Protein 9BII (pdb70)

Foldseek 3Di:
DLLVLQLCLLLLLLLLVLLVLLLLVLCLVVCCVQQVPPPVLSCLLVLLLVLLLFLCLLVLLQVCQQPNLLVLQLQLLVQLLVLLLQCLPDPHSVSSSVSSNSNSNSSSNNVLSSLLCLPPVDDFALSSLVSLLSSVLSSVVSNLVSLQLSQPPVVPPSSVSSNVVNVSSVSSSVSSVPNDDTDDDHGDDDFVLLSVLSSLLRSLLSVLVSCCVVCHCPNCSNVVSVVSNVVSVVVNVVVQVVTDLHSAPPVVDDPALLVLLLVLLLLVLQLVQLVVVLVVCCCCQQANCTSNSVSVLCPLLSVLLSVLSVVLSVCLLPDALLVQLVVLVVLLLVLLVLCLPPPFYDDDRPPRPNVSSSSNSSSVSSNSSNSSLLQQWPDDNSCSSSSSSSSVSSSVNSHVVSNVVLVVQLVVQLVVQPADPDDSVPDDVSSSRSSRNSSSVSSVVSSVSVVVSSVSSNRNPDDSVTSHDD/DLLVLQLCLLLLLLLLVLLVLLLLVLLLVVLCVPQVCDPVLSCLLVLLLVLLLLLCLLVLLQPCQAPHLLVQQLQLLVQLLVLLLQCLPQPHSVSNSVSSNSNSNSSSNNVLSSLLCLPVVADFALSSLVSLLSSVLSNVVSNLVSLQLSQPCSVPDSSVSSNVSNVSSVSSSVSSVVNPDTDDDHGDDDFVLLSVLSSLLRSLLSVLVSCCVVCHCPNCSNVVSVVSNVVSVVVNVVVQVVTDLHSAPPVVDDPALLVLLLVLLLLVLQLVQLVVVLVVCCCCQQQVQTRNRVSVLLPLLSVLLSVLSVVLSVCLLPDPLLVQQVVLVVQLLVLLVLCLPPPAYPDDRPPRPNVSSSSNSSSVSSNSSNSSLLQQWPADNSGSSSSSSSSVSSSVVSHVVSNVVLVVQLVVQLVVQPADDDDSVPGDVSSSRSSRNSSSVSSVVSSVSSVVSSVSSNRNPDDSVTSHDD

Nearest PDB structures (foldseek):
  8ufd-assembly1_A  TM=9.934E-01  e=3.769E-52  Mycobacterium tuberculosis
  8ufe-assembly1_A  TM=9.824E-01  e=1.809E-46  Mycolicibacterium smegmatis
  8tgk-assembly1_A  TM=8.101E-01  e=1.603E-08  Homo sapiens
  8tgn-assembly1_A  TM=7.879E-01  e=1.054E-08  Homo sapiens
  8wre-assembly1_A  TM=8.000E-01  e=1.902E-07  Homo sapiens

Sequence (940 aa):
RSFIAAVIAIGGMQLLATMDSTVAIVALPKIQNELSLSDAGRSWVITAYVLTFGGLMLLGGRLGDTIGRKRTFIVGVALFTISSVLCAVAWDEATLVIARLSQGVGSAIASPTGLALVATTFRKGPARNAATAVFAAMTAIGSVMGLVVGGALTEVSWRWAFLVNVPIGLVMIYLARTALRETNKERMKLDATGAILATLACTAAVFAFSIGPEKGWMSGITIGSGLVALAAAVAFVIVERTAENPVVPFHLFRDRNRLVTFSAILLAGGVMFSLTVCIGLYVQDILGYSALRAGVGFIPFVIAMGIGLGVSSQLVSRFSPRVLTIGGGYLLFGAMLYGSFFMHRGVPYFPNLVMPIVVGGIGIGMAVVPLTLSAIAGVGFDQIGPVSAIALMLQSLGGPLVLAVIQAVITSRTLYLGGTTGPVKFMNDVQLAALDHAYTYGLLWVAGAAIIVGGMALFIGYTPQQVAHARSFIAAVIAIGGMQLLATMDSTVAIVALPKIQNELSLSDAGRSWVITAYVLTFGGLMLLGGRLGDTIGRKRTFIVGVALFTISSVLCAVAWDEATLVIARLSQGVGSAIASPTGLALVATTFRKGPARNAATAVFAAMTAIGSVMGLVVGGALTEVSWRWAFLVNVPIGLVMIYLARTALRETNKERMKLDATGAILATLACTAAVFAFSIGPEKGWMSGITIGSGLVALAAAVAFVIVERTAENPVVPFHLFRDRNRLVTFSAILLAGGVMFSLTVCIGLYVQDILGYSALRAGVGFIPFVIAMGIGLGVSSQLVSRFSPRVLTIGGGYLLFGAMLYGSFFMHRGVPYFPNLVMPIVVGGIGIGMAVVPLTLSAIAGVGFDQIGPVSAIALMLQSLGGPLVLAVIQAVITSRTLYLGGTTGPVKFMNDVQLAALDHAYTYGLLWVAGAAIIVGGMALFIGYTPQQVAHA

Radius of gyration: 33.48 Å; Cα contacts (8 Å, |Δi|>4): 1492; chains: 2; bounding box: 56×94×96 Å

Organism: Mycobacterium tuberculosis (strain ATCC 25618 / H37Rv) (NCBI:txid83332)

Structure (mmCIF, N/CA/C/O backbone):
data_9BII
#
_entry.id   9BII
#
_cell.length_a   1.00
_cell.length_b   1.00
_cell.length_c   1.00
_cell.angle_alpha   90.00
_cell.angle_beta   90.00
_cell.angle_gamma   90.00
#
_symmetry.space_group_name_H-M   'P 1'
#
loop_
_entity.id
_entity.type
_entity.pdbx_description
1 polymer 'Uncharacterized MFS-type transporter EfpA'
2 non-polymer '[(2~{R})-3-[[(2~{R})-2,3-bis(oxidanyl)propoxy]-oxidanyl-phosphoryl]oxy-2-hexadecanoyloxy-propyl] octadecanoate'
3 non-polymer 'CHOLESTEROL HEMISUCCINATE'
#
loop_
_atom_site.group_PDB
_atom_site.id
_atom_site.type_symbol
_atom_site.label_atom_id
_atom_site.label_alt_id
_atom_site.label_comp_id
_atom_site.label_asym_id
_atom_site.label_entity_id
_atom_site.label_seq_id
_atom_site.pdbx_PDB_ins_code
_atom_site.Cartn_x
_atom_site.Cartn_y
_atom_site.Cartn_z
_atom_site.occupancy
_atom_site.B_iso_or_equiv
_atom_site.auth_seq_id
_atom_site.auth_comp_id
_atom_site.auth_asym_id
_atom_site.auth_atom_id
_atom_site.pdbx_PDB_model_num
ATOM 1 N N . ARG A 1 129 ? 204.175 198.011 156.193 1.00 75.34 49 ARG A N 1
ATOM 2 C CA . ARG A 1 129 ? 203.968 199.453 156.232 1.00 73.25 49 ARG A CA 1
ATOM 3 C C . ARG A 1 129 ? 202.491 199.780 156.044 1.00 71.50 49 ARG A C 1
ATOM 4 O O . ARG A 1 129 ? 201.965 200.704 156.661 1.00 67.60 49 ARG A O 1
ATOM 25 N N . SER A 1 130 ? 201.828 199.013 155.177 1.00 60.54 50 SER A N 1
ATOM 26 C CA . SER A 1 130 ? 200.403 199.220 154.948 1.00 52.49 50 SER A CA 1
ATOM 27 C C . SER A 1 130 ? 199.578 198.820 156.163 1.00 50.86 50 SER A C 1
ATOM 28 O O . SER A 1 130 ? 198.543 199.438 156.438 1.00 53.23 50 SER A O 1
ATOM 36 N N . PHE A 1 131 ? 200.009 197.791 156.895 1.00 44.22 51 PHE A N 1
ATOM 37 C CA . PHE A 1 131 ? 199.246 197.344 158.055 1.00 41.75 51 PHE A CA 1
ATOM 38 C C . PHE A 1 131 ? 199.366 198.331 159.210 1.00 41.86 51 PHE A C 1
ATOM 39 O O . PHE A 1 131 ? 198.365 198.677 159.848 1.00 44.31 51 PHE A O 1
ATOM 56 N N . ILE A 1 132 ? 200.584 198.799 159.495 1.00 48.08 52 ILE A N 1
ATOM 57 C CA . ILE A 1 132 ? 200.769 199.699 160.630 1.00 48.26 52 ILE A CA 1
ATOM 58 C C . ILE A 1 132 ? 200.067 201.029 160.388 1.00 40.34 52 ILE A C 1
ATOM 59 O O . ILE A 1 132 ? 199.557 201.648 161.328 1.00 47.24 52 ILE A O 1
ATOM 75 N N . ALA A 1 133 ? 200.029 201.495 159.139 1.00 36.70 53 ALA A N 1
ATOM 76 C CA . ALA A 1 133 ? 199.342 202.744 158.839 1.00 37.14 53 ALA A CA 1
ATOM 77 C C . ALA A 1 133 ? 197.835 202.608 158.997 1.00 38.34 53 ALA A C 1
ATOM 78 O O . ALA A 1 133 ? 197.163 203.575 159.372 1.00 38.65 53 ALA A O 1
ATOM 85 N N . ALA A 1 134 ? 197.286 201.426 158.713 1.00 41.58 54 ALA A N 1
ATOM 86 C CA . ALA A 1 134 ? 195.842 201.238 158.796 1.00 42.22 54 ALA A CA 1
ATOM 87 C C . ALA A 1 134 ? 195.367 201.211 160.245 1.00 41.93 54 ALA A C 1
ATOM 88 O O . ALA A 1 134 ? 194.368 201.852 160.591 1.00 36.76 54 ALA A O 1
ATOM 95 N N . VAL A 1 135 ? 196.067 200.470 161.107 1.00 38.39 55 VAL A N 1
ATOM 96 C CA . VAL A 1 135 ? 195.638 200.354 162.499 1.00 32.71 55 VAL A CA 1
ATOM 97 C C . VAL A 1 135 ? 195.764 201.693 163.216 1.00 31.06 55 VAL A C 1
ATOM 98 O O . VAL A 1 135 ? 194.911 202.054 164.034 1.00 42.87 55 VAL A O 1
ATOM 111 N N . ILE A 1 136 ? 196.828 202.446 162.930 1.00 34.00 56 ILE A N 1
ATOM 112 C CA . ILE A 1 136 ? 197.008 203.750 163.564 1.00 35.08 56 ILE A CA 1
ATOM 113 C C . ILE A 1 136 ? 195.882 204.694 163.163 1.00 35.68 56 ILE A C 1
ATOM 114 O O . ILE A 1 136 ? 195.346 205.436 163.995 1.00 37.84 56 ILE A O 1
ATOM 130 N N . ALA A 1 137 ? 195.511 204.686 161.883 1.00 45.32 57 ALA A N 1
ATOM 131 C CA . ALA A 1 137 ? 194.487 205.607 161.405 1.00 34.75 57 ALA A CA 1
ATOM 132 C C . ALA A 1 137 ? 193.141 205.329 162.060 1.00 41.43 57 ALA A C 1
ATOM 133 O O . ALA A 1 137 ? 192.410 206.263 162.412 1.00 49.83 57 ALA A O 1
ATOM 140 N N . ILE A 1 138 ? 192.791 204.052 162.225 1.00 38.76 58 ILE A N 1
ATOM 141 C CA . ILE A 1 138 ? 191.478 203.700 162.759 1.00 34.66 58 ILE A CA 1
ATOM 142 C C . ILE A 1 138 ? 191.348 204.161 164.205 1.00 39.93 58 ILE A C 1
ATOM 143 O O . ILE A 1 138 ? 190.280 204.616 164.632 1.00 45.92 58 ILE A O 1
ATOM 159 N N . GLY A 1 139 ? 192.422 204.054 164.979 1.00 32.54 59 GLY A N 1
ATOM 160 C CA . GLY A 1 139 ? 192.425 204.463 166.365 1.00 31.72 59 GLY A CA 1
ATOM 161 C C . GLY A 1 139 ? 192.731 205.926 166.600 1.00 34.10 59 GLY A C 1
ATOM 162 O O . GLY A 1 139 ? 192.922 206.325 167.754 1.00 32.30 59 GLY A O 1
ATOM 166 N N . GLY A 1 140 ? 192.784 206.740 165.545 1.00 38.70 60 GLY A N 1
ATOM 167 C CA . GLY A 1 140 ? 193.152 208.136 165.717 1.00 41.59 60 GLY A CA 1
ATOM 168 C C . GLY A 1 140 ? 192.163 208.915 166.564 1.00 39.32 60 GLY A C 1
ATOM 169 O O . GLY A 1 140 ? 192.556 209.748 167.383 1.00 39.44 60 GLY A O 1
ATOM 173 N N . MET A 1 141 ? 190.867 208.664 166.375 1.00 28.81 61 MET A N 1
ATOM 174 C CA . MET A 1 141 ? 189.859 209.394 167.135 1.00 29.36 61 MET A CA 1
ATOM 175 C C . MET A 1 141 ? 189.867 209.024 168.613 1.00 35.45 61 MET A C 1
ATOM 176 O O . MET A 1 141 ? 189.419 209.824 169.441 1.00 28.27 61 MET A O 1
ATOM 190 N N . GLN A 1 142 ? 190.351 207.831 168.962 1.00 42.02 62 GLN A N 1
ATOM 191 C CA . GLN A 1 142 ? 190.492 207.478 170.371 1.00 28.86 62 GLN A CA 1
ATOM 192 C C . GLN A 1 142 ? 191.609 208.280 171.025 1.00 31.47 62 GLN A C 1
ATOM 193 O O . GLN A 1 142 ? 191.474 208.723 172.171 1.00 43.38 62 GLN A O 1
ATOM 207 N N . LEU A 1 143 ? 192.723 208.466 170.316 1.00 28.02 63 LEU A N 1
ATOM 208 C CA . LEU A 1 143 ? 193.812 209.280 170.844 1.00 27.34 63 LEU A CA 1
ATOM 209 C C . LEU A 1 143 ? 193.383 210.732 171.008 1.00 30.06 63 LEU A C 1
ATOM 210 O O . LEU A 1 143 ? 193.674 211.361 172.031 1.00 39.38 63 LEU A O 1
ATOM 226 N N . LEU A 1 144 ? 192.688 211.280 170.010 1.00 22.89 64 LEU A N 1
ATOM 227 C CA . LEU A 1 144 ? 192.332 212.694 170.040 1.00 23.31 64 LEU A CA 1
ATOM 228 C C . LEU A 1 144 ? 191.303 212.988 171.123 1.00 25.92 64 LEU A C 1
ATOM 229 O O . LEU A 1 144 ? 191.464 213.933 171.903 1.00 35.28 64 LEU A O 1
ATOM 245 N N . ALA A 1 145 ? 190.230 212.196 171.180 1.00 34.43 65 ALA A N 1
ATOM 246 C CA . ALA A 1 145 ? 189.160 212.473 172.133 1.00 34.10 65 ALA A CA 1
ATOM 247 C C . ALA A 1 145 ? 189.641 212.326 173.571 1.00 29.89 65 ALA A C 1
ATOM 248 O O . ALA A 1 145 ? 189.327 213.162 174.425 1.00 32.35 65 ALA A O 1
ATOM 255 N N . THR A 1 146 ? 190.400 211.268 173.861 1.00 29.11 66 THR A N 1
ATOM 256 C CA . THR A 1 146 ? 190.911 211.079 175.214 1.00 34.62 66 THR A CA 1
ATOM 257 C C . THR A 1 146 ? 191.927 212.155 175.573 1.00 37.65 66 THR A C 1
ATOM 258 O O . THR A 1 146 ? 191.945 212.647 176.707 1.00 40.85 66 THR A O 1
ATOM 269 N N . MET A 1 147 ? 192.790 212.522 174.626 1.00 33.39 67 MET A N 1
ATOM 270 C CA . MET A 1 147 ? 193.769 213.572 174.884 1.00 35.77 67 MET A CA 1
ATOM 271 C C . MET A 1 147 ? 193.094 214.922 175.101 1.00 40.93 67 MET A C 1
ATOM 272 O O . MET A 1 147 ? 193.513 215.697 175.967 1.00 42.99 67 MET A O 1
ATOM 286 N N . ASP A 1 148 ? 192.057 215.228 174.318 1.00 39.43 68 ASP A N 1
ATOM 287 C CA . ASP A 1 148 ? 191.413 216.533 174.426 1.00 34.37 68 ASP A CA 1
ATOM 288 C C . ASP A 1 148 ? 190.731 216.707 175.776 1.00 34.49 68 ASP A C 1
ATOM 289 O O . ASP A 1 148 ? 190.796 217.785 176.377 1.00 44.56 68 ASP A O 1
ATOM 298 N N . SER A 1 149 ? 190.069 215.659 176.268 1.00 35.53 69 SER A N 1
ATOM 299 C CA . SER A 1 149 ? 189.359 215.775 177.537 1.00 43.04 69 SER A CA 1
ATOM 300 C C . SER A 1 149 ? 190.331 216.012 178.684 1.00 40.17 69 SER A C 1
ATOM 301 O O . SER A 1 149 ? 190.072 216.836 179.569 1.00 35.87 69 SER A O 1
ATOM 309 N N . THR A 1 150 ? 191.462 215.306 178.680 1.00 37.87 70 THR A N 1
ATOM 310 C CA . THR A 1 150 ? 192.454 215.495 179.732 1.00 36.40 70 THR A CA 1
ATOM 311 C C . THR A 1 150 ? 193.054 216.894 179.681 1.00 43.71 70 THR A C 1
ATOM 312 O O . THR A 1 150 ? 193.267 217.523 180.723 1.00 46.60 70 THR A O 1
ATOM 323 N N . VAL A 1 151 ? 193.343 217.392 178.478 1.00 42.89 71 VAL A N 1
ATOM 324 C CA . VAL A 1 151 ? 193.909 218.729 178.340 1.00 40.40 71 VAL A CA 1
ATOM 325 C C . VAL A 1 151 ? 192.892 219.788 178.751 1.00 37.81 71 VAL A C 1
ATOM 326 O O . VAL A 1 151 ? 193.245 220.799 179.369 1.00 40.04 71 VAL A O 1
ATOM 339 N N . ALA A 1 152 ? 191.620 219.582 178.406 1.00 39.91 72 ALA A N 1
ATOM 340 C CA . ALA A 1 152 ? 190.595 220.562 178.749 1.00 36.72 72 ALA A CA 1
ATOM 341 C C . ALA A 1 152 ? 190.442 220.699 180.258 1.00 40.18 72 ALA A C 1
ATOM 342 O O . ALA A 1 152 ? 190.280 221.811 180.774 1.00 48.64 72 ALA A O 1
ATOM 349 N N . ILE A 1 153 ? 190.480 219.579 180.983 1.00 42.93 73 ILE A N 1
ATOM 350 C CA . ILE A 1 153 ? 190.335 219.624 182.436 1.00 43.25 73 ILE A CA 1
ATOM 351 C C . ILE A 1 153 ? 191.498 220.381 183.066 1.00 40.88 73 ILE A C 1
ATOM 352 O O . ILE A 1 153 ? 191.309 221.186 183.985 1.00 37.47 73 ILE A O 1
ATOM 368 N N . VAL A 1 154 ? 192.717 220.130 182.585 1.00 43.58 74 VAL A N 1
ATOM 369 C CA . VAL A 1 154 ? 193.905 220.718 183.198 1.00 40.47 74 VAL A CA 1
ATOM 370 C C . VAL A 1 154 ? 193.895 222.234 183.069 1.00 41.93 74 VAL A C 1
ATOM 371 O O . VAL A 1 154 ? 194.384 222.943 183.957 1.00 50.41 74 VAL A O 1
ATOM 384 N N . ALA A 1 155 ? 193.350 222.757 181.974 1.00 37.69 75 ALA A N 1
ATOM 385 C CA . ALA A 1 155 ? 193.421 224.178 181.666 1.00 38.73 75 ALA A CA 1
ATOM 386 C C . ALA A 1 155 ? 192.216 224.975 182.152 1.00 42.94 75 ALA A C 1
ATOM 387 O O . ALA A 1 155 ? 192.161 226.182 181.905 1.00 46.15 75 ALA A O 1
ATOM 394 N N . LEU A 1 156 ? 191.251 224.347 182.821 1.00 43.88 76 LEU A N 1
ATOM 395 C CA . LEU A 1 156 ? 190.080 225.094 183.277 1.00 36.51 76 LEU A CA 1
ATOM 396 C C . LEU A 1 156 ? 190.421 226.219 184.242 1.00 42.61 76 LEU A C 1
ATOM 397 O O . LEU A 1 156 ? 189.868 227.321 184.083 1.00 49.93 76 LEU A O 1
ATOM 413 N N . PRO A 1 157 ? 191.273 226.031 185.256 1.00 45.08 77 PRO A N 1
ATOM 414 C CA . PRO A 1 157 ? 191.558 227.156 186.164 1.00 48.12 77 PRO A CA 1
ATOM 415 C C . PRO A 1 157 ? 192.107 228.384 185.459 1.00 51.75 77 PRO A C 1
ATOM 416 O O . PRO A 1 157 ? 191.751 229.509 185.829 1.00 47.77 77 PRO A O 1
ATOM 427 N N . LYS A 1 158 ? 192.950 228.205 184.439 1.00 51.80 78 LYS A N 1
ATOM 428 C CA . LYS A 1 158 ? 193.519 229.356 183.750 1.00 47.36 78 LYS A CA 1
ATOM 429 C C . LYS A 1 158 ? 192.518 230.011 182.808 1.00 52.06 78 LYS A C 1
ATOM 430 O O . LYS A 1 158 ? 192.590 231.224 182.584 1.00 52.42 78 LYS A O 1
ATOM 449 N N . ILE A 1 159 ? 191.585 229.238 182.248 1.00 52.43 79 ILE A N 1
ATOM 450 C CA . ILE A 1 159 ? 190.539 229.832 181.422 1.00 47.16 79 ILE A CA 1
ATOM 451 C C . ILE A 1 159 ? 189.675 230.766 182.256 1.00 50.49 79 ILE A C 1
ATOM 452 O O . ILE A 1 159 ? 189.086 231.719 181.730 1.00 52.61 79 ILE A O 1
ATOM 468 N N . GLN A 1 160 ? 189.576 230.510 183.562 1.00 49.48 80 GLN A N 1
ATOM 469 C CA . GLN A 1 160 ? 188.817 231.398 184.437 1.00 53.79 80 GLN A CA 1
ATOM 470 C C . GLN A 1 160 ? 189.517 232.739 184.609 1.00 59.37 80 GLN A C 1
ATOM 471 O O . GLN A 1 160 ? 188.874 233.793 184.542 1.00 60.45 80 GLN A O 1
ATOM 485 N N . ASN A 1 161 ? 190.832 232.724 184.823 1.00 64.98 81 ASN A N 1
ATOM 486 C CA . ASN A 1 161 ? 191.545 233.961 185.114 1.00 61.30 81 ASN A CA 1
ATOM 487 C C . ASN A 1 161 ? 191.637 234.884 183.906 1.00 63.96 81 ASN A C 1
ATOM 488 O O . ASN A 1 161 ? 191.858 236.086 184.086 1.00 67.23 81 ASN A O 1
ATOM 499 N N . GLU A 1 162 ? 191.472 234.363 182.688 1.00 53.20 82 GLU A N 1
ATOM 500 C CA . GLU A 1 162 ? 191.555 235.177 181.478 1.00 55.22 82 GLU A CA 1
ATOM 501 C C . GLU A 1 162 ? 190.176 235.576 180.963 1.00 53.66 82 GLU A C 1
ATOM 502 O O . GLU A 1 162 ? 189.880 236.766 180.828 1.00 61.10 82 GLU A O 1
ATOM 514 N N . LEU A 1 163 ? 189.320 234.596 180.669 1.00 54.37 83 LEU A N 1
ATOM 515 C CA . LEU A 1 163 ? 187.994 234.894 180.143 1.00 57.76 83 LEU A CA 1
ATOM 516 C C . LEU A 1 163 ? 187.033 235.398 181.212 1.00 55.99 83 LEU A C 1
ATOM 517 O O . LEU A 1 163 ? 186.065 236.087 180.873 1.00 54.88 83 LEU A O 1
ATOM 533 N N . SER A 1 164 ? 187.279 235.083 182.484 1.00 61.74 84 SER A N 1
ATOM 534 C CA . SER A 1 164 ? 186.431 235.520 183.594 1.00 64.25 84 SER A CA 1
ATOM 535 C C . SER A 1 164 ? 184.981 235.084 183.368 1.00 67.56 84 SER A C 1
ATOM 536 O O . SER A 1 164 ? 184.052 235.894 183.328 1.00 63.74 84 SER A O 1
ATOM 544 N N . LEU A 1 165 ? 184.808 233.774 183.220 1.00 68.86 85 LEU A N 1
ATOM 545 C CA . LEU A 1 165 ? 183.518 233.187 182.881 1.00 65.41 85 LEU A CA 1
ATOM 546 C C . LEU A 1 165 ? 182.698 232.783 184.101 1.00 64.47 85 LEU A C 1
ATOM 547 O O . LEU A 1 165 ? 181.583 232.279 183.928 1.00 70.24 85 LEU A O 1
ATOM 563 N N . SER A 1 166 ? 183.220 232.969 185.317 1.00 63.86 86 SER A N 1
ATOM 564 C CA . SER A 1 166 ? 182.494 232.657 186.547 1.00 69.23 86 SER A CA 1
ATOM 565 C C . SER A 1 166 ? 182.411 231.148 186.748 1.00 68.05 86 SER A C 1
ATOM 566 O O . SER A 1 166 ? 182.715 230.378 185.832 1.00 71.73 86 SER A O 1
ATOM 574 N N . ASP A 1 167 ? 182.008 230.716 187.946 1.00 67.37 87 ASP A N 1
ATOM 575 C CA . ASP A 1 167 ? 181.945 229.285 188.229 1.00 69.00 87 ASP A CA 1
ATOM 576 C C . ASP A 1 167 ? 180.885 228.584 187.390 1.00 69.15 87 ASP A C 1
ATOM 577 O O . ASP A 1 167 ? 181.052 227.408 187.046 1.00 68.53 87 ASP A O 1
ATOM 586 N N . ALA A 1 168 ? 179.790 229.272 187.063 1.00 71.99 88 ALA A N 1
ATOM 587 C CA . ALA A 1 168 ? 178.742 228.649 186.260 1.00 74.60 88 ALA A CA 1
ATOM 588 C C . ALA A 1 168 ? 179.274 228.241 184.893 1.00 72.44 88 ALA A C 1
ATOM 589 O O . ALA A 1 168 ? 179.020 227.127 184.421 1.00 71.76 88 ALA A O 1
ATOM 596 N N . GLY A 1 169 ? 180.025 229.133 184.243 1.00 58.54 89 GLY A N 1
ATOM 597 C CA . GLY A 1 169 ? 180.615 228.820 182.955 1.00 52.15 89 GLY A CA 1
ATOM 598 C C . GLY A 1 169 ? 181.771 227.845 183.027 1.00 54.97 89 GLY A C 1
ATOM 599 O O . GLY A 1 169 ? 182.164 227.291 181.996 1.00 61.43 89 GLY A O 1
ATOM 603 N N . ARG A 1 170 ? 182.334 227.634 184.220 1.00 57.13 90 ARG A N 1
ATOM 604 C CA . ARG A 1 170 ? 183.445 226.697 184.362 1.00 61.74 90 ARG A CA 1
ATOM 605 C C . ARG A 1 170 ? 183.029 225.287 183.964 1.00 63.74 90 ARG A C 1
ATOM 606 O O . ARG A 1 170 ? 183.792 224.570 183.308 1.00 60.46 90 ARG A O 1
ATOM 627 N N . SER A 1 171 ? 181.832 224.865 184.367 1.00 61.08 91 SER A N 1
ATOM 628 C CA . SER A 1 171 ? 181.340 223.536 184.036 1.00 57.69 91 SER A CA 1
ATOM 629 C C . SER A 1 171 ? 180.657 223.466 182.676 1.00 57.00 91 SER A C 1
ATOM 630 O O . SER A 1 171 ? 180.477 222.362 182.151 1.00 61.80 91 SER A O 1
ATOM 638 N N . TRP A 1 172 ? 180.272 224.603 182.091 1.00 51.98 92 TRP A N 1
ATOM 639 C CA . TRP A 1 172 ? 179.582 224.559 180.805 1.00 52.19 92 TRP A CA 1
ATOM 640 C C . TRP A 1 172 ? 180.523 224.195 179.665 1.00 52.19 92 TRP A C 1
ATOM 641 O O . TRP A 1 172 ? 180.084 223.610 178.669 1.00 53.20 92 TRP A O 1
ATOM 662 N N . VAL A 1 173 ? 181.807 224.538 179.778 1.00 47.05 93 VAL A N 1
ATOM 663 C CA . VAL A 1 173 ? 182.748 224.165 178.727 1.00 45.02 93 VAL A CA 1
ATOM 664 C C . VAL A 1 173 ? 182.926 222.653 178.682 1.00 46.07 93 VAL A C 1
ATOM 665 O O . VAL A 1 173 ? 183.147 222.079 177.608 1.00 52.50 93 VAL A O 1
ATOM 678 N N . ILE A 1 174 ? 182.845 221.983 179.831 1.00 42.48 94 ILE A N 1
ATOM 679 C CA . ILE A 1 174 ? 182.932 220.527 179.859 1.00 42.15 94 ILE A CA 1
ATOM 680 C C . ILE A 1 174 ? 181.625 219.898 179.395 1.00 39.66 94 ILE A C 1
ATOM 681 O O . ILE A 1 174 ? 181.622 218.967 178.583 1.00 47.33 94 ILE A O 1
ATOM 697 N N . THR A 1 175 ? 180.493 220.387 179.906 1.00 34.96 95 THR A N 1
ATOM 698 C CA . THR A 1 175 ? 179.217 219.773 179.558 1.00 39.45 95 THR A CA 1
ATOM 699 C C . THR A 1 175 ? 178.866 220.011 178.096 1.00 42.92 95 THR A C 1
ATOM 700 O O . THR A 1 175 ? 178.141 219.209 177.499 1.00 54.96 95 THR A O 1
ATOM 711 N N . ALA A 1 176 ? 179.363 221.101 177.507 1.00 38.15 96 ALA A N 1
ATOM 712 C CA . ALA A 1 176 ? 179.064 221.385 176.107 1.00 34.19 96 ALA A CA 1
ATOM 713 C C . ALA A 1 176 ? 179.585 220.279 175.202 1.00 31.73 96 ALA A C 1
ATOM 714 O O . ALA A 1 176 ? 178.896 219.851 174.269 1.00 32.19 96 ALA A O 1
ATOM 721 N N . TYR A 1 177 ? 180.801 219.801 175.464 1.00 32.72 97 TYR A N 1
ATOM 722 C CA . TYR A 1 177 ? 181.348 218.697 174.686 1.00 31.17 97 TYR A CA 1
ATOM 723 C C . TYR A 1 177 ? 180.537 217.423 174.888 1.00 33.74 97 TYR A C 1
ATOM 724 O O . TYR A 1 177 ? 180.305 216.671 173.935 1.00 40.55 97 TYR A O 1
ATOM 742 N N . VAL A 1 178 ? 180.098 217.163 176.120 1.00 40.28 98 VAL A N 1
ATOM 743 C CA . VAL A 1 178 ? 179.378 215.927 176.411 1.00 35.26 98 VAL A CA 1
ATOM 744 C C . VAL A 1 178 ? 177.926 216.009 175.952 1.00 37.17 98 VAL A C 1
ATOM 745 O O . VAL A 1 178 ? 177.313 214.981 175.643 1.00 38.97 98 VAL A O 1
ATOM 758 N N . LEU A 1 179 ? 177.350 217.212 175.906 1.00 34.16 99 LEU A N 1
ATOM 759 C CA . LEU A 1 179 ? 175.947 217.347 175.528 1.00 27.92 99 LEU A CA 1
ATOM 760 C C . LEU A 1 179 ? 175.709 216.864 174.104 1.00 35.63 99 LEU A C 1
ATOM 761 O O . LEU A 1 179 ? 174.719 216.176 173.832 1.00 38.81 99 LEU A O 1
ATOM 777 N N . THR A 1 180 ? 176.601 217.221 173.180 1.00 39.85 100 THR A N 1
ATOM 778 C CA . THR A 1 180 ? 176.480 216.798 171.791 1.00 28.19 100 THR A CA 1
ATOM 779 C C . THR A 1 180 ? 177.179 215.475 171.520 1.00 29.25 100 THR A C 1
ATOM 780 O O . THR A 1 180 ? 176.758 214.733 170.626 1.00 36.46 100 THR A O 1
ATOM 791 N N . PHE A 1 181 ? 178.241 215.166 172.267 1.00 28.23 101 PHE A N 1
ATOM 792 C CA . PHE A 1 181 ? 178.934 213.897 172.076 1.00 24.62 101 PHE A CA 1
ATOM 793 C C . PHE A 1 181 ? 178.027 212.720 172.401 1.00 28.46 101 PHE A C 1
ATOM 794 O O . PHE A 1 181 ? 178.016 211.719 171.678 1.00 38.91 101 PHE A O 1
ATOM 811 N N . GLY A 1 182 ? 177.262 212.818 173.484 1.00 41.15 102 GLY A N 1
ATOM 812 C CA . GLY A 1 182 ? 176.350 211.757 173.861 1.00 38.79 102 GLY A CA 1
ATOM 813 C C . GLY A 1 182 ? 175.016 211.837 173.148 1.00 30.06 102 GLY A C 1
ATOM 814 O O . GLY A 1 182 ? 174.382 210.812 172.889 1.00 36.05 102 GLY A O 1
ATOM 818 N N . GLY A 1 183 ? 174.577 213.054 172.827 1.00 31.35 103 GLY A N 1
ATOM 819 C CA . GLY A 1 183 ? 173.299 213.211 172.155 1.00 38.20 103 GLY A CA 1
ATOM 820 C C . GLY A 1 183 ? 173.293 212.653 170.743 1.00 43.87 103 GLY A C 1
ATOM 821 O O . GLY A 1 183 ? 172.320 212.019 170.325 1.00 47.19 103 GLY A O 1
ATOM 825 N N . LEU A 1 184 ? 174.371 212.879 169.991 1.00 34.56 104 LEU A N 1
ATOM 826 C CA . LEU A 1 184 ? 174.464 212.464 168.596 1.00 38.44 104 LEU A CA 1
ATOM 827 C C . LEU A 1 184 ? 175.257 211.176 168.401 1.00 34.14 104 LEU A C 1
ATOM 828 O O . LEU A 1 184 ? 175.514 210.793 167.255 1.00 37.10 104 LEU A O 1
ATOM 844 N N . MET A 1 185 ? 175.657 210.498 169.479 1.00 33.76 105 MET A N 1
ATOM 845 C CA . MET A 1 185 ? 176.502 209.318 169.320 1.00 33.70 105 MET A CA 1
ATOM 846 C C . MET A 1 185 ? 175.767 208.199 168.595 1.00 32.95 105 MET A C 1
ATOM 847 O O . MET A 1 185 ? 176.328 207.565 167.695 1.00 44.95 105 MET A O 1
ATOM 861 N N . LEU A 1 186 ? 174.513 207.946 168.962 1.00 38.81 106 LEU A N 1
ATOM 862 C CA . LEU A 1 186 ? 173.777 206.852 168.344 1.00 28.98 106 LEU A CA 1
ATOM 863 C C . LEU A 1 186 ? 173.406 207.159 166.901 1.00 29.84 106 LEU A C 1
ATOM 864 O O . LEU A 1 186 ? 173.239 206.229 166.105 1.00 36.49 106 LEU A O 1
ATOM 880 N N . LEU A 1 187 ? 173.287 208.438 166.545 1.00 41.42 107 LEU A N 1
ATOM 881 C CA . LEU A 1 187 ? 173.041 208.802 165.155 1.00 32.21 107 LEU A CA 1
ATOM 882 C C . LEU A 1 187 ? 174.214 208.403 164.269 1.00 32.85 107 LEU A C 1
ATOM 883 O O . LEU A 1 187 ? 174.018 207.922 163.147 1.00 32.76 107 LEU A O 1
ATOM 899 N N . GLY A 1 188 ? 175.442 208.593 164.754 1.00 33.90 108 GLY A N 1
ATOM 900 C CA . GLY A 1 188 ? 176.616 208.301 163.952 1.00 26.32 108 GLY A CA 1
ATOM 901 C C . GLY A 1 188 ? 176.846 206.825 163.703 1.00 34.97 108 GLY A C 1
ATOM 902 O O . GLY A 1 188 ? 177.596 206.473 162.787 1.00 36.70 108 GLY A O 1
ATOM 906 N N . GLY A 1 189 ? 176.227 205.954 164.501 1.00 40.38 109 GLY A N 1
ATOM 907 C CA . GLY A 1 189 ? 176.376 204.527 164.272 1.00 32.17 109 GLY A CA 1
ATOM 908 C C . GLY A 1 189 ? 175.805 204.090 162.938 1.00 35.80 109 GLY A C 1
ATOM 909 O O . GLY A 1 189 ? 176.408 203.282 162.228 1.00 47.74 109 GLY A O 1
ATOM 913 N N . ARG A 1 190 ? 174.640 204.618 162.577 1.00 38.57 110 ARG A N 1
ATOM 914 C CA . ARG A 1 190 ? 173.991 204.300 161.313 1.00 37.72 110 ARG A CA 1
ATOM 915 C C . ARG A 1 190 ? 174.360 205.262 160.192 1.00 43.73 110 ARG A C 1
ATOM 916 O O . ARG A 1 190 ? 173.869 205.100 159.071 1.00 46.03 110 ARG A O 1
ATOM 937 N N . LEU A 1 191 ? 175.207 206.255 160.461 1.00 45.82 111 LEU A N 1
ATOM 938 C CA . LEU A 1 191 ? 175.568 207.220 159.431 1.00 35.18 111 LEU A CA 1
ATOM 939 C C . LEU A 1 191 ? 176.564 206.643 158.433 1.00 35.71 111 LEU A C 1
ATOM 940 O O . LEU A 1 191 ? 176.579 207.060 157.270 1.00 39.57 111 LEU A O 1
ATOM 956 N N . GLY A 1 192 ? 177.398 205.694 158.861 1.00 43.16 112 GLY A N 1
ATOM 957 C CA . GLY A 1 192 ? 178.341 205.070 157.951 1.00 37.72 112 GLY A CA 1
ATOM 958 C C . GLY A 1 192 ? 177.703 204.130 156.953 1.00 40.79 112 GLY A C 1
ATOM 959 O O . GLY A 1 192 ? 178.306 203.847 155.912 1.00 46.20 112 GLY A O 1
ATOM 963 N N . ASP A 1 193 ? 176.500 203.635 157.245 1.00 53.46 113 ASP A N 1
ATOM 964 C CA . ASP A 1 193 ? 175.825 202.729 156.323 1.00 48.74 113 ASP A CA 1
ATOM 965 C C . ASP A 1 193 ? 175.240 203.475 155.130 1.00 47.43 113 ASP A C 1
ATOM 966 O O . ASP A 1 193 ? 175.264 202.963 154.006 1.00 59.78 113 ASP A O 1
ATOM 975 N N . THR A 1 194 ? 174.712 204.678 155.354 1.00 45.96 114 THR A N 1
ATOM 976 C CA . THR A 1 194 ? 174.072 205.446 154.293 1.00 53.18 114 THR A CA 1
ATOM 977 C C . THR A 1 194 ? 175.017 206.403 153.578 1.00 48.15 114 THR A C 1
ATOM 978 O O . THR A 1 194 ? 174.661 206.911 152.509 1.00 52.51 114 THR A O 1
ATOM 989 N N . ILE A 1 195 ? 176.198 206.670 154.141 1.00 48.31 115 ILE A N 1
ATOM 990 C CA . ILE A 1 195 ? 177.180 207.563 153.543 1.00 43.05 115 ILE A CA 1
ATOM 991 C C . ILE A 1 195 ? 178.487 206.844 153.235 1.00 44.30 115 ILE A C 1
ATOM 992 O O . ILE A 1 195 ? 179.092 207.076 152.184 1.00 50.29 115 ILE A O 1
ATOM 1008 N N . GLY A 1 196 ? 178.941 205.977 154.135 1.00 40.13 116 GLY A N 1
ATOM 1009 C CA . GLY A 1 196 ? 180.208 205.293 153.972 1.00 36.97 116 GLY A CA 1
ATOM 1010 C C . GLY A 1 196 ? 181.072 205.443 155.204 1.00 40.65 116 GLY A C 1
ATOM 1011 O O . GLY A 1 196 ? 181.137 206.525 155.794 1.00 43.38 116 GLY A O 1
ATOM 1015 N N . ARG A 1 197 ? 181.739 204.364 155.608 1.00 40.90 117 ARG A N 1
ATOM 1016 C CA . ARG A 1 197 ? 182.517 204.405 156.838 1.00 44.76 117 ARG A CA 1
ATOM 1017 C C . ARG A 1 197 ? 183.840 205.136 156.667 1.00 42.78 117 ARG A C 1
ATOM 1018 O O . ARG A 1 197 ? 184.332 205.737 157.628 1.00 42.93 117 ARG A O 1
ATOM 1039 N N . LYS A 1 198 ? 184.440 205.100 155.476 1.00 42.57 118 LYS A N 1
ATOM 1040 C CA . LYS A 1 198 ? 185.666 205.862 155.273 1.00 35.08 118 LYS A CA 1
ATOM 1041 C C . LYS A 1 198 ? 185.363 207.351 155.187 1.00 40.98 118 LYS A C 1
ATOM 1042 O O . LYS A 1 198 ? 186.040 208.168 155.818 1.00 50.19 118 LYS A O 1
ATOM 1061 N N . ARG A 1 199 ? 184.330 207.723 154.427 1.00 44.07 119 ARG A N 1
ATOM 1062 C CA . ARG A 1 199 ? 183.980 209.135 154.326 1.00 39.70 119 ARG A CA 1
ATOM 1063 C C . ARG A 1 199 ? 183.451 209.666 155.651 1.00 34.10 119 ARG A C 1
ATOM 1064 O O . ARG A 1 199 ? 183.676 210.835 155.980 1.00 37.57 119 ARG A O 1
ATOM 1085 N N . THR A 1 200 ? 182.758 208.832 156.422 1.00 35.37 120 THR A N 1
ATOM 1086 C CA . THR A 1 200 ? 182.259 209.278 157.716 1.00 29.35 120 THR A CA 1
ATOM 1087 C C . THR A 1 200 ? 183.400 209.480 158.705 1.00 27.93 120 THR A C 1
ATOM 1088 O O . THR A 1 200 ? 183.335 210.364 159.565 1.00 28.90 120 THR A O 1
ATOM 1099 N N . PHE A 1 201 ? 184.456 208.672 158.596 1.00 35.43 121 PHE A N 1
ATOM 1100 C CA . PHE A 1 201 ? 185.574 208.779 159.528 1.00 31.22 121 PHE A CA 1
ATOM 1101 C C . PHE A 1 201 ? 186.424 210.013 159.241 1.00 31.50 121 PHE A C 1
ATOM 1102 O O . PHE A 1 201 ? 186.920 210.658 160.171 1.00 34.92 121 PHE A O 1
ATOM 1119 N N . ILE A 1 202 ? 186.613 210.352 157.964 1.00 35.24 122 ILE A N 1
ATOM 1120 C CA . ILE A 1 202 ? 187.382 211.547 157.623 1.00 39.40 122 ILE A CA 1
ATOM 1121 C C . ILE A 1 202 ? 186.605 212.805 157.989 1.00 40.08 122 ILE A C 1
ATOM 1122 O O . ILE A 1 202 ? 187.178 213.781 158.486 1.00 42.67 122 ILE A O 1
ATOM 1138 N N . VAL A 1 203 ? 185.294 212.811 157.736 1.00 32.88 123 VAL A N 1
ATOM 1139 C CA . VAL A 1 203 ? 184.486 213.991 158.030 1.00 24.49 123 VAL A CA 1
ATOM 1140 C C . VAL A 1 203 ? 184.486 214.279 159.525 1.00 36.44 123 VAL A C 1
ATOM 1141 O O . VAL A 1 203 ? 184.609 215.434 159.949 1.00 41.62 123 VAL A O 1
ATOM 1154 N N . GLY A 1 204 ? 184.339 213.240 160.347 1.00 38.40 124 GLY A N 1
ATOM 1155 C CA . GLY A 1 204 ? 184.310 213.449 161.784 1.00 32.77 124 GLY A CA 1
ATOM 1156 C C . GLY A 1 204 ? 185.626 213.971 162.328 1.00 30.97 124 GLY A C 1
ATOM 1157 O O . GLY A 1 204 ? 185.645 214.891 163.149 1.00 39.41 124 GLY A O 1
ATOM 1161 N N . VAL A 1 205 ? 186.741 213.392 161.884 1.00 28.65 125 VAL A N 1
ATOM 1162 C CA . VAL A 1 205 ? 188.045 213.828 162.373 1.00 22.75 125 VAL A CA 1
ATOM 1163 C C . VAL A 1 205 ? 188.363 215.230 161.869 1.00 24.82 125 VAL A C 1
ATOM 1164 O O . VAL A 1 205 ? 188.968 216.037 162.583 1.00 31.34 125 VAL A O 1
ATOM 1177 N N . ALA A 1 206 ? 187.974 215.539 160.630 1.00 36.29 126 ALA A N 1
ATOM 1178 C CA . ALA A 1 206 ? 188.233 216.867 160.082 1.00 30.71 126 ALA A CA 1
ATOM 1179 C C . ALA A 1 206 ? 187.494 217.940 160.871 1.00 32.12 126 ALA A C 1
ATOM 1180 O O . ALA A 1 206 ? 188.072 218.972 161.227 1.00 34.12 126 ALA A O 1
ATOM 1187 N N . LEU A 1 207 ? 186.211 217.711 161.159 1.00 30.98 127 LEU A N 1
ATOM 1188 C CA . LEU A 1 207 ? 185.449 218.680 161.938 1.00 34.67 127 LEU A CA 1
ATOM 1189 C C . LEU A 1 207 ? 186.008 218.823 163.348 1.00 40.44 127 LEU A C 1
ATOM 1190 O O . LEU A 1 207 ? 185.972 219.916 163.923 1.00 39.84 127 LEU A O 1
ATOM 1206 N N . PHE A 1 208 ? 186.516 217.732 163.923 1.00 34.45 128 PHE A N 1
ATOM 1207 C CA . PHE A 1 208 ? 187.157 217.820 165.230 1.00 38.97 128 PHE A CA 1
ATOM 1208 C C . PHE A 1 208 ? 188.414 218.682 165.169 1.00 39.45 128 PHE A C 1
ATOM 1209 O O . PHE A 1 208 ? 188.664 219.488 166.072 1.00 40.48 128 PHE A O 1
ATOM 1226 N N . THR A 1 209 ? 189.219 218.523 164.116 1.00 31.65 129 THR A N 1
ATOM 1227 C CA . THR A 1 209 ? 190.463 219.279 164.015 1.00 30.91 129 THR A CA 1
ATOM 1228 C C . THR A 1 209 ? 190.196 220.764 163.810 1.00 34.80 129 THR A C 1
ATOM 1229 O O . THR A 1 209 ? 190.878 221.609 164.401 1.00 43.34 129 THR A O 1
ATOM 1240 N N . ILE A 1 210 ? 189.215 221.105 162.970 1.00 32.17 130 ILE A N 1
ATOM 1241 C CA . ILE A 1 210 ? 188.898 222.511 162.733 1.00 33.41 130 ILE A CA 1
ATOM 1242 C C . ILE A 1 210 ? 188.417 223.169 164.018 1.00 25.06 130 ILE A C 1
ATOM 1243 O O . ILE A 1 210 ? 188.829 224.285 164.354 1.00 33.31 130 ILE A O 1
ATOM 1259 N N . SER A 1 211 ? 187.538 222.489 164.757 1.00 34.03 131 SER A N 1
ATOM 1260 C CA . SER A 1 211 ? 186.954 223.087 165.953 1.00 39.88 131 SER A CA 1
ATOM 1261 C C . SER A 1 211 ? 188.001 223.344 167.028 1.00 34.77 131 SER A C 1
ATOM 1262 O O . SER A 1 211 ? 187.844 224.266 167.836 1.00 30.56 131 SER A O 1
ATOM 1270 N N . SER A 1 212 ? 189.069 222.546 167.062 1.00 42.97 132 SER A N 1
ATOM 1271 C CA . SER A 1 212 ? 190.142 222.796 168.020 1.00 38.99 132 SER A CA 1
ATOM 1272 C C . SER A 1 212 ? 190.821 224.131 167.744 1.00 33.89 132 SER A C 1
ATOM 1273 O O . SER A 1 212 ? 191.215 224.840 168.676 1.00 35.78 132 SER A O 1
ATOM 1281 N N . VAL A 1 213 ? 190.979 224.485 166.467 1.00 44.77 133 VAL A N 1
ATOM 1282 C CA . VAL A 1 213 ? 191.526 225.793 166.117 1.00 46.83 133 VAL A CA 1
ATOM 1283 C C . VAL A 1 213 ? 190.582 226.902 166.564 1.00 42.71 133 VAL A C 1
ATOM 1284 O O . VAL A 1 213 ? 191.013 227.912 167.133 1.00 42.31 133 VAL A O 1
ATOM 1297 N N . LEU A 1 214 ? 189.281 226.736 166.310 1.00 38.75 134 LEU A N 1
ATOM 1298 C CA . LEU A 1 214 ? 188.314 227.745 166.727 1.00 35.38 134 LEU A CA 1
ATOM 1299 C C . LEU A 1 214 ? 188.252 227.862 168.243 1.00 43.09 134 LEU A C 1
ATOM 1300 O O . LEU A 1 214 ? 188.013 228.953 168.772 1.00 53.23 134 LEU A O 1
ATOM 1316 N N . CYS A 1 215 ? 188.454 226.754 168.956 1.00 46.19 135 CYS A N 1
ATOM 1317 C CA . CYS A 1 215 ? 188.492 226.800 170.411 1.00 43.21 135 CYS A CA 1
ATOM 1318 C C . CYS A 1 215 ? 189.734 227.508 170.931 1.00 42.53 135 CYS A C 1
ATOM 1319 O O . CYS A 1 215 ? 189.720 228.007 172.061 1.00 45.09 135 CYS A O 1
ATOM 1327 N N . ALA A 1 216 ? 190.800 227.571 170.136 1.00 43.78 136 ALA A N 1
ATOM 1328 C CA . ALA A 1 216 ? 192.047 228.197 170.553 1.00 38.10 136 ALA A CA 1
ATOM 1329 C C . ALA A 1 216 ? 192.068 229.706 170.344 1.00 44.11 136 ALA A C 1
ATOM 1330 O O . ALA A 1 216 ? 193.046 230.347 170.741 1.00 52.79 136 ALA A O 1
ATOM 1337 N N . VAL A 1 217 ? 191.035 230.286 169.730 1.00 38.92 137 VAL A N 1
ATOM 1338 C CA . VAL A 1 217 ? 190.987 231.723 169.474 1.00 40.84 137 VAL A CA 1
ATOM 1339 C C . VAL A 1 217 ? 189.682 232.306 170.002 1.00 41.48 137 VAL A C 1
ATOM 1340 O O . VAL A 1 217 ? 189.201 233.329 169.502 1.00 45.26 137 VAL A O 1
ATOM 1353 N N . ALA A 1 218 ? 189.104 231.673 171.020 1.00 48.51 138 ALA A N 1
ATOM 1354 C CA . ALA A 1 218 ? 187.837 232.136 171.572 1.00 49.32 138 ALA A CA 1
ATOM 1355 C C . ALA A 1 218 ? 188.055 233.409 172.379 1.00 48.35 138 ALA A C 1
ATOM 1356 O O . ALA A 1 218 ? 188.865 233.429 173.312 1.00 49.86 138 ALA A O 1
ATOM 1363 N N . TRP A 1 219 ? 187.330 234.473 172.027 1.00 45.10 139 TRP A N 1
ATOM 1364 C CA . TRP A 1 219 ? 187.509 235.759 172.691 1.00 42.04 139 TRP A CA 1
ATOM 1365 C C . TRP A 1 219 ? 186.604 235.931 173.901 1.00 46.19 139 TRP A C 1
ATOM 1366 O O . TRP A 1 219 ? 186.970 236.652 174.836 1.00 49.96 139 TRP A O 1
ATOM 1387 N N . ASP A 1 220 ? 185.437 235.291 173.909 1.00 55.71 140 ASP A N 1
ATOM 1388 C CA . ASP A 1 220 ? 184.500 235.378 175.024 1.00 54.47 140 ASP A CA 1
ATOM 1389 C C . ASP A 1 220 ? 183.957 233.978 175.293 1.00 55.46 140 ASP A C 1
ATOM 1390 O O . ASP A 1 220 ? 184.433 232.988 174.730 1.00 58.18 140 ASP A O 1
ATOM 1399 N N . GLU A 1 221 ? 182.958 233.892 176.173 1.00 56.06 141 GLU A N 1
ATOM 1400 C CA . GLU A 1 221 ? 182.426 232.593 176.566 1.00 55.76 141 GLU A CA 1
ATOM 1401 C C . GLU A 1 221 ? 181.503 231.998 175.510 1.00 56.89 141 GLU A C 1
ATOM 1402 O O . GLU A 1 221 ? 181.405 230.771 175.405 1.00 54.64 141 GLU A O 1
ATOM 1414 N N . ALA A 1 222 ? 180.811 232.834 174.736 1.00 56.96 142 ALA A N 1
ATOM 1415 C CA . ALA A 1 222 ? 179.980 232.312 173.656 1.00 51.50 142 ALA A CA 1
ATOM 1416 C C . ALA A 1 222 ? 180.827 231.565 172.634 1.00 48.54 142 ALA A C 1
ATOM 1417 O O . ALA A 1 222 ? 180.480 230.456 172.214 1.00 48.20 142 ALA A O 1
ATOM 1424 N N . THR A 1 223 ? 181.955 232.154 172.234 1.00 47.60 143 THR A N 1
ATOM 1425 C CA . THR A 1 223 ? 182.804 231.521 171.231 1.00 52.33 143 THR A CA 1
ATOM 1426 C C . THR A 1 223 ? 183.322 230.175 171.716 1.00 52.28 143 THR A C 1
ATOM 1427 O O . THR A 1 223 ? 183.468 229.235 170.926 1.00 52.61 143 THR A O 1
ATOM 1438 N N . LEU A 1 224 ? 183.616 230.064 173.012 1.00 49.35 144 LEU A N 1
ATOM 1439 C CA . LEU A 1 224 ? 184.151 228.814 173.538 1.00 43.92 144 LEU A CA 1
ATOM 1440 C C . LEU A 1 224 ? 183.083 227.730 173.618 1.00 45.55 144 LEU A C 1
ATOM 1441 O O . LEU A 1 224 ? 183.386 226.552 173.403 1.00 51.63 144 LEU A O 1
ATOM 1457 N N . VAL A 1 225 ? 181.839 228.099 173.931 1.00 42.22 145 VAL A N 1
ATOM 1458 C CA . VAL A 1 225 ? 180.780 227.101 174.067 1.00 36.66 145 VAL A CA 1
ATOM 1459 C C . VAL A 1 225 ? 180.442 226.499 172.709 1.00 36.61 145 VAL A C 1
ATOM 1460 O O . VAL A 1 225 ? 180.391 225.274 172.554 1.00 43.69 145 VAL A O 1
ATOM 1473 N N . ILE A 1 226 ? 180.222 227.346 171.700 1.00 30.94 146 ILE A N 1
ATOM 1474 C CA . ILE A 1 226 ? 179.928 226.832 170.366 1.00 29.25 146 ILE A CA 1
ATOM 1475 C C . ILE A 1 226 ? 181.113 226.043 169.828 1.00 33.93 146 ILE A C 1
ATOM 1476 O O . ILE A 1 226 ? 180.936 225.091 169.060 1.00 39.14 146 ILE A O 1
ATOM 1492 N N . ALA A 1 227 ? 182.333 226.421 170.211 1.00 45.52 147 ALA A N 1
ATOM 1493 C CA . ALA A 1 227 ? 183.502 225.649 169.803 1.00 40.69 147 ALA A CA 1
ATOM 1494 C C . ALA A 1 227 ? 183.492 224.259 170.428 1.00 35.93 147 ALA A C 1
ATOM 1495 O O . ALA A 1 227 ? 183.839 223.274 169.767 1.00 31.60 147 ALA A O 1
ATOM 1502 N N . ARG A 1 228 ? 183.108 224.159 171.703 1.00 35.22 148 ARG A N 1
ATOM 1503 C CA . ARG A 1 228 ? 183.057 222.860 172.364 1.00 30.43 148 ARG A CA 1
ATOM 1504 C C . ARG A 1 228 ? 181.854 222.040 171.918 1.00 38.90 148 ARG A C 1
ATOM 1505 O O . ARG A 1 228 ? 181.917 220.806 171.924 1.00 42.02 148 ARG A O 1
ATOM 1526 N N . LEU A 1 229 ? 180.753 222.694 171.542 1.00 34.76 149 LEU A N 1
ATOM 1527 C CA . LEU A 1 229 ? 179.630 221.966 170.961 1.00 25.93 149 LEU A CA 1
ATOM 1528 C C . LEU A 1 229 ? 180.026 221.317 169.640 1.00 35.88 149 LEU A C 1
ATOM 1529 O O . LEU A 1 229 ? 179.627 220.183 169.353 1.00 40.85 149 LEU A O 1
ATOM 1545 N N . SER A 1 230 ? 180.812 222.023 168.823 1.00 33.88 150 SER A N 1
ATOM 1546 C CA . SER A 1 230 ? 181.210 221.487 167.525 1.00 23.05 150 SER A CA 1
ATOM 1547 C C . SER A 1 230 ? 182.131 220.285 167.679 1.00 26.53 150 SER A C 1
ATOM 1548 O O . SER A 1 230 ? 182.077 219.350 166.873 1.00 36.14 150 SER A O 1
ATOM 1556 N N . GLN A 1 231 ? 182.994 220.298 168.695 1.00 34.33 151 GLN A N 1
ATOM 1557 C CA . GLN A 1 231 ? 183.925 219.190 168.887 1.00 30.76 151 GLN A CA 1
ATOM 1558 C C . GLN A 1 231 ? 183.186 217.904 169.229 1.00 27.05 151 GLN A C 1
ATOM 1559 O O . GLN A 1 231 ? 183.571 216.820 168.777 1.00 30.49 151 GLN A O 1
ATOM 1573 N N . GLY A 1 232 ? 182.134 218.002 170.042 1.00 30.84 152 GLY A N 1
ATOM 1574 C CA . GLY A 1 232 ? 181.359 216.818 170.369 1.00 30.38 152 GLY A CA 1
ATOM 1575 C C . GLY A 1 232 ? 180.686 216.210 169.155 1.00 30.25 152 GLY A C 1
ATOM 1576 O O . GLY A 1 232 ? 180.584 214.987 169.038 1.00 36.67 152 GLY A O 1
ATOM 1580 N N . VAL A 1 233 ? 180.214 217.055 168.236 1.00 31.60 153 VAL A N 1
ATOM 1581 C CA . VAL A 1 233 ? 179.609 216.552 167.005 1.00 33.66 153 VAL A CA 1
ATOM 1582 C C . VAL A 1 233 ? 180.639 215.788 166.184 1.00 29.19 153 VAL A C 1
ATOM 1583 O O . VAL A 1 233 ? 180.347 214.721 165.631 1.00 32.72 153 VAL A O 1
ATOM 1596 N N . GLY A 1 234 ? 181.857 216.322 166.083 1.00 24.97 154 GLY A N 1
ATOM 1597 C CA . GLY A 1 234 ? 182.897 215.624 165.348 1.00 25.69 154 GLY A CA 1
ATOM 1598 C C . GLY A 1 234 ? 183.285 214.308 165.995 1.00 26.81 154 GLY A C 1
ATOM 1599 O O . GLY A 1 234 ? 183.502 213.308 165.308 1.00 32.82 154 GLY A O 1
ATOM 1603 N N . SER A 1 235 ? 183.383 214.292 167.324 1.00 35.85 155 SER A N 1
ATOM 1604 C CA . SER A 1 235 ? 183.709 213.053 168.021 1.00 28.39 155 SER A CA 1
ATOM 1605 C C . SER A 1 235 ? 182.567 212.050 167.923 1.00 33.06 155 SER A C 1
ATOM 1606 O O . SER A 1 235 ? 182.802 210.840 167.836 1.00 36.48 155 SER A O 1
ATOM 1614 N N . ALA A 1 236 ? 181.324 212.533 167.940 1.00 33.74 156 ALA A N 1
ATOM 1615 C CA . ALA A 1 236 ? 180.180 211.633 167.847 1.00 25.18 156 ALA A CA 1
ATOM 1616 C C . ALA A 1 236 ? 180.141 210.928 166.498 1.00 31.97 156 ALA A C 1
ATOM 1617 O O . ALA A 1 236 ? 179.740 209.763 166.410 1.00 37.21 156 ALA A O 1
ATOM 1624 N N . ILE A 1 237 ? 180.528 211.628 165.432 1.00 34.28 157 ILE A N 1
ATOM 1625 C CA . ILE A 1 237 ? 180.490 211.034 164.100 1.00 16.32 157 ILE A CA 1
ATOM 1626 C C . ILE A 1 237 ? 181.611 210.015 163.930 1.00 21.70 157 ILE A C 1
ATOM 1627 O O . ILE A 1 237 ? 181.426 208.974 163.290 1.00 32.28 157 ILE A O 1
ATOM 1643 N N . ALA A 1 238 ? 182.786 210.291 164.495 1.00 27.56 158 ALA A N 1
ATOM 1644 C CA . ALA A 1 238 ? 183.968 209.477 164.233 1.00 30.88 158 ALA A CA 1
ATOM 1645 C C . ALA A 1 238 ? 184.187 208.369 165.255 1.00 35.29 158 ALA A C 1
ATOM 1646 O O . ALA A 1 238 ? 184.737 207.320 164.901 1.00 40.87 158 ALA A O 1
ATOM 1653 N N . SER A 1 239 ? 183.796 208.571 166.513 1.00 29.75 159 SER A N 1
ATOM 1654 C CA . SER A 1 239 ? 184.087 207.568 167.536 1.00 22.60 159 SER A CA 1
ATOM 1655 C C . SER A 1 239 ? 183.396 206.237 167.274 1.00 30.79 159 SER A C 1
ATOM 1656 O O . SER A 1 239 ? 184.078 205.198 167.318 1.00 38.58 159 SER A O 1
ATOM 1664 N N . PRO A 1 240 ? 182.084 206.172 167.014 1.00 38.32 160 PRO A N 1
ATOM 1665 C CA . PRO A 1 240 ? 181.487 204.865 166.693 1.00 29.47 160 PRO A CA 1
ATOM 1666 C C . PRO A 1 240 ? 182.038 204.255 165.419 1.00 31.64 160 PRO A C 1
ATOM 1667 O O . PRO A 1 240 ? 182.181 203.030 165.330 1.00 31.42 160 PRO A O 1
ATOM 1678 N N . THR A 1 241 ? 182.353 205.085 164.423 1.00 24.14 161 THR A N 1
ATOM 1679 C CA . THR A 1 241 ? 182.821 204.566 163.144 1.00 15.02 161 THR A CA 1
ATOM 1680 C C . THR A 1 241 ? 184.195 203.924 163.267 1.00 22.28 161 THR A C 1
ATOM 1681 O O . THR A 1 241 ? 184.499 202.976 162.536 1.00 36.98 161 THR A O 1
ATOM 1692 N N . GLY A 1 242 ? 185.036 204.424 164.174 1.00 25.00 162 GLY A N 1
ATOM 1693 C CA . GLY A 1 242 ? 186.358 203.843 164.340 1.00 25.76 162 GLY A CA 1
ATOM 1694 C C . GLY A 1 242 ? 186.311 202.405 164.819 1.00 21.40 162 GLY A C 1
ATOM 1695 O O . GLY A 1 242 ? 187.071 201.558 164.345 1.00 35.64 162 GLY A O 1
ATOM 1699 N N . LEU A 1 243 ? 185.423 202.110 165.769 1.00 21.35 163 LEU A N 1
ATOM 1700 C CA . LEU A 1 243 ? 185.285 200.741 166.251 1.00 28.54 163 LEU A CA 1
ATOM 1701 C C . LEU A 1 243 ? 184.618 199.847 165.214 1.00 27.87 163 LEU A C 1
ATOM 1702 O O . LEU A 1 243 ? 184.930 198.654 165.134 1.00 28.87 163 LEU A O 1
ATOM 1718 N N . ALA A 1 244 ? 183.698 200.398 164.418 1.00 33.99 164 ALA A N 1
ATOM 1719 C CA . ALA A 1 244 ? 183.091 199.619 163.344 1.00 24.76 164 ALA A CA 1
ATOM 1720 C C . ALA A 1 244 ? 184.083 199.352 162.220 1.00 22.68 164 ALA A C 1
ATOM 1721 O O . ALA A 1 244 ? 183.936 198.367 161.488 1.00 26.89 164 ALA A O 1
ATOM 1728 N N . LEU A 1 245 ? 185.091 200.214 162.061 1.00 26.13 165 LEU A N 1
ATOM 1729 C CA . LEU A 1 245 ? 186.131 199.960 161.071 1.00 18.50 165 LEU A CA 1
ATOM 1730 C C . LEU A 1 245 ? 187.004 198.778 161.465 1.00 23.95 165 LEU A C 1
ATOM 1731 O O . LEU A 1 245 ? 187.561 198.106 160.592 1.00 38.76 165 LEU A O 1
ATOM 1747 N N . VAL A 1 246 ? 187.145 198.514 162.765 1.00 17.09 166 VAL A N 1
ATOM 1748 C CA . VAL A 1 246 ? 187.957 197.385 163.209 1.00 22.76 166 VAL A CA 1
ATOM 1749 C C . VAL A 1 246 ? 187.354 196.073 162.725 1.00 23.21 166 VAL A C 1
ATOM 1750 O O . VAL A 1 246 ? 188.068 195.176 162.262 1.00 27.88 166 VAL A O 1
ATOM 1763 N N . ALA A 1 247 ? 186.030 195.938 162.826 1.00 32.03 167 ALA A N 1
ATOM 1764 C CA . ALA A 1 247 ? 185.382 194.684 162.459 1.00 19.94 167 ALA A CA 1
ATOM 1765 C C . ALA A 1 247 ? 185.322 194.503 160.947 1.00 22.02 167 ALA A C 1
ATOM 1766 O O . ALA A 1 247 ? 185.510 193.390 160.444 1.00 35.05 167 ALA A O 1
ATOM 1773 N N . THR A 1 248 ? 185.056 195.579 160.205 1.00 23.61 168 THR A N 1
ATOM 1774 C CA . THR A 1 248 ? 184.868 195.455 158.763 1.00 28.10 168 THR A CA 1
ATOM 1775 C C . THR A 1 248 ? 186.188 195.460 158.000 1.00 28.76 168 THR A C 1
ATOM 1776 O O . THR A 1 248 ? 186.306 194.779 156.976 1.00 32.38 168 THR A O 1
ATOM 1787 N N . THR A 1 249 ? 187.185 196.211 158.472 1.00 23.55 169 THR A N 1
ATOM 1788 C CA . THR A 1 249 ? 188.428 196.335 157.717 1.00 19.85 169 THR A CA 1
ATOM 1789 C C . THR A 1 249 ? 189.267 195.068 157.812 1.00 34.31 169 THR A C 1
ATOM 1790 O O . THR A 1 249 ? 189.875 194.648 156.821 1.00 42.43 169 THR A O 1
ATOM 1801 N N . PHE A 1 250 ? 189.317 194.451 158.989 1.00 35.63 170 PHE A N 1
ATOM 1802 C CA . PHE A 1 250 ? 190.171 193.300 159.247 1.00 26.30 170 PHE A CA 1
ATOM 1803 C C . PHE A 1 250 ? 189.319 192.057 159.455 1.00 30.22 170 PHE A C 1
ATOM 1804 O O . PHE A 1 250 ? 188.392 192.061 160.271 1.00 34.54 170 PHE A O 1
ATOM 1821 N N . ARG A 1 251 ? 189.642 190.999 158.715 1.00 41.91 171 ARG A N 1
ATOM 1822 C CA . ARG A 1 251 ? 188.953 189.725 158.857 1.00 46.04 171 ARG A CA 1
ATOM 1823 C C . ARG A 1 251 ? 189.194 189.129 160.239 1.00 35.49 171 ARG A C 1
ATOM 1824 O O . ARG A 1 251 ? 190.231 189.355 160.869 1.00 34.41 171 ARG A O 1
ATOM 1845 N N . LYS A 1 252 ? 188.215 188.358 160.705 1.00 33.80 172 LYS A N 1
ATOM 1846 C CA . LYS A 1 252 ? 188.334 187.683 161.990 1.00 30.18 172 LYS A CA 1
ATOM 1847 C C . LYS A 1 252 ? 189.514 186.722 161.965 1.00 32.12 172 LYS A C 1
ATOM 1848 O O . LYS A 1 252 ? 189.655 185.916 161.042 1.00 38.29 172 LYS A O 1
ATOM 1867 N N . GLY A 1 253 ? 190.357 186.805 162.990 1.00 26.16 173 GLY A N 1
ATOM 1868 C CA . GLY A 1 253 ? 191.594 186.066 163.022 1.00 26.52 173 GLY A CA 1
ATOM 1869 C C . GLY A 1 253 ? 192.696 186.871 163.679 1.00 27.02 173 GLY A C 1
ATOM 1870 O O . GLY A 1 253 ? 192.427 187.811 164.433 1.00 36.01 173 GLY A O 1
ATOM 1874 N N . PRO A 1 254 ? 193.961 186.519 163.425 1.00 27.70 174 PRO A N 1
ATOM 1875 C CA . PRO A 1 254 ? 195.057 187.267 164.064 1.00 28.41 174 PRO A CA 1
ATOM 1876 C C . PRO A 1 254 ? 195.102 188.738 163.684 1.00 22.89 174 PRO A C 1
ATOM 1877 O O . PRO A 1 254 ? 195.560 189.556 164.490 1.00 31.59 174 PRO A O 1
ATOM 1888 N N . ALA A 1 255 ? 194.654 189.100 162.480 1.00 27.12 175 ALA A N 1
ATOM 1889 C CA . ALA A 1 255 ? 194.676 190.504 162.076 1.00 25.99 175 ALA A CA 1
ATOM 1890 C C . ALA A 1 255 ? 193.733 191.343 162.930 1.00 23.86 175 ALA A C 1
ATOM 1891 O O . ALA A 1 255 ? 194.083 192.454 163.341 1.00 26.46 175 ALA A O 1
ATOM 1898 N N . ARG A 1 256 ? 192.531 190.834 163.204 1.00 27.03 176 ARG A N 1
ATOM 1899 C CA . ARG A 1 256 ? 191.600 191.581 164.042 1.00 21.13 176 ARG A CA 1
ATOM 1900 C C . ARG A 1 256 ? 192.053 191.603 165.497 1.00 29.39 176 ARG A C 1
ATOM 1901 O O . ARG A 1 256 ? 191.769 192.566 166.218 1.00 23.56 176 ARG A O 1
ATOM 1922 N N . ASN A 1 257 ? 192.740 190.552 165.952 1.00 27.42 177 ASN A N 1
ATOM 1923 C CA . ASN A 1 257 ? 193.245 190.539 167.321 1.00 22.88 177 ASN A CA 1
ATOM 1924 C C . ASN A 1 257 ? 194.305 191.613 167.528 1.00 31.24 177 ASN A C 1
ATOM 1925 O O . ASN A 1 257 ? 194.330 192.276 168.571 1.00 39.23 177 ASN A O 1
ATOM 1936 N N . ALA A 1 258 ? 195.200 191.789 166.553 1.00 22.02 178 ALA A N 1
ATOM 1937 C CA . ALA A 1 258 ? 196.234 192.811 166.671 1.00 22.97 178 ALA A CA 1
ATOM 1938 C C . ALA A 1 258 ? 195.646 194.210 166.546 1.00 30.40 178 ALA A C 1
ATOM 1939 O O . ALA A 1 258 ? 196.076 195.134 167.246 1.00 33.75 178 ALA A O 1
ATOM 1946 N N . ALA A 1 259 ? 194.669 194.387 165.656 1.00 26.31 179 ALA A N 1
ATOM 1947 C CA . ALA A 1 259 ? 194.056 195.699 165.482 1.00 15.51 179 ALA A CA 1
ATOM 1948 C C . ALA A 1 259 ? 193.330 196.140 166.745 1.00 16.77 179 ALA A C 1
ATOM 1949 O O . ALA A 1 259 ? 193.352 197.322 167.102 1.00 32.84 179 ALA A O 1
ATOM 1956 N N . THR A 1 260 ? 192.670 195.204 167.428 1.00 21.28 180 THR A N 1
ATOM 1957 C CA . THR A 1 260 ? 191.956 195.546 168.654 1.00 29.26 180 THR A CA 1
ATOM 1958 C C . THR A 1 260 ? 192.918 196.010 169.740 1.00 26.29 180 THR A C 1
ATOM 1959 O O . THR A 1 260 ? 192.610 196.937 170.498 1.00 25.24 180 THR A O 1
ATOM 1970 N N . ALA A 1 261 ? 194.087 195.372 169.837 1.00 27.83 181 ALA A N 1
ATOM 1971 C CA . ALA A 1 261 ? 195.070 195.777 170.837 1.00 22.54 181 ALA A CA 1
ATOM 1972 C C . ALA A 1 261 ? 195.572 197.192 170.578 1.00 17.00 181 ALA A C 1
ATOM 1973 O O . ALA A 1 261 ? 195.741 197.979 171.516 1.00 23.59 181 ALA A O 1
ATOM 1980 N N . VAL A 1 262 ? 195.821 197.532 169.312 1.00 34.71 182 VAL A N 1
ATOM 1981 C CA . VAL A 1 262 ? 196.276 198.879 168.979 1.00 32.57 182 VAL A CA 1
ATOM 1982 C C . VAL A 1 262 ? 195.165 199.893 169.227 1.00 26.64 182 VAL A C 1
ATOM 1983 O O . VAL A 1 262 ? 195.422 201.024 169.653 1.00 22.56 182 VAL A O 1
ATOM 1996 N N . PHE A 1 263 ? 193.918 199.511 168.948 1.00 29.60 183 PHE A N 1
ATOM 1997 C CA . PHE A 1 263 ? 192.793 200.406 169.193 1.00 23.48 183 PHE A CA 1
ATOM 1998 C C . PHE A 1 263 ? 192.678 200.749 170.672 1.00 32.18 183 PHE A C 1
ATOM 1999 O O . PHE A 1 263 ? 192.443 201.908 171.033 1.00 36.21 183 PHE A O 1
ATOM 2016 N N . ALA A 1 264 ? 192.836 199.752 171.544 1.00 32.83 184 ALA A N 1
ATOM 2017 C CA . ALA A 1 264 ? 192.792 199.996 172.981 1.00 25.71 184 ALA A CA 1
ATOM 2018 C C . ALA A 1 264 ? 194.079 200.623 173.496 1.00 26.17 184 ALA A C 1
ATOM 2019 O O . ALA A 1 264 ? 194.051 201.349 174.495 1.00 24.11 184 ALA A O 1
ATOM 2026 N N . ALA A 1 265 ? 195.208 200.350 172.841 1.00 38.02 185 ALA A N 1
ATOM 2027 C CA . ALA A 1 265 ? 196.493 200.825 173.342 1.00 26.66 185 ALA A CA 1
ATOM 2028 C C . ALA A 1 265 ? 196.563 202.346 173.340 1.00 30.62 185 ALA A C 1
ATOM 2029 O O . ALA A 1 265 ? 197.000 202.958 174.320 1.00 45.28 185 ALA A O 1
ATOM 2036 N N . MET A 1 266 ? 196.131 202.974 172.250 1.00 31.12 186 MET A N 1
ATOM 2037 C CA . MET A 1 266 ? 196.287 204.412 172.085 1.00 33.18 186 MET A CA 1
ATOM 2038 C C . MET A 1 266 ? 195.122 205.211 172.653 1.00 31.88 186 MET A C 1
ATOM 2039 O O . MET A 1 266 ? 195.127 206.441 172.548 1.00 38.44 186 MET A O 1
ATOM 2053 N N . THR A 1 267 ? 194.126 204.551 173.242 1.00 37.12 187 THR A N 1
ATOM 2054 C CA . THR A 1 267 ? 193.213 205.262 174.129 1.00 34.99 187 THR A CA 1
ATOM 2055 C C . THR A 1 267 ? 193.912 205.624 175.432 1.00 38.80 187 THR A C 1
ATOM 2056 O O . THR A 1 267 ? 193.656 206.686 176.010 1.00 40.85 187 THR A O 1
ATOM 2067 N N . ALA A 1 268 ? 194.797 204.746 175.910 1.00 39.70 188 ALA A N 1
ATOM 2068 C CA . ALA A 1 268 ? 195.577 205.029 177.108 1.00 34.26 188 ALA A CA 1
ATOM 2069 C C . ALA A 1 268 ? 196.726 205.990 176.831 1.00 34.08 188 ALA A C 1
ATOM 2070 O O . ALA A 1 268 ? 197.111 206.756 177.720 1.00 36.69 188 ALA A O 1
ATOM 2077 N N . ILE A 1 269 ? 197.288 205.961 175.620 1.00 36.07 189 ILE A N 1
ATOM 2078 C CA . ILE A 1 269 ? 198.391 206.861 175.290 1.00 35.83 189 ILE A CA 1
ATOM 2079 C C . ILE A 1 269 ? 197.928 208.309 175.353 1.00 39.90 189 ILE A C 1
ATOM 2080 O O . ILE A 1 269 ? 198.641 209.183 175.861 1.00 45.56 189 ILE A O 1
ATOM 2096 N N . GLY A 1 270 ? 196.736 208.590 174.826 1.00 28.19 190 GLY A N 1
ATOM 2097 C CA . GLY A 1 270 ? 196.234 209.952 174.851 1.00 27.51 190 GLY A CA 1
ATOM 2098 C C . GLY A 1 270 ? 196.050 210.483 176.258 1.00 35.31 190 GLY A C 1
ATOM 2099 O O . GLY A 1 270 ? 196.288 211.663 176.523 1.00 45.37 190 GLY A O 1
ATOM 2103 N N . SER A 1 271 ? 195.620 209.621 177.180 1.00 37.28 191 SER A N 1
ATOM 2104 C CA . SER A 1 271 ? 195.364 210.070 178.544 1.00 33.18 191 SER A CA 1
ATOM 2105 C C . SER A 1 271 ? 196.653 210.494 179.237 1.00 33.05 191 SER A C 1
ATOM 2106 O O . SER A 1 271 ? 196.729 211.584 179.815 1.00 30.36 191 SER A O 1
ATOM 2114 N N . VAL A 1 272 ? 197.683 209.648 179.185 1.00 43.88 192 VAL A N 1
ATOM 2115 C CA . VAL A 1 272 ? 198.946 209.981 179.837 1.00 37.84 192 VAL A CA 1
ATOM 2116 C C . VAL A 1 272 ? 199.644 211.116 179.099 1.00 31.22 192 VAL A C 1
ATOM 2117 O O . VAL A 1 272 ? 200.253 211.994 179.718 1.00 41.18 192 VAL A O 1
ATOM 2130 N N . MET A 1 273 ? 199.575 211.113 177.767 1.00 34.39 193 MET A N 1
ATOM 2131 C CA . MET A 1 273 ? 200.174 212.192 176.993 1.00 38.59 193 MET A CA 1
ATOM 2132 C C . MET A 1 273 ? 199.382 213.488 177.112 1.00 44.76 193 MET A C 1
ATOM 2133 O O . MET A 1 273 ? 199.945 214.566 176.898 1.00 41.92 193 MET A O 1
ATOM 2147 N N . GLY A 1 274 ? 198.094 213.409 177.449 1.00 36.35 194 GLY A N 1
ATOM 2148 C CA . GLY A 1 274 ? 197.342 214.618 177.735 1.00 33.80 194 GLY A CA 1
ATOM 2149 C C . GLY A 1 274 ? 197.817 215.305 179.000 1.00 46.07 194 GLY A C 1
ATOM 2150 O O . GLY A 1 274 ? 197.846 216.537 179.075 1.00 46.48 194 GLY A O 1
ATOM 2154 N N . LEU A 1 275 ? 198.182 214.522 180.018 1.00 46.96 195 LEU A N 1
ATOM 2155 C CA . LEU A 1 275 ? 198.759 215.101 181.227 1.00 34.03 195 LEU A CA 1
ATOM 2156 C C . LEU A 1 275 ? 200.078 215.797 180.928 1.00 36.48 195 LEU A C 1
ATOM 2157 O O . LEU A 1 275 ? 200.317 216.918 181.389 1.00 42.08 195 LEU A O 1
ATOM 2173 N N . VAL A 1 276 ? 200.948 215.142 180.159 1.00 33.69 196 VAL A N 1
ATOM 2174 C CA . VAL A 1 276 ? 202.269 215.697 179.885 1.00 33.95 196 VAL A CA 1
ATOM 2175 C C . VAL A 1 276 ? 202.146 216.982 179.078 1.00 37.51 196 VAL A C 1
ATOM 2176 O O . VAL A 1 276 ? 202.765 218.001 179.403 1.00 47.12 196 VAL A O 1
ATOM 2189 N N . VAL A 1 277 ? 201.344 216.955 178.014 1.00 40.12 197 VAL A N 1
ATOM 2190 C CA . VAL A 1 277 ? 201.188 218.137 177.173 1.00 44.73 197 VAL A CA 1
ATOM 2191 C C . VAL A 1 277 ? 200.445 219.234 177.926 1.00 41.53 197 VAL A C 1
ATOM 2192 O O . VAL A 1 277 ? 200.853 220.401 177.919 1.00 40.85 197 VAL A O 1
ATOM 2205 N N . GLY A 1 278 ? 199.343 218.875 178.588 1.00 44.18 198 GLY A N 1
ATOM 2206 C CA . GLY A 1 278 ? 198.563 219.874 179.299 1.00 46.33 198 GLY A CA 1
ATOM 2207 C C . GLY A 1 278 ? 199.314 220.484 180.467 1.00 47.50 198 GLY A C 1
ATOM 2208 O O . GLY A 1 278 ? 199.194 221.681 180.737 1.00 48.80 198 GLY A O 1
ATOM 2212 N N . GLY A 1 279 ? 200.095 219.668 181.180 1.00 46.73 199 GLY A N 1
ATOM 2213 C CA . GLY A 1 279 ? 200.853 220.169 182.312 1.00 42.49 199 GLY A CA 1
ATOM 2214 C C . GLY A 1 279 ? 202.145 220.864 181.948 1.00 41.18 199 GLY A C 1
ATOM 2215 O O . GLY A 1 279 ? 202.709 221.572 182.788 1.00 46.52 199 GLY A O 1
ATOM 2219 N N . ALA A 1 280 ? 202.626 220.686 180.716 1.00 47.02 200 ALA A N 1
ATOM 2220 C CA . ALA A 1 280 ? 203.864 221.315 180.268 1.00 43.67 200 ALA A CA 1
ATOM 2221 C C . ALA A 1 280 ? 203.599 222.672 179.624 1.00 52.18 200 ALA A C 1
ATOM 2222 O O . ALA A 1 280 ? 204.140 223.692 180.061 1.00 55.59 200 ALA A O 1
ATOM 2229 N N . LEU A 1 281 ? 202.769 222.696 178.584 1.00 52.37 201 LEU A N 1
ATOM 2230 C CA . LEU A 1 281 ? 202.476 223.925 177.848 1.00 54.63 201 LEU A CA 1
ATOM 2231 C C . LEU A 1 281 ? 201.251 224.633 178.418 1.00 56.83 201 LEU A C 1
ATOM 2232 O O . LEU A 1 281 ? 200.348 225.043 177.691 1.00 60.53 201 LEU A O 1
ATOM 2248 N N . THR A 1 282 ? 201.220 224.777 179.741 1.00 57.85 202 THR A N 1
ATOM 2249 C CA . THR A 1 282 ? 200.216 225.585 180.422 1.00 62.02 202 THR A CA 1
ATOM 2250 C C . THR A 1 282 ? 200.884 226.429 181.501 1.00 64.46 202 THR A C 1
ATOM 2251 O O . THR A 1 282 ? 200.278 226.771 182.521 1.00 66.49 202 THR A O 1
ATOM 2262 N N . GLU A 1 283 ? 202.158 226.758 181.291 1.00 67.20 203 GLU A N 1
ATOM 2263 C CA . GLU A 1 283 ? 202.816 227.864 181.972 1.00 66.51 203 GLU A CA 1
ATOM 2264 C C . GLU A 1 283 ? 203.164 228.975 180.991 1.00 64.53 203 GLU A C 1
ATOM 2265 O O . GLU A 1 283 ? 203.897 229.904 181.348 1.00 64.34 203 GLU A O 1
ATOM 2277 N N . VAL A 1 284 ? 202.647 228.897 179.765 1.00 62.47 204 VAL A N 1
ATOM 2278 C CA . VAL A 1 284 ? 202.818 229.924 178.750 1.00 64.60 204 VAL A CA 1
ATOM 2279 C C . VAL A 1 284 ? 201.438 230.485 178.444 1.00 64.10 204 VAL A C 1
ATOM 2280 O O . VAL A 1 284 ? 201.179 231.676 178.644 1.00 69.98 204 VAL A O 1
ATOM 2293 N N . SER A 1 285 ? 200.539 229.622 177.977 1.00 48.32 205 SER A N 1
ATOM 2294 C CA . SER A 1 285 ? 199.166 230.012 177.697 1.00 50.70 205 SER A CA 1
ATOM 2295 C C . SER A 1 285 ? 198.350 228.758 177.427 1.00 54.79 205 SER A C 1
ATOM 2296 O O . SER A 1 285 ? 198.845 227.814 176.808 1.00 50.15 205 SER A O 1
ATOM 2304 N N . TRP A 1 286 ? 197.101 228.757 177.899 1.00 56.70 206 TRP A N 1
ATOM 2305 C CA . TRP A 1 286 ? 196.230 227.603 177.711 1.00 48.91 206 TRP A CA 1
ATOM 2306 C C . TRP A 1 286 ? 195.779 227.444 176.266 1.00 48.63 206 TRP A C 1
ATOM 2307 O O . TRP A 1 286 ? 195.354 226.350 175.882 1.00 51.73 206 TRP A O 1
ATOM 2328 N N . ARG A 1 287 ? 195.859 228.505 175.459 1.00 46.34 207 ARG A N 1
ATOM 2329 C CA . ARG A 1 287 ? 195.441 228.407 174.065 1.00 43.61 207 ARG A CA 1
ATOM 2330 C C . ARG A 1 287 ? 196.314 227.428 173.292 1.00 48.30 207 ARG A C 1
ATOM 2331 O O . ARG A 1 287 ? 195.821 226.692 172.430 1.00 47.85 207 ARG A O 1
ATOM 2352 N N . TRP A 1 288 ? 197.616 227.411 173.580 1.00 50.28 208 TRP A N 1
ATOM 2353 C CA . TRP A 1 288 ? 198.537 226.548 172.850 1.00 49.46 208 TRP A CA 1
ATOM 2354 C C . TRP A 1 288 ? 198.225 225.074 173.057 1.00 49.58 208 TRP A C 1
ATOM 2355 O O . TRP A 1 288 ? 198.556 224.256 172.193 1.00 55.21 208 TRP A O 1
ATOM 2376 N N . ALA A 1 289 ? 197.602 224.718 174.182 1.00 42.62 209 ALA A N 1
ATOM 2377 C CA . ALA A 1 289 ? 197.292 223.320 174.445 1.00 46.39 209 ALA A CA 1
ATOM 2378 C C . ALA A 1 289 ? 196.237 222.786 173.484 1.00 46.97 209 ALA A C 1
ATOM 2379 O O . ALA A 1 289 ? 196.235 221.589 173.174 1.00 49.93 209 ALA A O 1
ATOM 2386 N N . PHE A 1 290 ? 195.335 223.645 173.007 1.00 41.78 210 PHE A N 1
ATOM 2387 C CA . PHE A 1 290 ? 194.324 223.215 172.050 1.00 43.22 210 PHE A CA 1
ATOM 2388 C C . PHE A 1 290 ? 194.850 223.149 170.622 1.00 47.43 210 PHE A C 1
ATOM 2389 O O . PHE A 1 290 ? 194.215 222.512 169.776 1.00 48.99 210 PHE A O 1
ATOM 2406 N N . LEU A 1 291 ? 195.987 223.785 170.333 1.00 46.43 211 LEU A N 1
ATOM 2407 C CA . LEU A 1 291 ? 196.589 223.694 169.010 1.00 38.11 211 LEU A CA 1
ATOM 2408 C C . LEU A 1 291 ? 197.432 222.441 168.827 1.00 44.57 211 LEU A C 1
ATOM 2409 O O . LEU A 1 291 ? 197.840 222.153 167.697 1.00 48.64 211 LEU A O 1
ATOM 2425 N N . VAL A 1 292 ? 197.711 221.696 169.899 1.00 46.27 212 VAL A N 1
ATOM 2426 C CA . VAL A 1 292 ? 198.505 220.482 169.763 1.00 45.48 212 VAL A CA 1
ATOM 2427 C C . VAL A 1 292 ? 197.736 219.397 169.024 1.00 46.40 212 VAL A C 1
ATOM 2428 O O . VAL A 1 292 ? 198.348 218.487 168.455 1.00 52.93 212 VAL A O 1
ATOM 2441 N N . ASN A 1 293 ? 196.404 219.467 169.014 1.00 39.91 213 ASN A N 1
ATOM 2442 C CA . ASN A 1 293 ? 195.613 218.484 168.286 1.00 39.38 213 ASN A CA 1
ATOM 2443 C C . ASN A 1 293 ? 195.742 218.639 166.777 1.00 37.05 213 ASN A C 1
ATOM 2444 O O . ASN A 1 293 ? 195.565 217.656 166.050 1.00 42.64 213 ASN A O 1
ATOM 2455 N N . VAL A 1 294 ? 196.038 219.841 166.294 1.00 38.09 214 VAL A N 1
ATOM 2456 C CA . VAL A 1 294 ? 196.023 220.137 164.864 1.00 34.99 214 VAL A CA 1
ATOM 2457 C C . VAL A 1 294 ? 197.087 219.320 164.135 1.00 40.54 214 VAL A C 1
ATOM 2458 O O . VAL A 1 294 ? 196.774 218.709 163.104 1.00 45.95 214 VAL A O 1
ATOM 2471 N N . PRO A 1 295 ? 198.345 219.281 164.595 1.00 44.16 215 PRO A N 1
ATOM 2472 C CA . PRO A 1 295 ? 199.304 218.364 163.952 1.00 41.74 215 PRO A CA 1
ATOM 2473 C C . PRO A 1 295 ? 198.866 216.910 163.975 1.00 37.31 215 PRO A C 1
ATOM 2474 O O . PRO A 1 295 ? 199.037 216.200 162.978 1.00 38.71 215 PRO A O 1
ATOM 2485 N N . ILE A 1 296 ? 198.298 216.446 165.089 1.00 40.71 216 ILE A N 1
ATOM 2486 C CA . ILE A 1 296 ? 197.910 215.043 165.194 1.00 42.12 216 ILE A CA 1
ATOM 2487 C C . ILE A 1 296 ? 196.710 214.755 164.302 1.00 45.98 216 ILE A C 1
ATOM 2488 O O . ILE A 1 296 ? 196.669 213.734 163.606 1.00 50.70 216 ILE A O 1
ATOM 2504 N N . GLY A 1 297 ? 195.713 215.640 164.311 1.00 30.33 217 GLY A N 1
ATOM 2505 C CA . GLY A 1 297 ? 194.545 215.430 163.475 1.00 28.64 217 GLY A CA 1
ATOM 2506 C C . GLY A 1 297 ? 194.874 215.403 161.997 1.00 36.55 217 GLY A C 1
ATOM 2507 O O . GLY A 1 297 ? 194.253 214.660 161.232 1.00 43.84 217 GLY A O 1
ATOM 2511 N N . LEU A 1 298 ? 195.842 216.215 161.570 1.00 41.46 218 LEU A N 1
ATOM 2512 C CA . LEU A 1 298 ? 196.250 216.210 160.169 1.00 30.38 218 LEU A CA 1
ATOM 2513 C C . LEU A 1 298 ? 196.903 214.887 159.787 1.00 34.98 218 LEU A C 1
ATOM 2514 O O . LEU A 1 298 ? 196.680 214.376 158.684 1.00 39.80 218 LEU A O 1
ATOM 2530 N N . VAL A 1 299 ? 197.712 214.319 160.681 1.00 36.03 219 VAL A N 1
ATOM 2531 C CA . VAL A 1 299 ? 198.418 213.083 160.359 1.00 36.97 219 VAL A CA 1
ATOM 2532 C C . VAL A 1 299 ? 197.439 211.923 160.223 1.00 36.62 219 VAL A C 1
ATOM 2533 O O . VAL A 1 299 ? 197.597 211.063 159.349 1.00 42.66 219 VAL A O 1
ATOM 2546 N N . MET A 1 300 ? 196.419 211.872 161.083 1.00 42.95 220 MET A N 1
ATOM 2547 C CA . MET A 1 300 ? 195.458 210.775 161.015 1.00 35.72 220 MET A CA 1
ATOM 2548 C C . MET A 1 300 ? 194.633 210.841 159.737 1.00 36.42 220 MET A C 1
ATOM 2549 O O . MET A 1 300 ? 194.297 209.804 159.155 1.00 39.61 220 MET A O 1
ATOM 2563 N N . ILE A 1 301 ? 194.293 212.049 159.284 1.00 38.81 221 ILE A N 1
ATOM 2564 C CA . ILE A 1 301 ? 193.510 212.182 158.060 1.00 41.24 221 ILE A CA 1
ATOM 2565 C C . ILE A 1 301 ? 194.317 211.709 156.858 1.00 39.95 221 ILE A C 1
ATOM 2566 O O . ILE A 1 301 ? 193.777 211.081 155.941 1.00 39.95 221 ILE A O 1
ATOM 2582 N N . TYR A 1 302 ? 195.616 212.007 156.835 1.00 40.37 222 TYR A N 1
ATOM 2583 C CA . TYR A 1 302 ? 196.454 211.550 155.732 1.00 37.30 222 TYR A CA 1
ATOM 2584 C C . TYR A 1 302 ? 196.592 210.032 155.738 1.00 44.28 222 TYR A C 1
ATOM 2585 O O . TYR A 1 302 ? 196.471 209.384 154.692 1.00 51.85 222 TYR A O 1
ATOM 2603 N N . LEU A 1 303 ? 196.854 209.444 156.909 1.00 37.65 223 LEU A N 1
ATOM 2604 C CA . LEU A 1 303 ? 196.998 207.994 156.986 1.00 31.96 223 LEU A CA 1
ATOM 2605 C C . LEU A 1 303 ? 195.702 207.296 156.604 1.00 40.36 223 LEU A C 1
ATOM 2606 O O . LEU A 1 303 ? 195.718 206.274 155.909 1.00 47.54 223 LEU A O 1
ATOM 2622 N N . ALA A 1 304 ? 194.566 207.832 157.052 1.00 43.32 224 ALA A N 1
ATOM 2623 C CA . ALA A 1 304 ? 193.282 207.225 156.723 1.00 37.16 224 ALA A CA 1
ATOM 2624 C C . ALA A 1 304 ? 192.971 207.338 155.237 1.00 40.43 224 ALA A C 1
ATOM 2625 O O . ALA A 1 304 ? 192.262 206.489 154.688 1.00 48.12 224 ALA A O 1
ATOM 2632 N N . ARG A 1 305 ? 193.481 208.376 154.574 1.00 46.97 225 ARG A N 1
ATOM 2633 C CA . ARG A 1 305 ? 193.222 208.551 153.150 1.00 46.10 225 ARG A CA 1
ATOM 2634 C C . ARG A 1 305 ? 194.047 207.597 152.296 1.00 42.40 225 ARG A C 1
ATOM 2635 O O . ARG A 1 305 ? 193.571 207.145 151.248 1.00 45.07 225 ARG A O 1
ATOM 2656 N N . THR A 1 306 ? 195.268 207.279 152.721 1.00 45.00 226 THR A N 1
ATOM 2657 C CA . THR A 1 306 ? 196.196 206.480 151.932 1.00 47.41 226 THR A CA 1
ATOM 2658 C C . THR A 1 306 ? 196.292 205.030 152.388 1.00 45.07 226 THR A C 1
ATOM 2659 O O . THR A 1 306 ? 197.108 204.283 151.838 1.00 51.16 226 THR A O 1
ATOM 2670 N N . ALA A 1 307 ? 195.493 204.611 153.372 1.00 40.42 227 ALA A N 1
ATOM 2671 C CA . ALA A 1 307 ? 195.577 203.260 153.916 1.00 38.20 227 ALA A CA 1
ATOM 2672 C C . ALA A 1 307 ? 194.248 202.530 154.001 1.00 46.57 227 ALA A C 1
ATOM 2673 O O . ALA A 1 307 ? 194.260 201.302 154.148 1.00 54.70 227 ALA A O 1
ATOM 2680 N N . LEU A 1 308 ? 193.116 203.222 153.913 1.00 36.39 228 LEU A N 1
ATOM 2681 C CA . LEU A 1 308 ? 191.801 202.605 153.983 1.00 31.16 228 LEU A CA 1
ATOM 2682 C C . LEU A 1 308 ? 191.139 202.649 152.614 1.00 43.28 228 LEU A C 1
ATOM 2683 O O . LEU A 1 308 ? 191.310 203.604 151.852 1.00 49.21 228 LEU A O 1
ATOM 2699 N N . ARG A 1 309 ? 190.377 201.602 152.315 1.00 63.02 229 ARG A N 1
ATOM 2700 C CA . ARG A 1 309 ? 189.660 201.465 151.057 1.00 61.66 229 ARG A CA 1
ATOM 2701 C C . ARG A 1 309 ? 188.170 201.630 151.302 1.00 58.41 229 ARG A C 1
ATOM 2702 O O . ARG A 1 309 ? 187.652 201.253 152.356 1.00 61.86 229 ARG A O 1
ATOM 2723 N N . GLU A 1 310 ? 187.483 202.188 150.313 1.00 61.38 230 GLU A N 1
ATOM 2724 C CA . GLU A 1 310 ? 186.050 202.429 150.412 1.00 66.67 230 GLU A CA 1
ATOM 2725 C C . GLU A 1 310 ? 185.292 201.219 149.879 1.00 68.94 230 GLU A C 1
ATOM 2726 O O . GLU A 1 310 ? 185.421 200.867 148.702 1.00 67.67 230 GLU A O 1
ATOM 2738 N N . THR A 1 311 ? 184.491 200.598 150.741 1.00 79.68 231 THR A N 1
ATOM 2739 C CA . THR A 1 311 ? 183.718 199.428 150.343 1.00 78.79 231 THR A CA 1
ATOM 2740 C C . THR A 1 311 ? 182.675 199.797 149.295 1.00 77.64 231 THR A C 1
ATOM 2741 O O . THR A 1 311 ? 182.043 200.855 149.366 1.00 76.12 231 THR A O 1
ATOM 2752 N N . ASN A 1 312 ? 182.490 198.904 148.321 1.00 83.35 232 ASN A N 1
ATOM 2753 C CA . ASN A 1 312 ? 181.525 199.105 147.241 1.00 82.69 232 ASN A CA 1
ATOM 2754 C C . ASN A 1 312 ? 180.261 198.314 147.568 1.00 84.94 232 ASN A C 1
ATOM 2755 O O . ASN A 1 312 ? 180.066 197.180 147.130 1.00 84.61 232 ASN A O 1
ATOM 2766 N N . LYS A 1 313 ? 179.394 198.938 148.363 1.00 81.51 233 LYS A N 1
ATOM 2767 C CA . LYS A 1 313 ? 178.089 198.391 148.702 1.00 79.26 233 LYS A CA 1
ATOM 2768 C C . LYS A 1 313 ? 177.044 199.485 148.558 1.00 76.64 233 LYS A C 1
ATOM 2769 O O . LYS A 1 313 ? 177.336 200.670 148.743 1.00 73.84 233 LYS A O 1
ATOM 2788 N N . GLU A 1 314 ? 175.823 199.081 148.225 1.00 78.45 234 GLU A N 1
ATOM 2789 C CA . GLU A 1 314 ? 174.742 200.044 148.071 1.00 79.31 234 GLU A CA 1
ATOM 2790 C C . GLU A 1 314 ? 174.379 200.657 149.418 1.00 79.11 234 GLU A C 1
ATOM 2791 O O . GLU A 1 314 ? 174.360 199.975 150.446 1.00 75.50 234 GLU A O 1
ATOM 2803 N N . ARG A 1 315 ? 174.086 201.954 149.405 1.00 64.63 235 ARG A N 1
ATOM 2804 C CA . ARG A 1 315 ? 173.756 202.660 150.632 1.00 57.10 235 ARG A CA 1
ATOM 2805 C C . ARG A 1 315 ? 172.363 202.275 151.117 1.00 58.24 235 ARG A C 1
ATOM 2806 O O . ARG A 1 315 ? 171.496 201.874 150.336 1.00 61.44 235 ARG A O 1
ATOM 2827 N N . MET A 1 316 ? 172.154 202.408 152.425 1.00 56.16 236 MET A N 1
ATOM 2828 C CA . MET A 1 316 ? 170.896 202.066 153.075 1.00 59.29 236 MET A CA 1
ATOM 2829 C C . MET A 1 316 ? 170.153 203.341 153.448 1.00 59.45 236 MET A C 1
ATOM 2830 O O . MET A 1 316 ? 170.772 204.351 153.797 1.00 61.84 236 MET A O 1
ATOM 2844 N N . LYS A 1 317 ? 168.827 203.294 153.366 1.00 53.74 237 LYS A N 1
ATOM 2845 C CA . LYS A 1 317 ? 168.020 204.462 153.691 1.00 57.98 237 LYS A CA 1
ATOM 2846 C C . LYS A 1 317 ? 168.018 204.701 155.197 1.00 59.02 237 LYS A C 1
ATOM 2847 O O . LYS A 1 317 ? 167.711 203.799 155.982 1.00 60.64 237 LYS A O 1
ATOM 2866 N N . LEU A 1 318 ? 168.357 205.925 155.597 1.00 55.27 238 LEU A N 1
ATOM 2867 C CA . LEU A 1 318 ? 168.430 206.271 157.007 1.00 54.73 238 LEU A CA 1
ATOM 2868 C C . LEU A 1 318 ? 167.044 206.256 157.645 1.00 61.76 238 LEU A C 1
ATOM 2869 O O . LEU A 1 318 ? 166.032 206.547 157.002 1.00 63.57 238 LEU A O 1
ATOM 2885 N N . ASP A 1 319 ? 167.012 205.911 158.930 1.00 59.95 239 ASP A N 1
ATOM 2886 C CA . ASP A 1 319 ? 165.774 205.846 159.705 1.00 60.18 239 ASP A CA 1
ATOM 2887 C C . ASP A 1 319 ? 165.493 207.240 160.258 1.00 61.50 239 ASP A C 1
ATOM 2888 O O . ASP A 1 319 ? 166.043 207.635 161.289 1.00 58.08 239 ASP A O 1
ATOM 2897 N N . ALA A 1 320 ? 164.628 207.989 159.573 1.00 56.56 240 ALA A N 1
ATOM 2898 C CA . ALA A 1 320 ? 164.434 209.397 159.905 1.00 51.82 240 ALA A CA 1
ATOM 2899 C C . ALA A 1 320 ? 163.776 209.566 161.270 1.00 52.93 240 ALA A C 1
ATOM 2900 O O . ALA A 1 320 ? 164.345 210.189 162.174 1.00 54.59 240 ALA A O 1
ATOM 2907 N N . THR A 1 321 ? 162.567 209.023 161.436 1.00 57.65 241 THR A N 1
ATOM 2908 C CA . THR A 1 321 ? 161.839 209.204 162.689 1.00 55.94 241 THR A CA 1
ATOM 2909 C C . THR A 1 321 ? 162.584 208.575 163.861 1.00 53.33 241 THR A C 1
ATOM 2910 O O . THR A 1 321 ? 162.618 209.141 164.959 1.00 49.75 241 THR A O 1
ATOM 2921 N N . GLY A 1 322 ? 163.175 207.398 163.651 1.00 54.66 242 GLY A N 1
ATOM 2922 C CA . GLY A 1 322 ? 163.918 206.753 164.717 1.00 50.49 242 GLY A CA 1
ATOM 2923 C C . GLY A 1 322 ? 165.166 207.511 165.121 1.00 53.36 242 GLY A C 1
ATOM 2924 O O . GLY A 1 322 ? 165.543 207.509 166.296 1.00 55.80 242 GLY A O 1
ATOM 2928 N N . ALA A 1 323 ? 165.829 208.158 164.160 1.00 50.99 243 ALA A N 1
ATOM 2929 C CA . ALA A 1 323 ? 167.067 208.868 164.465 1.00 51.62 243 ALA A CA 1
ATOM 2930 C C . ALA A 1 323 ? 166.800 210.166 165.218 1.00 48.73 243 ALA A C 1
ATOM 2931 O O . ALA A 1 323 ? 167.535 210.510 166.150 1.00 49.83 243 ALA A O 1
ATOM 2938 N N . ILE A 1 324 ? 165.762 210.906 164.824 1.00 47.65 244 ILE A N 1
ATOM 2939 C CA . ILE A 1 324 ? 165.461 212.176 165.480 1.00 45.11 244 ILE A CA 1
ATOM 2940 C C . ILE A 1 324 ? 165.026 211.939 166.920 1.00 48.16 244 ILE A C 1
ATOM 2941 O O . ILE A 1 324 ? 165.437 212.664 167.833 1.00 46.93 244 ILE A O 1
ATOM 2957 N N . LEU A 1 325 ? 164.187 210.929 167.148 1.00 55.20 245 LEU A N 1
ATOM 2958 C CA . LEU A 1 325 ? 163.707 210.671 168.500 1.00 54.81 245 LEU A CA 1
ATOM 2959 C C . LEU A 1 325 ? 164.826 210.145 169.390 1.00 47.11 245 LEU A C 1
ATOM 2960 O O . LEU A 1 325 ? 164.878 210.461 170.583 1.00 48.25 245 LEU A O 1
ATOM 2976 N N . ALA A 1 326 ? 165.728 209.337 168.831 1.00 43.34 246 ALA A N 1
ATOM 2977 C CA . ALA A 1 326 ? 166.873 208.873 169.606 1.00 47.73 246 ALA A CA 1
ATOM 2978 C C . ALA A 1 326 ? 167.777 210.036 169.996 1.00 50.55 246 ALA A C 1
ATOM 2979 O O . ALA A 1 326 ? 168.285 210.085 171.122 1.00 49.61 246 ALA A O 1
ATOM 2986 N N . THR A 1 327 ? 167.995 210.976 169.075 1.00 55.73 247 THR A N 1
ATOM 2987 C CA . THR A 1 327 ? 168.817 212.142 169.380 1.00 50.89 247 THR A CA 1
ATOM 2988 C C . THR A 1 327 ? 168.169 213.010 170.452 1.00 50.86 247 THR A C 1
ATOM 2989 O O . THR A 1 327 ? 168.842 213.464 171.384 1.00 53.56 247 THR A O 1
ATOM 3000 N N . LEU A 1 328 ? 166.863 213.253 170.334 1.00 48.86 248 LEU A N 1
ATOM 3001 C CA . LEU A 1 328 ? 166.176 214.109 171.294 1.00 47.07 248 LEU A CA 1
ATOM 3002 C C . LEU A 1 328 ? 166.151 213.490 172.685 1.00 48.89 248 LEU A C 1
ATOM 3003 O O . LEU A 1 328 ? 166.222 214.213 173.685 1.00 53.87 248 LEU A O 1
ATOM 3019 N N . ALA A 1 329 ? 166.045 212.163 172.771 1.00 49.95 249 ALA A N 1
ATOM 3020 C CA . ALA A 1 329 ? 165.972 211.510 174.072 1.00 43.91 249 ALA A CA 1
ATOM 3021 C C . ALA A 1 329 ? 167.324 211.512 174.773 1.00 40.86 249 ALA A C 1
ATOM 3022 O O . ALA A 1 329 ? 167.396 211.697 175.993 1.00 42.28 249 ALA A O 1
ATOM 3029 N N . CYS A 1 330 ? 168.407 211.301 174.023 1.00 42.12 250 CYS A N 1
ATOM 3030 C CA . CYS A 1 330 ? 169.727 211.220 174.641 1.00 45.93 250 CYS A CA 1
ATOM 3031 C C . CYS A 1 330 ? 170.231 212.594 175.065 1.00 47.41 250 CYS A C 1
ATOM 3032 O O . CYS A 1 330 ? 170.821 212.739 176.142 1.00 45.18 250 CYS A O 1
ATOM 3040 N N . THR A 1 331 ? 170.017 213.614 174.232 1.00 46.74 251 THR A N 1
ATOM 3041 C CA . THR A 1 331 ? 170.463 214.957 174.585 1.00 39.67 251 THR A CA 1
ATOM 3042 C C . THR A 1 331 ? 169.713 215.490 175.800 1.00 45.57 251 THR A C 1
ATOM 3043 O O . THR A 1 331 ? 170.318 216.094 176.693 1.00 52.25 251 THR A O 1
ATOM 3054 N N . ALA A 1 332 ? 168.395 215.280 175.851 1.00 49.07 252 ALA A N 1
ATOM 3055 C CA . ALA A 1 332 ? 167.609 215.784 176.973 1.00 51.22 252 ALA A CA 1
ATOM 3056 C C . ALA A 1 332 ? 168.013 215.113 178.280 1.00 50.21 252 ALA A C 1
ATOM 3057 O O . ALA A 1 332 ? 168.069 215.764 179.330 1.00 46.23 252 ALA A O 1
ATOM 3064 N N . ALA A 1 333 ? 168.288 213.809 178.240 1.00 55.36 253 ALA A N 1
ATOM 3065 C CA . ALA A 1 333 ? 168.709 213.108 179.448 1.00 48.04 253 ALA A CA 1
ATOM 3066 C C . ALA A 1 333 ? 170.036 213.649 179.962 1.00 52.65 253 ALA A C 1
ATOM 3067 O O . ALA A 1 333 ? 170.218 213.816 181.173 1.00 63.09 253 ALA A O 1
ATOM 3074 N N . VAL A 1 334 ? 170.979 213.919 179.058 1.00 50.43 254 VAL A N 1
ATOM 3075 C CA . VAL A 1 334 ? 172.257 214.491 179.471 1.00 51.23 254 VAL A CA 1
ATOM 3076 C C . VAL A 1 334 ? 172.055 215.891 180.033 1.00 55.28 254 VAL A C 1
ATOM 3077 O O . VAL A 1 334 ? 172.675 216.268 181.035 1.00 58.28 254 VAL A O 1
ATOM 3090 N N . PHE A 1 335 ? 171.192 216.686 179.397 1.00 59.21 255 PHE A N 1
ATOM 3091 C CA . PHE A 1 335 ? 170.970 218.057 179.847 1.00 54.55 255 PHE A CA 1
ATOM 3092 C C . PHE A 1 335 ? 170.406 218.087 181.262 1.00 56.25 255 PHE A C 1
ATOM 3093 O O . PHE A 1 335 ? 170.887 218.837 182.118 1.00 61.48 255 PHE A O 1
ATOM 3110 N N . ALA A 1 336 ? 169.382 217.273 181.526 1.00 67.72 256 ALA A N 1
ATOM 3111 C CA . ALA A 1 336 ? 168.767 217.264 182.849 1.00 68.25 256 ALA A CA 1
ATOM 3112 C C . ALA A 1 336 ? 169.744 216.776 183.909 1.00 62.51 256 ALA A C 1
ATOM 3113 O O . ALA A 1 336 ? 169.804 217.330 185.013 1.00 67.05 256 ALA A O 1
ATOM 3120 N N . PHE A 1 337 ? 170.516 215.736 183.593 1.00 62.57 257 PHE A N 1
ATOM 3121 C CA . PHE A 1 337 ? 171.483 215.208 184.549 1.00 64.04 257 PHE A CA 1
ATOM 3122 C C . PHE A 1 337 ? 172.563 216.236 184.867 1.00 69.36 257 PHE A C 1
ATOM 3123 O O . PHE A 1 337 ? 172.979 216.375 186.023 1.00 69.96 257 PHE A O 1
ATOM 3140 N N . SER A 1 338 ? 173.032 216.964 183.851 1.00 70.11 258 SER A N 1
ATOM 3141 C CA . SER A 1 338 ? 174.089 217.947 184.067 1.00 65.66 258 SER A CA 1
ATOM 3142 C C . SER A 1 338 ? 173.571 219.184 184.793 1.00 66.89 258 SER A C 1
ATOM 3143 O O . SER A 1 338 ? 174.216 219.677 185.725 1.00 70.02 258 SER A O 1
ATOM 3151 N N . ILE A 1 339 ? 172.411 219.703 184.381 1.00 69.33 259 ILE A N 1
ATOM 3152 C CA . ILE A 1 339 ? 171.890 220.942 184.959 1.00 70.00 259 ILE A CA 1
ATOM 3153 C C . ILE A 1 339 ? 171.270 220.742 186.332 1.00 73.23 259 ILE A C 1
ATOM 3154 O O . ILE A 1 339 ? 171.039 221.728 187.043 1.00 73.15 259 ILE A O 1
ATOM 3170 N N . GLY A 1 340 ? 171.003 219.500 186.731 1.00 82.74 260 GLY A N 1
ATOM 3171 C CA . GLY A 1 340 ? 170.310 219.222 187.967 1.00 86.29 260 GLY A CA 1
ATOM 3172 C C . GLY A 1 340 ? 171.001 219.781 189.195 1.00 86.23 260 GLY A C 1
ATOM 3173 O O . GLY A 1 340 ? 170.412 220.545 189.965 1.00 88.42 260 GLY A O 1
ATOM 3177 N N . PRO A 1 341 ? 172.266 219.408 189.408 1.00 86.36 261 PRO A N 1
ATOM 3178 C CA . PRO A 1 341 ? 172.986 219.931 190.582 1.00 86.58 261 PRO A CA 1
ATOM 3179 C C . PRO A 1 341 ? 173.079 221.446 190.617 1.00 85.87 261 PRO A C 1
ATOM 3180 O O . PRO A 1 341 ? 173.100 222.030 191.708 1.00 83.75 261 PRO A O 1
ATOM 3191 N N . GLU A 1 342 ? 173.141 222.105 189.459 1.00 87.24 262 GLU A N 1
ATOM 3192 C CA . GLU A 1 342 ? 173.217 223.562 189.445 1.00 87.47 262 GLU A CA 1
ATOM 3193 C C . GLU A 1 342 ? 171.913 224.183 189.931 1.00 87.33 262 GLU A C 1
ATOM 3194 O O . GLU A 1 342 ? 171.919 225.065 190.798 1.00 89.58 262 GLU A O 1
ATOM 3206 N N . LYS A 1 343 ? 170.783 223.732 189.386 1.00 86.19 263 LYS A N 1
ATOM 3207 C CA . LYS A 1 343 ? 169.475 224.277 189.724 1.00 86.11 263 LYS A CA 1
ATOM 3208 C C . LYS A 1 343 ? 168.734 223.470 190.783 1.00 87.63 263 LYS A C 1
ATOM 3209 O O . LYS A 1 343 ? 167.674 223.912 191.239 1.00 87.94 263 LYS A O 1
ATOM 3228 N N . GLY A 1 344 ? 169.254 222.321 191.184 1.00 90.05 264 GLY A N 1
ATOM 3229 C CA . GLY A 1 344 ? 168.576 221.453 192.127 1.00 91.01 264 GLY A CA 1
ATOM 3230 C C . GLY A 1 344 ? 167.814 220.343 191.427 1.00 89.86 264 GLY A C 1
ATOM 3231 O O . GLY A 1 344 ? 167.254 220.521 190.339 1.00 88.19 264 GLY A O 1
ATOM 3235 N N . TRP A 1 345 ? 167.781 219.172 192.067 1.00 93.41 265 TRP A N 1
ATOM 3236 C CA . TRP A 1 345 ? 167.196 217.994 191.437 1.00 94.78 265 TRP A CA 1
ATOM 3237 C C . TRP A 1 345 ? 165.692 218.122 191.227 1.00 95.83 265 TRP A C 1
ATOM 3238 O O . TRP A 1 345 ? 165.133 217.392 190.402 1.00 97.09 265 TRP A O 1
ATOM 3259 N N . MET A 1 346 ? 165.027 219.022 191.946 1.00 93.76 266 MET A N 1
ATOM 3260 C CA . MET A 1 346 ? 163.602 219.279 191.776 1.00 93.87 266 MET A CA 1
ATOM 3261 C C . MET A 1 346 ? 163.353 220.744 191.440 1.00 93.78 266 MET A C 1
ATOM 3262 O O . MET A 1 346 ? 162.377 221.346 191.889 1.00 95.32 266 MET A O 1
ATOM 3267 N N . SER A 1 347 ? 164.247 221.335 190.645 1.00 89.79 267 SER A N 1
ATOM 3268 C CA . SER A 1 347 ? 164.135 222.756 190.329 1.00 91.85 267 SER A CA 1
ATOM 3269 C C . SER A 1 347 ? 162.860 223.058 189.552 1.00 92.07 267 SER A C 1
ATOM 3270 O O . SER A 1 347 ? 162.172 224.046 189.835 1.00 92.50 267 SER A O 1
ATOM 3273 N N . GLY A 1 348 ? 162.528 222.216 188.577 1.00 84.21 268 GLY A N 1
ATOM 3274 C CA . GLY A 1 348 ? 161.415 222.461 187.680 1.00 83.86 268 GLY A CA 1
ATOM 3275 C C . GLY A 1 348 ? 161.852 222.322 186.239 1.00 85.52 268 GLY A C 1
ATOM 3276 O O . GLY A 1 348 ? 161.100 221.829 185.393 1.00 86.51 268 GLY A O 1
ATOM 3280 N N . ILE A 1 349 ? 163.079 222.761 185.952 1.00 81.07 269 ILE A N 1
ATOM 3281 C CA . ILE A 1 349 ? 163.690 222.513 184.651 1.00 81.62 269 ILE A CA 1
ATOM 3282 C C . ILE A 1 349 ? 164.477 221.208 184.639 1.00 79.77 269 ILE A C 1
ATOM 3283 O O . ILE A 1 349 ? 164.707 220.644 183.559 1.00 79.60 269 ILE A O 1
ATOM 3299 N N . THR A 1 350 ? 164.892 220.708 185.805 1.00 76.17 270 THR A N 1
ATOM 3300 C CA . THR A 1 350 ? 165.604 219.436 185.858 1.00 78.67 270 THR A CA 1
ATOM 3301 C C . THR A 1 350 ? 164.662 218.280 185.550 1.00 79.54 270 THR A C 1
ATOM 3302 O O . THR A 1 350 ? 164.842 217.558 184.563 1.00 80.95 270 THR A O 1
ATOM 3313 N N . ILE A 1 351 ? 163.642 218.090 186.390 1.00 80.73 271 ILE A N 1
ATOM 3314 C CA . ILE A 1 351 ? 162.622 217.090 186.097 1.00 80.76 271 ILE A CA 1
ATOM 3315 C C . ILE A 1 351 ? 161.750 217.521 184.926 1.00 79.33 271 ILE A C 1
ATOM 3316 O O . ILE A 1 351 ? 161.101 216.676 184.299 1.00 80.52 271 ILE A O 1
ATOM 3332 N N . GLY A 1 352 ? 161.710 218.817 184.615 1.00 70.92 272 GLY A N 1
ATOM 3333 C CA . GLY A 1 352 ? 161.004 219.253 183.422 1.00 71.92 272 GLY A CA 1
ATOM 3334 C C . GLY A 1 352 ? 161.624 218.700 182.153 1.00 74.79 272 GLY A C 1
ATOM 3335 O O . GLY A 1 352 ? 160.916 218.250 181.249 1.00 70.58 272 GLY A O 1
ATOM 3339 N N . SER A 1 353 ? 162.956 218.728 182.067 1.00 75.13 273 SER A N 1
ATOM 3340 C CA . SER A 1 353 ? 163.635 218.136 180.919 1.00 68.99 273 SER A CA 1
ATOM 3341 C C . SER A 1 353 ? 163.586 216.615 180.976 1.00 67.57 273 SER A C 1
ATOM 3342 O O . SER A 1 353 ? 163.490 215.952 179.937 1.00 68.84 273 SER A O 1
ATOM 3350 N N . GLY A 1 354 ? 163.652 216.042 182.180 1.00 68.13 274 GLY A N 1
ATOM 3351 C CA . GLY A 1 354 ? 163.521 214.601 182.310 1.00 68.84 274 GLY A CA 1
ATOM 3352 C C . GLY A 1 354 ? 162.184 214.089 181.814 1.00 69.89 274 GLY A C 1
ATOM 3353 O O . GLY A 1 354 ? 162.075 212.935 181.390 1.00 65.63 274 GLY A O 1
ATOM 3357 N N . LEU A 1 355 ? 161.149 214.930 181.868 1.00 70.41 275 LEU A N 1
ATOM 3358 C CA . LEU A 1 355 ? 159.867 214.565 181.278 1.00 68.88 275 LEU A CA 1
ATOM 3359 C C . LEU A 1 355 ? 159.996 214.377 179.772 1.00 68.09 275 LEU A C 1
ATOM 3360 O O . LEU A 1 355 ? 159.459 213.415 179.210 1.00 69.31 275 LEU A O 1
ATOM 3376 N N . VAL A 1 356 ? 160.708 215.285 179.103 1.00 64.91 276 VAL A N 1
ATOM 3377 C CA . VAL A 1 356 ? 160.879 215.177 177.658 1.00 61.26 276 VAL A CA 1
ATOM 3378 C C . VAL A 1 356 ? 161.718 213.955 177.310 1.00 59.88 276 VAL A C 1
ATOM 3379 O O . VAL A 1 356 ? 161.472 213.283 176.301 1.00 62.80 276 VAL A O 1
ATOM 3392 N N . ALA A 1 357 ? 162.726 213.650 178.129 1.00 54.64 277 ALA A N 1
ATOM 3393 C CA . ALA A 1 357 ? 163.554 212.477 177.871 1.00 54.70 277 ALA A CA 1
ATOM 3394 C C . ALA A 1 357 ? 162.730 211.198 177.943 1.00 60.50 277 ALA A C 1
ATOM 3395 O O . ALA A 1 357 ? 162.928 210.277 177.143 1.00 62.13 277 ALA A O 1
ATOM 3402 N N . LEU A 1 358 ? 161.803 211.121 178.899 1.00 67.25 278 LEU A N 1
ATOM 3403 C CA . LEU A 1 358 ? 160.944 209.946 179.002 1.00 60.72 278 LEU A CA 1
ATOM 3404 C C . LEU A 1 358 ? 159.976 209.865 177.828 1.00 58.24 278 LEU A C 1
ATOM 3405 O O . LEU A 1 358 ? 159.752 208.783 177.275 1.00 56.03 278 LEU A O 1
ATOM 3421 N N . ALA A 1 359 ? 159.388 210.998 177.438 1.00 59.01 279 ALA A N 1
ATOM 3422 C CA . ALA A 1 359 ? 158.448 210.996 176.321 1.00 61.31 279 ALA A CA 1
ATOM 3423 C C . ALA A 1 359 ? 159.141 210.621 175.017 1.00 57.81 279 ALA A C 1
ATOM 3424 O O . ALA A 1 359 ? 158.597 209.853 174.214 1.00 53.81 279 ALA A O 1
ATOM 3431 N N . ALA A 1 360 ? 160.340 211.159 174.783 1.00 55.78 280 ALA A N 1
ATOM 3432 C CA . ALA A 1 360 ? 161.064 210.839 173.558 1.00 54.13 280 ALA A CA 1
ATOM 3433 C C . ALA A 1 360 ? 161.525 209.387 173.550 1.00 49.66 280 ALA A C 1
ATOM 3434 O O . ALA A 1 360 ? 161.521 208.735 172.500 1.00 55.37 280 ALA A O 1
ATOM 3441 N N . ALA A 1 361 ? 161.934 208.865 174.708 1.00 43.90 281 ALA A N 1
ATOM 3442 C CA . ALA A 1 361 ? 162.371 207.474 174.776 1.00 44.73 281 ALA A CA 1
ATOM 3443 C C . ALA A 1 361 ? 161.225 206.519 174.465 1.00 50.23 281 ALA A C 1
ATOM 3444 O O . ALA A 1 361 ? 161.415 205.520 173.762 1.00 52.48 281 ALA A O 1
ATOM 3451 N N . VAL A 1 362 ? 160.031 206.805 174.986 1.00 57.61 282 VAL A N 1
ATOM 3452 C CA . VAL A 1 362 ? 158.882 205.935 174.743 1.00 52.63 282 VAL A CA 1
ATOM 3453 C C . VAL A 1 362 ? 158.534 205.921 173.261 1.00 51.01 282 VAL A C 1
ATOM 3454 O O . VAL A 1 362 ? 158.309 204.860 172.667 1.00 53.49 282 VAL A O 1
ATOM 3467 N N . ALA A 1 363 ? 158.483 207.101 172.643 1.00 50.41 283 ALA A N 1
ATOM 3468 C CA . ALA A 1 363 ? 158.133 207.175 171.229 1.00 50.61 283 ALA A CA 1
ATOM 3469 C C . ALA A 1 363 ? 159.185 206.491 170.370 1.00 54.03 283 ALA A C 1
ATOM 3470 O O . ALA A 1 363 ? 158.861 205.877 169.348 1.00 52.79 283 ALA A O 1
ATOM 3477 N N . PHE A 1 364 ? 160.455 206.591 170.768 1.00 55.17 284 PHE A N 1
ATOM 3478 C CA . PHE A 1 364 ? 161.516 205.945 170.006 1.00 42.41 284 PHE A CA 1
ATOM 3479 C C . PHE A 1 364 ? 161.326 204.435 169.969 1.00 50.39 284 PHE A C 1
ATOM 3480 O O . PHE A 1 364 ? 161.483 203.811 168.916 1.00 57.43 284 PHE A O 1
ATOM 3497 N N . VAL A 1 365 ? 160.972 203.830 171.105 1.00 55.26 285 VAL A N 1
ATOM 3498 C CA . VAL A 1 365 ? 160.823 202.378 171.161 1.00 54.55 285 VAL A CA 1
ATOM 3499 C C . VAL A 1 365 ? 159.628 201.927 170.329 1.00 56.20 285 VAL A C 1
ATOM 3500 O O . VAL A 1 365 ? 159.684 200.895 169.650 1.00 57.87 285 VAL A O 1
ATOM 3513 N N . ILE A 1 366 ? 158.528 202.680 170.375 1.00 56.42 286 ILE A N 1
ATOM 3514 C CA . ILE A 1 366 ? 157.317 202.271 169.669 1.00 55.99 286 ILE A CA 1
ATOM 3515 C C . ILE A 1 366 ? 157.539 202.307 168.161 1.00 61.09 286 ILE A C 1
ATOM 3516 O O . ILE A 1 366 ? 157.174 201.370 167.442 1.00 65.59 286 ILE A O 1
ATOM 3532 N N . VAL A 1 367 ? 158.135 203.390 167.656 1.00 56.28 287 VAL A N 1
ATOM 3533 C CA . VAL A 1 367 ? 158.347 203.508 166.217 1.00 58.68 287 VAL A CA 1
ATOM 3534 C C . VAL A 1 367 ? 159.442 202.572 165.725 1.00 58.13 287 VAL A C 1
ATOM 3535 O O . VAL A 1 367 ? 159.517 202.296 164.523 1.00 58.92 287 VAL A O 1
ATOM 3548 N N . GLU A 1 368 ? 160.300 202.078 166.619 1.00 51.72 288 GLU A N 1
ATOM 3549 C CA . GLU A 1 368 ? 161.356 201.162 166.208 1.00 56.27 288 GLU A CA 1
ATOM 3550 C C . GLU A 1 368 ? 160.832 199.779 165.855 1.00 60.03 288 GLU A C 1
ATOM 3551 O O . GLU A 1 368 ? 161.572 198.991 165.256 1.00 55.15 288 GLU A O 1
ATOM 3563 N N . ARG A 1 369 ? 159.585 199.464 166.208 1.00 70.31 289 ARG A N 1
ATOM 3564 C CA . ARG A 1 369 ? 159.029 198.158 165.872 1.00 68.28 289 ARG A CA 1
ATOM 3565 C C . ARG A 1 369 ? 158.834 198.011 164.367 1.00 72.23 289 ARG A C 1
ATOM 3566 O O . ARG A 1 369 ? 159.126 196.952 163.800 1.00 75.94 289 ARG A O 1
ATOM 3587 N N . THR A 1 370 ? 158.343 199.059 163.707 1.00 71.33 290 THR A N 1
ATOM 3588 C CA . THR A 1 370 ? 158.078 199.057 162.271 1.00 72.50 290 THR A CA 1
ATOM 3589 C C . THR A 1 370 ? 159.093 199.913 161.520 1.00 70.80 290 THR A C 1
ATOM 3590 O O . THR A 1 370 ? 158.762 200.581 160.539 1.00 71.09 290 THR A O 1
ATOM 3601 N N . ALA A 1 371 ? 160.342 199.896 161.976 1.00 69.90 291 ALA A N 1
ATOM 3602 C CA . ALA A 1 371 ? 161.408 200.705 161.401 1.00 68.30 291 ALA A CA 1
ATOM 3603 C C . ALA A 1 371 ? 162.284 199.840 160.507 1.00 67.69 291 ALA A C 1
ATOM 3604 O O . ALA A 1 371 ? 162.685 198.740 160.901 1.00 68.54 291 ALA A O 1
ATOM 3611 N N . GLU A 1 372 ? 162.580 200.342 159.313 1.00 66.39 292 GLU A N 1
ATOM 3612 C CA . GLU A 1 372 ? 163.450 199.662 158.363 1.00 67.30 292 GLU A CA 1
ATOM 3613 C C . GLU A 1 372 ? 164.868 200.183 158.548 1.00 67.55 292 GLU A C 1
ATOM 3614 O O . GLU A 1 372 ? 165.085 201.398 158.589 1.00 70.89 292 GLU A O 1
ATOM 3626 N N . ASN A 1 373 ? 165.826 199.263 158.666 1.00 59.76 293 ASN A N 1
ATOM 3627 C CA . ASN A 1 373 ? 167.193 199.606 159.042 1.00 57.42 293 ASN A CA 1
ATOM 3628 C C . ASN A 1 373 ? 167.156 200.325 160.385 1.00 57.77 293 ASN A C 1
ATOM 3629 O O . ASN A 1 373 ? 167.452 201.524 160.455 1.00 63.73 293 ASN A O 1
ATOM 3640 N N . PRO A 1 374 ? 166.801 199.633 161.467 1.00 55.90 294 PRO A N 1
ATOM 3641 C CA . PRO A 1 374 ? 166.569 200.325 162.739 1.00 54.45 294 PRO A CA 1
ATOM 3642 C C . PRO A 1 374 ? 167.836 200.955 163.292 1.00 55.44 294 PRO A C 1
ATOM 3643 O O . PRO A 1 374 ? 168.951 200.483 163.056 1.00 58.48 294 PRO A O 1
ATOM 3654 N N . VAL A 1 375 ? 167.649 202.047 164.036 1.00 46.03 295 VAL A N 1
ATOM 3655 C CA . VAL A 1 375 ? 168.777 202.682 164.711 1.00 45.42 295 VAL A CA 1
ATOM 3656 C C . VAL A 1 375 ? 169.282 201.797 165.842 1.00 46.52 295 VAL A C 1
ATOM 3657 O O . VAL A 1 375 ? 170.493 201.677 166.058 1.00 48.91 295 VAL A O 1
ATOM 3670 N N . VAL A 1 376 ? 168.369 201.183 166.588 1.00 47.58 296 VAL A N 1
ATOM 3671 C CA . VAL A 1 376 ? 168.712 200.240 167.651 1.00 45.47 296 VAL A CA 1
ATOM 3672 C C . VAL A 1 376 ? 167.951 198.942 167.397 1.00 46.52 296 VAL A C 1
ATOM 3673 O O . VAL A 1 376 ? 166.743 198.882 167.669 1.00 51.25 296 VAL A O 1
ATOM 3686 N N . PRO A 1 377 ? 168.591 197.883 166.873 1.00 47.39 297 PRO A N 1
ATOM 3687 C CA . PRO A 1 377 ? 167.870 196.614 166.691 1.00 50.68 297 PRO A CA 1
ATOM 3688 C C . PRO A 1 377 ? 167.670 195.864 168.000 1.00 52.03 297 PRO A C 1
ATOM 3689 O O . PRO A 1 377 ? 168.501 195.033 168.379 1.00 51.39 297 PRO A O 1
ATOM 3700 N N . PHE A 1 378 ? 166.580 196.179 168.709 1.00 52.37 298 PHE A N 1
ATOM 3701 C CA . PHE A 1 378 ? 166.314 195.554 170.002 1.00 49.51 298 PHE A CA 1
ATOM 3702 C C . PHE A 1 378 ? 166.289 194.032 169.905 1.00 48.45 298 PHE A C 1
ATOM 3703 O O . PHE A 1 378 ? 166.739 193.338 170.823 1.00 50.14 298 PHE A O 1
ATOM 3720 N N . HIS A 1 379 ? 165.763 193.493 168.801 1.00 50.30 299 HIS A N 1
ATOM 3721 C CA . HIS A 1 379 ? 165.667 192.045 168.653 1.00 52.38 299 HIS A CA 1
ATOM 3722 C C . HIS A 1 379 ? 167.028 191.367 168.704 1.00 51.72 299 HIS A C 1
ATOM 3723 O O . HIS A 1 379 ? 167.106 190.179 169.034 1.00 48.22 299 HIS A O 1
ATOM 3737 N N . LEU A 1 380 ? 168.099 192.089 168.374 1.00 55.34 300 LEU A N 1
ATOM 3738 C CA . LEU A 1 380 ? 169.443 191.531 168.414 1.00 50.57 300 LEU A CA 1
ATOM 3739 C C . LEU A 1 380 ? 169.945 191.300 169.834 1.00 47.15 300 LEU A C 1
ATOM 3740 O O . LEU A 1 380 ? 170.972 190.636 170.005 1.00 42.29 300 LEU A O 1
ATOM 3756 N N . PHE A 1 381 ? 169.254 191.824 170.846 1.00 51.33 301 PHE A N 1
ATOM 3757 C CA . PHE A 1 381 ? 169.599 191.630 172.253 1.00 45.90 301 PHE A CA 1
ATOM 3758 C C . PHE A 1 381 ? 168.519 190.753 172.880 1.00 54.35 301 PHE A C 1
ATOM 3759 O O . PHE A 1 381 ? 167.499 191.246 173.362 1.00 56.61 301 PHE A O 1
ATOM 3776 N N . ARG A 1 382 ? 168.756 189.445 172.869 1.00 65.43 302 ARG A N 1
ATOM 3777 C CA . ARG A 1 382 ? 167.890 188.457 173.494 1.00 58.18 302 ARG A CA 1
ATOM 3778 C C . ARG A 1 382 ? 168.571 187.919 174.749 1.00 66.78 302 ARG A C 1
ATOM 3779 O O . ARG A 1 382 ? 169.611 188.427 175.184 1.00 68.11 302 ARG A O 1
ATOM 3800 N N . ASP A 1 383 ? 167.986 186.870 175.329 1.00 75.77 303 ASP A N 1
ATOM 3801 C CA . ASP A 1 383 ? 168.472 186.293 176.579 1.00 75.55 303 ASP A CA 1
ATOM 3802 C C . ASP A 1 383 ? 169.842 185.635 176.455 1.00 72.20 303 ASP A C 1
ATOM 3803 O O . ASP A 1 383 ? 170.378 185.135 177.448 1.00 65.57 303 ASP A O 1
ATOM 3812 N N . ARG A 1 384 ? 170.424 185.624 175.263 1.00 64.63 304 ARG A N 1
ATOM 3813 C CA . ARG A 1 384 ? 171.739 185.034 175.069 1.00 62.06 304 ARG A CA 1
ATOM 3814 C C . ARG A 1 384 ? 172.788 185.911 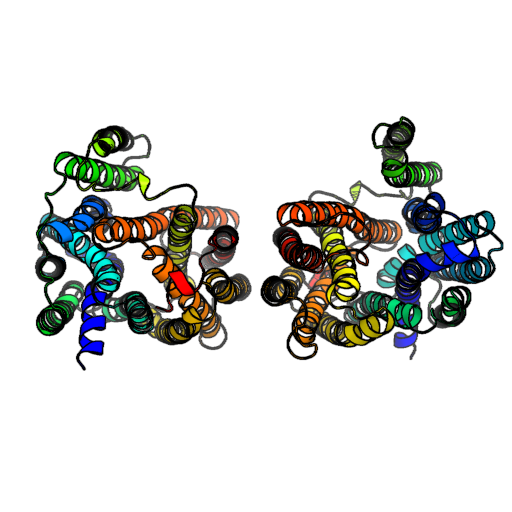175.753 1.00 53.17 304 ARG A C 1
ATOM 3815 O O . ARG A 1 384 ? 172.481 186.873 176.461 1.00 49.27 304 ARG A O 1
ATOM 3836 N N . ASN A 1 385 ? 174.055 185.569 175.548 1.00 48.01 305 ASN A N 1
ATOM 3837 C CA . ASN A 1 385 ? 175.165 186.224 176.224 1.00 46.19 305 ASN A CA 1
ATOM 3838 C C . ASN A 1 385 ? 175.534 187.576 175.621 1.00 50.78 305 ASN A C 1
ATOM 3839 O O . ASN A 1 385 ? 176.562 188.142 176.008 1.00 47.22 305 ASN A O 1
ATOM 3850 N N . ARG A 1 386 ? 174.741 188.113 174.692 1.00 49.35 306 ARG A N 1
ATOM 3851 C CA . ARG A 1 386 ? 174.966 189.488 174.259 1.00 36.11 306 ARG A CA 1
ATOM 3852 C C . ARG A 1 386 ? 174.624 190.463 175.377 1.00 39.10 306 ARG A C 1
ATOM 3853 O O . ARG A 1 386 ? 175.319 191.466 175.567 1.00 43.32 306 ARG A O 1
ATOM 3874 N N . LEU A 1 387 ? 173.556 190.182 176.127 1.00 37.41 307 LEU A N 1
ATOM 3875 C CA . LEU A 1 387 ? 173.200 191.026 177.263 1.00 35.52 307 LEU A CA 1
ATOM 3876 C C . LEU A 1 387 ? 174.277 190.989 178.336 1.00 35.14 307 LEU A C 1
ATOM 3877 O O . LEU A 1 387 ? 174.609 192.021 178.930 1.00 42.27 307 LEU A O 1
ATOM 3893 N N . VAL A 1 388 ? 174.822 189.805 178.611 1.00 41.31 308 VAL A N 1
ATOM 3894 C CA . VAL A 1 388 ? 175.839 189.681 179.650 1.00 42.38 308 VAL A CA 1
ATOM 3895 C C . VAL A 1 388 ? 177.097 190.443 179.256 1.00 40.68 308 VAL A C 1
ATOM 3896 O O . VAL A 1 388 ? 177.695 191.149 180.076 1.00 42.63 308 VAL A O 1
ATOM 3909 N N . THR A 1 389 ? 177.523 190.306 177.999 1.00 36.31 309 THR A N 1
ATOM 3910 C CA . THR A 1 389 ? 178.717 191.012 177.546 1.00 34.77 309 THR A CA 1
ATOM 3911 C C . THR A 1 389 ? 178.510 192.520 177.578 1.00 37.37 309 THR A C 1
ATOM 3912 O O . THR A 1 389 ? 179.402 193.268 177.992 1.00 42.31 309 THR A O 1
ATOM 3923 N N . PHE A 1 390 ? 177.339 192.987 177.143 1.00 40.31 310 PHE A N 1
ATOM 3924 C CA . PHE A 1 390 ? 177.082 194.421 177.112 1.00 34.95 310 PHE A CA 1
ATOM 3925 C C . PHE A 1 390 ? 176.827 194.994 178.499 1.00 32.06 310 PHE A C 1
ATOM 3926 O O . PHE A 1 390 ? 177.020 196.197 178.701 1.00 38.94 310 PHE A O 1
ATOM 3943 N N . SER A 1 391 ? 176.397 194.169 179.454 1.00 38.40 311 SER A N 1
ATOM 3944 C CA . SER A 1 391 ? 176.288 194.624 180.835 1.00 35.04 311 SER A CA 1
ATOM 3945 C C . SER A 1 391 ? 177.650 194.704 181.509 1.00 36.76 311 SER A C 1
ATOM 3946 O O . SER A 1 391 ? 177.862 195.564 182.370 1.00 38.36 311 SER A O 1
ATOM 3954 N N . ALA A 1 392 ? 178.576 193.818 181.138 1.00 42.40 312 ALA A N 1
ATOM 3955 C CA . ALA A 1 392 ? 179.918 193.867 181.707 1.00 38.32 312 ALA A CA 1
ATOM 3956 C C . ALA A 1 392 ? 180.640 195.150 181.317 1.00 36.25 312 ALA A C 1
ATOM 3957 O O . ALA A 1 392 ? 181.279 195.789 182.160 1.00 39.49 312 ALA A O 1
ATOM 3964 N N . ILE A 1 393 ? 180.554 195.545 180.044 1.00 32.92 313 ILE A N 1
ATOM 3965 C CA . ILE A 1 393 ? 181.290 196.724 179.597 1.00 32.80 313 ILE A CA 1
ATOM 3966 C C . ILE A 1 393 ? 180.715 197.989 180.220 1.00 38.81 313 ILE A C 1
ATOM 3967 O O . ILE A 1 393 ? 181.442 198.964 180.441 1.00 46.92 313 ILE A O 1
ATOM 3983 N N . LEU A 1 394 ? 179.409 198.009 180.495 1.00 35.74 314 LEU A N 1
ATOM 3984 C CA . LEU A 1 394 ? 178.811 199.170 181.145 1.00 30.22 314 LEU A CA 1
ATOM 3985 C C . LEU A 1 394 ? 179.417 199.388 182.524 1.00 35.15 314 LEU A C 1
ATOM 3986 O O . LEU A 1 394 ? 179.869 200.490 182.851 1.00 43.98 314 LEU A O 1
ATOM 4002 N N . LEU A 1 395 ? 179.429 198.342 183.352 1.00 37.10 315 LEU A N 1
ATOM 4003 C CA . LEU A 1 395 ? 179.983 198.462 184.693 1.00 33.02 315 LEU A CA 1
ATOM 4004 C C . LEU A 1 395 ? 181.506 198.434 184.686 1.00 40.01 315 LEU A C 1
ATOM 4005 O O . LEU A 1 395 ? 182.134 199.060 185.546 1.00 42.00 315 LEU A O 1
ATOM 4021 N N . ALA A 1 396 ? 182.118 197.716 183.740 1.00 36.73 316 ALA A N 1
ATOM 4022 C CA . ALA A 1 396 ? 183.573 197.741 183.628 1.00 31.87 316 ALA A CA 1
ATOM 4023 C C . ALA A 1 396 ? 184.068 199.127 183.240 1.00 41.27 316 ALA A C 1
ATOM 4024 O O . ALA A 1 396 ? 185.118 199.573 183.718 1.00 42.28 316 ALA A O 1
ATOM 4031 N N . GLY A 1 397 ? 183.337 199.815 182.363 1.00 39.92 317 GLY A N 1
ATOM 4032 C CA . GLY A 1 397 ? 183.694 201.184 182.036 1.00 36.60 317 GLY A CA 1
ATOM 4033 C C . GLY A 1 397 ? 183.608 202.104 183.237 1.00 42.43 317 GLY A C 1
ATOM 4034 O O . GLY A 1 397 ? 184.404 203.034 183.379 1.00 40.87 317 GLY A O 1
ATOM 4038 N N . GLY A 1 398 ? 182.635 201.860 184.116 1.00 41.22 318 GLY A N 1
ATOM 4039 C CA . GLY A 1 398 ? 182.527 202.659 185.325 1.00 37.94 318 GLY A CA 1
ATOM 4040 C C . GLY A 1 398 ? 183.688 202.442 186.276 1.00 35.04 318 GLY A C 1
ATOM 4041 O O . GLY A 1 398 ? 184.184 203.389 186.891 1.00 42.50 318 GLY A O 1
ATOM 4045 N N . VAL A 1 399 ? 184.132 201.192 186.420 1.00 39.58 319 VAL A N 1
ATOM 4046 C CA . VAL A 1 399 ? 185.282 200.904 187.271 1.00 39.63 319 VAL A CA 1
ATOM 4047 C C . VAL A 1 399 ? 186.537 201.563 186.711 1.00 43.51 319 VAL A C 1
ATOM 4048 O O . VAL A 1 399 ? 187.341 202.135 187.457 1.00 42.62 319 VAL A O 1
ATOM 4061 N N . MET A 1 400 ? 186.733 201.486 185.393 1.00 43.27 320 MET A N 1
ATOM 4062 C CA . MET A 1 400 ? 187.918 202.082 184.784 1.00 38.72 320 MET A CA 1
ATOM 4063 C C . MET A 1 400 ? 187.910 203.599 184.927 1.00 39.41 320 MET A C 1
ATOM 4064 O O . MET A 1 400 ? 188.937 204.202 185.256 1.00 40.15 320 MET A O 1
ATOM 4078 N N . PHE A 1 401 ? 186.762 204.231 184.682 1.00 41.35 321 PHE A N 1
ATOM 4079 C CA . PHE A 1 401 ? 186.697 205.689 184.696 1.00 33.78 321 PHE A CA 1
ATOM 4080 C C . PHE A 1 401 ? 186.903 206.239 186.102 1.00 33.88 321 PHE A C 1
ATOM 4081 O O . PHE A 1 401 ? 187.646 207.206 186.296 1.00 42.07 321 PHE A O 1
ATOM 4098 N N . SER A 1 402 ? 186.250 205.637 187.099 1.00 35.80 322 SER A N 1
ATOM 4099 C CA . SER A 1 402 ? 186.385 206.131 188.464 1.00 33.97 322 SER A CA 1
ATOM 4100 C C . SER A 1 402 ? 187.770 205.844 189.023 1.00 33.49 322 SER A C 1
ATOM 4101 O O . SER A 1 402 ? 188.279 206.618 189.842 1.00 38.68 322 SER A O 1
ATOM 4109 N N . LEU A 1 403 ? 188.397 204.749 188.591 1.00 40.29 323 LEU A N 1
ATOM 4110 C CA . LEU A 1 403 ? 189.760 204.462 189.020 1.00 39.07 323 LEU A CA 1
ATOM 4111 C C . LEU A 1 403 ? 190.738 205.485 188.453 1.00 36.54 323 LEU A C 1
ATOM 4112 O O . LEU A 1 403 ? 191.725 205.837 189.107 1.00 38.43 323 LEU A O 1
ATOM 4128 N N . THR A 1 404 ? 190.482 205.972 187.238 1.00 43.46 324 THR A N 1
ATOM 4129 C CA . THR A 1 404 ? 191.344 206.978 186.629 1.00 40.15 324 THR A CA 1
ATOM 4130 C C . THR A 1 404 ? 191.125 208.360 187.235 1.00 40.74 324 THR A C 1
ATOM 4131 O O . THR A 1 404 ? 192.083 209.125 187.397 1.00 45.26 324 THR A O 1
ATOM 4142 N N . VAL A 1 405 ? 189.875 208.713 187.545 1.00 35.95 325 VAL A N 1
ATOM 4143 C CA . VAL A 1 405 ? 189.591 210.045 188.071 1.00 35.99 325 VAL A CA 1
ATOM 4144 C C . VAL A 1 405 ? 190.124 210.184 189.492 1.00 39.57 325 VAL A C 1
ATOM 4145 O O . VAL A 1 405 ? 190.689 211.219 189.863 1.00 46.44 325 VAL A O 1
ATOM 4158 N N . CYS A 1 406 ? 189.945 209.148 190.312 1.00 40.02 326 CYS A N 1
ATOM 4159 C CA . CYS A 1 406 ? 190.318 209.244 191.719 1.00 32.44 326 CYS A CA 1
ATOM 4160 C C . CYS A 1 406 ? 191.827 209.163 191.902 1.00 30.14 326 CYS A C 1
ATOM 4161 O O . CYS A 1 406 ? 192.387 209.830 192.778 1.00 37.90 326 CYS A O 1
ATOM 4169 N N . ILE A 1 407 ? 192.502 208.340 191.096 1.00 31.64 327 ILE A N 1
ATOM 4170 C CA . ILE A 1 407 ? 193.948 208.201 191.231 1.00 33.18 327 ILE A CA 1
ATOM 4171 C C . ILE A 1 407 ? 194.654 209.485 190.825 1.00 32.69 327 ILE A C 1
ATOM 4172 O O . ILE A 1 407 ? 195.679 209.849 191.412 1.00 38.61 327 ILE A O 1
ATOM 4188 N N . GLY A 1 408 ? 194.141 210.178 189.809 1.00 31.50 328 GLY A N 1
ATOM 4189 C CA . GLY A 1 408 ? 194.735 211.446 189.420 1.00 31.91 328 GLY A CA 1
ATOM 4190 C C . GLY A 1 408 ? 194.590 212.510 190.490 1.00 33.76 328 GLY A C 1
ATOM 4191 O O . GLY A 1 408 ? 195.531 213.253 190.772 1.00 31.47 328 GLY A O 1
ATOM 4195 N N . LEU A 1 409 ? 193.403 212.603 191.095 1.00 43.02 329 LEU A N 1
ATOM 4196 C CA . LEU A 1 409 ? 193.184 213.583 192.153 1.00 38.64 329 LEU A CA 1
ATOM 4197 C C . LEU A 1 409 ? 194.054 213.292 193.368 1.00 32.92 329 LEU A C 1
ATOM 4198 O O . LEU A 1 409 ? 194.592 214.216 193.988 1.00 32.92 329 LEU A O 1
ATOM 4214 N N . TYR A 1 410 ? 194.190 212.016 193.733 1.00 31.72 330 TYR A N 1
ATOM 4215 C CA . TYR A 1 410 ? 195.009 211.658 194.886 1.00 28.97 330 TYR A CA 1
ATOM 4216 C C . TYR A 1 410 ? 196.464 212.047 194.666 1.00 38.92 330 TYR A C 1
ATOM 4217 O O . TYR A 1 410 ? 197.113 212.594 195.566 1.00 42.38 330 TYR A O 1
ATOM 4235 N N . VAL A 1 411 ? 196.991 211.779 193.472 1.00 37.44 331 VAL A N 1
ATOM 4236 C CA . VAL A 1 411 ? 198.396 212.057 193.192 1.00 30.88 331 VAL A CA 1
ATOM 4237 C C . VAL A 1 411 ? 198.665 213.556 193.221 1.00 35.83 331 VAL A C 1
ATOM 4238 O O . VAL A 1 411 ? 199.680 214.007 193.762 1.00 43.66 331 VAL A O 1
ATOM 4251 N N . GLN A 1 412 ? 197.773 214.353 192.631 1.00 34.67 332 GLN A N 1
ATOM 4252 C CA . GLN A 1 412 ? 197.988 215.795 192.594 1.00 32.99 332 GLN A CA 1
ATOM 4253 C C . GLN A 1 412 ? 197.783 216.424 193.967 1.00 36.93 332 GLN A C 1
ATOM 4254 O O . GLN A 1 412 ? 198.595 217.242 194.413 1.00 38.83 332 GLN A O 1
ATOM 4268 N N . ASP A 1 413 ? 196.704 216.052 194.656 1.00 48.36 333 ASP A N 1
ATOM 4269 C CA . ASP A 1 413 ? 196.354 216.714 195.909 1.00 42.66 333 ASP A CA 1
ATOM 4270 C C . ASP A 1 413 ? 197.179 216.184 197.076 1.00 40.93 333 ASP A C 1
ATOM 4271 O O . ASP A 1 413 ? 197.895 216.941 197.739 1.00 44.87 333 ASP A O 1
ATOM 4280 N N . ILE A 1 414 ? 197.082 214.883 197.347 1.00 42.58 334 ILE A N 1
ATOM 4281 C CA . ILE A 1 414 ? 197.701 214.330 198.547 1.00 3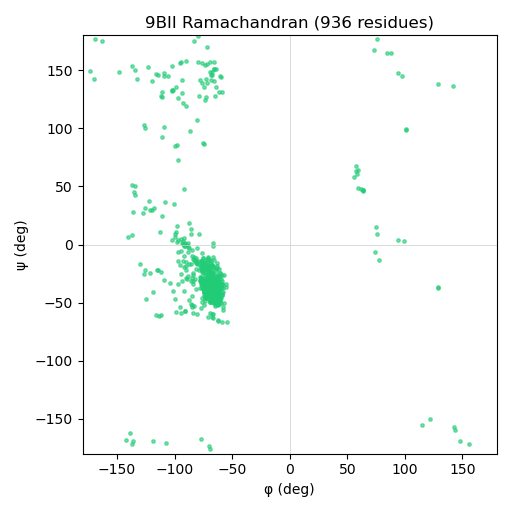7.83 334 ILE A CA 1
ATOM 4282 C C . ILE A 1 414 ? 199.219 214.326 198.414 1.00 48.09 334 ILE A C 1
ATOM 4283 O O . ILE A 1 414 ? 199.939 214.701 199.348 1.00 52.20 334 ILE A O 1
ATOM 4299 N N . LEU A 1 415 ? 199.730 213.908 197.255 1.00 39.16 335 LEU A N 1
ATOM 4300 C CA . LEU A 1 415 ? 201.167 213.743 197.073 1.00 36.41 335 LEU A CA 1
ATOM 4301 C C . LEU A 1 415 ? 201.844 214.955 196.445 1.00 39.19 335 LEU A C 1
ATOM 4302 O O . LEU A 1 415 ? 203.069 215.078 196.546 1.00 41.22 335 LEU A O 1
ATOM 4318 N N . GLY A 1 416 ? 201.089 215.849 195.809 1.00 45.16 336 GLY A N 1
ATOM 4319 C CA . GLY A 1 416 ? 201.643 217.101 195.326 1.00 44.11 336 GLY A CA 1
ATOM 4320 C C . GLY A 1 416 ? 202.710 216.976 194.257 1.00 50.20 336 GLY A C 1
ATOM 4321 O O . GLY A 1 416 ? 203.756 217.625 194.352 1.00 51.21 336 GLY A O 1
ATOM 4325 N N . TYR A 1 417 ? 202.466 216.155 193.231 1.00 51.21 337 TYR A N 1
ATOM 4326 C CA . TYR A 1 417 ? 203.457 215.969 192.175 1.00 46.87 337 TYR A CA 1
ATOM 4327 C C . TYR A 1 417 ? 203.362 217.030 191.084 1.00 53.30 337 TYR A C 1
ATOM 4328 O O . TYR A 1 417 ? 204.389 217.369 190.488 1.00 55.63 337 TYR A O 1
ATOM 4346 N N . SER A 1 418 ? 202.154 217.546 190.819 1.00 49.95 338 SER A N 1
ATOM 4347 C CA . SER A 1 418 ? 201.840 218.504 189.754 1.00 47.61 338 SER A CA 1
ATOM 4348 C C . SER A 1 418 ? 201.515 217.775 188.455 1.00 48.14 338 SER A C 1
ATOM 4349 O O . SER A 1 418 ? 201.802 216.583 188.313 1.00 52.48 338 SER A O 1
ATOM 4357 N N . ALA A 1 419 ? 200.911 218.492 187.504 1.00 47.44 339 ALA A N 1
ATOM 4358 C CA . ALA A 1 419 ? 200.399 217.852 186.295 1.00 42.71 339 ALA A CA 1
ATOM 4359 C C . ALA A 1 419 ? 201.520 217.273 185.441 1.00 35.81 339 ALA A C 1
ATOM 4360 O O . ALA A 1 419 ? 201.387 216.166 184.907 1.00 41.51 339 ALA A O 1
ATOM 4367 N N . LEU A 1 420 ? 202.626 218.004 185.285 1.00 30.66 340 LEU A N 1
ATOM 4368 C CA . LEU A 1 420 ? 203.713 217.516 184.443 1.00 37.16 340 LEU A CA 1
ATOM 4369 C C . LEU A 1 420 ? 204.363 216.277 185.045 1.00 42.77 340 LEU A C 1
ATOM 4370 O O . LEU A 1 420 ? 204.578 215.277 184.350 1.00 41.62 340 LEU A O 1
ATOM 4386 N N . ARG A 1 421 ? 204.687 216.323 186.339 1.00 42.26 341 ARG A N 1
ATOM 4387 C CA . ARG A 1 421 ? 205.326 215.178 186.979 1.00 33.59 341 ARG A CA 1
ATOM 4388 C C . ARG A 1 421 ? 204.387 213.980 187.022 1.00 34.91 341 ARG A C 1
ATOM 4389 O O . ARG A 1 421 ? 204.828 212.834 186.880 1.00 38.80 341 ARG A O 1
ATOM 4410 N N . ALA A 1 422 ? 203.091 214.224 187.226 1.00 34.18 342 ALA A N 1
ATOM 4411 C CA . ALA A 1 422 ? 202.128 213.129 187.264 1.00 30.71 342 ALA A CA 1
ATOM 4412 C C . ALA A 1 422 ? 202.069 212.398 185.930 1.00 31.83 342 ALA A C 1
ATOM 4413 O O . ALA A 1 422 ? 202.014 211.164 185.892 1.00 36.98 342 ALA A O 1
ATOM 4420 N N . GLY A 1 423 ? 202.076 213.142 184.823 1.00 27.36 343 GLY A N 1
ATOM 4421 C CA . GLY A 1 423 ? 202.044 212.504 183.517 1.00 26.54 343 GLY A CA 1
ATOM 4422 C C . GLY A 1 423 ? 203.283 211.675 183.242 1.00 30.00 343 GLY A C 1
ATOM 4423 O O . GLY A 1 423 ? 203.196 210.573 182.696 1.00 37.27 343 GLY A O 1
ATOM 4427 N N . VAL A 1 424 ? 204.455 212.192 183.615 1.00 35.58 344 VAL A N 1
ATOM 4428 C CA . VAL A 1 424 ? 205.692 211.443 183.423 1.00 36.02 344 VAL A CA 1
ATOM 4429 C C . VAL A 1 424 ? 205.713 210.203 184.309 1.00 35.94 344 VAL A C 1
ATOM 4430 O O . VAL A 1 424 ? 206.281 209.172 183.931 1.00 32.51 344 VAL A O 1
ATOM 4443 N N . GLY A 1 425 ? 205.108 210.277 185.496 1.00 34.19 345 GLY A N 1
ATOM 4444 C CA . GLY A 1 425 ? 205.068 209.130 186.384 1.00 32.46 345 GLY A CA 1
ATOM 4445 C C . GLY A 1 425 ? 204.104 208.045 185.952 1.00 39.47 345 GLY A C 1
ATOM 4446 O O . GLY A 1 425 ? 204.204 206.916 186.443 1.00 43.89 345 GLY A O 1
ATOM 4450 N N . PHE A 1 426 ? 203.174 208.357 185.049 1.00 36.04 346 PHE A N 1
ATOM 4451 C CA . PHE A 1 426 ? 202.244 207.373 184.509 1.00 32.33 346 PHE A CA 1
ATOM 4452 C C . PHE A 1 426 ? 202.719 206.761 183.196 1.00 34.25 346 PHE A C 1
ATOM 4453 O O . PHE A 1 426 ? 201.973 205.986 182.591 1.00 38.30 346 PHE A O 1
ATOM 4470 N N . ILE A 1 427 ? 203.926 207.095 182.733 1.00 35.49 347 ILE A N 1
ATOM 4471 C CA . ILE A 1 427 ? 204.468 206.434 181.543 1.00 31.39 347 ILE A CA 1
ATOM 4472 C C . ILE A 1 427 ? 204.579 204.930 181.746 1.00 37.61 347 ILE A C 1
ATOM 4473 O O . ILE A 1 427 ? 204.242 204.179 180.820 1.00 43.43 347 ILE A O 1
ATOM 4489 N N . PRO A 1 428 ? 205.048 204.416 182.890 1.00 31.93 348 PRO A N 1
ATOM 4490 C CA . PRO A 1 428 ? 205.083 202.954 183.062 1.00 24.33 348 PRO A CA 1
ATOM 4491 C C . PRO A 1 428 ? 203.726 202.283 182.936 1.00 28.30 348 PRO A C 1
ATOM 4492 O O . PRO A 1 428 ? 203.669 201.099 182.583 1.00 32.59 348 PRO A O 1
ATOM 4503 N N . PHE A 1 429 ? 202.630 202.990 183.223 1.00 31.28 349 PHE A N 1
ATOM 4504 C CA . PHE A 1 429 ? 201.309 202.396 183.039 1.00 29.39 349 PHE A CA 1
ATOM 4505 C C . PHE A 1 429 ? 201.059 202.061 181.576 1.00 34.28 349 PHE A C 1
ATOM 4506 O O . PHE A 1 429 ? 200.503 201.003 181.260 1.00 41.46 349 PHE A O 1
ATOM 4523 N N . VAL A 1 430 ? 201.454 202.953 180.669 1.00 29.02 350 VAL A N 1
ATOM 4524 C CA . VAL A 1 430 ? 201.254 202.699 179.247 1.00 30.60 350 VAL A CA 1
ATOM 4525 C C . VAL A 1 430 ? 202.126 201.536 178.789 1.00 29.07 350 VAL A C 1
ATOM 4526 O O . VAL A 1 430 ? 201.679 200.669 178.029 1.00 37.90 350 VAL A O 1
ATOM 4539 N N . ILE A 1 431 ? 203.382 201.499 179.238 1.00 29.97 351 ILE A N 1
ATOM 4540 C CA . ILE A 1 431 ? 204.268 200.391 178.888 1.00 33.41 351 ILE A CA 1
ATOM 4541 C C . ILE A 1 431 ? 203.738 199.085 179.463 1.00 29.63 351 ILE A C 1
ATOM 4542 O O . ILE A 1 431 ? 203.708 198.054 178.781 1.00 27.15 351 ILE A O 1
ATOM 4558 N N . ALA A 1 432 ? 203.321 199.106 180.731 1.00 33.45 352 ALA A N 1
ATOM 4559 C CA . ALA A 1 432 ? 202.763 197.908 181.347 1.00 29.30 352 ALA A CA 1
ATOM 4560 C C . ALA A 1 432 ? 201.495 197.466 180.630 1.00 36.80 352 ALA A C 1
ATOM 4561 O O . ALA A 1 432 ? 201.287 196.269 180.399 1.00 38.43 352 ALA A O 1
ATOM 4568 N N . MET A 1 433 ? 200.634 198.420 180.272 1.00 36.79 353 MET A N 1
ATOM 4569 C CA . MET A 1 433 ? 199.403 198.082 179.567 1.00 36.57 353 MET A CA 1
ATOM 4570 C C . MET A 1 433 ? 199.685 197.530 178.176 1.00 36.51 353 MET A C 1
ATOM 4571 O O . MET A 1 433 ? 198.971 196.635 177.713 1.00 33.08 353 MET A O 1
ATOM 4585 N N . GLY A 1 434 ? 200.708 198.050 177.496 1.00 27.67 354 GLY A N 1
ATOM 4586 C CA . GLY A 1 434 ? 201.067 197.512 176.195 1.00 23.03 354 GLY A CA 1
ATOM 4587 C C . GLY A 1 434 ? 201.469 196.052 176.264 1.00 32.98 354 GLY A C 1
ATOM 4588 O O . GLY A 1 434 ? 201.183 195.275 175.350 1.00 35.19 354 GLY A O 1
ATOM 4592 N N . ILE A 1 435 ? 202.147 195.660 177.345 1.00 33.21 355 ILE A N 1
ATOM 4593 C CA . ILE A 1 435 ? 202.511 194.259 177.532 1.00 27.30 355 ILE A CA 1
ATOM 4594 C C . ILE A 1 435 ? 201.263 193.403 177.697 1.00 27.49 355 ILE A C 1
ATOM 4595 O O . ILE A 1 435 ? 201.160 192.313 177.123 1.00 30.25 355 ILE A O 1
ATOM 4611 N N . GLY A 1 436 ? 200.298 193.877 178.487 1.00 26.77 356 GLY A N 1
ATOM 4612 C CA . GLY A 1 436 ? 199.064 193.126 178.659 1.00 28.04 356 GLY A CA 1
ATOM 4613 C C . GLY A 1 436 ? 198.281 192.985 177.368 1.00 30.24 356 GLY A C 1
ATOM 4614 O O . GLY A 1 436 ? 197.756 191.913 177.063 1.00 33.94 356 GLY A O 1
ATOM 4618 N N . LEU A 1 437 ? 198.186 194.069 176.595 1.00 36.15 357 LEU A N 1
ATOM 4619 C CA . LEU A 1 437 ? 197.498 194.005 175.310 1.00 34.98 357 LEU A CA 1
ATOM 4620 C C . LEU A 1 437 ? 198.244 193.113 174.327 1.00 28.62 357 LEU A C 1
ATOM 4621 O O . LEU A 1 437 ? 197.625 192.340 173.588 1.00 27.14 357 LEU A O 1
ATOM 4637 N N . GLY A 1 438 ? 199.574 193.211 174.296 1.00 15.82 358 GLY A N 1
ATOM 4638 C CA . GLY A 1 438 ? 200.344 192.391 173.376 1.00 21.21 358 GLY A CA 1
ATOM 4639 C C . GLY A 1 438 ? 200.258 190.912 173.698 1.00 29.76 358 GLY A C 1
ATOM 4640 O O . GLY A 1 438 ? 200.135 190.078 172.798 1.00 35.72 358 GLY A O 1
ATOM 4644 N N . VAL A 1 439 ? 200.332 190.565 174.983 1.00 30.34 359 VAL A N 1
ATOM 4645 C CA . VAL A 1 439 ? 200.235 189.165 175.387 1.00 22.66 359 VAL A CA 1
ATOM 4646 C C . VAL A 1 439 ? 198.839 188.624 175.104 1.00 29.41 359 VAL A C 1
ATOM 4647 O O . VAL A 1 439 ? 198.679 187.512 174.591 1.00 35.44 359 VAL A O 1
ATOM 4660 N N . SER A 1 440 ? 197.808 189.402 175.440 1.00 37.44 360 SER A N 1
ATOM 4661 C CA . SER A 1 440 ? 196.439 188.912 175.325 1.00 29.14 360 SER A CA 1
ATOM 4662 C C . SER A 1 440 ? 196.040 188.666 173.877 1.00 30.69 360 SER A C 1
ATOM 4663 O O . SER A 1 440 ? 195.201 187.800 173.606 1.00 37.31 360 SER A O 1
ATOM 4671 N N . SER A 1 441 ? 196.619 189.413 172.934 1.00 38.14 361 SER A N 1
ATOM 4672 C CA . SER A 1 441 ? 196.271 189.220 171.531 1.00 35.06 361 SER A CA 1
ATOM 4673 C C . SER A 1 441 ? 196.672 187.829 171.059 1.00 35.56 361 SER A C 1
ATOM 4674 O O . SER A 1 441 ? 195.972 187.212 170.248 1.00 45.89 361 SER A O 1
ATOM 4682 N N . GLN A 1 442 ? 197.794 187.318 171.565 1.00 33.57 362 GLN A N 1
ATOM 4683 C CA . GLN A 1 442 ? 198.239 185.977 171.206 1.00 34.63 362 GLN A CA 1
ATOM 4684 C C . GLN A 1 442 ? 197.366 184.910 171.859 1.00 34.25 362 GLN A C 1
ATOM 4685 O O . GLN A 1 442 ? 196.956 183.949 171.201 1.00 36.49 362 GLN A O 1
ATOM 4699 N N . LEU A 1 443 ? 197.061 185.077 173.148 1.00 34.38 363 LEU A N 1
ATOM 4700 C CA . LEU A 1 443 ? 196.373 184.041 173.912 1.00 36.94 363 LEU A CA 1
ATOM 4701 C C . LEU A 1 443 ? 194.890 183.947 173.588 1.00 38.43 363 LEU A C 1
ATOM 4702 O O . LEU A 1 443 ? 194.269 182.924 173.891 1.00 43.37 363 LEU A O 1
ATOM 4718 N N . VAL A 1 444 ? 194.307 184.983 172.983 1.00 37.64 364 VAL A N 1
ATOM 4719 C CA . VAL A 1 444 ? 192.864 185.007 172.788 1.00 34.57 364 VAL A CA 1
ATOM 4720 C C . VAL A 1 444 ? 192.398 183.933 171.813 1.00 38.88 364 VAL A C 1
ATOM 4721 O O . VAL A 1 444 ? 191.211 183.586 171.805 1.00 45.47 364 VAL A O 1
ATOM 4734 N N . SER A 1 445 ? 193.295 183.393 170.987 1.00 37.07 365 SER A N 1
ATOM 4735 C CA . SER A 1 445 ? 192.914 182.361 170.031 1.00 38.81 365 SER A CA 1
ATOM 4736 C C . SER A 1 445 ? 192.853 180.970 170.650 1.00 39.03 365 SER A C 1
ATOM 4737 O O . SER A 1 445 ? 192.275 180.064 170.039 1.00 46.64 365 SER A O 1
ATOM 4745 N N . ARG A 1 446 ? 193.424 180.781 171.841 1.00 41.75 366 ARG A N 1
ATOM 4746 C CA . ARG A 1 446 ? 193.461 179.486 172.509 1.00 39.04 366 ARG A CA 1
ATOM 4747 C C . ARG A 1 446 ? 192.566 179.405 173.734 1.00 37.45 366 ARG A C 1
ATOM 4748 O O . ARG A 1 446 ? 192.061 178.323 174.038 1.00 40.07 366 ARG A O 1
ATOM 4769 N N . PHE A 1 447 ? 192.360 180.515 174.436 1.00 32.23 367 PHE A N 1
ATOM 4770 C CA . PHE A 1 447 ? 191.564 180.559 175.652 1.00 34.83 367 PHE A CA 1
ATOM 4771 C C . PHE A 1 447 ? 190.321 181.409 175.432 1.00 40.66 367 PHE A C 1
ATOM 4772 O O . PHE A 1 447 ? 190.343 182.393 174.687 1.00 39.76 367 PHE A O 1
ATOM 4789 N N . SER A 1 448 ? 189.233 181.019 176.090 1.00 36.20 368 SER A N 1
ATOM 4790 C CA . SER A 1 448 ? 187.975 181.724 175.940 1.00 32.41 368 SER A CA 1
ATOM 4791 C C . SER A 1 448 ? 188.064 183.108 176.580 1.00 34.95 368 SER A C 1
ATOM 4792 O O . SER A 1 448 ? 188.893 183.341 177.462 1.00 38.87 368 SER A O 1
ATOM 4800 N N . PRO A 1 449 ? 187.221 184.052 176.151 1.00 36.66 369 PRO A N 1
ATOM 4801 C CA . PRO A 1 449 ? 187.239 185.377 176.790 1.00 31.96 369 PRO A CA 1
ATOM 4802 C C . PRO A 1 449 ? 186.852 185.352 178.257 1.00 34.74 369 PRO A C 1
ATOM 4803 O O . PRO A 1 449 ? 187.141 186.318 178.972 1.00 36.74 369 PRO A O 1
ATOM 4814 N N . ARG A 1 450 ? 186.201 184.287 178.727 1.00 46.16 370 ARG A N 1
ATOM 4815 C CA . ARG A 1 450 ? 185.801 184.222 180.128 1.00 38.82 370 ARG A CA 1
ATOM 4816 C C . ARG A 1 450 ? 187.015 184.141 181.048 1.00 36.19 370 ARG A C 1
ATOM 4817 O O . ARG A 1 450 ? 187.111 184.885 182.030 1.00 35.05 370 ARG A O 1
ATOM 4838 N N . VAL A 1 451 ? 187.955 183.241 180.747 1.00 33.66 371 VAL A N 1
ATOM 4839 C CA . VAL A 1 451 ? 189.092 183.037 181.641 1.00 35.37 371 VAL A CA 1
ATOM 4840 C C . VAL A 1 451 ? 190.063 184.210 181.559 1.00 35.09 371 VAL A C 1
ATOM 4841 O O . VAL A 1 451 ? 190.655 184.611 182.567 1.00 35.44 371 VAL A O 1
ATOM 4854 N N . LEU A 1 452 ? 190.255 184.772 180.363 1.00 37.02 372 LEU A N 1
ATOM 4855 C CA . LEU A 1 452 ? 191.185 185.888 180.216 1.00 30.21 372 LEU A CA 1
ATOM 4856 C C . LEU A 1 452 ? 190.687 187.126 180.951 1.00 25.84 372 LEU A C 1
ATOM 4857 O O . LEU A 1 452 ? 191.480 187.855 181.557 1.00 25.72 372 LEU A O 1
ATOM 4873 N N . THR A 1 453 ? 189.380 187.388 180.900 1.00 28.17 373 THR A N 1
ATOM 4874 C CA . THR A 1 453 ? 188.827 188.506 181.657 1.00 30.31 373 THR A CA 1
ATOM 4875 C C . THR A 1 453 ? 188.979 188.280 183.156 1.00 34.91 373 THR A C 1
ATOM 4876 O O . THR A 1 453 ? 189.320 189.206 183.900 1.00 37.32 373 THR A O 1
ATOM 4887 N N . ILE A 1 454 ? 188.726 187.054 183.618 1.00 33.49 374 ILE A N 1
ATOM 4888 C CA . ILE A 1 454 ? 188.900 186.745 185.034 1.00 30.15 374 ILE A CA 1
ATOM 4889 C C . ILE A 1 454 ? 190.376 186.762 185.405 1.00 30.86 374 ILE A C 1
ATOM 4890 O O . ILE A 1 454 ? 190.758 187.278 186.461 1.00 38.27 374 ILE A O 1
ATOM 4906 N N . GLY A 1 455 ? 191.227 186.195 184.549 1.00 27.36 375 GLY A N 1
ATOM 4907 C CA . GLY A 1 455 ? 192.646 186.152 184.857 1.00 23.96 375 GLY A CA 1
ATOM 4908 C C . GLY A 1 455 ? 193.271 187.531 184.926 1.00 27.46 375 GLY A C 1
ATOM 4909 O O . GLY A 1 455 ? 194.081 187.813 185.811 1.00 33.02 375 GLY A O 1
ATOM 4913 N N . GLY A 1 456 ? 192.909 188.410 183.989 1.00 35.33 376 GLY A N 1
ATOM 4914 C CA . GLY A 1 456 ? 193.479 189.747 183.988 1.00 25.02 376 GLY A CA 1
ATOM 4915 C C . GLY A 1 456 ? 193.056 190.570 185.189 1.00 28.47 376 GLY A C 1
ATOM 4916 O O . GLY A 1 456 ? 193.884 191.234 185.818 1.00 42.32 376 GLY A O 1
ATOM 4920 N N . GLY A 1 457 ? 191.765 190.541 185.523 1.00 31.49 377 GLY A N 1
ATOM 4921 C CA . GLY A 1 457 ? 191.263 191.315 186.644 1.00 35.36 377 GLY A CA 1
ATOM 4922 C C . GLY A 1 457 ? 191.703 190.802 187.996 1.00 34.88 377 GLY A C 1
ATOM 4923 O O . GLY A 1 457 ? 191.706 191.568 188.963 1.00 35.46 377 GLY A O 1
ATOM 4927 N N . TYR A 1 458 ? 192.058 189.520 188.091 1.00 32.34 378 TYR A N 1
ATOM 4928 C CA . TYR A 1 458 ? 192.607 189.005 189.339 1.00 24.92 378 TYR A CA 1
ATOM 4929 C C . TYR A 1 458 ? 193.908 189.717 189.685 1.00 31.15 378 TYR A C 1
ATOM 4930 O O . TYR A 1 458 ? 194.195 189.964 190.862 1.00 34.81 378 TYR A O 1
ATOM 4948 N N . LEU A 1 459 ? 194.709 190.053 188.672 1.00 26.74 379 LEU A N 1
ATOM 4949 C CA . LEU A 1 459 ? 195.885 190.882 188.908 1.00 30.82 379 LEU A CA 1
ATOM 4950 C C . LEU A 1 459 ? 195.488 192.298 189.310 1.00 31.97 379 LEU A C 1
ATOM 4951 O O . LEU A 1 459 ? 196.111 192.897 190.193 1.00 32.13 379 LEU A O 1
ATOM 4967 N N . LEU A 1 460 ? 194.453 192.850 188.672 1.00 30.10 380 LEU A N 1
ATOM 4968 C CA . LEU A 1 460 ? 193.993 194.187 189.031 1.00 31.38 380 LEU A CA 1
ATOM 4969 C C . LEU A 1 460 ? 193.399 194.215 190.431 1.00 33.84 380 LEU A C 1
ATOM 4970 O O . LEU A 1 460 ? 193.554 195.208 191.150 1.00 38.84 380 LEU A O 1
ATOM 4986 N N . PHE A 1 461 ? 192.706 193.147 190.828 1.00 35.22 381 PHE A N 1
ATOM 4987 C CA . PHE A 1 461 ? 192.104 193.106 192.155 1.00 38.51 381 PHE A CA 1
ATOM 4988 C C . PHE A 1 461 ? 193.171 193.159 193.241 1.00 36.37 381 PHE A C 1
ATOM 4989 O O . PHE A 1 461 ? 192.986 193.816 194.271 1.00 32.39 381 PHE A O 1
ATOM 5006 N N . GLY A 1 462 ? 194.292 192.468 193.031 1.00 32.06 382 GLY A N 1
ATOM 5007 C CA . GLY A 1 462 ? 195.381 192.536 193.991 1.00 29.14 382 GLY A CA 1
ATOM 5008 C C . GLY A 1 462 ? 196.033 193.905 194.042 1.00 28.69 382 GLY A C 1
ATOM 5009 O O . GLY A 1 462 ? 196.430 194.371 195.113 1.00 40.57 382 GLY A O 1
ATOM 5013 N N . ALA A 1 463 ? 196.161 194.563 192.888 1.00 31.54 383 ALA A N 1
ATOM 5014 C CA . ALA A 1 463 ? 196.795 195.878 192.849 1.00 29.75 383 ALA A CA 1
ATOM 5015 C C . ALA A 1 463 ? 196.005 196.898 193.659 1.00 29.22 383 ALA A C 1
ATOM 5016 O O . ALA A 1 463 ? 196.589 197.722 194.371 1.00 32.60 383 ALA A O 1
ATOM 5023 N N . MET A 1 464 ? 194.676 196.865 193.554 1.00 39.93 384 MET A N 1
ATOM 5024 C CA . MET A 1 464 ? 193.852 197.802 194.310 1.00 34.50 384 MET A CA 1
ATOM 5025 C C . MET A 1 464 ? 193.929 197.527 195.806 1.00 34.88 384 MET A C 1
ATOM 5026 O O . MET A 1 464 ? 193.919 198.462 196.614 1.00 33.90 384 MET A O 1
ATOM 5040 N N . LEU A 1 465 ? 193.990 196.251 196.198 1.00 36.06 385 LEU A N 1
ATOM 5041 C CA . LEU A 1 465 ? 194.084 195.922 197.616 1.00 30.12 385 LEU A CA 1
ATOM 5042 C C . LEU A 1 465 ? 195.396 196.413 198.214 1.00 28.18 385 LEU A C 1
ATOM 5043 O O . LEU A 1 465 ? 195.412 196.959 199.322 1.00 33.72 385 LEU A O 1
ATOM 5059 N N . TYR A 1 466 ? 196.508 196.228 197.499 1.00 26.91 386 TYR A N 1
ATOM 5060 C CA . TYR A 1 466 ? 197.788 196.717 198.003 1.00 27.90 386 TYR A CA 1
ATOM 5061 C C . TYR A 1 466 ? 197.768 198.230 198.166 1.00 33.02 386 TYR A C 1
ATOM 5062 O O . TYR A 1 466 ? 198.223 198.759 199.186 1.00 44.11 386 TYR A O 1
ATOM 5080 N N . GLY A 1 467 ? 197.242 198.946 197.171 1.00 39.04 387 GLY A N 1
ATOM 5081 C CA . GLY A 1 467 ? 197.130 200.387 197.277 1.00 36.09 387 GLY A CA 1
ATOM 5082 C C . GLY A 1 467 ? 196.144 200.846 198.327 1.00 37.37 387 GLY A C 1
ATOM 5083 O O . GLY A 1 467 ? 196.192 202.007 198.741 1.00 45.82 387 GLY A O 1
ATOM 5087 N N . SER A 1 468 ? 195.249 199.964 198.764 1.00 39.32 388 SER A N 1
ATOM 5088 C CA . SER A 1 468 ? 194.259 200.298 199.776 1.00 35.23 388 SER A CA 1
ATOM 5089 C C . SER A 1 468 ? 194.764 200.096 201.201 1.00 31.17 388 SER A C 1
ATOM 5090 O O . SER A 1 468 ? 194.029 200.402 202.145 1.00 32.88 388 SER A O 1
ATOM 5098 N N . PHE A 1 469 ? 195.988 199.588 201.382 1.00 37.49 389 PHE A N 1
ATOM 5099 C CA . PHE A 1 469 ? 196.538 199.330 202.709 1.00 30.11 389 PHE A CA 1
ATOM 5100 C C . PHE A 1 469 ? 197.890 199.978 202.972 1.00 35.96 389 PHE A C 1
ATOM 5101 O O . PHE A 1 469 ? 198.228 200.170 204.146 1.00 42.76 389 PHE A O 1
ATOM 5118 N N . PHE A 1 470 ? 198.667 200.321 201.945 1.00 32.69 390 PHE A N 1
ATOM 5119 C CA . PHE A 1 470 ? 200.051 200.759 202.118 1.00 34.00 390 PHE A CA 1
ATOM 5120 C C . PHE A 1 470 ? 200.341 201.994 201.277 1.00 37.15 390 PHE A C 1
ATOM 5121 O O . PHE A 1 470 ? 201.401 202.100 200.651 1.00 42.63 390 PHE A O 1
ATOM 5138 N N . MET A 1 471 ? 199.415 202.949 201.257 1.00 39.17 391 MET A N 1
ATOM 5139 C CA . MET A 1 471 ? 199.455 204.074 200.328 1.00 38.20 391 MET A CA 1
ATOM 5140 C C . MET A 1 471 ? 199.162 205.386 201.043 1.00 39.17 391 MET A C 1
ATOM 5141 O O . MET A 1 471 ? 198.311 206.173 200.628 1.00 49.65 391 MET A O 1
ATOM 5155 N N . HIS A 1 472 ? 199.857 205.637 202.145 1.00 44.30 392 HIS A N 1
ATOM 5156 C CA . HIS A 1 472 ? 199.687 206.899 202.842 1.00 42.64 392 HIS A CA 1
ATOM 5157 C C . HIS A 1 472 ? 200.550 207.989 202.207 1.00 42.65 392 HIS A C 1
ATOM 5158 O O . HIS A 1 472 ? 201.341 207.747 201.291 1.00 40.03 392 HIS A O 1
ATOM 5165 N N . ARG A 1 473 ? 200.386 209.207 202.713 1.00 46.39 393 ARG A N 1
ATOM 5166 C CA . ARG A 1 473 ? 201.155 210.339 202.221 1.00 37.79 393 ARG A CA 1
ATOM 5167 C C . ARG A 1 473 ? 202.606 210.233 202.672 1.00 43.04 393 ARG A C 1
ATOM 5168 O O . ARG A 1 473 ? 202.894 209.861 203.812 1.00 47.54 393 ARG A O 1
ATOM 5189 N N . GLY A 1 474 ? 203.521 210.568 201.764 1.00 42.06 394 GLY A N 1
ATOM 5190 C CA . GLY A 1 474 ? 204.933 210.637 202.071 1.00 42.65 394 GLY A CA 1
ATOM 5191 C C . GLY A 1 474 ? 205.756 209.432 201.669 1.00 48.06 394 GLY A C 1
ATOM 5192 O O . GLY A 1 474 ? 206.959 209.410 201.954 1.00 48.43 394 GLY A O 1
ATOM 5196 N N . VAL A 1 475 ? 205.160 208.434 201.023 1.00 50.65 395 VAL A N 1
ATOM 5197 C CA . VAL A 1 475 ? 205.900 207.244 200.605 1.00 46.80 395 VAL A CA 1
ATOM 5198 C C . VAL A 1 475 ? 206.744 207.586 199.381 1.00 45.13 395 VAL A C 1
ATOM 5199 O O . VAL A 1 475 ? 206.413 208.530 198.651 1.00 51.87 395 VAL A O 1
ATOM 5212 N N . PRO A 1 476 ? 207.833 206.854 199.111 1.00 42.97 396 PRO A N 1
ATOM 5213 C CA . PRO A 1 476 ? 208.614 207.122 197.895 1.00 43.92 396 PRO A CA 1
ATOM 5214 C C . PRO A 1 476 ? 207.863 206.741 196.630 1.00 50.91 396 PRO A C 1
ATOM 5215 O O . PRO A 1 476 ? 206.700 206.331 196.688 1.00 54.79 396 PRO A O 1
ATOM 5226 N N . TYR A 1 477 ? 208.522 206.874 195.480 1.00 51.07 397 TYR A N 1
ATOM 5227 C CA . TYR A 1 477 ? 207.883 206.660 194.188 1.00 45.22 397 TYR A CA 1
ATOM 5228 C C . TYR A 1 477 ? 208.092 205.245 193.669 1.00 42.56 397 TYR A C 1
ATOM 5229 O O . TYR A 1 477 ? 207.126 204.553 193.336 1.00 43.32 397 TYR A O 1
ATOM 5247 N N . PHE A 1 478 ? 209.348 204.801 193.596 1.00 52.25 398 PHE A N 1
ATOM 5248 C CA . PHE A 1 478 ? 209.627 203.527 192.937 1.00 56.56 398 PHE A CA 1
ATOM 5249 C C . PHE A 1 478 ? 209.178 202.345 193.786 1.00 58.60 398 PHE A C 1
ATOM 5250 O O . PHE A 1 478 ? 208.525 201.436 193.243 1.00 62.65 398 PHE A O 1
ATOM 5267 N N . PRO A 1 479 ? 209.502 202.261 195.078 1.00 52.47 399 PRO A N 1
ATOM 5268 C CA . PRO A 1 479 ? 208.993 201.126 195.871 1.00 54.87 399 PRO A CA 1
ATOM 5269 C C . PRO A 1 479 ? 207.474 200.997 195.878 1.00 52.37 399 PRO A C 1
ATOM 5270 O O . PRO A 1 479 ? 206.951 199.908 195.611 1.00 53.66 399 PRO A O 1
ATOM 5281 N N . ASN A 1 480 ? 206.749 202.076 196.180 1.00 44.77 400 ASN A N 1
ATOM 5282 C CA . ASN A 1 480 ? 205.344 201.982 196.564 1.00 47.93 400 ASN A CA 1
ATOM 5283 C C . ASN A 1 480 ? 204.367 202.341 195.450 1.00 41.92 400 ASN A C 1
ATOM 5284 O O . ASN A 1 480 ? 203.339 201.674 195.312 1.00 40.29 400 ASN A O 1
ATOM 5295 N N . LEU A 1 481 ? 204.650 203.373 194.652 1.00 42.81 401 LEU A N 1
ATOM 5296 C CA . LEU A 1 481 ? 203.682 203.869 193.680 1.00 41.49 401 LEU A CA 1
ATOM 5297 C C . LEU A 1 481 ? 203.850 203.279 192.287 1.00 41.22 401 LEU A C 1
ATOM 5298 O O . LEU A 1 481 ? 202.868 203.217 191.542 1.00 40.20 401 LEU A O 1
ATOM 5314 N N . VAL A 1 482 ? 205.047 202.833 191.914 1.00 42.88 402 VAL A N 1
ATOM 5315 C CA . VAL A 1 482 ? 205.249 202.333 190.557 1.00 40.40 402 VAL A CA 1
ATOM 5316 C C . VAL A 1 482 ? 204.652 200.943 190.403 1.00 45.03 402 VAL A C 1
ATOM 5317 O O . VAL A 1 482 ? 203.899 200.677 189.460 1.00 47.96 402 VAL A O 1
ATOM 5330 N N . MET A 1 483 ? 204.975 200.042 191.331 1.00 43.80 403 MET A N 1
ATOM 5331 C CA . MET A 1 483 ? 204.624 198.633 191.166 1.00 39.80 403 MET A CA 1
ATOM 5332 C C . MET A 1 483 ? 203.129 198.380 191.102 1.00 34.01 403 MET A C 1
ATOM 5333 O O . MET A 1 483 ? 202.691 197.663 190.185 1.00 44.40 403 MET A O 1
ATOM 5347 N N . PRO A 1 484 ? 202.297 198.891 192.011 1.00 33.36 404 PRO A N 1
ATOM 5348 C CA . PRO A 1 484 ? 200.857 198.635 191.861 1.00 38.83 404 PRO A CA 1
ATOM 5349 C C . PRO A 1 484 ? 200.276 199.162 190.560 1.00 39.46 404 PRO A C 1
ATOM 5350 O O . PRO A 1 484 ? 199.293 198.604 190.055 1.00 44.72 404 PRO A O 1
ATOM 5361 N N . ILE A 1 485 ? 200.846 200.231 190.009 1.00 35.29 405 ILE A N 1
ATOM 5362 C CA . ILE A 1 485 ? 200.387 200.746 188.725 1.00 36.76 405 ILE A CA 1
ATOM 5363 C C . ILE A 1 485 ? 200.766 199.792 187.599 1.00 34.78 405 ILE A C 1
ATOM 5364 O O . ILE A 1 485 ? 199.980 199.560 186.673 1.00 38.86 405 ILE A O 1
ATOM 5380 N N . VAL A 1 486 ? 201.973 199.226 187.657 1.00 31.13 406 VAL A N 1
ATOM 5381 C CA . VAL A 1 486 ? 202.417 198.316 186.606 1.00 30.87 406 VAL A CA 1
ATOM 5382 C C . VAL A 1 486 ? 201.612 197.023 186.638 1.00 30.45 406 VAL A C 1
ATOM 5383 O O . VAL A 1 486 ? 201.201 196.508 185.592 1.00 36.89 406 VAL A O 1
ATOM 5396 N N . VAL A 1 487 ? 201.387 196.469 187.829 1.00 27.91 407 VAL A N 1
ATOM 5397 C CA . VAL A 1 487 ? 200.613 195.236 187.935 1.00 26.76 407 VAL A CA 1
ATOM 5398 C C . VAL A 1 487 ? 199.176 195.472 187.489 1.00 29.28 407 VAL A C 1
ATOM 5399 O O . VAL A 1 487 ? 198.585 194.641 186.789 1.00 30.02 407 VAL A O 1
ATOM 5412 N N . GLY A 1 488 ? 198.588 196.598 187.892 1.00 32.16 408 GLY A N 1
ATOM 5413 C CA . GLY A 1 488 ? 197.226 196.897 187.482 1.00 27.82 408 GLY A CA 1
ATOM 5414 C C . GLY A 1 488 ? 197.099 197.137 185.990 1.00 30.38 408 GLY A C 1
ATOM 5415 O O . GLY A 1 488 ? 196.091 196.776 185.379 1.00 34.30 408 GLY A O 1
ATOM 5419 N N . GLY A 1 489 ? 198.112 197.759 185.385 1.00 34.67 409 GLY A N 1
ATOM 5420 C CA . GLY A 1 489 ? 198.060 198.012 183.955 1.00 26.18 409 GLY A CA 1
ATOM 5421 C C . GLY A 1 489 ? 198.067 196.737 183.134 1.00 28.77 409 GLY A C 1
ATOM 5422 O O . GLY A 1 489 ? 197.352 196.628 182.135 1.00 36.69 409 GLY A O 1
ATOM 5426 N N . ILE A 1 490 ? 198.879 195.759 183.538 1.00 33.25 410 ILE A N 1
ATOM 5427 C CA . ILE A 1 490 ? 198.920 194.483 182.829 1.00 29.50 410 ILE A CA 1
ATOM 5428 C C . ILE A 1 490 ? 197.583 193.762 182.956 1.00 25.58 410 ILE A C 1
ATOM 5429 O O . ILE A 1 490 ? 197.090 193.164 181.992 1.00 27.70 410 ILE A O 1
ATOM 5445 N N . GLY A 1 491 ? 196.982 193.795 184.146 1.00 21.52 411 GLY A N 1
ATOM 5446 C CA . GLY A 1 491 ? 195.688 193.158 184.326 1.00 25.66 411 GLY A CA 1
ATOM 5447 C C . GLY A 1 491 ? 194.600 193.793 183.482 1.00 24.69 411 GLY A C 1
ATOM 5448 O O . GLY A 1 491 ? 193.768 193.095 182.897 1.00 26.54 411 GLY A O 1
ATOM 5452 N N . ILE A 1 492 ? 194.587 195.124 183.411 1.00 29.87 412 ILE A N 1
ATOM 5453 C CA . ILE A 1 492 ? 193.607 195.816 182.577 1.00 32.07 412 ILE A CA 1
ATOM 5454 C C . ILE A 1 492 ? 193.829 195.477 181.109 1.00 32.87 412 ILE A C 1
ATOM 5455 O O . ILE A 1 492 ? 192.874 195.255 180.356 1.00 28.32 412 ILE A O 1
ATOM 5471 N N . GLY A 1 493 ? 195.091 195.437 180.679 1.00 31.49 413 GLY A N 1
ATOM 5472 C CA . GLY A 1 493 ? 195.379 195.125 179.288 1.00 25.36 413 GLY A CA 1
ATOM 5473 C C . GLY A 1 493 ? 194.931 193.730 178.897 1.00 31.81 413 GLY A C 1
ATOM 5474 O O . GLY A 1 493 ? 194.483 193.505 177.771 1.00 33.14 413 GLY A O 1
ATOM 5478 N N . MET A 1 494 ? 195.052 192.774 179.820 1.00 39.02 414 MET A N 1
ATOM 5479 C CA . MET A 1 494 ? 194.656 191.402 179.523 1.00 32.22 414 MET A CA 1
ATOM 5480 C C . MET A 1 494 ? 193.156 191.273 179.313 1.00 32.21 414 MET A C 1
ATOM 5481 O O . MET A 1 494 ? 192.720 190.496 178.456 1.00 36.54 414 MET A O 1
ATOM 5495 N N . ALA A 1 495 ? 192.355 192.005 180.081 1.00 31.63 415 ALA A N 1
ATOM 5496 C CA . ALA A 1 495 ? 190.908 191.858 180.025 1.00 23.62 415 ALA A CA 1
ATOM 5497 C C . ALA A 1 495 ? 190.246 192.725 178.963 1.00 26.66 415 ALA A C 1
ATOM 5498 O O . ALA A 1 495 ? 189.092 192.463 178.609 1.00 34.89 415 ALA A O 1
ATOM 5505 N N . VAL A 1 496 ? 190.931 193.748 178.448 1.00 32.47 416 VAL A N 1
ATOM 5506 C CA . VAL A 1 496 ? 190.298 194.645 177.485 1.00 29.64 416 VAL A CA 1
ATOM 5507 C C . VAL A 1 496 ? 190.095 193.947 176.144 1.00 31.20 416 VAL A C 1
ATOM 5508 O O . VAL A 1 496 ? 189.031 194.065 175.526 1.00 39.30 416 VAL A O 1
ATOM 5521 N N . VAL A 1 497 ? 191.111 193.227 175.665 1.00 26.74 417 VAL A N 1
ATOM 5522 C CA . VAL A 1 497 ? 191.032 192.639 174.326 1.00 28.51 417 VAL A CA 1
ATOM 5523 C C . VAL A 1 497 ? 189.938 191.581 174.222 1.00 33.67 417 VAL A C 1
ATOM 5524 O O . VAL A 1 497 ? 189.158 191.627 173.256 1.00 30.42 417 VAL A O 1
ATOM 5537 N N . PRO A 1 498 ? 189.827 190.608 175.136 1.00 34.29 418 PRO A N 1
ATOM 5538 C CA . PRO A 1 498 ? 188.719 189.642 175.017 1.00 28.28 418 PRO A CA 1
ATOM 5539 C C . PRO A 1 498 ? 187.342 190.280 175.062 1.00 32.41 418 PRO A C 1
ATOM 5540 O O . PRO A 1 498 ? 186.433 189.832 174.354 1.00 29.42 418 PRO A O 1
ATOM 5551 N N . LEU A 1 499 ? 187.160 191.317 175.882 1.00 32.06 419 LEU A N 1
ATOM 5552 C CA . LEU A 1 499 ? 185.853 191.957 175.981 1.00 30.60 419 LEU A CA 1
ATOM 5553 C C . LEU A 1 499 ? 185.496 192.692 174.697 1.00 32.31 419 LEU A C 1
ATOM 5554 O O . LEU A 1 499 ? 184.324 192.741 174.308 1.00 35.02 419 LEU A O 1
ATOM 5570 N N . THR A 1 500 ? 186.490 193.280 174.031 1.00 33.86 420 THR A N 1
ATOM 5571 C CA . THR A 1 500 ? 186.216 194.029 172.810 1.00 36.35 420 THR A CA 1
ATOM 5572 C C . THR A 1 500 ? 185.888 193.096 171.650 1.00 34.11 420 THR A C 1
ATOM 5573 O O . THR A 1 500 ? 185.018 193.403 170.828 1.00 34.11 420 THR A O 1
ATOM 5584 N N . LEU A 1 501 ? 186.574 191.955 171.564 1.00 30.47 421 LEU A N 1
ATOM 5585 C CA . LEU A 1 501 ? 186.317 191.023 170.473 1.00 24.98 421 LEU A CA 1
ATOM 5586 C C . LEU A 1 501 ? 184.942 190.380 170.591 1.00 26.17 421 LEU A C 1
ATOM 5587 O O . LEU A 1 501 ? 184.294 190.124 169.571 1.00 37.57 421 LEU A O 1
ATOM 5603 N N . SER A 1 502 ? 184.482 190.105 171.812 1.00 30.51 422 SER A N 1
ATOM 5604 C CA . SER A 1 502 ? 183.168 189.501 171.999 1.00 29.17 422 SER A CA 1
ATOM 5605 C C . SER A 1 502 ? 182.032 190.498 171.822 1.00 28.10 422 SER A C 1
ATOM 5606 O O . SER A 1 502 ? 180.892 190.081 171.593 1.00 32.48 422 SER A O 1
ATOM 5614 N N . ALA A 1 503 ? 182.311 191.798 171.919 1.00 30.28 423 ALA A N 1
ATOM 5615 C CA . ALA A 1 503 ? 181.281 192.809 171.717 1.00 31.65 423 ALA A CA 1
ATOM 5616 C C . ALA A 1 503 ? 180.955 193.039 170.247 1.00 38.14 423 ALA A C 1
ATOM 5617 O O . ALA A 1 503 ? 179.894 193.598 169.947 1.00 38.57 423 ALA A O 1
ATOM 5624 N N . ILE A 1 504 ? 181.836 192.630 169.331 1.00 31.38 424 ILE A N 1
ATOM 5625 C CA . ILE A 1 504 ? 181.629 192.817 167.898 1.00 22.04 424 ILE A CA 1
ATOM 5626 C C . ILE A 1 504 ? 181.609 191.461 167.206 1.00 27.71 424 ILE A C 1
ATOM 5627 O O . ILE A 1 504 ? 181.981 191.347 166.033 1.00 37.95 424 ILE A O 1
ATOM 5643 N N . ALA A 1 505 ? 181.167 190.429 167.920 1.00 30.38 425 ALA A N 1
ATOM 5644 C CA . ALA A 1 505 ? 181.217 189.056 167.436 1.00 32.21 425 ALA A CA 1
ATOM 5645 C C . ALA A 1 505 ? 179.843 188.621 166.944 1.00 37.95 425 ALA A C 1
ATOM 5646 O O . ALA A 1 505 ? 178.836 188.838 167.624 1.00 36.67 425 ALA A O 1
ATOM 5653 N N . GLY A 1 506 ? 179.811 188.008 165.763 1.00 42.80 426 GLY A N 1
ATOM 5654 C CA . GLY A 1 506 ? 178.597 187.422 165.231 1.00 41.37 426 GLY A CA 1
ATOM 5655 C C . GLY A 1 506 ? 177.485 188.408 164.942 1.00 41.25 426 GLY A C 1
ATOM 5656 O O . GLY A 1 506 ? 176.330 188.163 165.301 1.00 43.57 426 GLY A O 1
ATOM 5657 N N . VAL A 1 507 ? 177.818 189.521 164.291 1.00 46.09 427 VAL A N 1
ATOM 5658 C CA . VAL A 1 507 ? 176.848 190.553 163.928 1.00 44.93 427 VAL A CA 1
ATOM 5659 C C . VAL A 1 507 ? 176.650 190.610 162.415 1.00 46.53 427 VAL A C 1
ATOM 5660 O O . VAL A 1 507 ? 175.545 190.391 161.917 1.00 47.21 427 VAL A O 1
ATOM 5673 N N . GLY A 1 508 ? 177.717 190.901 161.667 1.00 39.57 428 GLY A N 1
ATOM 5674 C CA . GLY A 1 508 ? 177.655 191.033 160.226 1.00 43.67 428 GLY A CA 1
ATOM 5675 C C . GLY A 1 508 ? 178.133 192.403 159.774 1.00 48.91 428 GLY A C 1
ATOM 5676 O O . GLY A 1 508 ? 178.984 193.025 160.421 1.00 55.35 428 GLY A O 1
ATOM 5680 N N . PHE A 1 509 ? 177.580 192.857 158.647 1.00 50.40 429 PHE A N 1
ATOM 5681 C CA . PHE A 1 509 ? 177.893 194.164 158.085 1.00 54.06 429 PHE A CA 1
ATOM 5682 C C . PHE A 1 509 ? 176.714 195.124 158.065 1.00 50.96 429 PHE A C 1
ATOM 5683 O O . PHE A 1 509 ? 176.936 196.338 158.007 1.00 50.46 429 PHE A O 1
ATOM 5700 N N . ASP A 1 510 ? 175.481 194.626 158.113 1.00 51.55 430 ASP A N 1
ATOM 5701 C CA . ASP A 1 510 ? 174.296 195.474 158.113 1.00 55.64 430 ASP A CA 1
ATOM 5702 C C . ASP A 1 510 ? 173.829 195.845 159.514 1.00 58.43 430 ASP A C 1
ATOM 5703 O O . ASP A 1 510 ? 172.807 196.526 159.647 1.00 55.64 430 ASP A O 1
ATOM 5712 N N . GLN A 1 511 ? 174.541 195.407 160.561 1.00 52.26 431 GLN A N 1
ATOM 5713 C CA . GLN A 1 511 ? 174.208 195.791 161.927 1.00 41.41 431 GLN A CA 1
ATOM 5714 C C . GLN A 1 511 ? 175.444 196.065 162.777 1.00 39.21 431 GLN A C 1
ATOM 5715 O O . GLN A 1 511 ? 175.305 196.275 163.988 1.00 39.41 431 GLN A O 1
ATOM 5729 N N . ILE A 1 512 ? 176.644 196.069 162.191 1.00 37.93 432 ILE A N 1
ATOM 5730 C CA . ILE A 1 512 ? 177.847 196.367 162.962 1.00 32.32 432 ILE A CA 1
ATOM 5731 C C . ILE A 1 512 ? 177.854 197.825 163.403 1.00 29.72 432 ILE A C 1
ATOM 5732 O O . ILE A 1 512 ? 178.403 198.158 164.459 1.00 31.68 432 ILE A O 1
ATOM 5748 N N . GLY A 1 513 ? 177.259 198.713 162.610 1.00 35.21 433 GLY A N 1
ATOM 5749 C CA . GLY A 1 513 ? 177.205 200.119 162.931 1.00 31.90 433 GLY A CA 1
ATOM 5750 C C . GLY A 1 513 ? 176.521 200.400 164.253 1.00 31.18 433 GLY A C 1
ATOM 5751 O O . GLY A 1 513 ? 177.147 200.865 165.209 1.00 40.21 433 GLY A O 1
ATOM 5755 N N . PRO A 1 514 ? 175.214 200.133 164.334 1.00 35.91 434 PRO A N 1
ATOM 5756 C CA . PRO A 1 514 ? 174.501 200.388 165.597 1.00 33.95 434 PRO A CA 1
ATOM 5757 C C . PRO A 1 514 ? 175.029 199.589 166.776 1.00 25.89 434 PRO A C 1
ATOM 5758 O O . PRO A 1 514 ? 174.993 200.086 167.908 1.00 32.73 434 PRO A O 1
ATOM 5769 N N . VAL A 1 515 ? 175.517 198.368 166.557 1.00 26.40 435 VAL A N 1
ATOM 5770 C CA . VAL A 1 515 ? 176.028 197.570 167.667 1.00 27.32 435 VAL A CA 1
ATOM 5771 C C . VAL A 1 515 ? 177.308 198.182 168.222 1.00 33.97 435 VAL A C 1
ATOM 5772 O O . VAL A 1 515 ? 177.543 198.166 169.435 1.00 35.76 435 VAL A O 1
ATOM 5785 N N . SER A 1 516 ? 178.161 198.720 167.348 1.00 32.54 436 SER A N 1
ATOM 5786 C CA . SER A 1 516 ? 179.375 199.382 167.816 1.00 27.96 436 SER A CA 1
ATOM 5787 C C . SER A 1 516 ? 179.048 200.666 168.566 1.00 34.69 436 SER A C 1
ATOM 5788 O O . SER A 1 516 ? 179.724 201.011 169.542 1.00 34.85 436 SER A O 1
ATOM 5796 N N . ALA A 1 517 ? 178.022 201.393 168.119 1.00 23.74 437 ALA A N 1
ATOM 5797 C CA . ALA A 1 517 ? 177.630 202.617 168.808 1.00 21.76 437 ALA A CA 1
ATOM 5798 C C . ALA A 1 517 ? 177.122 202.320 170.213 1.00 34.18 437 ALA A C 1
ATOM 5799 O O . ALA A 1 517 ? 177.404 203.070 171.155 1.00 39.84 437 ALA A O 1
ATOM 5806 N N . ILE A 1 518 ? 176.366 201.232 170.374 1.00 40.59 438 ILE A N 1
ATOM 5807 C CA . ILE A 1 518 ? 175.861 200.868 171.694 1.00 30.15 438 ILE A CA 1
ATOM 5808 C C . ILE A 1 518 ? 177.011 200.480 172.615 1.00 24.77 438 ILE A C 1
ATOM 5809 O O . ILE A 1 518 ? 176.992 200.778 173.814 1.00 31.09 438 ILE A O 1
ATOM 5825 N N . ALA A 1 519 ? 178.028 199.805 172.074 1.00 34.06 439 ALA A N 1
ATOM 5826 C CA . ALA A 1 519 ? 179.150 199.371 172.899 1.00 37.29 439 ALA A CA 1
ATOM 5827 C C . ALA A 1 519 ? 179.914 200.559 173.472 1.00 36.04 439 ALA A C 1
ATOM 5828 O O . ALA A 1 519 ? 180.332 200.533 174.635 1.00 38.37 439 ALA A O 1
ATOM 5835 N N . LEU A 1 520 ? 180.122 201.604 172.669 1.00 33.89 440 LEU A N 1
ATOM 5836 C CA . LEU A 1 520 ? 180.817 202.786 173.167 1.00 34.83 440 LEU A CA 1
ATOM 5837 C C . LEU A 1 520 ? 179.946 203.611 174.107 1.00 35.83 440 LEU A C 1
ATOM 5838 O O . LEU A 1 520 ? 180.461 204.182 175.074 1.00 39.60 440 LEU A O 1
ATOM 5854 N N . MET A 1 521 ? 178.640 203.698 173.842 1.00 37.38 441 MET A N 1
ATOM 5855 C CA . MET A 1 521 ? 177.768 204.497 174.699 1.00 36.32 441 MET A CA 1
ATOM 5856 C C . MET A 1 521 ? 177.671 203.907 176.101 1.00 40.07 441 MET A C 1
ATOM 5857 O O . MET A 1 521 ? 177.706 204.644 177.093 1.00 45.16 441 MET A O 1
ATOM 5871 N N . LEU A 1 522 ? 177.532 202.584 176.207 1.00 36.26 442 LEU A N 1
ATOM 5872 C CA . LEU A 1 522 ? 177.477 201.959 177.525 1.00 32.95 442 LEU A CA 1
ATOM 5873 C C . LEU A 1 522 ? 178.789 202.148 178.273 1.00 30.45 442 LEU A C 1
ATOM 5874 O O . LEU A 1 522 ? 178.795 202.359 179.490 1.00 36.28 442 LEU A O 1
ATOM 5890 N N . GLN A 1 523 ? 179.913 202.065 177.561 1.00 31.63 443 GLN A N 1
ATOM 5891 C CA . GLN A 1 523 ? 181.208 202.280 178.195 1.00 37.62 443 GLN A CA 1
ATOM 5892 C C . GLN A 1 523 ? 181.331 203.705 178.722 1.00 39.88 443 GLN A C 1
ATOM 5893 O O . GLN A 1 523 ? 181.840 203.925 179.827 1.00 47.04 443 GLN A O 1
ATOM 5907 N N . SER A 1 524 ? 180.869 204.688 177.945 1.00 43.16 444 SER A N 1
ATOM 5908 C CA . SER A 1 524 ? 180.933 206.079 178.380 1.00 41.54 444 SER A CA 1
ATOM 5909 C C . SER A 1 524 ? 179.858 206.414 179.406 1.00 41.36 444 SER A C 1
ATOM 5910 O O . SER A 1 524 ? 180.096 207.236 180.296 1.00 48.22 444 SER A O 1
ATOM 5918 N N . LEU A 1 525 ? 178.676 205.802 179.298 1.00 38.00 445 LEU A N 1
ATOM 5919 C CA . LEU A 1 525 ? 177.610 206.079 180.255 1.00 30.72 445 LEU A CA 1
ATOM 5920 C C . LEU A 1 525 ? 177.951 205.558 181.645 1.00 38.20 445 LEU A C 1
ATOM 5921 O O . LEU A 1 525 ? 177.572 206.175 182.646 1.00 41.01 445 LEU A O 1
ATOM 5937 N N . GLY A 1 526 ? 178.657 204.430 181.729 1.00 43.08 446 GLY A N 1
ATOM 5938 C CA . GLY A 1 526 ? 178.969 203.839 183.017 1.00 39.41 446 GLY A CA 1
ATOM 5939 C C . GLY A 1 526 ? 179.970 204.625 183.836 1.00 44.34 446 GLY A C 1
ATOM 5940 O O . GLY A 1 526 ? 180.066 204.409 185.048 1.00 50.85 446 GLY A O 1
ATOM 5944 N N . GLY A 1 527 ? 180.720 205.525 183.207 1.00 42.70 447 GLY A N 1
ATOM 5945 C CA . GLY A 1 527 ? 181.723 206.300 183.897 1.00 37.13 447 GLY A CA 1
ATOM 5946 C C . GLY A 1 527 ? 181.140 207.191 184.975 1.00 38.06 447 GLY A C 1
ATOM 5947 O O . GLY A 1 527 ? 181.420 207.023 186.165 1.00 39.51 447 GLY A O 1
ATOM 5951 N N . PRO A 1 528 ? 180.324 208.170 184.575 1.00 37.42 448 PRO A N 1
ATOM 5952 C CA . PRO A 1 528 ? 179.744 209.088 185.569 1.00 38.75 448 PRO A CA 1
ATOM 5953 C C . PRO A 1 528 ? 178.910 208.402 186.637 1.00 42.57 448 PRO A C 1
ATOM 5954 O O . PRO A 1 528 ? 178.900 208.861 187.786 1.00 43.35 448 PRO A O 1
ATOM 5965 N N . LEU A 1 529 ? 178.202 207.323 186.298 1.00 41.79 449 LEU A N 1
ATOM 5966 C CA . LEU A 1 529 ? 177.307 206.695 187.267 1.00 40.61 449 LEU A CA 1
ATOM 5967 C C . LEU A 1 529 ? 178.083 206.086 188.428 1.00 41.98 449 LEU A C 1
ATOM 5968 O O . LEU A 1 529 ? 177.758 206.326 189.597 1.00 41.53 449 LEU A O 1
ATOM 5984 N N . VAL A 1 530 ? 179.111 205.291 188.131 1.00 41.34 450 VAL A N 1
ATOM 5985 C CA . VAL A 1 530 ? 179.891 204.676 189.199 1.00 39.27 450 VAL A CA 1
ATOM 5986 C C . VAL A 1 530 ? 180.694 205.732 189.947 1.00 40.62 450 VAL A C 1
ATOM 5987 O O . VAL A 1 530 ? 180.798 205.694 191.178 1.00 45.56 450 VAL A O 1
ATOM 6000 N N . LEU A 1 531 ? 181.271 206.692 189.220 1.00 36.59 451 LEU A N 1
ATOM 6001 C CA . LEU A 1 531 ? 182.068 207.729 189.867 1.00 37.09 451 LEU A CA 1
ATOM 6002 C C . LEU A 1 531 ? 181.223 208.582 190.803 1.00 37.86 451 LEU A C 1
ATOM 6003 O O . LEU A 1 531 ? 181.729 209.074 191.818 1.00 42.47 451 LEU A O 1
ATOM 6019 N N . ALA A 1 532 ? 179.943 208.778 190.481 1.00 36.49 452 ALA A N 1
ATOM 6020 C CA . ALA A 1 532 ? 179.070 209.532 191.372 1.00 35.39 452 ALA A CA 1
ATOM 6021 C C . ALA A 1 532 ? 178.918 208.830 192.715 1.00 37.12 452 ALA A C 1
ATOM 6022 O O . ALA A 1 532 ? 178.921 209.477 193.767 1.00 41.47 452 ALA A O 1
ATOM 6029 N N . VAL A 1 533 ? 178.778 207.503 192.697 1.00 35.73 453 VAL A N 1
ATOM 6030 C CA . VAL A 1 533 ? 178.660 206.751 193.941 1.00 32.26 453 VAL A CA 1
ATOM 6031 C C . VAL A 1 533 ? 179.960 206.820 194.734 1.00 32.03 453 VAL A C 1
ATOM 6032 O O . VAL A 1 533 ? 179.947 207.015 195.954 1.00 33.36 453 VAL A O 1
ATOM 6045 N N . ILE A 1 534 ? 181.100 206.656 194.058 1.00 32.15 454 ILE A N 1
ATOM 6046 C CA . ILE A 1 534 ? 182.385 206.643 194.754 1.00 33.32 454 ILE A CA 1
ATOM 6047 C C . ILE A 1 534 ? 182.647 207.992 195.413 1.00 38.44 454 ILE A C 1
ATOM 6048 O O . ILE A 1 534 ? 183.034 208.065 196.584 1.00 40.37 454 ILE A O 1
ATOM 6064 N N . GLN A 1 535 ? 182.430 209.082 194.673 1.00 36.22 455 GLN A N 1
ATOM 6065 C CA . GLN A 1 535 ? 182.712 210.408 195.217 1.00 32.87 455 GLN A CA 1
ATOM 6066 C C . GLN A 1 535 ? 181.808 210.739 196.395 1.00 30.33 455 GLN A C 1
ATOM 6067 O O . GLN A 1 535 ? 182.210 211.488 197.292 1.00 29.53 455 GLN A O 1
ATOM 6081 N N . ALA A 1 536 ? 180.585 210.208 196.410 1.00 40.01 456 ALA A N 1
ATOM 6082 C CA . ALA A 1 536 ? 179.725 210.385 197.576 1.00 41.89 456 ALA A CA 1
ATOM 6083 C C . ALA A 1 536 ? 180.298 209.670 198.793 1.00 41.88 456 ALA A C 1
ATOM 6084 O O . ALA A 1 536 ? 180.255 210.198 199.909 1.00 40.62 456 ALA A O 1
ATOM 6091 N N . VAL A 1 537 ? 180.839 208.466 198.597 1.00 39.71 457 VAL A N 1
ATOM 6092 C CA . VAL A 1 537 ? 181.427 207.723 199.706 1.00 31.30 457 VAL A CA 1
ATOM 6093 C C . VAL A 1 537 ? 182.686 208.418 200.211 1.00 34.61 457 VAL A C 1
ATOM 6094 O O . VAL A 1 537 ? 182.968 208.417 201.414 1.00 40.81 457 VAL A O 1
ATOM 6107 N N . ILE A 1 538 ? 183.470 209.008 199.304 1.00 33.27 458 ILE A N 1
ATOM 6108 C CA . ILE A 1 538 ? 184.677 209.722 199.717 1.00 35.34 458 ILE A CA 1
ATOM 6109 C C . ILE A 1 538 ? 184.313 210.897 200.614 1.00 36.05 458 ILE A C 1
ATOM 6110 O O . ILE A 1 538 ? 184.926 211.114 201.666 1.00 35.28 458 ILE A O 1
ATOM 6126 N N . THR A 1 539 ? 183.313 211.679 200.207 1.00 44.76 459 THR A N 1
ATOM 6127 C CA . THR A 1 539 ? 182.955 212.874 200.962 1.00 45.74 459 THR A CA 1
ATOM 6128 C C . THR A 1 539 ? 182.421 212.521 202.344 1.00 44.87 459 THR A C 1
ATOM 6129 O O . THR A 1 539 ? 182.752 213.188 203.330 1.00 46.40 459 THR A O 1
ATOM 6140 N N . SER A 1 540 ? 181.592 211.478 202.437 1.00 45.55 460 SER A N 1
ATOM 6141 C CA . SER A 1 540 ? 180.976 211.141 203.716 1.00 43.38 460 SER A CA 1
ATOM 6142 C C . SER A 1 540 ? 182.022 210.744 204.749 1.00 45.49 460 SER A C 1
ATOM 6143 O O . SER A 1 540 ? 181.949 211.164 205.909 1.00 49.24 460 SER A O 1
ATOM 6151 N N . ARG A 1 541 ? 183.007 209.938 204.350 1.00 40.75 461 ARG A N 1
ATOM 6152 C CA . ARG A 1 541 ? 184.029 209.511 205.294 1.00 41.37 461 ARG A CA 1
ATOM 6153 C C . ARG A 1 541 ? 185.045 210.603 205.593 1.00 49.79 461 ARG A C 1
ATOM 6154 O O . ARG A 1 541 ? 185.709 210.541 206.632 1.00 53.94 461 ARG A O 1
ATOM 6175 N N . THR A 1 542 ? 185.195 211.590 204.708 1.00 49.56 462 THR A N 1
ATOM 6176 C CA . THR A 1 542 ? 186.039 212.733 205.036 1.00 44.47 462 THR A CA 1
ATOM 6177 C C . THR A 1 542 ? 185.473 213.496 206.225 1.00 46.05 462 THR A C 1
ATOM 6178 O O . THR A 1 542 ? 186.210 213.867 207.144 1.00 47.71 462 THR A O 1
ATOM 6189 N N . LEU A 1 543 ? 184.159 213.728 206.228 1.00 49.49 463 LEU A N 1
ATOM 6190 C CA . LEU A 1 543 ? 183.525 214.396 207.359 1.00 50.55 463 LEU A CA 1
ATOM 6191 C C . LEU A 1 543 ? 183.517 213.505 208.594 1.00 53.23 463 LEU A C 1
ATOM 6192 O O . LEU A 1 543 ? 183.675 213.992 209.719 1.00 57.29 463 LEU A O 1
ATOM 6208 N N . TYR A 1 544 ? 183.324 212.197 208.405 1.00 46.97 464 TYR A N 1
ATOM 6209 C CA . TYR A 1 544 ? 183.254 211.284 209.542 1.00 45.40 464 TYR A CA 1
ATOM 6210 C C . TYR A 1 544 ? 184.570 211.244 210.309 1.00 49.52 464 TYR A C 1
ATOM 6211 O O . TYR A 1 544 ? 184.578 211.290 211.544 1.00 56.79 464 TYR A O 1
ATOM 6229 N N . LEU A 1 545 ? 185.694 211.158 209.597 1.00 44.47 465 LEU A N 1
ATOM 6230 C CA . LEU A 1 545 ? 187.001 211.129 210.242 1.00 44.07 465 LEU A CA 1
ATOM 6231 C C . LEU A 1 545 ? 187.453 212.497 210.733 1.00 50.06 465 LEU A C 1
ATOM 6232 O O . LEU A 1 545 ? 188.489 212.584 211.400 1.00 46.48 465 LEU A O 1
ATOM 6248 N N . GLY A 1 546 ? 186.716 213.558 210.410 1.00 55.66 466 GLY A N 1
ATOM 6249 C CA . GLY A 1 546 ? 187.104 214.910 210.757 1.00 51.21 466 GLY A CA 1
ATOM 6250 C C . GLY A 1 546 ? 187.713 215.603 209.560 1.00 53.59 466 GLY A C 1
ATOM 6251 O O . GLY A 1 546 ? 188.896 215.418 209.265 1.00 63.42 466 GLY A O 1
ATOM 6255 N N . GLY A 1 547 ? 186.920 216.412 208.865 1.00 53.13 467 GLY A N 1
ATOM 6256 C CA . GLY A 1 547 ? 187.376 217.003 207.622 1.00 57.26 467 GLY A CA 1
ATOM 6257 C C . GLY A 1 547 ? 186.511 218.179 207.234 1.00 63.25 467 GLY A C 1
ATOM 6258 O O . GLY A 1 547 ? 185.508 218.486 207.882 1.00 67.03 467 GLY A O 1
ATOM 6262 N N . THR A 1 548 ? 186.922 218.838 206.153 1.00 68.87 468 THR A N 1
ATOM 6263 C CA . THR A 1 548 ? 186.261 220.033 205.655 1.00 68.63 468 THR A CA 1
ATOM 6264 C C . THR A 1 548 ? 186.039 219.907 204.157 1.00 70.04 468 THR A C 1
ATOM 6265 O O . THR A 1 548 ? 186.892 219.382 203.435 1.00 69.02 468 THR A O 1
ATOM 6276 N N . THR A 1 549 ? 184.893 220.400 203.696 1.00 75.69 469 THR A N 1
ATOM 6277 C CA . THR A 1 549 ? 184.566 220.421 202.277 1.00 74.33 469 THR A CA 1
ATOM 6278 C C . THR A 1 549 ? 185.004 221.756 201.690 1.00 75.03 469 THR A C 1
ATOM 6279 O O . THR A 1 549 ? 184.556 222.815 202.142 1.00 75.84 469 THR A O 1
ATOM 6290 N N . GLY A 1 550 ? 185.871 221.703 200.682 1.00 73.77 470 GLY A N 1
ATOM 6291 C CA . GLY A 1 550 ? 186.380 222.897 200.054 1.00 72.31 470 GLY A CA 1
ATOM 6292 C C . GLY A 1 550 ? 187.716 222.658 199.381 1.00 74.69 470 GLY A C 1
ATOM 6293 O O . GLY A 1 550 ? 188.182 221.520 199.265 1.00 75.16 470 GLY A O 1
ATOM 6297 N N . PRO A 1 551 ? 188.358 223.730 198.915 1.00 74.78 471 PRO A N 1
ATOM 6298 C CA . PRO A 1 551 ? 189.675 223.578 198.284 1.00 75.82 471 PRO A CA 1
ATOM 6299 C C . PRO A 1 551 ? 190.696 222.982 199.242 1.00 72.37 471 PRO A C 1
ATOM 6300 O O . PRO A 1 551 ? 190.687 223.246 200.446 1.00 70.64 471 PRO A O 1
ATOM 6311 N N . VAL A 1 552 ? 191.592 222.167 198.680 1.00 62.81 472 VAL A N 1
ATOM 6312 C CA . VAL A 1 552 ? 192.566 221.444 199.489 1.00 60.68 472 VAL A CA 1
ATOM 6313 C C . VAL A 1 552 ? 193.672 222.360 200.000 1.00 64.01 472 VAL A C 1
ATOM 6314 O O . VAL A 1 552 ? 194.384 221.996 200.942 1.00 64.26 472 VAL A O 1
ATOM 6327 N N . LYS A 1 553 ? 193.836 223.548 199.412 1.00 74.81 473 LYS A N 1
ATOM 6328 C CA . LYS A 1 553 ? 194.919 224.427 199.840 1.00 73.94 473 LYS A CA 1
ATOM 6329 C C . LYS A 1 553 ? 194.652 225.029 201.215 1.00 75.00 473 LYS A C 1
ATOM 6330 O O . LYS A 1 553 ? 195.602 225.349 201.938 1.00 74.80 473 LYS A O 1
ATOM 6349 N N . PHE A 1 554 ? 193.384 225.189 201.594 1.00 74.18 474 PHE A N 1
ATOM 6350 C CA . PHE A 1 554 ? 193.026 225.652 202.937 1.00 73.19 474 PHE A CA 1
ATOM 6351 C C . PHE A 1 554 ? 192.691 224.453 203.822 1.00 73.91 474 PHE A C 1
ATOM 6352 O O . PHE A 1 554 ? 191.534 224.195 204.159 1.00 77.74 474 PHE A O 1
ATOM 6369 N N . MET A 1 555 ? 193.732 223.714 204.203 1.00 66.97 475 MET A N 1
ATOM 6370 C CA . MET A 1 555 ? 193.568 222.556 205.070 1.00 65.65 475 MET A CA 1
ATOM 6371 C C . MET A 1 555 ? 194.654 222.545 206.133 1.00 65.64 475 MET A C 1
ATOM 6372 O O . MET A 1 555 ? 195.749 223.080 205.941 1.00 66.15 475 MET A O 1
ATOM 6386 N N . ASN A 1 556 ? 194.327 221.913 207.259 1.00 65.43 476 ASN A N 1
ATOM 6387 C CA . ASN A 1 556 ? 195.074 222.064 208.500 1.00 66.40 476 ASN A CA 1
ATOM 6388 C C . ASN A 1 556 ? 196.239 221.092 208.645 1.00 71.25 476 ASN A C 1
ATOM 6389 O O . ASN A 1 556 ? 196.986 221.207 209.623 1.00 77.76 476 ASN A O 1
ATOM 6400 N N . ASP A 1 557 ? 196.396 220.135 207.728 1.00 65.28 477 ASP A N 1
ATOM 6401 C CA . ASP A 1 557 ? 197.307 218.991 207.766 1.00 67.49 477 ASP A CA 1
ATOM 6402 C C . ASP A 1 557 ? 196.818 217.917 208.739 1.00 68.25 477 ASP A C 1
ATOM 6403 O O . ASP A 1 557 ? 197.411 216.839 208.788 1.00 71.88 477 ASP A O 1
ATOM 6412 N N . VAL A 1 558 ? 195.755 218.166 209.503 1.00 63.91 478 VAL A N 1
ATOM 6413 C CA . VAL A 1 558 ? 195.028 217.139 210.237 1.00 62.61 478 VAL A CA 1
ATOM 6414 C C . VAL A 1 558 ? 193.738 216.878 209.473 1.00 59.39 478 VAL A C 1
ATOM 6415 O O . VAL A 1 558 ? 193.230 215.751 209.446 1.00 61.13 478 VAL A O 1
ATOM 6428 N N . GLN A 1 559 ? 193.200 217.928 208.848 1.00 55.95 479 GLN A N 1
ATOM 6429 C CA . GLN A 1 559 ? 192.107 217.763 207.899 1.00 58.07 479 GLN A CA 1
ATOM 6430 C C . GLN A 1 559 ? 192.575 217.129 206.599 1.00 57.40 479 GLN A C 1
ATOM 6431 O O . GLN A 1 559 ? 191.767 216.517 205.894 1.00 56.22 479 GLN A O 1
ATOM 6445 N N . LEU A 1 560 ? 193.859 217.274 206.265 1.00 53.46 480 LEU A N 1
ATOM 6446 C CA . LEU A 1 560 ? 194.399 216.673 205.053 1.00 50.34 480 LEU A CA 1
ATOM 6447 C C . LEU A 1 560 ? 194.653 215.181 205.224 1.00 53.91 480 LEU A C 1
ATOM 6448 O O . LEU A 1 560 ? 194.560 214.428 204.250 1.00 55.37 480 LEU A O 1
ATOM 6464 N N . ALA A 1 561 ? 194.982 214.739 206.440 1.00 46.66 481 ALA A N 1
ATOM 6465 C CA . ALA A 1 561 ? 195.126 213.309 206.691 1.00 44.13 481 ALA A CA 1
ATOM 6466 C C . ALA A 1 561 ? 193.789 212.591 206.562 1.00 45.79 481 ALA A C 1
ATOM 6467 O O . ALA A 1 561 ? 193.734 211.448 206.094 1.00 46.87 481 ALA A O 1
ATOM 6474 N N . ALA A 1 562 ? 192.702 213.241 206.981 1.00 42.83 482 ALA A N 1
ATOM 6475 C CA . ALA A 1 562 ? 191.380 212.644 206.831 1.00 40.16 482 ALA A CA 1
ATOM 6476 C C . ALA A 1 562 ? 191.034 212.445 205.362 1.00 49.10 482 ALA A C 1
ATOM 6477 O O . ALA A 1 562 ? 190.426 211.434 204.990 1.00 53.31 482 ALA A O 1
ATOM 6484 N N . LEU A 1 563 ? 191.401 213.406 204.512 1.00 43.43 483 LEU A N 1
ATOM 6485 C CA . LEU A 1 563 ? 191.172 213.249 203.081 1.00 35.36 483 LEU A CA 1
ATOM 6486 C C . LEU A 1 563 ? 192.016 212.115 202.514 1.00 37.83 483 LEU A C 1
ATOM 6487 O O . LEU A 1 563 ? 191.583 211.410 201.597 1.00 44.08 483 LEU A O 1
ATOM 6503 N N . ASP A 1 564 ? 193.226 211.927 203.044 1.00 34.66 484 ASP A N 1
ATOM 6504 C CA . ASP A 1 564 ? 194.075 210.833 202.587 1.00 31.35 484 ASP A CA 1
ATOM 6505 C C . ASP A 1 564 ? 193.408 209.487 202.836 1.00 33.95 484 ASP A C 1
ATOM 6506 O O . ASP A 1 564 ? 193.363 208.629 201.947 1.00 40.18 484 ASP A O 1
ATOM 6515 N N . HIS A 1 565 ? 192.885 209.282 204.043 1.00 41.61 485 HIS A N 1
ATOM 6516 C CA . HIS A 1 565 ? 192.291 207.999 204.391 1.00 41.72 485 HIS A CA 1
ATOM 6517 C C . HIS A 1 565 ? 190.913 207.805 203.777 1.00 38.21 485 HIS A C 1
ATOM 6518 O O . HIS A 1 565 ? 190.461 206.663 203.655 1.00 37.87 485 HIS A O 1
ATOM 6533 N N . ALA A 1 566 ? 190.235 208.888 203.395 1.00 32.64 486 ALA A N 1
ATOM 6534 C CA . ALA A 1 566 ? 188.981 208.748 202.665 1.00 33.48 486 ALA A CA 1
ATOM 6535 C C . ALA A 1 566 ? 189.216 208.159 201.280 1.00 33.20 486 ALA A C 1
ATOM 6536 O O . ALA A 1 566 ? 188.472 207.273 200.843 1.00 34.34 486 ALA A O 1
ATOM 6543 N N . TYR A 1 567 ? 190.249 208.633 200.577 1.00 31.24 487 TYR A N 1
ATOM 6544 C CA . TYR A 1 567 ? 190.566 208.088 199.260 1.00 30.58 487 TYR A CA 1
ATOM 6545 C C . TYR A 1 567 ? 190.939 206.615 199.349 1.00 38.82 487 TYR A C 1
ATOM 6546 O O . TYR A 1 567 ? 190.502 205.804 198.524 1.00 43.38 487 TYR A O 1
ATOM 6564 N N . THR A 1 568 ? 191.750 206.252 200.342 1.00 38.28 488 THR A N 1
ATOM 6565 C CA . THR A 1 568 ? 192.127 204.856 200.520 1.00 29.74 488 THR A CA 1
ATOM 6566 C C . THR A 1 568 ? 190.916 203.986 200.830 1.00 34.87 488 THR A C 1
ATOM 6567 O O . THR A 1 568 ? 190.856 202.828 200.402 1.00 32.78 488 THR A O 1
ATOM 6578 N N . TYR A 1 569 ? 189.946 204.520 201.574 1.00 35.58 489 TYR A N 1
ATOM 6579 C CA . TYR A 1 569 ? 188.730 203.766 201.861 1.00 25.71 489 TYR A CA 1
ATOM 6580 C C . TYR A 1 569 ? 187.890 203.568 200.606 1.00 31.38 489 TYR A C 1
ATOM 6581 O O . TYR A 1 569 ? 187.351 202.479 200.379 1.00 38.07 489 TYR A O 1
ATOM 6599 N N . GLY A 1 570 ? 187.759 204.610 199.783 1.00 33.17 490 GLY A N 1
ATOM 6600 C CA . GLY A 1 570 ? 186.977 204.498 198.565 1.00 30.75 490 GLY A CA 1
ATOM 6601 C C . GLY A 1 570 ? 187.538 203.506 197.572 1.00 34.47 490 GLY A C 1
ATOM 6602 O O . GLY A 1 570 ? 186.796 203.010 196.718 1.00 32.78 490 GLY A O 1
ATOM 6606 N N . LEU A 1 571 ? 188.835 203.206 197.658 1.00 30.39 491 LEU A N 1
ATOM 6607 C CA . LEU A 1 571 ? 189.428 202.205 196.782 1.00 26.15 491 LEU A CA 1
ATOM 6608 C C . LEU A 1 571 ? 188.912 200.805 197.086 1.00 31.36 491 LEU A C 1
ATOM 6609 O O . LEU A 1 571 ? 188.994 199.927 196.221 1.00 39.48 491 LEU A O 1
ATOM 6625 N N . LEU A 1 572 ? 188.390 200.573 198.294 1.00 32.44 492 LEU A N 1
ATOM 6626 C CA . LEU A 1 572 ? 187.726 199.306 198.583 1.00 28.31 492 LEU A CA 1
ATOM 6627 C C . LEU A 1 572 ? 186.385 199.203 197.869 1.00 36.50 492 LEU A C 1
ATOM 6628 O O . LEU A 1 572 ? 185.987 198.109 197.457 1.00 39.91 492 LEU A O 1
ATOM 6644 N N . TRP A 1 573 ? 185.672 200.322 197.724 1.00 36.76 493 TRP A N 1
ATOM 6645 C CA . TRP A 1 573 ? 184.395 200.300 197.020 1.00 30.42 493 TRP A CA 1
ATOM 6646 C C . TRP A 1 573 ? 184.577 200.068 195.526 1.00 35.64 493 TRP A C 1
ATOM 6647 O O . TRP A 1 573 ? 183.722 199.442 194.891 1.00 36.21 493 TRP A O 1
ATOM 6668 N N . VAL A 1 574 ? 185.668 200.571 194.946 1.00 40.69 494 VAL A N 1
ATOM 6669 C CA . VAL A 1 574 ? 185.944 200.298 193.540 1.00 36.39 494 VAL A CA 1
ATOM 6670 C C . VAL A 1 574 ? 186.286 198.827 193.345 1.00 37.18 494 VAL A C 1
ATOM 6671 O O . VAL A 1 574 ? 185.910 198.216 192.339 1.00 38.90 494 VAL A O 1
ATOM 6684 N N . ALA A 1 575 ? 187.011 198.238 194.298 1.00 37.03 495 ALA A N 1
ATOM 6685 C CA . ALA A 1 575 ? 187.314 196.813 194.222 1.00 37.44 495 ALA A CA 1
ATOM 6686 C C . ALA A 1 575 ? 186.052 195.973 194.368 1.00 36.00 495 ALA A C 1
ATOM 6687 O O . ALA A 1 575 ? 185.915 194.930 193.720 1.00 37.98 495 ALA A O 1
ATOM 6694 N N . GLY A 1 576 ? 185.123 196.406 195.222 1.00 36.74 496 GLY A N 1
ATOM 6695 C CA . GLY A 1 576 ? 183.868 195.686 195.360 1.00 38.18 496 GLY A CA 1
ATOM 6696 C C . GLY A 1 576 ? 183.052 195.691 194.082 1.00 35.54 496 GLY A C 1
ATOM 6697 O O . GLY A 1 576 ? 182.435 194.686 193.723 1.00 45.02 496 GLY A O 1
ATOM 6701 N N . ALA A 1 577 ? 183.032 196.826 193.380 1.00 38.33 497 ALA A N 1
ATOM 6702 C CA . ALA A 1 577 ? 182.340 196.888 192.099 1.00 36.44 497 ALA A CA 1
ATOM 6703 C C . ALA A 1 577 ? 183.016 196.007 191.058 1.00 40.67 497 ALA A C 1
ATOM 6704 O O . ALA A 1 577 ? 182.339 195.433 190.199 1.00 44.59 497 ALA A O 1
ATOM 6711 N N . ALA A 1 578 ? 184.344 195.887 191.118 1.00 43.85 498 ALA A N 1
ATOM 6712 C CA . ALA A 1 578 ? 185.050 195.018 190.185 1.00 39.37 498 ALA A CA 1
ATOM 6713 C C . ALA A 1 578 ? 184.664 193.559 190.382 1.00 40.07 498 ALA A C 1
ATOM 6714 O O . ALA A 1 578 ? 184.581 192.803 189.408 1.00 49.01 498 ALA A O 1
ATOM 6721 N N . ILE A 1 579 ? 184.418 193.148 191.627 1.00 41.30 499 ILE A N 1
ATOM 6722 C CA . ILE A 1 579 ? 184.016 191.770 191.896 1.00 41.63 499 ILE A CA 1
ATOM 6723 C C . ILE A 1 579 ? 182.687 191.463 191.217 1.00 41.90 499 ILE A C 1
ATOM 6724 O O . ILE A 1 579 ? 182.467 190.351 190.723 1.00 49.53 499 ILE A O 1
ATOM 6740 N N . ILE A 1 580 ? 181.778 192.440 191.185 1.00 46.04 500 ILE A N 1
ATOM 6741 C CA . ILE A 1 580 ? 180.477 192.227 190.552 1.00 46.61 500 ILE A CA 1
ATOM 6742 C C . ILE A 1 580 ? 180.641 192.022 189.051 1.00 43.46 500 ILE A C 1
ATOM 6743 O O . ILE A 1 580 ? 179.927 191.220 188.437 1.00 46.91 500 ILE A O 1
ATOM 6759 N N . VAL A 1 581 ? 181.575 192.749 188.437 1.00 37.37 501 VAL A N 1
ATOM 6760 C CA . VAL A 1 581 ? 181.850 192.565 187.015 1.00 42.68 501 VAL A CA 1
ATOM 6761 C C . VAL A 1 581 ? 182.328 191.143 186.752 1.00 39.47 501 VAL A C 1
ATOM 6762 O O . VAL A 1 581 ? 182.011 190.545 185.717 1.00 45.86 501 VAL A O 1
ATOM 6775 N N . GLY A 1 582 ? 183.118 190.587 187.674 1.00 36.64 502 GLY A N 1
ATOM 6776 C CA . GLY A 1 582 ? 183.653 189.249 187.477 1.00 38.83 502 GLY A CA 1
ATOM 6777 C C . GLY A 1 582 ? 182.599 188.163 187.496 1.00 37.97 502 GLY A C 1
ATOM 6778 O O . GLY A 1 582 ? 182.598 187.276 186.642 1.00 43.08 502 GLY A O 1
ATOM 6782 N N . GLY A 1 583 ? 181.703 188.205 188.479 1.00 42.54 503 GLY A N 1
ATOM 6783 C CA . GLY A 1 583 ? 180.650 187.208 188.538 1.00 48.34 503 GLY A CA 1
ATOM 6784 C C . GLY A 1 583 ? 179.709 187.316 187.358 1.00 45.09 503 GLY A C 1
ATOM 6785 O O . GLY A 1 583 ? 179.216 186.307 186.845 1.00 51.22 503 GLY A O 1
ATOM 6789 N N . MET A 1 584 ? 179.441 188.542 186.918 1.00 41.22 504 MET A N 1
ATOM 6790 C CA . MET A 1 584 ? 178.652 188.756 185.718 1.00 43.49 504 MET A CA 1
ATOM 6791 C C . MET A 1 584 ? 179.409 188.360 184.458 1.00 41.43 504 MET A C 1
ATOM 6792 O O . MET A 1 584 ? 178.777 188.068 183.439 1.00 42.18 504 MET A O 1
ATOM 6806 N N . ALA A 1 585 ? 180.741 188.323 184.509 1.00 39.37 505 ALA A N 1
ATOM 6807 C CA . ALA A 1 585 ? 181.536 187.857 183.382 1.00 31.66 505 ALA A CA 1
ATOM 6808 C C . ALA A 1 585 ? 181.625 186.339 183.306 1.00 36.64 505 ALA A C 1
ATOM 6809 O O . ALA A 1 585 ? 182.037 185.814 182.267 1.00 42.87 505 ALA A O 1
ATOM 6816 N N . LEU A 1 586 ? 181.256 185.622 184.371 1.00 40.44 506 LEU A N 1
ATOM 6817 C CA . LEU A 1 586 ? 181.244 184.165 184.335 1.00 38.71 506 LEU A CA 1
ATOM 6818 C C . LEU A 1 586 ? 180.125 183.604 183.467 1.00 37.92 506 LEU A C 1
ATOM 6819 O O . LEU A 1 586 ? 180.125 182.399 183.195 1.00 42.30 506 LEU A O 1
ATOM 6835 N N . PHE A 1 587 ? 179.178 184.435 183.035 1.00 39.24 507 PHE A N 1
ATOM 6836 C CA . PHE A 1 587 ? 178.040 184.002 182.235 1.00 36.95 507 PHE A CA 1
ATOM 6837 C C . PHE A 1 587 ? 178.222 184.280 180.745 1.00 42.25 507 PHE A C 1
ATOM 6838 O O . PHE A 1 587 ? 177.269 184.118 179.977 1.00 39.69 507 PHE A O 1
ATOM 6855 N N . ILE A 1 588 ? 179.419 184.687 180.317 1.00 40.72 508 ILE A N 1
ATOM 6856 C CA . ILE A 1 588 ? 179.631 185.038 178.913 1.00 37.85 508 ILE A CA 1
ATOM 6857 C C . ILE A 1 588 ? 179.505 183.798 178.033 1.00 43.01 508 ILE A C 1
ATOM 6858 O O . ILE A 1 588 ? 178.618 183.707 177.178 1.00 50.15 508 ILE A O 1
ATOM 6874 N N . GLY A 1 589 ? 180.387 182.822 178.231 1.00 33.96 509 GLY A N 1
ATOM 6875 C CA . GLY A 1 589 ? 180.251 181.546 177.557 1.00 38.26 509 GLY A CA 1
ATOM 6876 C C . GLY A 1 589 ? 180.642 181.517 176.097 1.00 37.89 509 GLY A C 1
ATOM 6877 O O . GLY A 1 589 ? 180.399 180.505 175.432 1.00 37.63 509 GLY A O 1
ATOM 6881 N N . TYR A 1 590 ? 181.241 182.581 175.569 1.00 46.16 510 TYR A N 1
ATOM 6882 C CA . TYR A 1 590 ? 181.763 182.543 174.211 1.00 35.99 510 TYR A CA 1
ATOM 6883 C C . TYR A 1 590 ? 182.954 181.596 174.127 1.00 41.36 510 TYR A C 1
ATOM 6884 O O . TYR A 1 590 ? 183.735 181.459 175.072 1.00 51.12 510 TYR A O 1
ATOM 6902 N N . THR A 1 591 ? 183.083 180.937 172.981 1.00 39.85 511 THR A N 1
ATOM 6903 C CA . THR A 1 591 ? 184.237 180.100 172.695 1.00 41.37 511 THR A CA 1
ATOM 6904 C C . THR A 1 591 ? 185.270 180.887 171.900 1.00 42.24 511 THR A C 1
ATOM 6905 O O . THR A 1 591 ? 184.932 181.863 171.224 1.00 39.01 511 THR A O 1
ATOM 6916 N N . PRO A 1 592 ? 186.548 180.499 171.955 1.00 44.15 512 PRO A N 1
ATOM 6917 C CA . PRO A 1 592 ? 187.548 181.195 171.128 1.00 36.36 512 PRO A CA 1
ATOM 6918 C C . PRO A 1 592 ? 187.303 181.058 169.636 1.00 37.08 512 PRO A C 1
ATOM 6919 O O . PRO A 1 592 ? 187.819 181.871 168.862 1.00 38.73 512 PRO A O 1
ATOM 6930 N N . GLN A 1 593 ? 186.535 180.055 169.207 1.00 43.63 513 GLN A N 1
ATOM 6931 C CA . GLN A 1 593 ? 186.231 179.903 167.789 1.00 39.90 513 GLN A CA 1
ATOM 6932 C C . GLN A 1 593 ? 185.364 181.043 167.272 1.00 43.37 513 GLN A C 1
ATOM 6933 O O . GLN A 1 593 ? 185.479 181.425 166.103 1.00 42.99 513 GLN A O 1
ATOM 6947 N N . GLN A 1 594 ? 184.491 181.592 168.119 1.00 43.20 514 GLN A N 1
ATOM 6948 C CA . GLN A 1 594 ? 183.545 182.607 167.670 1.00 36.68 514 GLN A CA 1
ATOM 6949 C C . GLN A 1 594 ? 184.157 184.004 167.695 1.00 37.65 514 GLN A C 1
ATOM 6950 O O . GLN A 1 594 ? 184.122 184.719 166.689 1.00 44.55 514 GLN A O 1
ATOM 6964 N N . VAL A 1 595 ? 184.710 184.414 168.837 1.00 34.49 515 VAL A N 1
ATOM 6965 C CA . VAL A 1 595 ? 185.235 185.773 168.958 1.00 31.14 515 VAL A CA 1
ATOM 6966 C C . VAL A 1 595 ? 186.459 185.959 168.069 1.00 31.83 515 VAL A C 1
ATOM 6967 O O . VAL A 1 595 ? 186.633 187.010 167.442 1.00 41.22 515 VAL A O 1
ATOM 6980 N N . ALA A 1 596 ? 187.319 184.949 167.998 1.00 25.61 516 ALA A N 1
ATOM 6981 C CA . ALA A 1 596 ? 188.552 185.010 167.229 1.00 29.10 516 ALA A CA 1
ATOM 6982 C C . ALA A 1 596 ? 188.714 183.673 166.519 1.00 40.93 516 ALA A C 1
ATOM 6983 O O . ALA A 1 596 ? 187.755 182.910 166.373 1.00 52.42 516 ALA A O 1
ATOM 6985 N N . HIS A 1 597 ? 189.933 183.387 166.064 1.00 47.99 517 HIS A N 1
ATOM 6986 C CA . HIS A 1 597 ? 190.259 182.089 165.478 1.00 50.44 517 HIS A CA 1
ATOM 6987 C C . HIS A 1 597 ? 189.381 181.812 164.254 1.00 46.03 517 HIS A C 1
ATOM 6988 O O . HIS A 1 597 ? 188.543 180.908 164.227 1.00 46.76 517 HIS A O 1
ATOM 6995 N N . ALA A 1 598 ? 189.577 182.650 163.244 1.00 47.30 518 ALA A N 1
ATOM 6996 C CA . ALA A 1 598 ? 188.904 182.469 161.966 1.00 48.09 518 ALA A CA 1
ATOM 6997 C C . ALA A 1 598 ? 189.882 182.674 160.816 1.00 42.75 518 ALA A C 1
ATOM 6998 O O . ALA A 1 598 ? 189.709 182.111 159.737 1.00 45.37 518 ALA A O 1
ATOM 7000 N N . ARG B 1 129 ? 214.279 172.229 224.076 1.00 81.32 49 ARG B N 1
ATOM 7001 C CA . ARG B 1 129 ? 213.609 170.952 224.293 1.00 82.49 49 ARG B CA 1
ATOM 7002 C C . ARG B 1 129 ? 212.342 171.145 225.122 1.00 79.49 49 ARG B C 1
ATOM 7003 O O . ARG B 1 129 ? 211.325 170.501 224.875 1.00 76.73 49 ARG B O 1
ATOM 7024 N N . SER B 1 130 ? 212.412 172.035 226.114 1.00 62.01 50 SER B N 1
ATOM 7025 C CA . SER B 1 130 ? 211.252 172.286 226.962 1.00 58.87 50 SER B CA 1
ATOM 7026 C C . SER B 1 130 ? 210.154 173.005 226.188 1.00 56.84 50 SER B C 1
ATOM 7027 O O . SER B 1 130 ? 208.980 172.625 226.263 1.00 65.43 50 SER B O 1
ATOM 7035 N N . PHE B 1 131 ? 210.514 174.048 225.437 1.00 44.55 51 PHE B N 1
ATOM 7036 C CA . PHE B 1 131 ? 209.513 174.745 224.637 1.00 45.67 51 PHE B CA 1
ATOM 7037 C C . PHE B 1 131 ? 208.987 173.853 223.521 1.00 46.79 51 PHE B C 1
ATOM 7038 O O . PHE B 1 131 ? 207.799 173.904 223.186 1.00 46.18 51 PHE B O 1
ATOM 7055 N N . ILE B 1 132 ? 209.855 173.029 222.935 1.00 55.40 52 ILE B N 1
ATOM 7056 C CA . ILE B 1 132 ? 209.418 172.154 221.848 1.00 55.04 52 ILE B CA 1
ATOM 7057 C C . ILE B 1 132 ? 208.464 171.097 222.387 1.00 54.13 52 ILE B C 1
ATOM 7058 O O . ILE B 1 132 ? 207.432 170.800 221.773 1.00 53.84 52 ILE B O 1
ATOM 7074 N N . ALA B 1 133 ? 208.784 170.521 223.549 1.00 49.46 53 ALA B N 1
ATOM 7075 C CA . ALA B 1 133 ? 207.920 169.495 224.121 1.00 46.88 53 ALA B CA 1
ATOM 7076 C C . ALA B 1 133 ? 206.568 170.061 224.532 1.00 47.20 53 ALA B C 1
ATOM 7077 O O . ALA B 1 133 ? 205.563 169.344 224.499 1.00 54.43 53 ALA B O 1
ATOM 7084 N N . ALA B 1 134 ? 206.522 171.336 224.926 1.00 47.92 54 ALA B N 1
ATOM 7085 C CA . ALA B 1 134 ? 205.272 171.918 225.404 1.00 49.12 54 ALA B CA 1
ATOM 7086 C C . ALA B 1 134 ? 204.302 172.187 224.259 1.00 45.26 54 ALA B C 1
ATOM 7087 O O . ALA B 1 134 ? 203.102 171.916 224.382 1.00 45.16 54 ALA B O 1
ATOM 7094 N N . VAL B 1 135 ? 204.795 172.728 223.144 1.00 40.01 55 VAL B N 1
ATOM 7095 C CA . VAL B 1 135 ? 203.910 173.055 222.028 1.00 38.36 55 VAL B CA 1
ATOM 7096 C C . VAL B 1 135 ? 203.376 171.788 221.372 1.00 38.64 55 VAL B C 1
ATOM 7097 O O . VAL B 1 135 ? 202.221 171.741 220.935 1.00 49.74 55 VAL B O 1
ATOM 7110 N N . ILE B 1 136 ? 204.206 170.748 221.273 1.00 45.14 56 ILE B N 1
ATOM 7111 C CA . ILE B 1 136 ? 203.745 169.491 220.692 1.00 49.29 56 ILE B CA 1
ATOM 7112 C C . ILE B 1 136 ? 202.668 168.864 221.567 1.00 47.98 56 ILE B C 1
ATOM 7113 O O . ILE B 1 136 ? 201.656 168.358 221.067 1.00 46.35 56 ILE B O 1
ATOM 7129 N N . ALA B 1 137 ? 202.868 168.882 222.886 1.00 46.71 57 ALA B N 1
ATOM 7130 C CA . ALA B 1 137 ? 201.909 168.261 223.791 1.00 40.41 57 ALA B CA 1
ATOM 7131 C C . ALA B 1 137 ? 200.560 168.969 223.748 1.00 48.91 57 ALA B C 1
ATOM 7132 O O . ALA B 1 137 ? 199.510 168.318 223.779 1.00 51.72 57 ALA B O 1
ATOM 7139 N N . ILE B 1 138 ? 200.568 170.303 223.680 1.00 40.86 58 ILE B N 1
ATOM 7140 C CA . ILE B 1 138 ? 199.319 171.057 223.748 1.00 38.98 58 ILE B CA 1
ATOM 7141 C C . ILE B 1 138 ? 198.455 170.782 222.522 1.00 46.68 58 ILE B C 1
ATOM 7142 O O . ILE B 1 138 ? 197.226 170.691 222.622 1.00 52.73 58 ILE B O 1
ATOM 7158 N N . GLY B 1 139 ? 199.072 170.646 221.355 1.00 40.42 59 GLY B N 1
ATOM 7159 C CA . GLY B 1 139 ? 198.355 170.370 220.129 1.00 42.79 59 GLY B CA 1
ATOM 7160 C C . GLY B 1 139 ? 198.080 168.907 219.865 1.00 44.76 59 GLY B C 1
ATOM 7161 O O . GLY B 1 139 ? 197.696 168.557 218.744 1.00 43.00 59 GLY B O 1
ATOM 7165 N N . GLY B 1 140 ? 198.258 168.037 220.860 1.00 44.17 60 GLY B N 1
ATOM 7166 C CA . GLY B 1 140 ? 198.118 166.611 220.615 1.00 43.24 60 GLY B CA 1
ATOM 7167 C C . GLY B 1 140 ? 196.704 166.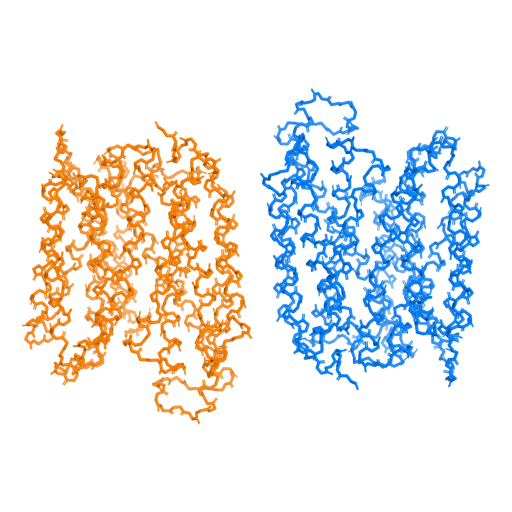197 220.253 1.00 40.29 60 GLY B C 1
ATOM 7168 O O . GLY B 1 140 ? 196.504 165.381 219.350 1.00 35.96 60 GLY B O 1
ATOM 7172 N N . MET B 1 141 ? 195.704 166.746 220.946 1.00 43.45 61 MET B N 1
ATOM 7173 C CA . MET B 1 141 ? 194.328 166.336 220.687 1.00 43.54 61 MET B CA 1
ATOM 7174 C C . MET B 1 141 ? 193.831 166.801 219.323 1.00 44.38 61 MET B C 1
ATOM 7175 O O . MET B 1 141 ? 192.887 166.211 218.788 1.00 44.93 61 MET B O 1
ATOM 7189 N N . GLN B 1 142 ? 194.433 167.845 218.751 1.00 45.33 62 GLN B N 1
ATOM 7190 C CA . GLN B 1 142 ? 194.103 168.222 217.382 1.00 38.17 62 GLN B CA 1
ATOM 7191 C C . GLN B 1 142 ? 194.610 167.187 216.389 1.00 37.97 62 GLN B C 1
ATOM 7192 O O . GLN B 1 142 ? 193.953 166.925 215.376 1.00 45.96 62 GLN B O 1
ATOM 7206 N N . LEU B 1 143 ? 195.771 166.591 216.662 1.00 40.86 63 LEU B N 1
ATOM 7207 C CA . LEU B 1 143 ? 196.281 165.527 215.806 1.00 43.61 63 LEU B CA 1
ATOM 7208 C C . LEU B 1 143 ? 195.404 164.286 215.899 1.00 47.68 63 LEU B C 1
ATOM 7209 O O . LEU B 1 143 ? 195.007 163.714 214.878 1.00 52.93 63 LEU B O 1
ATOM 7225 N N . LEU B 1 144 ? 195.082 163.860 217.122 1.00 40.02 64 LEU B N 1
ATOM 7226 C CA . LEU B 1 144 ? 194.341 162.617 217.311 1.00 29.11 64 LEU B CA 1
ATOM 7227 C C . LEU B 1 144 ? 192.921 162.730 216.773 1.00 38.70 64 LEU B C 1
ATOM 7228 O O . LEU B 1 144 ? 192.443 161.836 216.066 1.00 48.68 64 LEU B O 1
ATOM 7244 N N . ALA B 1 145 ? 192.226 163.820 217.105 1.00 40.19 65 ALA B N 1
ATOM 7245 C CA . ALA B 1 145 ? 190.822 163.942 216.728 1.00 42.11 65 ALA B CA 1
ATOM 7246 C C . ALA B 1 145 ? 190.654 163.990 215.215 1.00 42.90 65 ALA B C 1
ATOM 7247 O O . ALA B 1 145 ? 189.739 163.367 214.664 1.00 45.44 65 ALA B O 1
ATOM 7254 N N . THR B 1 146 ? 191.526 164.725 214.525 1.00 43.30 66 THR B N 1
ATOM 7255 C CA . THR B 1 146 ? 191.410 164.834 213.075 1.00 44.78 66 THR B CA 1
ATOM 7256 C C . THR B 1 146 ? 191.828 163.540 212.385 1.00 46.62 66 THR B C 1
ATOM 7257 O O . THR B 1 146 ? 191.249 163.162 211.360 1.00 48.20 66 THR B O 1
ATOM 7268 N N . MET B 1 147 ? 192.836 162.850 212.924 1.00 41.06 67 MET B N 1
ATOM 7269 C CA . MET B 1 147 ? 193.285 161.601 212.318 1.00 44.64 67 MET B CA 1
ATOM 7270 C C . MET B 1 147 ? 192.248 160.499 212.495 1.00 46.55 67 MET B C 1
ATOM 7271 O O . MET B 1 147 ? 192.014 159.701 211.580 1.00 46.46 67 MET B O 1
ATOM 7285 N N . ASP B 1 148 ? 191.627 160.428 213.675 1.00 48.69 68 ASP B N 1
ATOM 7286 C CA . ASP B 1 148 ? 190.667 159.363 213.940 1.00 45.70 68 ASP B CA 1
ATOM 7287 C C . ASP B 1 148 ? 189.462 159.459 213.015 1.00 43.78 68 ASP B C 1
ATOM 7288 O O . ASP B 1 148 ? 188.991 158.443 212.491 1.00 49.52 68 ASP B O 1
ATOM 7297 N N . SER B 1 149 ? 188.948 160.672 212.801 1.00 41.75 69 SER B N 1
ATOM 7298 C CA . SER B 1 149 ? 187.768 160.833 211.958 1.00 49.01 69 SER B CA 1
ATOM 7299 C C . SER B 1 149 ? 188.055 160.407 210.524 1.00 46.82 69 SER B C 1
ATOM 7300 O O . SER B 1 149 ? 187.224 159.752 209.884 1.00 52.20 69 SER B O 1
ATOM 7308 N N . THR B 1 150 ? 189.226 160.773 210.001 1.00 48.01 70 THR B N 1
ATOM 7309 C CA . THR B 1 150 ? 189.571 160.411 208.631 1.00 46.54 70 THR B CA 1
ATOM 7310 C C . THR B 1 150 ? 189.720 158.901 208.480 1.00 41.79 70 THR B C 1
ATOM 7311 O O . THR B 1 150 ? 189.316 158.331 207.461 1.00 49.18 70 THR B O 1
ATOM 7322 N N . VAL B 1 151 ? 190.302 158.240 209.481 1.00 44.39 71 VAL B N 1
ATOM 7323 C CA . VAL B 1 151 ? 190.460 156.790 209.427 1.00 43.98 71 VAL B CA 1
ATOM 7324 C C . VAL B 1 151 ? 189.104 156.099 209.529 1.00 42.34 71 VAL B C 1
ATOM 7325 O O . VAL B 1 151 ? 188.860 155.084 208.867 1.00 46.80 71 VAL B O 1
ATOM 7338 N N . ALA B 1 152 ? 188.207 156.625 210.366 1.00 47.22 72 ALA B N 1
ATOM 7339 C CA . ALA B 1 152 ? 186.891 156.013 210.523 1.00 47.09 72 ALA B CA 1
ATOM 7340 C C . ALA B 1 152 ? 186.097 156.062 209.224 1.00 51.28 72 ALA B C 1
ATOM 7341 O O . ALA B 1 152 ? 185.407 155.099 208.873 1.00 53.88 72 ALA B O 1
ATOM 7348 N N . ILE B 1 153 ? 186.171 157.182 208.502 1.00 53.04 73 ILE B N 1
ATOM 7349 C CA . ILE B 1 153 ? 185.467 157.294 207.228 1.00 48.91 73 ILE B CA 1
ATOM 7350 C C . ILE B 1 153 ? 186.037 156.306 206.218 1.00 52.86 73 ILE B C 1
ATOM 7351 O O . ILE B 1 153 ? 185.296 155.682 205.450 1.00 55.99 73 ILE B O 1
ATOM 7367 N N . VAL B 1 154 ? 187.362 156.154 206.200 1.00 49.71 74 VAL B N 1
ATOM 7368 C CA . VAL B 1 154 ? 188.006 155.303 205.202 1.00 46.94 74 VAL B CA 1
ATOM 7369 C C . VAL B 1 154 ? 187.587 153.849 205.380 1.00 51.12 74 VAL B C 1
ATOM 7370 O O . VAL B 1 154 ? 187.372 153.127 204.400 1.00 62.00 74 VAL B O 1
ATOM 7383 N N . ALA B 1 155 ? 187.461 153.397 206.626 1.00 47.74 75 ALA B N 1
ATOM 7384 C CA . ALA B 1 155 ? 187.232 151.990 206.932 1.00 50.55 75 ALA B CA 1
ATOM 7385 C C . ALA B 1 155 ? 185.754 151.626 207.047 1.00 47.21 75 ALA B C 1
ATOM 7386 O O . ALA B 1 155 ? 185.440 150.490 207.412 1.00 56.33 75 ALA B O 1
ATOM 7393 N N . LEU B 1 156 ? 184.845 152.554 206.752 1.00 53.04 76 LEU B N 1
ATOM 7394 C CA . LEU B 1 156 ? 183.417 152.253 206.855 1.00 60.20 76 LEU B CA 1
ATOM 7395 C C . LEU B 1 156 ? 182.967 151.106 205.958 1.00 65.18 76 LEU B C 1
ATOM 7396 O O . LEU B 1 156 ? 182.202 150.248 206.435 1.00 62.45 76 LEU B O 1
ATOM 7412 N N . PRO B 1 157 ? 183.350 151.035 204.677 1.00 67.06 77 PRO B N 1
ATOM 7413 C CA . PRO B 1 157 ? 182.796 149.977 203.811 1.00 65.53 77 PRO B CA 1
ATOM 7414 C C . PRO B 1 157 ? 183.071 148.563 204.296 1.00 64.25 77 PRO B C 1
ATOM 7415 O O . PRO B 1 157 ? 182.229 147.679 204.094 1.00 63.55 77 PRO B O 1
ATOM 7426 N N . LYS B 1 158 ? 184.222 148.316 204.922 1.00 59.41 78 LYS B N 1
ATOM 7427 C CA . LYS B 1 158 ? 184.536 146.971 205.392 1.00 62.34 78 LYS B CA 1
ATOM 7428 C C . LYS B 1 158 ? 183.782 146.611 206.663 1.00 67.68 78 LYS B C 1
ATOM 7429 O O . LYS B 1 158 ? 183.423 145.443 206.853 1.00 69.53 78 LYS B O 1
ATOM 7448 N N . ILE B 1 159 ? 183.542 147.586 207.542 1.00 65.43 79 ILE B N 1
ATOM 7449 C CA . ILE B 1 159 ? 182.833 147.315 208.785 1.00 62.83 79 ILE B CA 1
ATOM 7450 C C . ILE B 1 159 ? 181.434 146.783 208.505 1.00 65.75 79 ILE B C 1
ATOM 7451 O O . ILE B 1 159 ? 180.854 146.094 209.349 1.00 69.25 79 ILE B O 1
ATOM 7467 N N . GLN B 1 160 ? 180.873 147.088 207.333 1.00 70.82 80 GLN B N 1
ATOM 7468 C CA . GLN B 1 160 ? 179.670 146.395 206.885 1.00 70.72 80 GLN B CA 1
ATOM 7469 C C . GLN B 1 160 ? 179.955 144.923 206.619 1.00 76.05 80 GLN B C 1
ATOM 7470 O O . GLN B 1 160 ? 179.232 144.045 207.101 1.00 80.01 80 GLN B O 1
ATOM 7484 N N . ASN B 1 161 ? 181.013 144.631 205.861 1.00 69.96 81 ASN B N 1
ATOM 7485 C CA . ASN B 1 161 ? 181.226 143.266 205.393 1.00 71.21 81 ASN B CA 1
ATOM 7486 C C . ASN B 1 161 ? 181.466 142.296 206.544 1.00 72.18 81 ASN B C 1
ATOM 7487 O O . ASN B 1 161 ? 181.121 141.114 206.433 1.00 76.79 81 ASN B O 1
ATOM 7498 N N . GLU B 1 162 ? 182.041 142.766 207.653 1.00 61.80 82 GLU B N 1
ATOM 7499 C CA . GLU B 1 162 ? 182.354 141.898 208.785 1.00 65.94 82 GLU B CA 1
ATOM 7500 C C . GLU B 1 162 ? 181.243 141.900 209.830 1.00 68.28 82 GLU B C 1
ATOM 7501 O O . GLU B 1 162 ? 180.675 140.849 210.139 1.00 70.45 82 GLU B O 1
ATOM 7513 N N . LEU B 1 163 ? 180.915 143.070 210.379 1.00 69.18 83 LEU B N 1
ATOM 7514 C CA . LEU B 1 163 ? 179.864 143.136 211.389 1.00 66.12 83 LEU B CA 1
ATOM 7515 C C . LEU B 1 163 ? 178.480 142.940 210.782 1.00 69.91 83 LEU B C 1
ATOM 7516 O O . LEU B 1 163 ? 177.571 142.458 211.466 1.00 72.99 83 LEU B O 1
ATOM 7532 N N . SER B 1 164 ? 178.299 143.301 209.511 1.00 75.77 84 SER B N 1
ATOM 7533 C CA . SER B 1 164 ? 176.989 143.248 208.861 1.00 74.49 84 SER B CA 1
ATOM 7534 C C . SER B 1 164 ? 175.992 144.137 209.600 1.00 74.07 84 SER B C 1
ATOM 7535 O O . SER B 1 164 ? 174.875 143.727 209.921 1.00 79.27 84 SER B O 1
ATOM 7543 N N . LEU B 1 165 ? 176.410 145.372 209.869 1.00 72.71 85 LEU B N 1
ATOM 7544 C CA . LEU B 1 165 ? 175.554 146.334 210.551 1.00 80.53 85 LEU B CA 1
ATOM 7545 C C . LEU B 1 165 ? 174.553 147.001 209.614 1.00 80.55 85 LEU B C 1
ATOM 7546 O O . LEU B 1 165 ? 173.745 147.811 210.080 1.00 81.22 85 LEU B O 1
ATOM 7562 N N . SER B 1 166 ? 174.598 146.695 208.315 1.00 79.70 86 SER B N 1
ATOM 7563 C CA . SER B 1 166 ? 173.581 147.117 207.356 1.00 79.16 86 SER B CA 1
ATOM 7564 C C . SER B 1 166 ? 173.718 148.590 206.999 1.00 81.08 86 SER B C 1
ATOM 7565 O O . SER B 1 166 ? 174.578 149.293 207.539 1.00 82.25 86 SER B O 1
ATOM 7573 N N . ASP B 1 167 ? 172.871 149.061 206.080 1.00 87.02 87 ASP B N 1
ATOM 7574 C CA . ASP B 1 167 ? 172.931 150.457 205.660 1.00 86.72 87 ASP B CA 1
ATOM 7575 C C . ASP B 1 167 ? 172.476 151.392 206.771 1.00 85.02 87 ASP B C 1
ATOM 7576 O O . ASP B 1 167 ? 172.956 152.528 206.858 1.00 87.91 87 ASP B O 1
ATOM 7585 N N . ALA B 1 168 ? 171.543 150.946 207.614 1.00 81.04 88 ALA B N 1
ATOM 7586 C CA . ALA B 1 168 ? 171.154 151.741 208.772 1.00 83.28 88 ALA B CA 1
ATOM 7587 C C . ALA B 1 168 ? 172.340 151.953 209.703 1.00 83.27 88 ALA B C 1
ATOM 7588 O O . ALA B 1 168 ? 172.642 153.086 210.096 1.00 79.83 88 ALA B O 1
ATOM 7595 N N . GLY B 1 169 ? 173.044 150.872 210.041 1.00 77.23 89 GLY B N 1
ATOM 7596 C CA . GLY B 1 169 ? 174.194 150.947 210.927 1.00 69.16 89 GLY B CA 1
ATOM 7597 C C . GLY B 1 169 ? 175.365 151.725 210.365 1.00 74.12 89 GLY B C 1
ATOM 7598 O O . GLY B 1 169 ? 176.283 152.056 211.123 1.00 79.71 89 GLY B O 1
ATOM 7602 N N . ARG B 1 170 ? 175.358 152.022 209.064 1.00 73.69 90 ARG B N 1
ATOM 7603 C CA . ARG B 1 170 ? 176.486 152.713 208.448 1.00 76.52 90 ARG B CA 1
ATOM 7604 C C . ARG B 1 170 ? 176.732 154.066 209.107 1.00 78.53 90 ARG B C 1
ATOM 7605 O O . ARG B 1 170 ? 177.878 154.428 209.397 1.00 74.09 90 ARG B O 1
ATOM 7626 N N . SER B 1 171 ? 175.665 154.821 209.364 1.00 76.68 91 SER B N 1
ATOM 7627 C CA . SER B 1 171 ? 175.790 156.192 209.842 1.00 75.96 91 SER B CA 1
ATOM 7628 C C . SER B 1 171 ? 175.786 156.322 211.361 1.00 71.75 91 SER B C 1
ATOM 7629 O O . SER B 1 171 ? 176.073 157.412 211.867 1.00 74.04 91 SER B O 1
ATOM 7637 N N . TRP B 1 172 ? 175.475 155.257 212.105 1.00 66.10 92 TRP B N 1
ATOM 7638 C CA . TRP B 1 172 ? 175.459 155.372 213.560 1.00 66.39 92 TRP B CA 1
ATOM 7639 C C . TRP B 1 172 ? 176.863 155.413 214.150 1.00 67.68 92 TRP B C 1
ATOM 7640 O O . TRP B 1 172 ? 177.080 156.076 215.169 1.00 71.41 92 TRP B O 1
ATOM 7661 N N . VAL B 1 173 ? 177.822 154.717 213.537 1.00 61.42 93 VAL B N 1
ATOM 7662 C CA . VAL B 1 173 ? 179.190 154.756 214.045 1.00 60.10 93 VAL B CA 1
ATOM 7663 C C . VAL B 1 173 ? 179.777 156.153 213.894 1.00 64.73 93 VAL B C 1
ATOM 7664 O O . VAL B 1 173 ? 180.563 156.598 214.739 1.00 70.83 93 VAL B O 1
ATOM 7677 N N . ILE B 1 174 ? 179.424 156.862 212.822 1.00 60.04 94 ILE B N 1
ATOM 7678 C CA . ILE B 1 174 ? 179.899 158.231 212.651 1.00 53.90 94 ILE B CA 1
ATOM 7679 C C . ILE B 1 174 ? 179.156 159.170 213.592 1.00 53.28 94 ILE B C 1
ATOM 7680 O O . ILE B 1 174 ? 179.770 159.934 214.344 1.00 59.33 94 ILE B O 1
ATOM 7696 N N . THR B 1 175 ? 177.822 159.122 213.570 1.00 58.64 95 THR B N 1
ATOM 7697 C CA . THR B 1 175 ? 177.032 160.066 214.350 1.00 59.49 95 THR B CA 1
ATOM 7698 C C . THR B 1 175 ? 177.175 159.847 215.849 1.00 58.55 95 THR B C 1
ATOM 7699 O O . THR B 1 175 ? 176.976 160.791 216.619 1.00 64.29 95 THR B O 1
ATOM 7710 N N . ALA B 1 176 ? 177.511 158.630 216.281 1.00 49.53 96 ALA B N 1
ATOM 7711 C CA . ALA B 1 176 ? 177.692 158.381 217.707 1.00 49.77 96 ALA B CA 1
ATOM 7712 C C . ALA B 1 176 ? 178.833 159.218 218.269 1.00 47.53 96 ALA B C 1
ATOM 7713 O O . ALA B 1 176 ? 178.709 159.804 219.350 1.00 50.98 96 ALA B O 1
ATOM 7720 N N . TYR B 1 177 ? 179.952 159.285 217.548 1.00 43.47 97 TYR B N 1
ATOM 7721 C CA . TYR B 1 177 ? 181.066 160.121 217.983 1.00 43.94 97 TYR B CA 1
ATOM 7722 C C . TYR B 1 177 ? 180.684 161.597 217.982 1.00 43.60 97 TYR B C 1
ATOM 7723 O O . TYR B 1 177 ? 181.035 162.335 218.909 1.00 45.39 97 TYR B O 1
ATOM 7741 N N . VAL B 1 178 ? 179.966 162.045 216.951 1.00 48.82 98 VAL B N 1
ATOM 7742 C CA . VAL B 1 178 ? 179.593 163.452 216.850 1.00 46.05 98 VAL B CA 1
ATOM 7743 C C . VAL B 1 178 ? 178.462 163.820 217.802 1.00 46.10 98 VAL B C 1
ATOM 7744 O O . VAL B 1 178 ? 178.305 165.000 218.138 1.00 50.44 98 VAL B O 1
ATOM 7757 N N . LEU B 1 179 ? 177.668 162.846 218.249 1.00 50.24 99 LEU B N 1
ATOM 7758 C CA . LEU B 1 179 ? 176.556 163.150 219.144 1.00 51.77 99 LEU B CA 1
ATOM 7759 C C . LEU B 1 179 ? 177.057 163.666 220.487 1.00 52.50 99 LEU B C 1
ATOM 7760 O O . LEU B 1 179 ? 176.582 164.694 220.984 1.00 57.86 99 LEU B O 1
ATOM 7776 N N . THR B 1 180 ? 178.019 162.965 221.089 1.00 45.00 100 THR B N 1
ATOM 7777 C CA . THR B 1 180 ? 178.544 163.381 222.384 1.00 41.68 100 THR B CA 1
ATOM 7778 C C . THR B 1 180 ? 179.641 164.428 222.249 1.00 45.81 100 THR B C 1
ATOM 7779 O O . THR B 1 180 ? 179.821 165.247 223.157 1.00 48.41 100 THR B O 1
ATOM 7790 N N . PHE B 1 181 ? 180.379 164.420 221.136 1.00 48.71 101 PHE B N 1
ATOM 7791 C CA . PHE B 1 181 ? 181.474 165.371 220.966 1.00 41.59 101 PHE B CA 1
ATOM 7792 C C . PHE B 1 181 ? 180.963 166.805 220.948 1.00 38.69 101 PHE B C 1
ATOM 7793 O O . PHE B 1 181 ? 181.564 167.692 221.562 1.00 47.85 101 PHE B O 1
ATOM 7810 N N . GLY B 1 182 ? 179.858 167.053 220.244 1.00 45.38 102 GLY B N 1
ATOM 7811 C CA . GLY B 1 182 ? 179.282 168.385 220.230 1.00 51.86 102 GLY B CA 1
ATOM 7812 C C . GLY B 1 182 ? 178.416 168.681 221.434 1.00 52.60 102 GLY B C 1
ATOM 7813 O O . GLY B 1 182 ? 178.310 169.838 221.852 1.00 53.36 102 GLY B O 1
ATOM 7817 N N . GLY B 1 183 ? 177.778 167.656 222.000 1.00 53.13 103 GLY B N 1
ATOM 7818 C CA . GLY B 1 183 ? 176.920 167.878 223.152 1.00 56.31 103 GLY B CA 1
ATOM 7819 C C . GLY B 1 183 ? 177.685 168.307 224.390 1.00 55.40 103 GLY B C 1
ATOM 7820 O O . GLY B 1 183 ? 177.279 169.243 225.085 1.00 61.32 103 GLY B O 1
ATOM 7824 N N . LEU B 1 184 ? 178.801 167.643 224.679 1.00 44.50 104 LEU B N 1
ATOM 7825 C CA . LEU B 1 184 ? 179.568 167.892 225.892 1.00 48.44 104 LEU B CA 1
ATOM 7826 C C . LEU B 1 184 ? 180.675 168.921 225.703 1.00 45.84 104 LEU B C 1
ATOM 7827 O O . LEU B 1 184 ? 181.431 169.170 226.648 1.00 51.83 104 LEU B O 1
ATOM 7843 N N . MET B 1 185 ? 180.797 169.523 224.518 1.00 47.42 105 MET B N 1
ATOM 7844 C CA . MET B 1 185 ? 181.910 170.436 224.270 1.00 46.37 105 MET B CA 1
ATOM 7845 C C . MET B 1 185 ? 181.837 171.658 225.177 1.00 46.99 105 MET B C 1
ATOM 7846 O O . MET B 1 185 ? 182.859 172.107 225.706 1.00 48.46 105 MET B O 1
ATOM 7860 N N . LEU B 1 186 ? 180.641 172.215 225.363 1.00 50.53 106 LEU B N 1
ATOM 7861 C CA . LEU B 1 186 ? 180.497 173.397 226.204 1.00 47.29 106 LEU B CA 1
ATOM 7862 C C . LEU B 1 186 ? 180.571 173.071 227.688 1.00 47.24 106 LEU B C 1
ATOM 7863 O O . LEU B 1 186 ? 180.771 173.985 228.495 1.00 48.73 106 LEU B O 1
ATOM 7879 N N . LEU B 1 187 ? 180.401 171.803 228.068 1.00 54.21 107 LEU B N 1
ATOM 7880 C CA . LEU B 1 187 ? 180.692 171.408 229.442 1.00 52.76 107 LEU B CA 1
ATOM 7881 C C . LEU B 1 187 ? 182.195 171.366 229.684 1.00 45.04 107 LEU B C 1
ATOM 7882 O O . LEU B 1 187 ? 182.669 171.755 230.757 1.00 41.45 107 LEU B O 1
ATOM 7898 N N . GLY B 1 188 ? 182.960 170.904 228.696 1.00 45.02 108 GLY B N 1
ATOM 7899 C CA . GLY B 1 188 ? 184.401 170.812 228.829 1.00 38.37 108 GLY B CA 1
ATOM 7900 C C . GLY B 1 188 ? 185.112 172.145 228.884 1.00 47.41 108 GLY B C 1
ATOM 7901 O O . GLY B 1 188 ? 186.291 172.181 229.251 1.00 44.30 108 GLY B O 1
ATOM 7905 N N . GLY B 1 189 ? 184.434 173.235 228.519 1.00 52.54 109 GLY B N 1
ATOM 7906 C CA . GLY B 1 189 ? 185.052 174.545 228.624 1.00 42.32 109 GLY B CA 1
ATOM 7907 C C . GLY B 1 189 ? 185.313 174.956 230.060 1.00 47.58 109 GLY B C 1
ATOM 7908 O O . GLY B 1 189 ? 186.392 175.459 230.384 1.00 54.72 109 GLY B O 1
ATOM 7912 N N . ARG B 1 190 ? 184.342 174.735 230.943 1.00 47.84 110 ARG B N 1
ATOM 7913 C CA . ARG B 1 190 ? 184.442 175.150 232.336 1.00 47.15 110 ARG B CA 1
ATOM 7914 C C . ARG B 1 190 ? 185.002 174.071 233.252 1.00 46.19 110 ARG B C 1
ATOM 7915 O O . ARG B 1 190 ? 185.127 174.311 234.457 1.00 55.17 110 ARG B O 1
ATOM 7936 N N . LEU B 1 191 ? 185.347 172.896 232.726 1.00 43.62 111 LEU B N 1
ATOM 7937 C CA . LEU B 1 191 ? 185.829 171.821 233.582 1.00 47.82 111 LEU B CA 1
ATOM 7938 C C . LEU B 1 191 ? 187.277 172.017 234.012 1.00 36.84 111 LEU B C 1
ATOM 7939 O O . LEU B 1 191 ? 187.707 171.394 234.987 1.00 37.80 111 LEU B O 1
ATOM 7955 N N . GLY B 1 192 ? 188.035 172.864 233.311 1.00 46.02 112 GLY B N 1
ATOM 7956 C CA . GLY B 1 192 ? 189.382 173.189 233.743 1.00 48.18 112 GLY B CA 1
ATOM 7957 C C . GLY B 1 192 ? 189.450 174.247 234.822 1.00 51.20 112 GLY B C 1
ATOM 7958 O O . GLY B 1 192 ? 190.458 174.330 235.530 1.00 44.78 112 GLY B O 1
ATOM 7962 N N . ASP B 1 193 ? 188.400 175.059 234.962 1.00 62.69 113 ASP B N 1
ATOM 7963 C CA . ASP B 1 193 ? 188.374 176.064 236.018 1.00 60.49 113 ASP B CA 1
ATOM 7964 C C . ASP B 1 193 ? 188.085 175.438 237.378 1.00 58.46 113 ASP B C 1
ATOM 7965 O O . ASP B 1 193 ? 188.631 175.880 238.395 1.00 57.30 113 ASP B O 1
ATOM 7974 N N . THR B 1 194 ? 187.245 174.402 237.414 1.00 53.06 114 THR B N 1
ATOM 7975 C CA . THR B 1 194 ? 186.823 173.798 238.672 1.00 56.88 114 THR B CA 1
ATOM 7976 C C . THR B 1 194 ? 187.704 172.637 239.112 1.00 59.04 114 THR B C 1
ATOM 7977 O O . THR B 1 194 ? 187.685 172.283 240.297 1.00 65.56 114 THR B O 1
ATOM 7988 N N . ILE B 1 195 ? 188.470 172.039 238.197 1.00 50.50 115 ILE B N 1
ATOM 7989 C CA . ILE B 1 195 ? 189.311 170.884 238.492 1.00 45.47 115 ILE B CA 1
ATOM 7990 C C . ILE B 1 195 ? 190.768 171.138 238.117 1.00 49.68 115 ILE B C 1
ATOM 7991 O O . ILE B 1 195 ? 191.680 170.843 238.894 1.00 57.98 115 ILE B O 1
ATOM 8007 N N . GLY B 1 196 ? 191.005 171.671 236.920 1.00 50.04 116 GLY B N 1
ATOM 8008 C CA . GLY B 1 196 ? 192.353 171.951 236.456 1.00 45.98 116 GLY B CA 1
ATOM 8009 C C . GLY B 1 196 ? 192.568 171.658 234.986 1.00 48.73 116 GLY B C 1
ATOM 8010 O O . GLY B 1 196 ? 192.120 170.621 234.484 1.00 50.85 116 GLY B O 1
ATOM 8014 N N . ARG B 1 197 ? 193.249 172.563 234.281 1.00 46.85 117 ARG B N 1
ATOM 8015 C CA . ARG B 1 197 ? 193.419 172.412 232.840 1.00 44.85 117 ARG B CA 1
ATOM 8016 C C . ARG B 1 197 ? 194.409 171.308 232.492 1.00 47.04 117 ARG B C 1
ATOM 8017 O O . ARG B 1 197 ? 194.192 170.564 231.530 1.00 53.14 117 ARG B O 1
ATOM 8038 N N . LYS B 1 198 ? 195.503 171.184 233.245 1.00 44.23 118 LYS B N 1
ATOM 8039 C CA . LYS B 1 198 ? 196.454 170.118 232.947 1.00 43.68 118 LYS B CA 1
ATOM 8040 C C . LYS B 1 198 ? 195.863 168.751 233.265 1.00 52.59 118 LYS B C 1
ATOM 8041 O O . LYS B 1 198 ? 196.051 167.797 232.502 1.00 54.85 118 LYS B O 1
ATOM 8060 N N . ARG B 1 199 ? 195.156 168.629 234.391 1.00 54.77 119 ARG B N 1
ATOM 8061 C CA . ARG B 1 199 ? 194.473 167.374 234.690 1.00 47.58 119 ARG B CA 1
ATOM 8062 C C . ARG B 1 199 ? 193.375 167.098 233.673 1.00 42.14 119 ARG B C 1
ATOM 8063 O O . ARG B 1 199 ? 193.191 165.955 233.241 1.00 47.31 119 ARG B O 1
ATOM 8084 N N . THR B 1 200 ? 192.623 168.131 233.291 1.00 37.16 120 THR B N 1
ATOM 8085 C CA . THR B 1 200 ? 191.538 167.941 232.336 1.00 35.33 120 THR B CA 1
ATOM 8086 C C . THR B 1 200 ? 192.071 167.463 230.994 1.00 35.48 120 THR B C 1
ATOM 8087 O O . THR B 1 200 ? 191.474 166.590 230.354 1.00 37.07 120 THR B O 1
ATOM 8098 N N . PHE B 1 201 ? 193.194 168.028 230.553 1.00 40.64 121 PHE B N 1
ATOM 8099 C CA . PHE B 1 201 ? 193.777 167.626 229.279 1.00 34.77 121 PHE B CA 1
ATOM 8100 C C . PHE B 1 201 ? 194.212 166.166 229.310 1.00 36.56 121 PHE B C 1
ATOM 8101 O O . PHE B 1 201 ? 193.975 165.421 228.353 1.00 48.94 121 PHE B O 1
ATOM 8118 N N . ILE B 1 202 ? 194.842 165.736 230.405 1.00 42.14 122 ILE B N 1
ATOM 8119 C CA . ILE B 1 202 ? 195.352 164.369 230.485 1.00 43.06 122 ILE B CA 1
ATOM 8120 C C . ILE B 1 202 ? 194.206 163.368 230.584 1.00 40.43 122 ILE B C 1
ATOM 8121 O O . ILE B 1 202 ? 194.246 162.299 229.963 1.00 46.63 122 ILE B O 1
ATOM 8137 N N . VAL B 1 203 ? 193.179 163.681 231.378 1.00 40.45 123 VAL B N 1
ATOM 8138 C CA . VAL B 1 203 ? 192.056 162.760 231.532 1.00 38.40 123 VAL B CA 1
ATOM 8139 C C . VAL B 1 203 ? 191.335 162.572 230.204 1.00 43.33 123 VAL B C 1
ATOM 8140 O O . VAL B 1 203 ? 190.983 161.449 229.826 1.00 50.56 123 VAL B O 1
ATOM 8153 N N . GLY B 1 204 ? 191.098 163.666 229.479 1.00 36.98 124 GLY B N 1
ATOM 8154 C CA . GLY B 1 204 ? 190.396 163.559 228.211 1.00 33.88 124 GLY B CA 1
ATOM 8155 C C . GLY B 1 204 ? 191.155 162.733 227.192 1.00 32.66 124 GLY B C 1
ATOM 8156 O O . GLY B 1 204 ? 190.563 161.942 226.454 1.00 41.67 124 GLY B O 1
ATOM 8160 N N . VAL B 1 205 ? 192.474 162.908 227.130 1.00 29.68 125 VAL B N 1
ATOM 8161 C CA . VAL B 1 205 ? 193.278 162.127 226.197 1.00 31.20 125 VAL B CA 1
ATOM 8162 C C . VAL B 1 205 ? 193.282 160.659 226.601 1.00 38.13 125 VAL B C 1
ATOM 8163 O O . VAL B 1 205 ? 193.200 159.767 225.750 1.00 50.07 125 VAL B O 1
ATOM 8176 N N . ALA B 1 206 ? 193.384 160.384 227.904 1.00 49.80 126 ALA B N 1
ATOM 8177 C CA . ALA B 1 206 ? 193.421 159.001 228.370 1.00 44.57 126 ALA B CA 1
ATOM 8178 C C . ALA B 1 206 ? 192.120 158.273 228.054 1.00 39.53 126 ALA B C 1
ATOM 8179 O O . ALA B 1 206 ? 192.138 157.112 227.633 1.00 43.33 126 ALA B O 1
ATOM 8186 N N . LEU B 1 207 ? 190.980 158.934 228.260 1.00 30.39 127 LEU B N 1
ATOM 8187 C CA . LEU B 1 207 ? 189.704 158.314 227.921 1.00 37.08 127 LEU B CA 1
ATOM 8188 C C . LEU B 1 207 ? 189.593 158.081 226.420 1.00 44.54 127 LEU B C 1
ATOM 8189 O O . LEU B 1 207 ? 189.059 157.057 225.979 1.00 49.27 127 LEU B O 1
ATOM 8205 N N . PHE B 1 208 ? 190.085 159.028 225.618 1.00 42.57 128 PHE B N 1
ATOM 8206 C CA . PHE B 1 208 ? 190.106 158.837 224.172 1.00 45.14 128 PHE B CA 1
ATOM 8207 C C . PHE B 1 208 ? 190.990 157.656 223.787 1.00 48.32 128 PHE B C 1
ATOM 8208 O O . PHE B 1 208 ? 190.625 156.855 222.920 1.00 52.45 128 PHE B O 1
ATOM 8225 N N . THR B 1 209 ? 192.162 157.538 224.415 1.00 41.92 129 THR B N 1
ATOM 8226 C CA . THR B 1 209 ? 193.062 156.435 224.092 1.00 39.27 129 THR B CA 1
ATOM 8227 C C . THR B 1 209 ? 192.455 155.092 224.478 1.00 45.59 129 THR B C 1
ATOM 8228 O O . THR B 1 209 ? 192.523 154.130 223.705 1.00 52.46 129 THR B O 1
ATOM 8239 N N . ILE B 1 210 ? 191.860 155.005 225.670 1.00 46.89 130 ILE B N 1
ATOM 8240 C CA . ILE B 1 210 ? 191.268 153.745 226.112 1.00 40.31 130 ILE B CA 1
ATOM 8241 C C . ILE B 1 210 ? 190.116 153.352 225.199 1.00 40.85 130 ILE B C 1
ATOM 8242 O O . ILE B 1 210 ? 189.975 152.184 224.821 1.00 49.92 130 ILE B O 1
ATOM 8258 N N . SER B 1 211 ? 189.273 154.320 224.831 1.00 39.26 131 SER B N 1
ATOM 8259 C CA . SER B 1 211 ? 188.120 154.017 223.990 1.00 41.88 131 SER B CA 1
ATOM 8260 C C . SER B 1 211 ? 188.540 153.496 222.622 1.00 44.74 131 SER B C 1
ATOM 8261 O O . SER B 1 211 ? 187.799 152.727 222.000 1.00 40.62 131 SER B O 1
ATOM 8269 N N . SER B 1 212 ? 189.716 153.900 222.136 1.00 54.73 132 SER B N 1
ATOM 8270 C CA . SER B 1 212 ? 190.179 153.426 220.836 1.00 49.30 132 SER B CA 1
ATOM 8271 C C . SER B 1 212 ? 190.504 151.938 220.871 1.00 48.80 132 SER B C 1
ATOM 8272 O O . SER B 1 212 ? 190.254 151.221 219.896 1.00 53.32 132 SER B O 1
ATOM 8280 N N . VAL B 1 213 ? 191.074 151.457 221.978 1.00 50.10 133 VAL B N 1
ATOM 8281 C CA . VAL B 1 213 ? 191.342 150.027 222.111 1.00 54.14 133 VAL B CA 1
ATOM 8282 C C . VAL B 1 213 ? 190.037 149.243 222.134 1.00 49.54 133 VAL B C 1
ATOM 8283 O O . VAL B 1 213 ? 189.908 148.201 221.480 1.00 45.59 133 VAL B O 1
ATOM 8296 N N . LEU B 1 214 ? 189.050 149.727 222.890 1.00 46.59 134 LEU B N 1
ATOM 8297 C CA . LEU B 1 214 ? 187.769 149.034 222.963 1.00 48.90 134 LEU B CA 1
ATOM 8298 C C . LEU B 1 214 ? 187.073 149.028 221.609 1.00 55.14 134 LEU B C 1
ATOM 8299 O O . LEU B 1 214 ? 186.432 148.038 221.238 1.00 59.98 134 LEU B O 1
ATOM 8315 N N . CYS B 1 215 ? 187.185 150.124 220.857 1.00 59.09 135 CYS B N 1
ATOM 8316 C CA . CYS B 1 215 ? 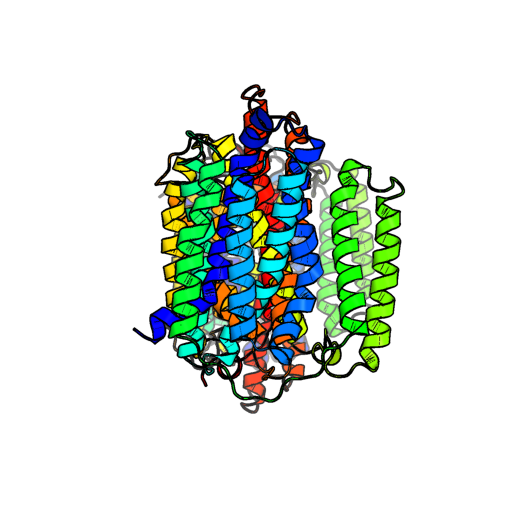186.581 150.174 219.530 1.00 60.05 135 CYS B CA 1
ATOM 8317 C C . CYS B 1 215 ? 187.235 149.183 218.577 1.00 55.53 135 CYS B C 1
ATOM 8318 O O . CYS B 1 215 ? 186.583 148.699 217.646 1.00 55.88 135 CYS B O 1
ATOM 8326 N N . ALA B 1 216 ? 188.513 148.867 218.789 1.00 50.07 136 ALA B N 1
ATOM 8327 C CA . ALA B 1 216 ? 189.220 147.942 217.914 1.00 46.03 136 ALA B CA 1
ATOM 8328 C C . ALA B 1 216 ? 188.846 146.486 218.159 1.00 50.06 136 ALA B C 1
ATOM 8329 O O . ALA B 1 216 ? 189.141 145.639 217.310 1.00 57.24 136 ALA B O 1
ATOM 8336 N N . VAL B 1 217 ? 188.214 146.177 219.292 1.00 55.62 137 VAL B N 1
ATOM 8337 C CA . VAL B 1 217 ? 187.822 144.811 219.625 1.00 54.54 137 VAL B CA 1
ATOM 8338 C C . VAL B 1 217 ? 186.314 144.748 219.832 1.00 46.53 137 VAL B C 1
ATOM 8339 O O . VAL B 1 217 ? 185.819 143.922 220.606 1.00 50.28 137 VAL B O 1
ATOM 8352 N N . ALA B 1 218 ? 185.573 145.613 219.142 1.00 56.86 138 ALA B N 1
ATOM 8353 C CA . ALA B 1 218 ? 184.121 145.595 219.249 1.00 61.79 138 ALA B CA 1
ATOM 8354 C C . ALA B 1 218 ? 183.572 144.288 218.694 1.00 61.41 138 ALA B C 1
ATOM 8355 O O . ALA B 1 218 ? 183.891 143.893 217.569 1.00 66.93 138 ALA B O 1
ATOM 8362 N N . TRP B 1 219 ? 182.742 143.613 219.493 1.00 63.05 139 TRP B N 1
ATOM 8363 C CA . TRP B 1 219 ? 182.250 142.296 219.099 1.00 63.11 139 TRP B CA 1
ATOM 8364 C C . TRP B 1 219 ? 181.216 142.420 217.991 1.00 62.84 139 TRP B C 1
ATOM 8365 O O . TRP B 1 219 ? 181.267 141.695 216.991 1.00 60.92 139 TRP B O 1
ATOM 8386 N N . ASP B 1 220 ? 180.274 143.346 218.152 1.00 65.01 140 ASP B N 1
ATOM 8387 C CA . ASP B 1 220 ? 179.166 143.523 217.224 1.00 62.66 140 ASP B CA 1
ATOM 8388 C C . ASP B 1 220 ? 178.889 145.017 217.101 1.00 64.07 140 ASP B C 1
ATOM 8389 O O . ASP B 1 220 ? 179.685 145.854 217.536 1.00 65.22 140 ASP B O 1
ATOM 8398 N N . GLU B 1 221 ? 177.753 145.356 216.491 1.00 62.95 141 GLU B N 1
ATOM 8399 C CA . GLU B 1 221 ? 177.389 146.761 216.339 1.00 58.16 141 GLU B CA 1
ATOM 8400 C C . GLU B 1 221 ? 177.191 147.432 217.693 1.00 63.73 141 GLU B C 1
ATOM 8401 O O . GLU B 1 221 ? 177.572 148.594 217.878 1.00 63.05 141 GLU B O 1
ATOM 8413 N N . ALA B 1 222 ? 176.582 146.725 218.648 1.00 64.30 142 ALA B N 1
ATOM 8414 C CA . ALA B 1 222 ? 176.282 147.326 219.946 1.00 59.07 142 ALA B CA 1
ATOM 8415 C C . ALA B 1 222 ? 177.553 147.765 220.665 1.00 54.68 142 ALA B C 1
ATOM 8416 O O . ALA B 1 222 ? 177.632 148.884 221.180 1.00 57.38 142 ALA B O 1
ATOM 8423 N N . THR B 1 223 ? 178.554 146.888 220.729 1.00 55.35 143 THR B N 1
ATOM 8424 C CA . THR B 1 223 ? 179.812 147.253 221.373 1.00 55.65 143 THR B CA 1
ATOM 8425 C C . THR B 1 223 ? 180.479 148.430 220.673 1.00 57.16 143 THR B C 1
ATOM 8426 O O . THR B 1 223 ? 181.116 149.261 221.329 1.00 58.75 143 THR B O 1
ATOM 8437 N N . LEU B 1 224 ? 180.344 148.519 219.348 1.00 58.67 144 LEU B N 1
ATOM 8438 C CA . LEU B 1 224 ? 181.022 149.574 218.603 1.00 56.19 144 LEU B CA 1
ATOM 8439 C C . LEU B 1 224 ? 180.427 150.942 218.900 1.00 50.66 144 LEU B C 1
ATOM 8440 O O . LEU B 1 224 ? 181.157 151.938 218.943 1.00 52.97 144 LEU B O 1
ATOM 8456 N N . VAL B 1 225 ? 179.111 151.013 219.094 1.00 47.68 145 VAL B N 1
ATOM 8457 C CA . VAL B 1 225 ? 178.465 152.303 219.300 1.00 49.54 145 VAL B CA 1
ATOM 8458 C C . VAL B 1 225 ? 178.826 152.869 220.670 1.00 50.10 145 VAL B C 1
ATOM 8459 O O . VAL B 1 225 ? 179.080 154.070 220.809 1.00 50.64 145 VAL B O 1
ATOM 8472 N N . ILE B 1 226 ? 178.875 152.018 221.700 1.00 46.37 146 ILE B N 1
ATOM 8473 C CA . ILE B 1 226 ? 179.331 152.488 223.006 1.00 42.99 146 ILE B CA 1
ATOM 8474 C C . ILE B 1 226 ? 180.783 152.929 222.923 1.00 49.31 146 ILE B C 1
ATOM 8475 O O . ILE B 1 226 ? 181.192 153.879 223.601 1.00 53.48 146 ILE B O 1
ATOM 8491 N N . ALA B 1 227 ? 181.583 152.257 222.097 1.00 43.62 147 ALA B N 1
ATOM 8492 C CA . ALA B 1 227 ? 182.978 152.653 221.956 1.00 43.85 147 ALA B CA 1
ATOM 8493 C C . ALA B 1 227 ? 183.093 154.031 221.317 1.00 44.42 147 ALA B C 1
ATOM 8494 O O . ALA B 1 227 ? 183.881 154.869 221.770 1.00 44.65 147 ALA B O 1
ATOM 8501 N N . ARG B 1 228 ? 182.308 154.290 220.269 1.00 48.23 148 ARG B N 1
ATOM 8502 C CA . ARG B 1 228 ? 182.372 155.588 219.608 1.00 40.40 148 ARG B CA 1
ATOM 8503 C C . ARG B 1 228 ? 181.809 156.696 220.488 1.00 47.55 148 ARG B C 1
ATOM 8504 O O . ARG B 1 228 ? 182.252 157.844 220.389 1.00 57.51 148 ARG B O 1
ATOM 8525 N N . LEU B 1 229 ? 180.831 156.382 221.343 1.00 44.50 149 LEU B N 1
ATOM 8526 C CA . LEU B 1 229 ? 180.318 157.386 222.269 1.00 38.74 149 LEU B CA 1
ATOM 8527 C C . LEU B 1 229 ? 181.399 157.840 223.241 1.00 38.65 149 LEU B C 1
ATOM 8528 O O . LEU B 1 229 ? 181.532 159.037 223.519 1.00 38.26 149 LEU B O 1
ATOM 8544 N N . SER B 1 230 ? 182.184 156.897 223.766 1.00 37.32 150 SER B N 1
ATOM 8545 C CA . SER B 1 230 ? 183.191 157.243 224.761 1.00 36.12 150 SER B CA 1
ATOM 8546 C C . SER B 1 230 ? 184.333 158.052 224.158 1.00 48.20 150 SER B C 1
ATOM 8547 O O . SER B 1 230 ? 184.949 158.863 224.859 1.00 54.52 150 SER B O 1
ATOM 8555 N N . GLN B 1 231 ? 184.643 157.844 222.877 1.00 49.38 151 GLN B N 1
ATOM 8556 C CA . GLN B 1 231 ? 185.648 158.678 222.225 1.00 44.18 151 GLN B CA 1
ATOM 8557 C C . GLN B 1 231 ? 185.176 160.123 222.120 1.00 37.35 151 GLN B C 1
ATOM 8558 O O . GLN B 1 231 ? 185.969 161.055 222.293 1.00 42.78 151 GLN B O 1
ATOM 8572 N N . GLY B 1 232 ? 183.891 160.330 221.833 1.00 36.41 152 GLY B N 1
ATOM 8573 C CA . GLY B 1 232 ? 183.364 161.681 221.771 1.00 40.29 152 GLY B CA 1
ATOM 8574 C C . GLY B 1 232 ? 183.372 162.385 223.112 1.00 40.34 152 GLY B C 1
ATOM 8575 O O . GLY B 1 232 ? 183.576 163.600 223.176 1.00 40.54 152 GLY B O 1
ATOM 8579 N N . VAL B 1 233 ? 183.135 161.644 224.195 1.00 46.44 153 VAL B N 1
ATOM 8580 C CA . VAL B 1 233 ? 183.172 162.239 225.528 1.00 47.17 153 VAL B CA 1
ATOM 8581 C C . VAL B 1 233 ? 184.586 162.695 225.866 1.00 41.81 153 VAL B C 1
ATOM 8582 O O . VAL B 1 233 ? 184.796 163.807 226.363 1.00 48.87 153 VAL B O 1
ATOM 8595 N N . GLY B 1 234 ? 185.578 161.843 225.605 1.00 26.65 154 GLY B N 1
ATOM 8596 C CA . GLY B 1 234 ? 186.953 162.225 225.880 1.00 30.68 154 GLY B CA 1
ATOM 8597 C C . GLY B 1 234 ? 187.422 163.375 225.011 1.00 38.37 154 GLY B C 1
ATOM 8598 O O . GLY B 1 234 ? 188.136 164.267 225.476 1.00 47.07 154 GLY B O 1
ATOM 8602 N N . SER B 1 235 ? 187.031 163.370 223.735 1.00 43.74 155 SER B N 1
ATOM 8603 C CA . SER B 1 235 ? 187.404 164.460 222.843 1.00 32.44 155 SER B CA 1
ATOM 8604 C C . SER B 1 235 ? 186.704 165.757 223.221 1.00 33.59 155 SER B C 1
ATOM 8605 O O . SER B 1 235 ? 187.275 166.838 223.054 1.00 36.17 155 SER B O 1
ATOM 8613 N N . ALA B 1 236 ? 185.472 165.671 223.723 1.00 42.29 156 ALA B N 1
ATOM 8614 C CA . ALA B 1 236 ? 184.756 166.871 224.138 1.00 38.08 156 ALA B CA 1
ATOM 8615 C C . ALA B 1 236 ? 185.444 167.557 225.308 1.00 43.23 156 ALA B C 1
ATOM 8616 O O . ALA B 1 236 ? 185.322 168.776 225.469 1.00 50.14 156 ALA B O 1
ATOM 8623 N N . ILE B 1 237 ? 186.168 166.796 226.130 1.00 44.35 157 ILE B N 1
ATOM 8624 C CA . ILE B 1 237 ? 186.818 167.362 227.306 1.00 33.15 157 ILE B CA 1
ATOM 8625 C C . ILE B 1 237 ? 188.170 167.962 226.943 1.00 34.68 157 ILE B C 1
ATOM 8626 O O . ILE B 1 237 ? 188.506 169.068 227.379 1.00 41.17 157 ILE B O 1
ATOM 8642 N N . ALA B 1 238 ? 188.967 167.252 226.145 1.00 40.00 158 ALA B N 1
ATOM 8643 C CA . ALA B 1 238 ? 190.337 167.665 225.873 1.00 43.49 158 ALA B CA 1
ATOM 8644 C C . ALA B 1 238 ? 190.460 168.687 224.750 1.00 44.64 158 ALA B C 1
ATOM 8645 O O . ALA B 1 238 ? 191.440 169.439 224.730 1.00 47.81 158 ALA B O 1
ATOM 8652 N N . SER B 1 239 ? 189.514 168.728 223.807 1.00 33.70 159 SER B N 1
ATOM 8653 C CA . SER B 1 239 ? 189.636 169.695 222.716 1.00 30.90 159 SER B CA 1
ATOM 8654 C C . SER B 1 239 ? 189.549 171.133 223.208 1.00 36.19 159 SER B C 1
ATOM 8655 O O . SER B 1 239 ? 190.447 171.928 222.880 1.00 40.54 159 SER B O 1
ATOM 8663 N N . PRO B 1 240 ? 188.530 171.545 223.971 1.00 42.63 160 PRO B N 1
ATOM 8664 C CA . PRO B 1 240 ? 188.513 172.939 224.446 1.00 40.74 160 PRO B CA 1
ATOM 8665 C C . PRO B 1 240 ? 189.680 173.274 225.353 1.00 38.49 160 PRO B C 1
ATOM 8666 O O . PRO B 1 240 ? 190.153 174.417 225.351 1.00 34.13 160 PRO B O 1
ATOM 8677 N N . THR B 1 241 ? 190.156 172.306 226.136 1.00 34.60 161 THR B N 1
ATOM 8678 C CA . THR B 1 241 ? 191.273 172.561 227.035 1.00 32.49 161 THR B CA 1
ATOM 8679 C C . THR B 1 241 ? 192.572 172.766 226.269 1.00 33.77 161 THR B C 1
ATOM 8680 O O . THR B 1 241 ? 193.461 173.482 226.742 1.00 42.64 161 THR B O 1
ATOM 8691 N N . GLY B 1 242 ? 192.705 172.150 225.094 1.00 36.18 162 GLY B N 1
ATOM 8692 C CA . GLY B 1 242 ? 193.921 172.318 224.317 1.00 34.29 162 GLY B CA 1
ATOM 8693 C C . GLY B 1 242 ? 194.104 1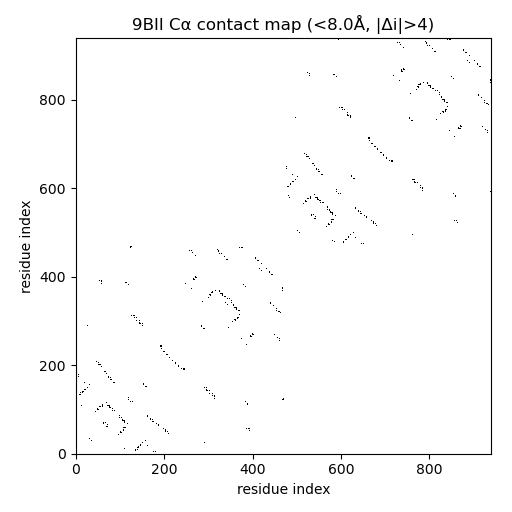73.736 223.809 1.00 34.05 162 GLY B C 1
ATOM 8694 O O . GLY B 1 242 ? 195.217 174.268 223.820 1.00 35.17 162 GLY B O 1
ATOM 8698 N N . LEU B 1 243 ? 193.021 174.363 223.346 1.00 41.33 163 LEU B N 1
ATOM 8699 C CA . LEU B 1 243 ? 193.106 175.738 222.868 1.00 37.10 163 LEU B CA 1
ATOM 8700 C C . LEU B 1 243 ? 193.178 176.739 224.014 1.00 38.54 163 LEU B C 1
ATOM 8701 O O . LEU B 1 243 ? 193.733 177.829 223.842 1.00 42.60 163 LEU B O 1
ATOM 8717 N N . ALA B 1 244 ? 192.615 176.402 225.176 1.00 38.74 164 ALA B N 1
ATOM 8718 C CA . ALA B 1 244 ? 192.766 177.265 226.342 1.00 34.50 164 ALA B CA 1
ATOM 8719 C C . ALA B 1 244 ? 194.186 177.220 226.887 1.00 33.03 164 ALA B C 1
ATOM 8720 O O . ALA B 1 244 ? 194.685 178.228 227.398 1.00 38.41 164 ALA B O 1
ATOM 8727 N N . LEU B 1 245 ? 194.848 176.066 226.792 1.00 32.53 165 LEU B N 1
ATOM 8728 C CA . LEU B 1 245 ? 196.220 175.960 227.270 1.00 25.06 165 LEU B CA 1
ATOM 8729 C C . LEU B 1 245 ? 197.174 176.803 226.436 1.00 36.06 165 LEU B C 1
ATOM 8730 O O . LEU B 1 245 ? 198.235 177.200 226.927 1.00 46.21 165 LEU B O 1
ATOM 8746 N N . VAL B 1 246 ? 196.827 177.078 225.177 1.00 37.87 166 VAL B N 1
ATOM 8747 C CA . VAL B 1 246 ? 197.670 177.937 224.350 1.00 38.72 166 VAL B CA 1
ATOM 8748 C C . VAL B 1 246 ? 197.708 179.349 224.919 1.00 37.10 166 VAL B C 1
ATOM 8749 O O . VAL B 1 246 ? 198.769 179.979 224.990 1.00 38.72 166 VAL B O 1
ATOM 8762 N N . ALA B 1 247 ? 196.551 179.869 225.332 1.00 35.77 167 ALA B N 1
ATOM 8763 C CA . ALA B 1 247 ? 196.491 181.236 225.836 1.00 26.06 167 ALA B CA 1
ATOM 8764 C C . ALA B 1 247 ? 197.138 181.358 227.210 1.00 34.31 167 ALA B C 1
ATOM 8765 O O . ALA B 1 247 ? 197.815 182.352 227.495 1.00 46.70 167 ALA B O 1
ATOM 8772 N N . THR B 1 248 ? 196.942 180.364 228.075 1.00 43.75 168 THR B N 1
ATOM 8773 C CA . THR B 1 248 ? 197.374 180.454 229.464 1.00 42.86 168 THR B CA 1
ATOM 8774 C C . THR B 1 248 ? 198.791 179.945 229.699 1.00 38.65 168 THR B C 1
ATOM 8775 O O . THR B 1 248 ? 199.358 180.225 230.759 1.00 38.84 168 THR B O 1
ATOM 8786 N N . THR B 1 249 ? 199.377 179.214 228.750 1.00 36.08 169 THR B N 1
ATOM 8787 C CA . THR B 1 249 ? 200.713 178.659 228.938 1.00 33.71 169 THR B CA 1
ATOM 8788 C C . THR B 1 249 ? 201.805 179.586 228.422 1.00 42.09 169 THR B C 1
ATOM 8789 O O . THR B 1 249 ? 202.854 179.717 229.062 1.00 44.22 169 THR B O 1
ATOM 8800 N N . PHE B 1 250 ? 201.579 180.229 227.280 1.00 47.66 170 PHE B N 1
ATOM 8801 C CA . PHE B 1 250 ? 202.571 181.079 226.633 1.00 41.62 170 PHE B CA 1
ATOM 8802 C C . PHE B 1 250 ? 202.123 182.530 226.708 1.00 40.39 170 PHE B C 1
ATOM 8803 O O . PHE B 1 250 ? 201.003 182.862 226.309 1.00 35.37 170 PHE B O 1
ATOM 8820 N N . ARG B 1 251 ? 203.000 183.387 227.222 1.00 55.42 171 ARG B N 1
ATOM 8821 C CA . ARG B 1 251 ? 202.681 184.800 227.349 1.00 54.42 171 ARG B CA 1
ATOM 8822 C C . ARG B 1 251 ? 202.599 185.455 225.975 1.00 50.43 171 ARG B C 1
ATOM 8823 O O . ARG B 1 251 ? 203.292 185.062 225.033 1.00 56.13 171 ARG B O 1
ATOM 8844 N N . LYS B 1 252 ? 201.734 186.462 225.868 1.00 40.06 172 LYS B N 1
ATOM 8845 C CA . LYS B 1 252 ? 201.526 187.142 224.597 1.00 39.72 172 LYS B CA 1
ATOM 8846 C C . LYS B 1 252 ? 202.837 187.732 224.092 1.00 39.96 172 LYS B C 1
ATOM 8847 O O . LYS B 1 252 ? 203.557 188.404 224.836 1.00 43.44 172 LYS B O 1
ATOM 8866 N N . GLY B 1 253 ? 203.139 187.479 222.821 1.00 31.74 173 GLY B N 1
ATOM 8867 C CA . GLY B 1 253 ? 204.421 187.819 222.255 1.00 31.07 173 GLY B CA 1
ATOM 8868 C C . GLY B 1 253 ? 204.886 186.755 221.280 1.00 32.95 173 GLY B C 1
ATOM 8869 O O . GLY B 1 253 ? 204.075 186.004 220.732 1.00 28.56 173 GLY B O 1
ATOM 8873 N N . PRO B 1 254 ? 206.198 186.668 221.031 1.00 37.61 174 PRO B N 1
ATOM 8874 C CA . PRO B 1 254 ? 206.682 185.632 220.103 1.00 38.77 174 PRO B CA 1
ATOM 8875 C C . PRO B 1 254 ? 206.384 184.216 220.562 1.00 37.52 174 PRO B C 1
ATOM 8876 O O . PRO B 1 254 ? 206.265 183.317 219.721 1.00 38.32 174 PRO B O 1
ATOM 8887 N N . ALA B 1 255 ? 206.266 183.986 221.870 1.00 38.89 175 ALA B N 1
ATOM 8888 C CA . ALA B 1 255 ? 205.972 182.643 222.361 1.00 31.40 175 ALA B CA 1
ATOM 8889 C C . ALA B 1 255 ? 204.576 182.198 221.944 1.00 29.59 175 ALA B C 1
ATOM 8890 O O . ALA B 1 255 ? 204.391 181.077 221.460 1.00 35.47 175 ALA B O 1
ATOM 8897 N N . ARG B 1 256 ? 203.579 183.067 222.122 1.00 34.12 176 ARG B N 1
ATOM 8898 C CA . ARG B 1 256 ? 202.212 182.699 221.774 1.00 26.94 176 ARG B CA 1
ATOM 8899 C C . ARG B 1 256 ? 202.025 182.585 220.266 1.00 34.51 176 ARG B C 1
ATOM 8900 O O . ARG B 1 256 ? 201.154 181.839 219.807 1.00 39.17 176 ARG B O 1
ATOM 8921 N N . ASN B 1 257 ? 202.817 183.319 219.481 1.00 39.44 177 ASN B N 1
ATOM 8922 C CA . ASN B 1 257 ? 202.703 183.242 218.029 1.00 35.20 177 ASN B CA 1
ATOM 8923 C C . ASN B 1 257 ? 203.300 181.947 217.488 1.00 35.47 177 ASN B C 1
ATOM 8924 O O . ASN B 1 257 ? 202.768 181.367 216.535 1.00 39.64 177 ASN B O 1
ATOM 8935 N N . ALA B 1 258 ? 204.409 181.487 218.071 1.00 31.23 178 ALA B N 1
ATOM 8936 C CA . ALA B 1 258 ? 204.987 180.217 217.646 1.00 37.04 178 ALA B CA 1
ATOM 8937 C C . ALA B 1 258 ? 204.108 179.045 218.066 1.00 36.78 178 ALA B C 1
ATOM 8938 O O . ALA B 1 258 ? 203.954 178.077 217.313 1.00 31.16 178 ALA B O 1
ATOM 8945 N N . ALA B 1 259 ? 203.529 179.113 219.266 1.00 36.25 179 ALA B N 1
ATOM 8946 C CA . ALA B 1 259 ? 202.641 178.051 219.723 1.00 30.31 179 ALA B CA 1
ATOM 8947 C C . ALA B 1 259 ? 201.381 177.979 218.870 1.00 27.68 179 ALA B C 1
ATOM 8948 O O . ALA B 1 259 ? 200.868 176.887 218.606 1.00 39.85 179 ALA B O 1
ATOM 8955 N N . THR B 1 260 ? 200.863 179.132 218.442 1.00 27.33 180 THR B N 1
ATOM 8956 C CA . THR B 1 260 ? 199.663 179.143 217.613 1.00 29.81 180 THR B CA 1
ATOM 8957 C C . THR B 1 260 ? 199.906 178.447 216.282 1.00 34.37 180 THR B C 1
ATOM 8958 O O . THR B 1 260 ? 199.032 177.736 215.775 1.00 31.78 180 THR B O 1
ATOM 8969 N N . ALA B 1 261 ? 201.085 178.652 215.693 1.00 39.85 181 ALA B N 1
ATOM 8970 C CA . ALA B 1 261 ? 201.392 178.018 214.416 1.00 27.96 181 ALA B CA 1
ATOM 8971 C C . ALA B 1 261 ? 201.444 176.502 214.552 1.00 29.62 181 ALA B C 1
ATOM 8972 O O . ALA B 1 261 ? 200.956 175.777 213.679 1.00 39.66 181 ALA B O 1
ATOM 8979 N N . VAL B 1 262 ? 202.032 176.003 215.640 1.00 41.30 182 VAL B N 1
ATOM 8980 C CA . VAL B 1 262 ? 202.134 174.560 215.834 1.00 32.59 182 VAL B CA 1
ATOM 8981 C C . VAL B 1 262 ? 200.760 173.957 216.100 1.00 30.17 182 VAL B C 1
ATOM 8982 O O . VAL B 1 262 ? 200.461 172.843 215.655 1.00 33.89 182 VAL B O 1
ATOM 8995 N N . PHE B 1 263 ? 199.909 174.674 216.838 1.00 30.34 183 PHE B N 1
ATOM 8996 C CA . PHE B 1 263 ? 198.577 174.160 217.139 1.00 26.39 183 PHE B CA 1
ATOM 8997 C C . PHE B 1 263 ? 197.767 173.966 215.864 1.00 34.39 183 PHE B C 1
ATOM 8998 O O . PHE B 1 263 ? 197.083 172.949 215.702 1.00 43.96 183 PHE B O 1
ATOM 9015 N N . ALA B 1 264 ? 197.837 174.929 214.945 1.00 37.56 184 ALA B N 1
ATOM 9016 C CA . ALA B 1 264 ? 197.171 174.799 213.656 1.00 34.50 184 ALA B CA 1
ATOM 9017 C C . ALA B 1 264 ? 197.946 173.922 212.683 1.00 33.71 184 ALA B C 1
ATOM 9018 O O . ALA B 1 264 ? 197.353 173.399 211.735 1.00 36.37 184 ALA B O 1
ATOM 9025 N N . ALA B 1 265 ? 199.253 173.751 212.892 1.00 30.82 185 ALA B N 1
ATOM 9026 C CA . ALA B 1 265 ? 200.044 172.934 211.979 1.00 23.61 185 ALA B CA 1
ATOM 9027 C C . ALA B 1 265 ? 199.671 171.463 212.085 1.00 30.79 185 ALA B C 1
ATOM 9028 O O . ALA B 1 265 ? 199.530 170.779 211.065 1.00 44.84 185 ALA B O 1
ATOM 9035 N N . MET B 1 266 ? 199.504 170.959 213.306 1.00 45.64 186 MET B N 1
ATOM 9036 C CA . MET B 1 266 ? 199.286 169.536 213.525 1.00 42.46 186 MET B CA 1
ATOM 9037 C C . MET B 1 266 ? 197.873 169.090 213.183 1.00 38.68 186 MET B C 1
ATOM 9038 O O . MET B 1 266 ? 197.639 167.884 213.057 1.00 44.24 186 MET B O 1
ATOM 9052 N N . THR B 1 267 ? 196.932 170.019 213.021 1.00 34.97 187 THR B N 1
ATOM 9053 C CA . THR B 1 267 ? 195.604 169.634 212.562 1.00 32.67 187 THR B CA 1
ATOM 9054 C C . THR B 1 267 ? 195.646 169.161 211.114 1.00 39.77 187 THR B C 1
ATOM 9055 O O . THR B 1 267 ? 194.922 168.234 210.736 1.00 45.47 187 THR B O 1
ATOM 9066 N N . ALA B 1 268 ? 196.488 169.788 210.291 1.00 44.12 188 ALA B N 1
ATOM 9067 C CA . ALA B 1 268 ? 196.660 169.349 208.911 1.00 38.96 188 ALA B CA 1
ATOM 9068 C C . ALA B 1 268 ? 197.506 168.087 208.815 1.00 41.39 188 ALA B C 1
ATOM 9069 O O . ALA B 1 268 ? 197.270 167.256 207.931 1.00 47.35 188 ALA B O 1
ATOM 9076 N N . ILE B 1 269 ? 198.490 167.927 209.701 1.00 34.49 189 ILE B N 1
ATOM 9077 C CA . ILE B 1 269 ? 199.320 166.725 209.687 1.00 38.71 189 ILE B CA 1
ATOM 9078 C C . ILE B 1 269 ? 198.475 165.495 209.990 1.00 44.60 189 ILE B C 1
ATOM 9079 O O . ILE B 1 269 ? 198.631 164.444 209.356 1.00 46.95 189 ILE B O 1
ATOM 9095 N N . GLY B 1 270 ? 197.577 165.600 210.970 1.00 38.35 190 GLY B N 1
ATOM 9096 C CA . GLY B 1 270 ? 196.720 164.472 211.295 1.00 33.21 190 GLY B CA 1
ATOM 9097 C C . GLY B 1 270 ? 195.750 164.140 210.180 1.00 45.25 190 GLY B C 1
ATOM 9098 O O . GLY B 1 270 ? 195.456 162.968 209.929 1.00 53.96 190 GLY B O 1
ATOM 9102 N N . SER B 1 271 ? 195.233 165.164 209.498 1.00 41.37 191 SER B N 1
ATOM 9103 C CA . SER B 1 271 ? 194.273 164.930 208.425 1.00 41.40 191 SER B CA 1
ATOM 9104 C C . SER B 1 271 ? 194.909 164.181 207.262 1.00 43.83 191 SER B C 1
ATOM 9105 O O . SER B 1 271 ? 194.323 163.230 206.732 1.00 42.72 191 SER B O 1
ATOM 9113 N N . VAL B 1 272 ? 196.104 164.600 206.842 1.00 45.72 192 VAL B N 1
ATOM 9114 C CA . VAL B 1 272 ? 196.776 163.936 205.730 1.00 41.67 192 VAL B CA 1
ATOM 9115 C C . VAL B 1 272 ? 197.266 162.555 206.146 1.00 39.81 192 VAL B C 1
ATOM 9116 O O . VAL B 1 272 ? 197.145 161.587 205.387 1.00 44.82 192 VAL B O 1
ATOM 9129 N N . MET B 1 273 ? 197.827 162.438 207.351 1.00 44.26 193 MET B N 1
ATOM 9130 C CA . MET B 1 273 ? 198.322 161.147 207.815 1.00 48.93 193 MET B CA 1
ATOM 9131 C C . MET B 1 273 ? 197.192 160.155 208.049 1.00 45.06 193 MET B C 1
ATOM 9132 O O . MET B 1 273 ? 197.427 158.943 207.999 1.00 43.40 193 MET B O 1
ATOM 9146 N N . GLY B 1 274 ? 195.971 160.637 208.290 1.00 43.02 194 GLY B N 1
ATOM 9147 C CA . GLY B 1 274 ? 194.839 159.736 208.396 1.00 38.77 194 GLY B CA 1
ATOM 9148 C C . GLY B 1 274 ? 194.526 159.034 207.091 1.00 43.89 194 GLY B C 1
ATOM 9149 O O . GLY B 1 274 ? 194.095 157.878 207.092 1.00 44.97 194 GLY B O 1
ATOM 9153 N N . LEU B 1 275 ? 194.726 159.720 205.963 1.00 52.82 195 LEU B N 1
ATOM 9154 C CA . LEU B 1 275 ? 194.596 159.065 204.665 1.00 44.81 195 LEU B CA 1
ATOM 9155 C C . LEU B 1 275 ? 195.674 158.010 204.467 1.00 39.11 195 LEU B C 1
ATOM 9156 O O . LEU B 1 275 ? 195.378 156.877 204.072 1.00 45.73 195 LEU B O 1
ATOM 9172 N N . VAL B 1 276 ? 196.932 158.367 204.736 1.00 34.96 196 VAL B N 1
ATOM 9173 C CA . VAL B 1 276 ? 198.045 157.463 204.460 1.00 40.12 196 VAL B CA 1
ATOM 9174 C C . VAL B 1 276 ? 197.919 156.200 205.301 1.00 44.35 196 VAL B C 1
ATOM 9175 O O . VAL B 1 276 ? 198.057 155.080 204.796 1.00 48.97 196 VAL B O 1
ATOM 9188 N N . VAL B 1 277 ? 197.657 156.361 206.598 1.00 49.91 197 VAL B N 1
ATOM 9189 C CA . VAL B 1 277 ? 197.425 155.203 207.454 1.00 50.00 197 VAL B CA 1
ATOM 9190 C C . VAL B 1 277 ? 196.112 154.527 207.084 1.00 46.28 197 VAL B C 1
ATOM 9191 O O . VAL B 1 277 ? 196.014 153.294 207.064 1.00 46.18 197 VAL B O 1
ATOM 9204 N N . GLY B 1 278 ? 195.082 155.320 206.788 1.00 48.36 198 GLY B N 1
ATOM 9205 C CA . GLY B 1 278 ? 193.809 154.750 206.390 1.00 48.49 198 GLY B CA 1
ATOM 9206 C C . GLY B 1 278 ? 193.855 154.064 205.041 1.00 49.34 198 GLY B C 1
ATOM 9207 O O . GLY B 1 278 ? 193.033 153.189 204.761 1.00 52.30 198 GLY B O 1
ATOM 9211 N N . GLY B 1 279 ? 194.785 154.466 204.176 1.00 52.60 199 GLY B N 1
ATOM 9212 C CA . GLY B 1 279 ? 194.957 153.833 202.884 1.00 49.28 199 GLY B CA 1
ATOM 9213 C C . GLY B 1 279 ? 196.037 152.777 202.806 1.00 50.65 199 GLY B C 1
ATOM 9214 O O . GLY B 1 279 ? 196.065 152.012 201.839 1.00 51.75 199 GLY B O 1
ATOM 9218 N N . ALA B 1 280 ? 196.925 152.702 203.799 1.00 48.23 200 ALA B N 1
ATOM 9219 C CA . ALA B 1 280 ? 198.064 151.792 203.743 1.00 47.70 200 ALA B CA 1
ATOM 9220 C C . ALA B 1 280 ? 197.750 150.428 204.349 1.00 56.31 200 ALA B C 1
ATOM 9221 O O . ALA B 1 280 ? 197.880 149.404 203.672 1.00 59.37 200 ALA B O 1
ATOM 9228 N N . LEU B 1 281 ? 197.336 150.397 205.615 1.00 60.75 201 LEU B N 1
ATOM 9229 C CA . LEU B 1 281 ? 197.054 149.153 206.319 1.00 58.91 201 LEU B CA 1
ATOM 9230 C C . LEU B 1 281 ? 195.572 148.808 206.321 1.00 58.95 201 LEU B C 1
ATOM 9231 O O . LEU B 1 281 ? 195.138 147.981 207.127 1.00 62.03 201 LEU B O 1
ATOM 9247 N N . THR B 1 282 ? 194.781 149.439 205.454 1.00 65.24 202 THR B N 1
ATOM 9248 C CA . THR B 1 282 ? 193.385 149.046 205.311 1.00 67.59 202 THR B CA 1
ATOM 9249 C C . THR B 1 282 ? 193.325 147.656 204.692 1.00 68.26 202 THR B C 1
ATOM 9250 O O . THR B 1 282 ? 192.442 146.865 205.035 1.00 68.09 202 THR B O 1
ATOM 9261 N N . GLU B 1 283 ? 194.252 147.335 203.789 1.00 67.17 203 GLU B N 1
ATOM 9262 C CA . GLU B 1 283 ? 194.146 146.110 203.006 1.00 67.67 203 GLU B CA 1
ATOM 9263 C C . GLU B 1 283 ? 194.214 144.850 203.861 1.00 66.98 203 GLU B C 1
ATOM 9264 O O . GLU B 1 283 ? 193.845 143.777 203.373 1.00 68.25 203 GLU B O 1
ATOM 9276 N N . VAL B 1 284 ? 194.665 144.945 205.109 1.00 64.84 204 VAL B N 1
ATOM 9277 C CA . VAL B 1 284 ? 194.800 143.777 205.983 1.00 63.32 204 VAL B CA 1
ATOM 9278 C C . VAL B 1 284 ? 193.629 143.659 206.955 1.00 63.42 204 VAL B C 1
ATOM 9279 O O . VAL B 1 284 ? 193.050 142.584 207.104 1.00 67.86 204 VAL B O 1
ATOM 9292 N N . SER B 1 285 ? 193.256 144.751 207.618 1.00 60.35 205 SER B N 1
ATOM 9293 C CA . SER B 1 285 ? 192.170 144.716 208.591 1.00 62.23 205 SER B CA 1
ATOM 9294 C C . SER B 1 285 ? 191.878 146.133 209.060 1.00 64.57 205 SER B C 1
ATOM 9295 O O . SER B 1 285 ? 192.777 146.977 209.117 1.00 62.71 205 SER B O 1
ATOM 9303 N N . TRP B 1 286 ? 190.611 146.382 209.399 1.00 60.35 206 TRP B N 1
ATOM 9304 C CA . TRP B 1 286 ? 190.210 147.679 209.929 1.00 60.71 206 TRP B CA 1
ATOM 9305 C C . TRP B 1 286 ? 190.459 147.810 211.426 1.00 64.32 206 TRP B C 1
ATOM 9306 O O . TRP B 1 286 ? 190.397 148.927 211.950 1.00 66.10 206 TRP B O 1
ATOM 9327 N N . ARG B 1 287 ? 190.740 146.708 212.123 1.00 63.56 207 ARG B N 1
ATOM 9328 C CA . ARG B 1 287 ? 191.012 146.780 213.553 1.00 54.82 207 ARG B CA 1
ATOM 9329 C C . ARG B 1 287 ? 192.392 147.355 213.845 1.00 54.33 207 ARG B C 1
ATOM 9330 O O . ARG B 1 287 ? 192.565 148.048 214.853 1.00 55.20 207 ARG B O 1
ATOM 9351 N N . TRP B 1 288 ? 193.382 147.087 212.990 1.00 60.13 208 TRP B N 1
ATOM 9352 C CA . TRP B 1 288 ? 194.699 147.690 213.170 1.00 59.28 208 TRP B CA 1
ATOM 9353 C C . TRP B 1 288 ? 194.683 149.197 212.949 1.00 60.01 208 TRP B C 1
ATOM 9354 O O . TRP B 1 288 ? 195.623 149.880 213.369 1.00 56.68 208 TRP B O 1
ATOM 9375 N N . ALA B 1 289 ? 193.648 149.729 212.298 1.00 56.50 209 ALA B N 1
ATOM 9376 C CA . ALA B 1 289 ? 193.588 151.162 212.038 1.00 52.79 209 ALA B CA 1
ATOM 9377 C C . ALA B 1 289 ? 193.231 151.958 213.285 1.00 58.76 209 ALA B C 1
ATOM 9378 O O . ALA B 1 289 ? 193.712 153.083 213.451 1.00 61.05 209 ALA B O 1
ATOM 9385 N N . PHE B 1 290 ? 192.399 151.402 214.167 1.00 60.52 210 PHE B N 1
ATOM 9386 C CA . PHE B 1 290 ? 192.037 152.098 215.394 1.00 53.57 210 PHE B CA 1
ATOM 9387 C C . PHE B 1 290 ? 193.096 151.970 216.481 1.00 54.20 210 PHE B C 1
ATOM 9388 O O . PHE B 1 290 ? 193.064 152.741 217.445 1.00 60.40 210 PHE B O 1
ATOM 9405 N N . LEU B 1 291 ? 194.029 151.026 216.353 1.00 51.74 211 LEU B N 1
ATOM 9406 C CA . LEU B 1 291 ? 195.088 150.879 217.340 1.00 45.33 211 LEU B CA 1
ATOM 9407 C C . LEU B 1 291 ? 196.267 151.807 217.089 1.00 50.55 211 LEU B C 1
ATOM 9408 O O . LEU B 1 291 ? 197.141 151.913 217.956 1.00 61.31 211 LEU B O 1
ATOM 9424 N N . VAL B 1 292 ? 196.323 152.478 215.936 1.00 51.66 212 VAL B N 1
ATOM 9425 C CA . VAL B 1 292 ? 197.422 153.406 215.685 1.00 51.30 212 VAL B CA 1
ATOM 9426 C C . VAL B 1 292 ? 197.344 154.595 216.633 1.00 50.32 212 VAL B C 1
ATOM 9427 O O . VAL B 1 292 ? 198.358 155.246 216.908 1.00 54.94 212 VAL B O 1
ATOM 9440 N N . ASN B 1 293 ? 196.152 154.902 217.148 1.00 47.83 213 ASN B N 1
ATOM 9441 C CA . ASN B 1 293 ? 196.024 156.001 218.098 1.00 44.86 213 ASN B CA 1
ATOM 9442 C C . ASN B 1 293 ? 196.726 155.687 219.412 1.00 46.26 213 ASN B C 1
ATOM 9443 O O . ASN B 1 293 ? 197.146 156.606 220.122 1.00 50.08 213 ASN B O 1
ATOM 9454 N N . VAL B 1 294 ? 196.856 154.402 219.755 1.00 50.18 214 VAL B N 1
ATOM 9455 C CA . VAL B 1 294 ? 197.381 154.039 221.072 1.00 49.16 214 VAL B CA 1
ATOM 9456 C C . VAL B 1 294 ? 198.826 154.488 221.258 1.00 48.91 214 VAL B C 1
ATOM 9457 O O . VAL B 1 294 ? 199.116 155.147 222.270 1.00 55.79 214 VAL B O 1
ATOM 9470 N N . PRO B 1 295 ? 199.769 154.178 220.360 1.00 45.49 215 PRO B N 1
ATOM 9471 C CA . PRO B 1 295 ? 201.127 154.723 220.543 1.00 47.04 215 PRO B CA 1
ATOM 9472 C C . PRO B 1 295 ? 201.178 156.241 220.547 1.00 45.37 215 PRO B C 1
ATOM 9473 O O . PRO B 1 295 ? 201.962 156.829 221.302 1.00 46.45 215 PRO B O 1
ATOM 9484 N N . ILE B 1 296 ? 200.364 156.897 219.717 1.00 47.31 216 ILE B N 1
ATOM 9485 C CA . ILE B 1 296 ? 200.400 158.354 219.648 1.00 44.94 216 ILE B CA 1
ATOM 9486 C C . ILE B 1 296 ? 199.817 158.959 220.918 1.00 49.54 216 ILE B C 1
ATOM 9487 O O . ILE B 1 296 ? 200.371 159.911 221.479 1.00 55.75 216 ILE B O 1
ATOM 9503 N N . GLY B 1 297 ? 198.691 158.423 221.390 1.00 40.93 217 GLY B N 1
ATOM 9504 C CA . GLY B 1 297 ? 198.070 158.967 222.586 1.00 36.71 217 GLY B CA 1
ATOM 9505 C C . GLY B 1 297 ? 198.947 158.826 223.815 1.00 37.52 217 GLY B C 1
ATOM 9506 O O . GLY B 1 297 ? 198.948 159.694 224.690 1.00 43.91 217 GLY B O 1
ATOM 9510 N N . LEU B 1 298 ? 199.698 157.727 223.902 1.00 45.85 218 LEU B N 1
ATOM 9511 C CA . LEU B 1 298 ? 200.589 157.532 225.042 1.00 41.81 218 LEU B CA 1
ATOM 9512 C C . LEU B 1 298 ? 201.705 158.568 225.054 1.00 41.52 218 LEU B C 1
ATOM 9513 O O . LEU B 1 298 ? 202.105 159.042 226.123 1.00 47.70 218 LEU B O 1
ATOM 9529 N N . VAL B 1 299 ? 202.230 158.920 223.880 1.00 42.72 219 VAL B N 1
ATOM 9530 C CA . VAL B 1 299 ? 203.323 159.885 223.820 1.00 46.90 219 VAL B CA 1
ATOM 9531 C C . VAL B 1 299 ? 202.837 161.270 224.228 1.00 46.92 219 VAL B C 1
ATOM 9532 O O . VAL B 1 299 ? 203.571 162.034 224.865 1.00 44.74 219 VAL B O 1
ATOM 9545 N N . MET B 1 300 ? 201.603 161.621 223.867 1.00 46.87 220 MET B N 1
ATOM 9546 C CA . MET B 1 300 ? 201.089 162.942 224.210 1.00 40.99 220 MET B CA 1
ATOM 9547 C C . MET B 1 300 ? 200.794 163.066 225.698 1.00 48.58 220 MET B C 1
ATOM 9548 O O . MET B 1 300 ? 200.892 164.165 226.253 1.00 54.66 220 MET B O 1
ATOM 9562 N N . ILE B 1 301 ? 200.428 161.965 226.359 1.00 49.63 221 ILE B N 1
ATOM 9563 C CA . ILE B 1 301 ? 200.240 162.002 227.806 1.00 51.67 221 ILE B CA 1
ATOM 9564 C C . ILE B 1 301 ? 201.582 162.155 228.508 1.00 44.99 221 ILE B C 1
ATOM 9565 O O . ILE B 1 301 ? 201.703 162.889 229.495 1.00 43.89 221 ILE B O 1
ATOM 9581 N N . TYR B 1 302 ? 202.608 161.452 228.024 1.00 42.99 222 TYR B N 1
ATOM 9582 C CA . TYR B 1 302 ? 203.926 161.559 228.638 1.00 44.71 222 TYR B CA 1
ATOM 9583 C C . TYR B 1 302 ? 204.504 162.960 228.473 1.00 51.87 222 TYR B C 1
ATOM 9584 O O . TYR B 1 302 ? 205.073 163.515 229.419 1.00 57.09 222 TYR B O 1
ATOM 9602 N N . LEU B 1 303 ? 204.375 163.545 227.280 1.00 51.18 223 LEU B N 1
ATOM 9603 C CA . LEU B 1 303 ? 204.899 164.890 227.064 1.00 43.14 223 LEU B CA 1
ATOM 9604 C C . LEU B 1 303 ? 204.162 165.912 227.919 1.00 41.88 223 LEU B C 1
ATOM 9605 O O . LEU B 1 303 ? 204.786 166.794 228.519 1.00 49.06 223 LEU B O 1
ATOM 9621 N N . ALA B 1 304 ? 202.834 165.805 227.994 1.00 45.40 224 ALA B N 1
ATOM 9622 C CA . ALA B 1 304 ? 202.058 166.766 228.770 1.00 47.10 224 ALA B CA 1
ATOM 9623 C C . ALA B 1 304 ? 202.346 166.651 230.260 1.00 47.74 224 ALA B C 1
ATOM 9624 O O . ALA B 1 304 ? 202.232 167.641 230.990 1.00 52.76 224 ALA B O 1
ATOM 9631 N N . ARG B 1 305 ? 202.708 165.458 230.728 1.00 53.63 225 ARG B N 1
ATOM 9632 C CA . ARG B 1 305 ? 202.962 165.269 232.151 1.00 52.45 225 ARG B CA 1
ATOM 9633 C C . ARG B 1 305 ? 204.236 165.980 232.586 1.00 50.57 225 ARG B C 1
ATOM 9634 O O . ARG B 1 305 ? 204.257 166.646 233.628 1.00 57.34 225 ARG B O 1
ATOM 9655 N N . THR B 1 306 ? 205.304 165.859 231.799 1.00 52.25 226 THR B N 1
ATOM 9656 C CA . THR B 1 306 ? 206.624 166.351 232.171 1.00 54.11 226 THR B CA 1
ATOM 9657 C C . THR B 1 306 ? 206.962 167.710 231.569 1.00 51.25 226 THR B C 1
ATOM 9658 O O . THR B 1 306 ? 208.074 168.200 231.787 1.00 53.43 226 THR B O 1
ATOM 9669 N N . ALA B 1 307 ? 206.043 168.329 230.820 1.00 53.75 227 ALA B N 1
ATOM 9670 C CA . ALA B 1 307 ? 206.292 169.615 230.182 1.00 46.48 227 ALA B CA 1
ATOM 9671 C C . ALA B 1 307 ? 205.327 170.715 230.595 1.00 49.97 227 ALA B C 1
ATOM 9672 O O . ALA B 1 307 ? 205.696 171.890 230.508 1.00 59.93 227 ALA B O 1
ATOM 9679 N N . LEU B 1 308 ? 204.121 170.378 231.039 1.00 48.09 228 LEU B N 1
ATOM 9680 C CA . LEU B 1 308 ? 203.134 171.357 231.469 1.00 47.76 228 LEU B CA 1
ATOM 9681 C C . LEU B 1 308 ? 203.096 171.416 232.990 1.00 57.30 228 LEU B C 1
ATOM 9682 O O . LEU B 1 308 ? 203.420 170.444 233.675 1.00 62.83 228 LEU B O 1
ATOM 9698 N N . ARG B 1 309 ? 202.695 172.573 233.509 1.00 60.89 229 ARG B N 1
ATOM 9699 C CA . ARG B 1 309 ? 202.697 172.850 234.938 1.00 55.05 229 ARG B CA 1
ATOM 9700 C C . ARG B 1 309 ? 201.269 173.064 235.423 1.00 61.25 229 ARG B C 1
ATOM 9701 O O . ARG B 1 309 ? 200.420 173.579 234.691 1.00 63.84 229 ARG B O 1
ATOM 9722 N N . GLU B 1 310 ? 201.006 172.652 236.662 1.00 67.26 230 GLU B N 1
ATOM 9723 C CA . GLU B 1 310 ? 199.720 172.940 237.284 1.00 67.29 230 GLU B CA 1
ATOM 9724 C C . GLU B 1 310 ? 199.694 174.374 237.789 1.00 71.34 230 GLU B C 1
ATOM 9725 O O . GLU B 1 310 ? 200.594 174.802 238.518 1.00 68.53 230 GLU B O 1
ATOM 9737 N N . THR B 1 311 ? 198.663 175.119 237.404 1.00 87.66 231 THR B N 1
ATOM 9738 C CA . THR B 1 311 ? 198.481 176.456 237.948 1.00 88.25 231 THR B CA 1
ATOM 9739 C C . THR B 1 311 ? 197.980 176.366 239.384 1.00 88.64 231 THR B C 1
ATOM 9740 O O . THR B 1 311 ? 197.081 175.578 239.698 1.00 88.41 231 THR B O 1
ATOM 9751 N N . ASN B 1 312 ? 198.569 177.181 240.261 1.00 90.09 232 ASN B N 1
ATOM 9752 C CA . ASN B 1 312 ? 198.239 177.170 241.684 1.00 91.00 232 ASN B CA 1
ATOM 9753 C C . ASN B 1 312 ? 197.242 178.295 241.949 1.00 90.82 232 ASN B C 1
ATOM 9754 O O . ASN B 1 312 ? 197.598 179.415 242.320 1.00 90.15 232 ASN B O 1
ATOM 9765 N N . LYS B 1 313 ? 195.965 177.980 241.738 1.00 87.54 233 LYS B N 1
ATOM 9766 C CA . LYS B 1 313 ? 194.883 178.941 241.883 1.00 88.55 233 LYS B CA 1
ATOM 9767 C C . LYS B 1 313 ? 193.624 178.221 242.348 1.00 86.40 233 LYS B C 1
ATOM 9768 O O . LYS B 1 313 ? 193.389 177.061 241.999 1.00 81.81 233 LYS B O 1
ATOM 9787 N N . GLU B 1 314 ? 192.804 178.931 243.121 1.00 90.62 234 GLU B N 1
ATOM 9788 C CA . GLU B 1 314 ? 191.622 178.326 243.720 1.00 89.41 234 GLU B CA 1
ATOM 9789 C C . GLU B 1 314 ? 190.595 177.970 242.651 1.00 87.22 234 GLU B C 1
ATOM 9790 O O . GLU B 1 314 ? 190.440 178.668 241.647 1.00 88.19 234 GLU B O 1
ATOM 9802 N N . ARG B 1 315 ? 189.883 176.871 242.885 1.00 71.74 235 ARG B N 1
ATOM 9803 C CA . ARG B 1 315 ? 188.906 176.382 241.927 1.00 68.52 235 ARG B CA 1
ATOM 9804 C C . ARG B 1 315 ? 187.600 177.166 242.027 1.00 70.35 235 ARG B C 1
ATOM 9805 O O . ARG B 1 315 ? 187.275 177.761 243.058 1.00 72.84 235 ARG B O 1
ATOM 9826 N N . MET B 1 316 ? 186.843 177.144 240.932 1.00 70.41 236 MET B N 1
ATOM 9827 C CA . MET B 1 316 ? 185.549 177.806 240.830 1.00 64.74 236 MET B CA 1
ATOM 9828 C C . MET B 1 316 ? 184.459 176.751 240.742 1.00 64.49 236 MET B C 1
ATOM 9829 O O . MET B 1 316 ? 184.559 175.817 239.941 1.00 72.35 236 MET B O 1
ATOM 9843 N N . LYS B 1 317 ? 183.417 176.905 241.552 1.00 68.58 237 LYS B N 1
ATOM 9844 C CA . LYS B 1 317 ? 182.334 175.934 241.562 1.00 70.66 237 LYS B CA 1
ATOM 9845 C C . LYS B 1 317 ? 181.615 175.907 240.221 1.00 70.08 237 LYS B C 1
ATOM 9846 O O . LYS B 1 317 ? 181.296 176.951 239.643 1.00 69.13 237 LYS B O 1
ATOM 9865 N N . LEU B 1 318 ? 181.355 174.697 239.742 1.00 64.07 238 LEU B N 1
ATOM 9866 C CA . LEU B 1 318 ? 180.758 174.491 238.436 1.00 64.40 238 LEU B CA 1
ATOM 9867 C C . LEU B 1 318 ? 179.292 174.890 238.468 1.00 67.94 238 LEU B C 1
ATOM 9868 O O . LEU B 1 318 ? 178.597 174.674 239.465 1.00 68.18 238 LEU B O 1
ATOM 9884 N N . ASP B 1 319 ? 178.824 175.483 237.376 1.00 70.11 239 ASP B N 1
ATOM 9885 C CA . ASP B 1 319 ? 177.423 175.876 237.272 1.00 71.62 239 ASP B CA 1
ATOM 9886 C C . ASP B 1 319 ? 176.604 174.649 236.896 1.00 73.31 239 ASP B C 1
ATOM 9887 O O . ASP B 1 319 ? 176.641 174.183 235.755 1.00 74.71 239 ASP B O 1
ATOM 9896 N N . ALA B 1 320 ? 175.842 174.129 237.857 1.00 66.69 240 ALA B N 1
ATOM 9897 C CA . ALA B 1 320 ? 175.144 172.866 237.650 1.00 64.88 240 ALA B CA 1
ATOM 9898 C C . ALA B 1 320 ? 174.020 173.015 236.632 1.00 67.82 240 ALA B C 1
ATOM 9899 O O . ALA B 1 320 ? 174.009 172.340 235.597 1.00 68.60 240 ALA B O 1
ATOM 9906 N N . THR B 1 321 ? 173.058 173.898 236.910 1.00 69.40 241 THR B N 1
ATOM 9907 C CA . THR B 1 321 ? 171.903 174.031 236.028 1.00 69.84 241 THR B CA 1
ATOM 9908 C C . THR B 1 321 ? 172.314 174.533 234.648 1.00 68.97 241 THR B C 1
ATOM 9909 O O . THR B 1 321 ? 171.760 174.097 233.632 1.00 66.07 241 THR B O 1
ATOM 9920 N N . GLY B 1 322 ? 173.280 175.450 234.589 1.00 66.27 242 GLY B N 1
ATOM 9921 C CA . GLY B 1 322 ? 173.748 175.929 233.299 1.00 67.25 242 GLY B CA 1
ATOM 9922 C C . GLY B 1 322 ? 174.457 174.852 232.501 1.00 67.49 242 GLY B C 1
ATOM 9923 O O . GLY B 1 322 ? 174.303 174.767 231.280 1.00 64.45 242 GLY B O 1
ATOM 9927 N N . ALA B 1 323 ? 175.249 174.019 233.178 1.00 60.71 243 ALA B N 1
ATOM 9928 C CA . ALA B 1 323 ? 175.976 172.962 232.484 1.00 60.32 243 ALA B CA 1
ATOM 9929 C C . ALA B 1 323 ? 175.041 171.853 232.015 1.00 66.94 243 ALA B C 1
ATOM 9930 O O . ALA B 1 323 ? 175.250 171.272 230.943 1.00 66.60 243 ALA B O 1
ATOM 9937 N N . ILE B 1 324 ? 174.016 171.533 232.807 1.00 68.85 244 ILE B N 1
ATOM 9938 C CA . ILE B 1 324 ? 173.115 170.439 232.449 1.00 64.98 244 ILE B CA 1
ATOM 9939 C C . ILE B 1 324 ? 17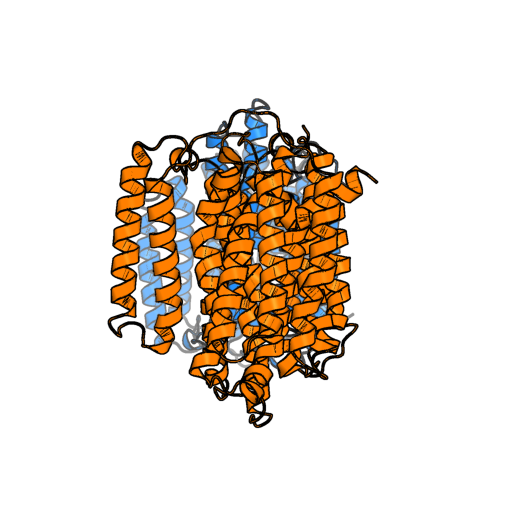2.269 170.813 231.237 1.00 62.40 244 ILE B C 1
ATOM 9940 O O . ILE B 1 324 ? 172.146 170.033 230.286 1.00 62.98 244 ILE B O 1
ATOM 9956 N N . LEU B 1 325 ? 171.669 172.006 231.250 1.00 61.93 245 LEU B N 1
ATOM 9957 C CA . LEU B 1 325 ? 170.778 172.380 230.156 1.00 63.67 245 LEU B CA 1
ATOM 9958 C C . LEU B 1 325 ? 171.535 172.565 228.848 1.00 58.52 245 LEU B C 1
ATOM 9959 O O . LEU B 1 325 ? 170.987 172.289 227.776 1.00 63.06 245 LEU B O 1
ATOM 9975 N N . ALA B 1 326 ? 172.780 173.038 228.910 1.00 60.40 246 ALA B N 1
ATOM 9976 C CA . ALA B 1 326 ? 173.575 173.174 227.694 1.00 64.30 246 ALA B CA 1
ATOM 9977 C C . ALA B 1 326 ? 173.825 171.818 227.047 1.00 60.06 246 ALA B C 1
ATOM 9978 O O . ALA B 1 326 ? 173.740 171.681 225.822 1.00 57.83 246 ALA B O 1
ATOM 9985 N N . THR B 1 327 ? 174.141 170.804 227.856 1.00 61.63 247 THR B N 1
ATOM 9986 C CA . THR B 1 327 ? 174.337 169.461 227.319 1.00 58.12 247 THR B CA 1
ATOM 9987 C C . THR B 1 327 ? 173.049 168.909 226.722 1.00 59.81 247 THR B C 1
ATOM 9988 O O . THR B 1 327 ? 173.061 168.321 225.635 1.00 63.06 247 THR B O 1
ATOM 9999 N N . LEU B 1 328 ? 171.925 169.083 227.421 1.00 64.35 248 LEU B N 1
ATOM 10000 C CA . LEU B 1 328 ? 170.651 168.597 226.903 1.00 63.75 248 LEU B CA 1
ATOM 10001 C C . LEU B 1 328 ? 170.235 169.360 225.652 1.00 63.86 248 LEU B C 1
ATOM 10002 O O . LEU B 1 328 ? 169.736 168.763 224.691 1.00 67.14 248 LEU B O 1
ATOM 10018 N N . ALA B 1 329 ? 170.427 170.680 225.645 1.00 64.77 249 ALA B N 1
ATOM 10019 C CA . ALA B 1 329 ? 170.023 171.477 224.492 1.00 64.79 249 ALA B CA 1
ATOM 10020 C C . ALA B 1 329 ? 170.846 171.128 223.260 1.00 65.25 249 ALA B C 1
ATOM 10021 O O . ALA B 1 329 ? 170.301 171.008 222.156 1.00 68.32 249 ALA B O 1
ATOM 10028 N N . CYS B 1 330 ? 172.160 170.973 223.426 1.00 65.06 250 CYS B N 1
ATOM 10029 C CA . CYS B 1 330 ? 173.018 170.690 222.281 1.00 65.21 250 CYS B CA 1
ATOM 10030 C C . CYS B 1 330 ? 172.845 169.257 221.794 1.00 65.47 250 CYS B C 1
ATOM 10031 O O . CYS B 1 330 ? 172.765 169.015 220.584 1.00 67.38 250 CYS B O 1
ATOM 10039 N N . THR B 1 331 ? 172.788 168.293 222.718 1.00 63.83 251 THR B N 1
ATOM 10040 C CA . THR B 1 331 ? 172.731 166.891 222.313 1.00 65.17 251 THR B CA 1
ATOM 10041 C C . THR B 1 331 ? 171.446 166.590 221.555 1.00 63.70 251 THR B C 1
ATOM 10042 O O . THR B 1 331 ? 171.465 165.871 220.550 1.00 64.36 251 THR B O 1
ATOM 10053 N N . ALA B 1 332 ? 170.319 167.132 222.018 1.00 70.98 252 ALA B N 1
ATOM 10054 C CA . ALA B 1 332 ? 169.055 166.867 221.343 1.00 74.19 252 ALA B CA 1
ATOM 10055 C C . ALA B 1 332 ? 169.065 167.424 219.924 1.00 73.69 252 ALA B C 1
ATOM 10056 O O . ALA B 1 332 ? 168.573 166.777 218.992 1.00 75.97 252 ALA B O 1
ATOM 10063 N N . ALA B 1 333 ? 169.629 168.620 219.740 1.00 73.58 253 ALA B N 1
ATOM 10064 C CA . ALA B 1 333 ? 169.686 169.214 218.409 1.00 75.79 253 ALA B CA 1
ATOM 10065 C C . ALA B 1 333 ? 170.528 168.365 217.464 1.00 77.90 253 ALA B C 1
ATOM 10066 O O . ALA B 1 333 ? 170.130 168.105 216.324 1.00 78.63 253 ALA B O 1
ATOM 10073 N N . VAL B 1 334 ? 171.698 167.917 217.926 1.00 73.19 254 VAL B N 1
ATOM 10074 C CA . VAL B 1 334 ? 172.556 167.083 217.088 1.00 74.52 254 VAL B CA 1
ATOM 10075 C C . VAL B 1 334 ? 171.839 165.791 216.722 1.00 75.73 254 VAL B C 1
ATOM 10076 O O . VAL B 1 334 ? 171.940 165.305 215.588 1.00 76.63 254 VAL B O 1
ATOM 10089 N N . PHE B 1 335 ? 171.106 165.214 217.674 1.00 80.18 255 PHE B N 1
ATOM 10090 C CA . PHE B 1 335 ? 170.341 164.004 217.392 1.00 78.28 255 PHE B CA 1
ATOM 10091 C C . PHE B 1 335 ? 169.279 164.263 216.331 1.00 79.58 255 PHE B C 1
ATOM 10092 O O . PHE B 1 335 ? 169.111 163.469 215.398 1.00 81.21 255 PHE B O 1
ATOM 10109 N N . ALA B 1 336 ? 168.549 165.373 216.460 1.00 83.52 256 ALA B N 1
ATOM 10110 C CA . ALA B 1 336 ? 167.447 165.648 215.542 1.00 83.13 256 ALA B CA 1
ATOM 10111 C C . ALA B 1 336 ? 167.942 165.834 214.114 1.00 80.81 256 ALA B C 1
ATOM 10112 O O . ALA B 1 336 ? 167.359 165.287 213.171 1.00 81.29 256 ALA B O 1
ATOM 10119 N N . PHE B 1 337 ? 169.018 166.603 213.931 1.00 87.42 257 PHE B N 1
ATOM 10120 C CA . PHE B 1 337 ? 169.546 166.822 212.588 1.00 89.22 257 PHE B CA 1
ATOM 10121 C C . PHE B 1 337 ? 170.065 165.524 211.982 1.00 91.59 257 PHE B C 1
ATOM 10122 O O . PHE B 1 337 ? 169.923 165.291 210.777 1.00 91.97 257 PHE B O 1
ATOM 10139 N N . SER B 1 338 ? 170.674 164.667 212.803 1.00 89.88 258 SER B N 1
ATOM 10140 C CA . SER B 1 338 ? 171.257 163.432 212.289 1.00 87.20 258 SER B CA 1
ATOM 10141 C C . SER B 1 338 ? 170.178 162.436 211.879 1.00 88.03 258 SER B C 1
ATOM 10142 O O . SER B 1 338 ? 170.263 161.817 210.813 1.00 86.98 258 SER B O 1
ATOM 10150 N N . ILE B 1 339 ? 169.153 162.263 212.719 1.00 89.66 259 ILE B N 1
ATOM 10151 C CA . ILE B 1 339 ? 168.097 161.293 212.433 1.00 88.78 259 ILE B CA 1
ATOM 10152 C C . ILE B 1 339 ? 167.054 161.823 211.464 1.00 90.83 259 ILE B C 1
ATOM 10153 O O . ILE B 1 339 ? 166.240 161.040 210.958 1.00 91.65 259 ILE B O 1
ATOM 10169 N N . GLY B 1 340 ? 167.058 163.124 211.179 1.00 99.22 260 GLY B N 1
ATOM 10170 C CA . GLY B 1 340 ? 166.062 163.724 210.323 1.00 101.46 260 GLY B CA 1
ATOM 10171 C C . GLY B 1 340 ? 166.003 163.111 208.937 1.00 100.13 260 GLY B C 1
ATOM 10172 O O . GLY B 1 340 ? 164.941 162.683 208.476 1.00 100.26 260 GLY B O 1
ATOM 10176 N N . PRO B 1 341 ? 167.142 163.058 208.240 1.00 101.60 261 PRO B N 1
ATOM 10177 C CA . PRO B 1 341 ? 167.142 162.436 206.905 1.00 102.64 261 PRO B CA 1
ATOM 10178 C C . PRO B 1 341 ? 166.696 160.985 206.912 1.00 101.11 261 PRO B C 1
ATOM 10179 O O . PRO B 1 341 ? 166.055 160.540 205.951 1.00 100.87 261 PRO B O 1
ATOM 10190 N N . GLU B 1 342 ? 167.014 160.233 207.966 1.00 99.14 262 GLU B N 1
ATOM 10191 C CA . GLU B 1 342 ? 166.623 158.828 208.018 1.00 98.92 262 GLU B CA 1
ATOM 10192 C C . GLU B 1 342 ? 165.108 158.682 208.093 1.00 99.72 262 GLU B C 1
ATOM 10193 O O . GLU B 1 342 ? 164.507 157.931 207.316 1.00 98.98 262 GLU B O 1
ATOM 10205 N N . LYS B 1 343 ? 164.473 159.394 209.024 1.00 99.65 263 LYS B N 1
ATOM 10206 C CA . LYS B 1 343 ? 163.033 159.310 209.223 1.00 99.48 263 LYS B CA 1
ATOM 10207 C C . LYS B 1 343 ? 162.253 160.381 208.471 1.00 100.36 263 LYS B C 1
ATOM 10208 O O . LYS B 1 343 ? 161.018 160.343 208.485 1.00 100.67 263 LYS B O 1
ATOM 10227 N N . GLY B 1 344 ? 162.927 161.318 207.819 1.00 105.01 264 GLY B N 1
ATOM 10228 C CA . GLY B 1 344 ? 162.247 162.425 207.163 1.00 106.23 264 GLY B CA 1
ATOM 10229 C C . GLY B 1 344 ? 162.149 163.645 208.057 1.00 106.11 264 GLY B C 1
ATOM 10230 O O . GLY B 1 344 ? 162.026 163.555 209.278 1.00 105.89 264 GLY B O 1
ATOM 10234 N N . TRP B 1 345 ? 162.200 164.818 207.425 1.00 107.13 265 TRP B N 1
ATOM 10235 C CA . TRP B 1 345 ? 162.253 166.069 208.172 1.00 108.25 265 TRP B CA 1
ATOM 10236 C C . TRP B 1 345 ? 160.953 166.386 208.900 1.00 111.31 265 TRP B C 1
ATOM 10237 O O . TRP B 1 345 ? 160.948 167.278 209.755 1.00 111.69 265 TRP B O 1
ATOM 10258 N N . MET B 1 346 ? 159.859 165.690 208.587 1.00 113.29 266 MET B N 1
ATOM 10259 C CA . MET B 1 346 ? 158.589 165.881 209.278 1.00 112.02 266 MET B CA 1
ATOM 10260 C C . MET B 1 346 ? 158.057 164.560 209.820 1.00 110.62 266 MET B C 1
ATOM 10261 O O . MET B 1 346 ? 156.842 164.362 209.905 1.00 113.48 266 MET B O 1
ATOM 10266 N N . SER B 1 347 ? 158.956 163.645 210.188 1.00 100.26 267 SER B N 1
ATOM 10267 C CA . SER B 1 347 ? 158.529 162.337 210.677 1.00 101.92 267 SER B CA 1
ATOM 10268 C C . SER B 1 347 ? 157.704 162.462 211.950 1.00 101.80 267 SER B C 1
ATOM 10269 O O . SER B 1 347 ? 156.680 161.785 212.104 1.00 102.92 267 SER B O 1
ATOM 10272 N N . GLY B 1 348 ? 158.132 163.323 212.869 1.00 97.93 268 GLY B N 1
ATOM 10273 C CA . GLY B 1 348 ? 157.488 163.475 214.159 1.00 97.55 268 GLY B CA 1
ATOM 10274 C C . GLY B 1 348 ? 158.500 163.381 215.280 1.00 98.00 268 GLY B C 1
ATOM 10275 O O . GLY B 1 348 ? 158.402 164.096 216.281 1.00 98.13 268 GLY B O 1
ATOM 10279 N N . ILE B 1 349 ? 159.484 162.494 215.115 1.00 94.74 269 ILE B N 1
ATOM 10280 C CA . ILE B 1 349 ? 160.616 162.452 216.034 1.00 94.76 269 ILE B CA 1
ATOM 10281 C C . ILE B 1 349 ? 161.678 163.471 215.646 1.00 93.38 269 ILE B C 1
ATOM 10282 O O . ILE B 1 349 ? 162.456 163.903 216.505 1.00 93.08 269 ILE B O 1
ATOM 10298 N N . THR B 1 350 ? 161.731 163.867 214.373 1.00 96.86 270 THR B N 1
ATOM 10299 C CA . THR B 1 350 ? 162.659 164.910 213.952 1.00 96.70 270 THR B CA 1
ATOM 10300 C C . THR B 1 350 ? 162.281 166.248 214.574 1.00 95.74 270 THR B C 1
ATOM 10301 O O . THR B 1 350 ? 163.068 166.850 215.314 1.00 95.52 270 THR B O 1
ATOM 10312 N N . ILE B 1 351 ? 161.071 166.728 214.284 1.00 98.50 271 ILE B N 1
ATOM 10313 C CA . ILE B 1 351 ? 160.592 167.958 214.910 1.00 98.17 271 ILE B CA 1
ATOM 10314 C C . ILE B 1 351 ? 160.167 167.727 216.354 1.00 96.42 271 ILE B C 1
ATOM 10315 O O . ILE B 1 351 ? 160.093 168.688 217.130 1.00 97.07 271 ILE B O 1
ATOM 10331 N N . GLY B 1 352 ? 159.880 166.482 216.740 1.00 88.68 272 GLY B N 1
ATOM 10332 C CA . GLY B 1 352 ? 159.620 166.199 218.141 1.00 88.63 272 GLY B CA 1
ATOM 10333 C C . GLY B 1 352 ? 160.849 166.400 219.006 1.00 91.65 272 GLY B C 1
ATOM 10334 O O . GLY B 1 352 ? 160.765 166.962 220.101 1.00 89.18 272 GLY B O 1
ATOM 10338 N N . SER B 1 353 ? 162.009 165.939 218.529 1.00 91.06 273 SER B N 1
ATOM 10339 C CA . SER B 1 353 ? 163.250 166.170 219.259 1.00 87.27 273 SER B CA 1
ATOM 10340 C C . SER B 1 353 ? 163.699 167.620 219.147 1.00 87.59 273 SER B C 1
ATOM 10341 O O . SER B 1 353 ? 164.325 168.147 220.074 1.00 87.36 273 SER B O 1
ATOM 10349 N N . GLY B 1 354 ? 163.397 168.278 218.026 1.00 83.26 274 GLY B N 1
ATOM 10350 C CA . GLY B 1 354 ? 163.698 169.694 217.907 1.00 81.66 274 GLY B CA 1
ATOM 10351 C C . GLY B 1 354 ? 162.948 170.536 218.918 1.00 83.91 274 GLY B C 1
ATOM 10352 O O . GLY B 1 354 ? 163.448 171.572 219.362 1.00 85.95 274 GLY B O 1
ATOM 10356 N N . LEU B 1 355 ? 161.740 170.109 219.291 1.00 81.62 275 LEU B N 1
ATOM 10357 C CA . LEU B 1 355 ? 160.999 170.802 220.340 1.00 83.03 275 LEU B CA 1
ATOM 10358 C C . LEU B 1 355 ? 161.753 170.756 221.663 1.00 83.93 275 LEU B C 1
ATOM 10359 O O . LEU B 1 355 ? 161.835 171.763 222.376 1.00 83.99 275 LEU B O 1
ATOM 10375 N N . VAL B 1 356 ? 162.313 169.596 222.007 1.00 79.92 276 VAL B N 1
ATOM 10376 C CA . VAL B 1 356 ? 163.085 169.483 223.241 1.00 79.75 276 VAL B CA 1
ATOM 10377 C C . VAL B 1 356 ? 164.330 170.356 223.169 1.00 79.31 276 VAL B C 1
ATOM 10378 O O . VAL B 1 356 ? 164.726 170.982 224.160 1.00 82.40 276 VAL B O 1
ATOM 10391 N N . ALA B 1 357 ? 164.974 170.406 222.001 1.00 75.04 277 ALA B N 1
ATOM 10392 C CA . ALA B 1 357 ? 166.143 171.266 221.844 1.00 77.31 277 ALA B CA 1
ATOM 10393 C C . ALA B 1 357 ? 165.771 172.733 222.012 1.00 75.10 277 ALA B C 1
ATOM 10394 O O . ALA B 1 357 ? 166.505 173.499 222.646 1.00 73.86 277 ALA B O 1
ATOM 10401 N N . LEU B 1 358 ? 164.636 173.145 221.445 1.00 80.06 278 LEU B N 1
ATOM 10402 C CA . LEU B 1 358 ? 164.195 174.527 221.597 1.00 80.68 278 LEU B CA 1
ATOM 10403 C C . LEU B 1 358 ? 163.849 174.839 223.048 1.00 77.32 278 LEU B C 1
ATOM 10404 O O . LEU B 1 358 ? 164.242 175.886 223.574 1.00 75.57 278 LEU B O 1
ATOM 10420 N N . ALA B 1 359 ? 163.114 173.943 223.710 1.00 73.48 279 ALA B N 1
ATOM 10421 C CA . ALA B 1 359 ? 162.716 174.190 225.092 1.00 74.85 279 ALA B CA 1
ATOM 10422 C C . ALA B 1 359 ? 163.926 174.231 226.016 1.00 74.21 279 ALA B C 1
ATOM 10423 O O . ALA B 1 359 ? 163.980 175.047 226.944 1.00 73.33 279 ALA B O 1
ATOM 10430 N N . ALA B 1 360 ? 164.902 173.349 225.790 1.00 71.82 280 ALA B N 1
ATOM 10431 C CA . ALA B 1 360 ? 166.108 173.360 226.611 1.00 68.57 280 ALA B CA 1
ATOM 10432 C C . ALA B 1 360 ? 166.900 174.646 226.412 1.00 71.05 280 ALA B C 1
ATOM 10433 O O . ALA B 1 360 ? 167.397 175.231 227.380 1.00 74.42 280 ALA B O 1
ATOM 10440 N N . ALA B 1 361 ? 167.030 175.101 225.163 1.00 69.60 281 ALA B N 1
ATOM 10441 C CA . ALA B 1 361 ? 167.798 176.313 224.895 1.00 66.62 281 ALA B CA 1
ATOM 10442 C C . ALA B 1 361 ? 167.167 177.526 225.564 1.00 65.14 281 ALA B C 1
ATOM 10443 O O . ALA B 1 361 ? 167.872 178.366 226.134 1.00 63.83 281 ALA B O 1
ATOM 10450 N N . VAL B 1 362 ? 165.838 177.634 225.505 1.00 74.54 282 VAL B N 1
ATOM 10451 C CA . VAL B 1 362 ? 165.153 178.773 226.110 1.00 73.96 282 VAL B CA 1
ATOM 10452 C C . VAL B 1 362 ? 165.381 178.790 227.616 1.00 69.78 282 VAL B C 1
ATOM 10453 O O . VAL B 1 362 ? 165.629 179.847 228.209 1.00 68.48 282 VAL B O 1
ATOM 10466 N N . ALA B 1 363 ? 165.294 177.625 228.258 1.00 61.90 283 ALA B N 1
ATOM 10467 C CA . ALA B 1 363 ? 165.533 177.558 229.695 1.00 61.12 283 ALA B CA 1
ATOM 10468 C C . ALA B 1 363 ? 166.993 177.827 230.033 1.00 63.99 283 ALA B C 1
ATOM 10469 O O . ALA B 1 363 ? 167.288 178.396 231.090 1.00 64.78 283 ALA B O 1
ATOM 10476 N N . PHE B 1 364 ? 167.917 177.422 229.159 1.00 65.52 284 PHE B N 1
ATOM 10477 C CA . PHE B 1 364 ? 169.332 177.677 229.403 1.00 65.15 284 PHE B CA 1
ATOM 10478 C C . PHE B 1 364 ? 169.631 179.171 229.423 1.00 69.92 284 PHE B C 1
ATOM 10479 O O . PHE B 1 364 ? 170.387 179.649 230.276 1.00 67.81 284 PHE B O 1
ATOM 10496 N N . VAL B 1 365 ? 169.054 179.924 228.486 1.00 69.69 285 VAL B N 1
ATOM 10497 C CA . VAL B 1 365 ? 169.336 181.353 228.408 1.00 63.91 285 VAL B CA 1
ATOM 10498 C C . VAL B 1 365 ? 168.767 182.079 229.620 1.00 66.89 285 VAL B C 1
ATOM 10499 O O . VAL B 1 365 ? 169.375 183.025 230.135 1.00 69.34 285 VAL B O 1
ATOM 10512 N N . ILE B 1 366 ? 167.592 181.657 230.090 1.00 70.09 286 ILE B N 1
ATOM 10513 C CA . ILE B 1 366 ? 166.948 182.348 231.203 1.00 68.27 286 ILE B CA 1
ATOM 10514 C C . ILE B 1 366 ? 167.765 182.181 232.478 1.00 67.58 286 ILE B C 1
ATOM 10515 O O . ILE B 1 366 ? 168.034 183.154 233.191 1.00 69.89 286 ILE B O 1
ATOM 10531 N N . VAL B 1 367 ? 168.173 180.949 232.789 1.00 67.30 287 VAL B N 1
ATOM 10532 C CA . VAL B 1 367 ? 168.957 180.746 234.003 1.00 68.99 287 VAL B CA 1
ATOM 10533 C C . VAL B 1 367 ? 170.343 181.361 233.857 1.00 68.52 287 VAL B C 1
ATOM 10534 O O . VAL B 1 367 ? 170.980 181.715 234.856 1.00 69.51 287 VAL B O 1
ATOM 10547 N N . GLU B 1 368 ? 170.833 181.511 232.622 1.00 71.18 288 GLU B N 1
ATOM 10548 C CA . GLU B 1 368 ? 172.161 182.077 232.405 1.00 72.57 288 GLU B CA 1
ATOM 10549 C C . GLU B 1 368 ? 172.264 183.529 232.862 1.00 70.38 288 GLU B C 1
ATOM 10550 O O . GLU B 1 368 ? 173.377 184.004 233.107 1.00 67.75 288 GLU B O 1
ATOM 10562 N N . ARG B 1 369 ? 171.141 184.242 232.990 1.00 75.16 289 ARG B N 1
ATOM 10563 C CA . ARG B 1 369 ? 171.201 185.641 233.404 1.00 74.60 289 ARG B CA 1
ATOM 10564 C C . ARG B 1 369 ? 171.750 185.779 234.819 1.00 75.93 289 ARG B C 1
ATOM 10565 O O . ARG B 1 369 ? 172.630 186.609 235.074 1.00 77.25 289 ARG B O 1
ATOM 10586 N N . THR B 1 370 ? 171.244 184.974 235.751 1.00 79.07 290 THR B N 1
ATOM 10587 C CA . THR B 1 370 ? 171.627 185.041 237.160 1.00 80.66 290 THR B CA 1
ATOM 10588 C C . THR B 1 370 ? 172.628 183.950 237.516 1.00 77.58 290 THR B C 1
ATOM 10589 O O . THR B 1 370 ? 172.612 183.414 238.628 1.00 75.12 290 THR B O 1
ATOM 10600 N N . ALA B 1 371 ? 173.509 183.606 236.582 1.00 71.74 291 ALA B N 1
ATOM 10601 C CA . ALA B 1 371 ? 174.459 182.516 236.753 1.00 71.11 291 ALA B CA 1
ATOM 10602 C C . ALA B 1 371 ? 175.784 183.044 237.284 1.00 72.90 291 ALA B C 1
ATOM 10603 O O . ALA B 1 371 ? 176.234 184.127 236.897 1.00 75.24 291 ALA B O 1
ATOM 10610 N N . GLU B 1 372 ? 176.399 182.274 238.178 1.00 69.90 292 GLU B N 1
ATOM 10611 C CA . GLU B 1 372 ? 177.726 182.567 238.702 1.00 69.98 292 GLU B CA 1
ATOM 10612 C C . GLU B 1 372 ? 178.736 181.665 238.007 1.00 72.57 292 GLU B C 1
ATOM 10613 O O . GLU B 1 372 ? 178.527 180.451 237.913 1.00 71.31 292 GLU B O 1
ATOM 10625 N N . ASN B 1 373 ? 179.833 182.259 237.532 1.00 69.59 293 ASN B N 1
ATOM 10626 C CA . ASN B 1 373 ? 180.824 181.533 236.747 1.00 61.39 293 ASN B CA 1
ATOM 10627 C C . ASN B 1 373 ? 180.130 180.948 235.523 1.00 62.46 293 ASN B C 1
ATOM 10628 O O . ASN B 1 373 ? 180.125 179.725 235.336 1.00 63.44 293 ASN B O 1
ATOM 10639 N N . PRO B 1 374 ? 179.546 181.786 234.667 1.00 61.57 294 PRO B N 1
ATOM 10640 C CA . PRO B 1 374 ? 178.602 181.278 233.665 1.00 60.67 294 PRO B CA 1
ATOM 10641 C C . PRO B 1 374 ? 179.269 180.371 232.645 1.00 63.20 294 PRO B C 1
ATOM 10642 O O . PRO B 1 374 ? 180.458 180.494 232.343 1.00 65.36 294 PRO B O 1
ATOM 10653 N N . VAL B 1 375 ? 178.474 179.439 232.118 1.00 63.00 295 VAL B N 1
ATOM 10654 C CA . VAL B 1 375 ? 178.959 178.546 231.070 1.00 60.57 295 VAL B CA 1
ATOM 10655 C C . VAL B 1 375 ? 179.207 179.324 229.784 1.00 62.39 295 VAL B C 1
ATOM 10656 O O . VAL B 1 375 ? 180.230 179.140 229.116 1.00 60.38 295 VAL B O 1
ATOM 10669 N N . VAL B 1 376 ? 178.270 180.186 229.412 1.00 58.34 296 VAL B N 1
ATOM 10670 C CA . VAL B 1 376 ? 178.370 181.017 228.220 1.00 58.90 296 VAL B CA 1
ATOM 10671 C C . VAL B 1 376 ? 178.169 182.471 228.638 1.00 59.33 296 VAL B C 1
ATOM 10672 O O . VAL B 1 376 ? 177.040 182.919 228.837 1.00 60.91 296 VAL B O 1
ATOM 10685 N N . PRO B 1 377 ? 179.256 183.251 228.791 1.00 58.16 297 PRO B N 1
ATOM 10686 C CA . PRO B 1 377 ? 179.082 184.669 229.141 1.00 57.35 297 PRO B CA 1
ATOM 10687 C C . PRO B 1 377 ? 178.602 185.506 227.965 1.00 56.59 297 PRO B C 1
ATOM 10688 O O . PRO B 1 377 ? 179.409 186.078 227.226 1.00 56.82 297 PRO B O 1
ATOM 10699 N N . PHE B 1 378 ? 177.279 185.559 227.777 1.00 64.23 298 PHE B N 1
ATOM 10700 C CA . PHE B 1 378 ? 176.700 186.335 226.683 1.00 62.84 298 PHE B CA 1
ATOM 10701 C C . PHE B 1 378 ? 177.145 187.791 226.713 1.00 58.95 298 PHE B C 1
ATOM 10702 O O . PHE B 1 378 ? 177.301 188.414 225.657 1.00 56.78 298 PHE B O 1
ATOM 10719 N N . HIS B 1 379 ? 177.347 188.354 227.908 1.00 65.26 299 HIS B N 1
ATOM 10720 C CA . HIS B 1 379 ? 177.730 189.758 228.008 1.00 63.96 299 HIS B CA 1
ATOM 10721 C C . HIS B 1 379 ? 179.073 190.026 227.343 1.00 64.41 299 HIS B C 1
ATOM 10722 O O . HIS B 1 379 ? 179.329 191.149 226.895 1.00 68.50 299 HIS B O 1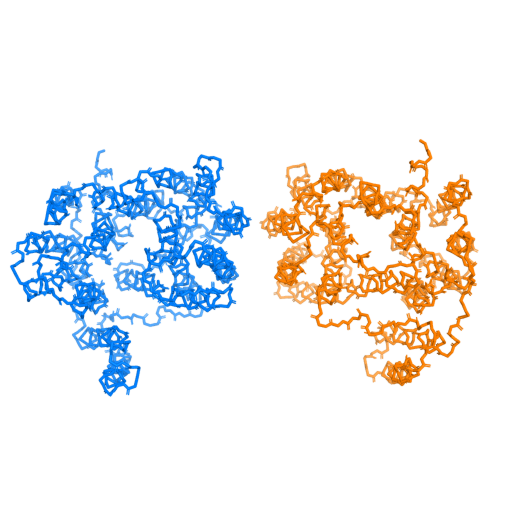
ATOM 10736 N N . LEU B 1 380 ? 179.944 189.018 227.275 1.00 59.69 300 LEU B N 1
ATOM 10737 C CA . LEU B 1 380 ? 181.257 189.192 226.668 1.00 59.20 300 LEU B CA 1
ATOM 10738 C C . LEU B 1 380 ? 181.190 189.355 225.155 1.00 55.97 300 LEU B C 1
ATOM 10739 O O . LEU B 1 380 ? 182.193 189.743 224.548 1.00 55.78 300 LEU B O 1
ATOM 10755 N N . PHE B 1 381 ? 180.044 189.075 224.539 1.00 55.33 301 PHE B N 1
ATOM 10756 C CA . PHE B 1 381 ? 179.838 189.222 223.101 1.00 53.28 301 PHE B CA 1
ATOM 10757 C C . PHE B 1 381 ? 178.901 190.407 222.884 1.00 62.13 301 PHE B C 1
ATOM 10758 O O . PHE B 1 381 ? 177.683 190.284 223.040 1.00 64.94 301 PHE B O 1
ATOM 10775 N N . ARG B 1 382 ? 179.477 191.550 222.522 1.00 68.81 302 ARG B N 1
ATOM 10776 C CA . ARG B 1 382 ? 178.758 192.801 222.306 1.00 65.52 302 ARG B CA 1
ATOM 10777 C C . ARG B 1 382 ? 178.941 193.245 220.854 1.00 71.89 302 ARG B C 1
ATOM 10778 O O . ARG B 1 382 ? 179.436 192.495 220.011 1.00 70.25 302 ARG B O 1
ATOM 10799 N N . ASP B 1 383 ? 178.532 194.481 220.562 1.00 81.96 303 ASP B N 1
ATOM 10800 C CA . ASP B 1 383 ? 178.645 195.038 219.215 1.00 81.03 303 ASP B CA 1
ATOM 10801 C C . ASP B 1 383 ? 180.084 195.262 218.760 1.00 80.50 303 ASP B C 1
ATOM 10802 O O . ASP B 1 383 ? 180.280 195.751 217.643 1.00 76.93 303 ASP B O 1
ATOM 10811 N N . ARG B 1 384 ? 181.087 194.924 219.564 1.00 68.74 304 ARG B N 1
ATOM 10812 C CA . ARG B 1 384 ? 182.473 195.149 219.184 1.00 63.69 304 ARG B CA 1
ATOM 10813 C C . ARG B 1 384 ? 182.899 194.079 218.180 1.00 59.23 304 ARG B C 1
ATOM 10814 O O . ARG B 1 384 ? 182.075 193.355 217.617 1.00 58.14 304 ARG B O 1
ATOM 10835 N N . ASN B 1 385 ? 184.203 193.989 217.926 1.00 51.11 305 ASN B N 1
ATOM 10836 C CA . ASN B 1 385 ? 184.747 193.123 216.892 1.00 44.42 305 ASN B CA 1
ATOM 10837 C C . ASN B 1 385 ? 185.030 191.707 217.385 1.00 45.85 305 ASN B C 1
ATOM 10838 O O . ASN B 1 385 ? 185.807 190.986 216.748 1.00 54.74 305 ASN B O 1
ATOM 10849 N N . ARG B 1 386 ? 184.434 191.292 218.507 1.00 52.58 306 ARG B N 1
ATOM 10850 C CA . ARG B 1 386 ? 184.481 189.880 218.874 1.00 49.53 306 ARG B CA 1
ATOM 10851 C C . ARG B 1 386 ? 183.479 189.076 218.053 1.00 45.16 306 ARG B C 1
ATOM 10852 O O . ARG B 1 386 ? 183.765 187.941 217.657 1.00 43.23 306 ARG B O 1
ATOM 10873 N N . LEU B 1 387 ? 182.304 189.652 217.786 1.00 49.07 307 LEU B N 1
ATOM 10874 C CA . LEU B 1 387 ? 181.309 188.973 216.959 1.00 50.72 307 LEU B CA 1
ATOM 10875 C C . LEU B 1 387 ? 181.790 188.831 215.524 1.00 48.23 307 LEU B C 1
ATOM 10876 O O . LEU B 1 387 ? 181.573 187.792 214.890 1.00 52.13 307 LEU B O 1
ATOM 10892 N N . VAL B 1 388 ? 182.426 189.873 214.989 1.00 47.98 308 VAL B N 1
ATOM 10893 C CA . VAL B 1 388 ? 182.947 189.804 213.629 1.00 51.29 308 VAL B CA 1
ATOM 10894 C C . VAL B 1 388 ? 184.005 188.715 213.527 1.00 46.09 308 VAL B C 1
ATOM 10895 O O . VAL B 1 388 ? 184.042 187.952 212.554 1.00 46.14 308 VAL B O 1
ATOM 10908 N N . THR B 1 389 ? 184.888 188.632 214.522 1.00 36.39 309 THR B N 1
ATOM 10909 C CA . THR B 1 389 ? 185.907 187.590 214.518 1.00 38.44 309 THR B CA 1
ATOM 10910 C C . THR B 1 389 ? 185.276 186.208 214.622 1.00 47.41 309 THR B C 1
ATOM 10911 O O . THR B 1 389 ? 185.629 185.296 213.867 1.00 49.86 309 THR B O 1
ATOM 10922 N N . PHE B 1 390 ? 184.325 186.038 215.543 1.00 49.46 310 PHE B N 1
ATOM 10923 C CA . PHE B 1 390 ? 183.691 184.740 215.741 1.00 37.42 310 PHE B CA 1
ATOM 10924 C C . PHE B 1 390 ? 182.691 184.398 214.646 1.00 35.86 310 PHE B C 1
ATOM 10925 O O . PHE B 1 390 ? 182.365 183.220 214.473 1.00 47.06 310 PHE B O 1
ATOM 10942 N N . SER B 1 391 ? 182.185 185.393 213.917 1.00 35.77 311 SER B N 1
ATOM 10943 C CA . SER B 1 391 ? 181.395 185.093 212.729 1.00 34.17 311 SER B CA 1
ATOM 10944 C C . SER B 1 391 ? 182.274 184.568 211.603 1.00 35.91 311 SER B C 1
ATOM 10945 O O . SER B 1 391 ? 181.835 183.721 210.818 1.00 40.31 311 SER B O 1
ATOM 10953 N N . ALA B 1 392 ? 183.512 185.058 211.510 1.00 40.61 312 ALA B N 1
ATOM 10954 C CA . ALA B 1 392 ? 184.413 184.613 210.454 1.00 35.99 312 ALA B CA 1
ATOM 10955 C C . ALA B 1 392 ? 184.824 183.160 210.644 1.00 34.15 312 ALA B C 1
ATOM 10956 O O . ALA B 1 392 ? 184.876 182.396 209.674 1.00 38.82 312 ALA B O 1
ATOM 10963 N N . ILE B 1 393 ? 185.124 182.755 211.882 1.00 39.91 313 ILE B N 1
ATOM 10964 C CA . ILE B 1 393 ? 185.613 181.396 212.101 1.00 39.20 313 ILE B CA 1
ATOM 10965 C C . ILE B 1 393 ? 184.524 180.376 211.794 1.00 42.09 313 ILE B C 1
ATOM 10966 O O . ILE B 1 393 ? 184.816 179.275 211.313 1.00 48.73 313 ILE B O 1
ATOM 10982 N N . LEU B 1 394 ? 183.262 180.708 212.072 1.00 36.96 314 LEU B N 1
ATOM 10983 C CA . LEU B 1 394 ? 182.171 179.802 211.733 1.00 34.44 314 LEU B CA 1
ATOM 10984 C C . LEU B 1 394 ? 182.096 179.586 210.227 1.00 43.82 314 LEU B C 1
ATOM 10985 O O . LEU B 1 394 ? 182.055 178.446 209.752 1.00 46.77 314 LEU B O 1
ATOM 11001 N N . LEU B 1 395 ? 182.080 180.676 209.459 1.00 41.33 315 LEU B N 1
ATOM 11002 C CA . LEU B 1 395 ? 181.964 180.558 208.011 1.00 35.81 315 LEU B CA 1
ATOM 11003 C C . LEU B 1 395 ? 183.281 180.129 207.376 1.00 41.12 315 LEU B C 1
ATOM 11004 O O . LEU B 1 395 ? 183.279 179.419 206.365 1.00 47.64 315 LEU B O 1
ATOM 11020 N N . ALA B 1 396 ? 184.413 180.554 207.943 1.00 41.42 316 ALA B N 1
ATOM 11021 C CA . ALA B 1 396 ? 185.703 180.099 207.434 1.00 30.56 316 ALA B CA 1
ATOM 11022 C C . ALA B 1 396 ? 185.866 178.599 207.622 1.00 38.34 316 ALA B C 1
ATOM 11023 O O . ALA B 1 396 ? 186.391 177.909 206.742 1.00 48.12 316 ALA B O 1
ATOM 11030 N N . GLY B 1 397 ? 185.433 178.077 208.771 1.00 41.38 317 GLY B N 1
ATOM 11031 C CA . GLY B 1 397 ? 185.495 176.642 208.988 1.00 37.32 317 GLY B CA 1
ATOM 11032 C C . GLY B 1 397 ? 184.657 175.871 207.988 1.00 42.97 317 GLY B C 1
ATOM 11033 O O . GLY B 1 397 ? 185.019 174.765 207.581 1.00 42.65 317 GLY B O 1
ATOM 11037 N N . GLY B 1 398 ? 183.521 176.440 207.585 1.00 48.96 318 GLY B N 1
ATOM 11038 C CA . GLY B 1 398 ? 182.717 175.807 206.553 1.00 44.08 318 GLY B CA 1
ATOM 11039 C C . GLY B 1 398 ? 183.432 175.742 205.218 1.00 38.83 318 GLY B C 1
ATOM 11040 O O . GLY B 1 398 ? 183.389 174.721 204.528 1.00 39.87 318 GLY B O 1
ATOM 11044 N N . VAL B 1 399 ? 184.096 176.833 204.833 1.00 41.97 319 VAL B N 1
ATOM 11045 C CA . VAL B 1 399 ? 184.861 176.839 203.589 1.00 45.19 319 VAL B CA 1
ATOM 11046 C C . VAL B 1 399 ? 186.013 175.845 203.669 1.00 42.81 319 VAL B C 1
ATOM 11047 O O . VAL B 1 399 ? 186.263 175.086 202.725 1.00 41.97 319 VAL B O 1
ATOM 11060 N N . MET B 1 400 ? 186.736 175.835 204.791 1.00 43.12 320 MET B N 1
ATOM 11061 C CA . MET B 1 400 ? 187.846 174.901 204.946 1.00 36.32 320 MET B CA 1
ATOM 11062 C C . MET B 1 400 ? 187.356 173.459 204.950 1.00 45.93 320 MET B C 1
ATOM 11063 O O . MET B 1 400 ? 187.985 172.582 204.348 1.00 46.52 320 MET B O 1
ATOM 11077 N N . PHE B 1 401 ? 186.240 173.194 205.633 1.00 46.63 321 PHE B N 1
ATOM 11078 C CA . PHE B 1 401 ? 185.739 171.827 205.740 1.00 37.85 321 PHE B CA 1
ATOM 11079 C C . PHE B 1 401 ? 185.213 171.323 204.401 1.00 37.75 321 PHE B C 1
ATOM 11080 O O . PHE B 1 401 ? 185.578 170.232 203.952 1.00 42.36 321 PHE B O 1
ATOM 11097 N N . SER B 1 402 ? 184.358 172.109 203.743 1.00 42.78 322 SER B N 1
ATOM 11098 C CA . SER B 1 402 ? 183.768 171.673 202.485 1.00 37.24 322 SER B CA 1
ATOM 11099 C C . SER B 1 402 ? 184.802 171.577 201.374 1.00 39.16 322 SER B C 1
ATOM 11100 O O . SER B 1 402 ? 184.621 170.783 200.444 1.00 46.65 322 SER B O 1
ATOM 11108 N N . LEU B 1 403 ? 185.878 172.360 201.451 1.00 43.78 323 LEU B N 1
ATOM 11109 C CA . LEU B 1 403 ? 186.962 172.236 200.485 1.00 41.03 323 LEU B CA 1
ATOM 11110 C C . LEU B 1 403 ? 187.722 170.928 200.672 1.00 33.48 323 LEU B C 1
ATOM 11111 O O . LEU B 1 403 ? 188.191 170.336 199.697 1.00 32.64 323 LEU B O 1
ATOM 11127 N N . THR B 1 404 ? 187.852 170.470 201.916 1.00 45.31 324 THR B N 1
ATOM 11128 C CA . THR B 1 404 ? 188.563 169.230 202.205 1.00 44.81 324 THR B CA 1
ATOM 11129 C C . THR B 1 404 ? 187.742 167.998 201.840 1.00 47.03 324 THR B C 1
ATOM 11130 O O . THR B 1 404 ? 188.299 166.987 201.399 1.00 42.36 324 THR B O 1
ATOM 11141 N N . VAL B 1 405 ? 186.426 168.042 202.057 1.00 45.22 325 VAL B N 1
ATOM 11142 C CA . VAL B 1 405 ? 185.587 166.882 201.776 1.00 41.51 325 VAL B CA 1
ATOM 11143 C C . VAL B 1 405 ? 185.367 166.732 200.275 1.00 47.35 325 VAL B C 1
ATOM 11144 O O . VAL B 1 405 ? 185.320 165.614 199.749 1.00 51.29 325 VAL B O 1
ATOM 11157 N N . CYS B 1 406 ? 185.211 167.850 199.564 1.00 47.87 326 CYS B N 1
ATOM 11158 C CA . CYS B 1 406 ? 184.942 167.779 198.133 1.00 39.04 326 CYS B CA 1
ATOM 11159 C C . CYS B 1 406 ? 186.187 167.374 197.354 1.00 40.46 326 CYS B C 1
ATOM 11160 O O . CYS B 1 406 ? 186.100 166.599 196.395 1.00 44.18 326 CYS B O 1
ATOM 11168 N N . ILE B 1 407 ? 187.352 167.894 197.746 1.00 35.60 327 ILE B N 1
ATOM 11169 C CA . ILE B 1 407 ? 188.583 167.600 197.020 1.00 33.94 327 ILE B CA 1
ATOM 11170 C C . ILE B 1 407 ? 188.981 166.143 197.203 1.00 31.81 327 ILE B C 1
ATOM 11171 O O . ILE B 1 407 ? 189.499 165.508 196.278 1.00 43.15 327 ILE B O 1
ATOM 11187 N N . GLY B 1 408 ? 188.774 165.599 198.401 1.00 35.59 328 GLY B N 1
ATOM 11188 C CA . GLY B 1 408 ? 189.083 164.198 198.625 1.00 41.61 328 GLY B CA 1
ATOM 11189 C C . GLY B 1 408 ? 188.230 163.273 197.779 1.00 41.98 328 GLY B C 1
ATOM 11190 O O . GLY B 1 408 ? 188.725 162.292 197.220 1.00 36.69 328 GLY B O 1
ATOM 11194 N N . LEU B 1 409 ? 186.933 163.571 197.680 1.00 49.45 329 LEU B N 1
ATOM 11195 C CA . LEU B 1 409 ? 186.041 162.761 196.858 1.00 47.48 329 LEU B CA 1
ATOM 11196 C C . LEU B 1 409 ? 186.403 162.857 195.381 1.00 47.53 329 LEU B C 1
ATOM 11197 O O . LEU B 1 409 ? 186.365 161.853 194.661 1.00 48.44 329 LEU B O 1
ATOM 11213 N N . TYR B 1 410 ? 186.741 164.059 194.909 1.00 46.02 330 TYR B N 1
ATOM 11214 C CA . TYR B 1 410 ? 187.064 164.237 193.497 1.00 43.54 330 TYR B CA 1
ATOM 11215 C C . TYR B 1 410 ? 188.306 163.444 193.107 1.00 42.75 330 TYR B C 1
ATOM 11216 O O . TYR B 1 410 ? 188.331 162.790 192.058 1.00 48.07 330 TYR B O 1
ATOM 11234 N N . VAL B 1 411 ? 189.347 163.488 193.939 1.00 36.69 331 VAL B N 1
ATOM 11235 C CA . VAL B 1 411 ? 190.587 162.794 193.609 1.00 35.70 331 VAL B CA 1
ATOM 11236 C C . VAL B 1 411 ? 190.377 161.285 193.626 1.00 45.26 331 VAL B C 1
ATOM 11237 O O . VAL B 1 411 ? 190.941 160.558 192.800 1.00 53.77 331 VAL B O 1
ATOM 11250 N N . GLN B 1 412 ? 189.579 160.786 194.572 1.00 43.28 332 GLN B N 1
ATOM 11251 C CA . GLN B 1 412 ? 189.344 159.348 194.659 1.00 44.10 332 GLN B CA 1
ATOM 11252 C C . GLN B 1 412 ? 188.434 158.859 193.538 1.00 45.95 332 GLN B C 1
ATOM 11253 O O . GLN B 1 412 ? 188.716 157.842 192.896 1.00 47.06 332 GLN B O 1
ATOM 11267 N N . ASP B 1 413 ? 187.338 159.575 193.283 1.00 51.62 333 ASP B N 1
ATOM 11268 C CA . ASP B 1 413 ? 186.329 159.085 192.348 1.00 53.77 333 ASP B CA 1
ATOM 11269 C C . ASP B 1 413 ? 186.690 159.406 190.903 1.00 51.73 333 ASP B C 1
ATOM 11270 O O . ASP B 1 413 ? 186.702 158.515 190.047 1.00 51.18 333 ASP B O 1
ATOM 11279 N N . ILE B 1 414 ? 186.978 160.672 190.610 1.00 52.41 334 ILE B N 1
ATOM 11280 C CA . ILE B 1 414 ? 187.196 161.087 189.227 1.00 50.94 334 ILE B CA 1
ATOM 11281 C C . ILE B 1 414 ? 188.579 160.664 188.749 1.00 52.69 334 ILE B C 1
ATOM 11282 O O . ILE B 1 414 ? 188.720 159.990 187.723 1.00 53.22 334 ILE B O 1
ATOM 11298 N N . LEU B 1 415 ? 189.620 161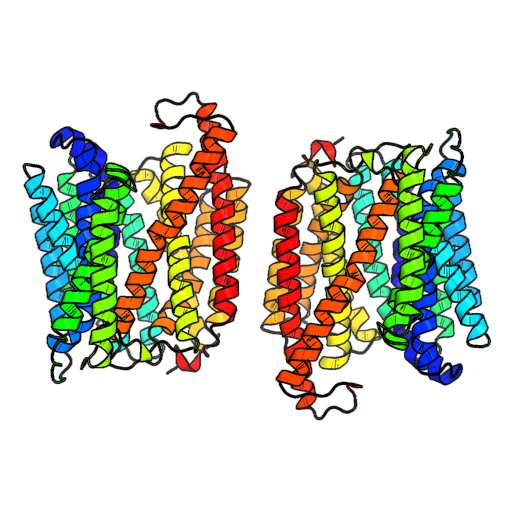.055 189.482 1.00 39.82 335 LEU B N 1
ATOM 11299 C CA . LEU B 1 415 ? 190.982 160.765 189.059 1.00 36.85 335 LEU B CA 1
ATOM 11300 C C . LEU B 1 415 ? 191.428 159.350 189.407 1.00 42.22 335 LEU B C 1
ATOM 11301 O O . LEU B 1 415 ? 192.459 158.904 188.893 1.00 47.14 335 LEU B O 1
ATOM 11317 N N . GLY B 1 416 ? 190.689 158.637 190.254 1.00 47.10 336 GLY B N 1
ATOM 11318 C CA . GLY B 1 416 ? 191.011 157.257 190.566 1.00 51.11 336 GLY B CA 1
ATOM 11319 C C . GLY B 1 416 ? 192.346 157.080 191.258 1.00 52.14 336 GLY B C 1
ATOM 11320 O O . GLY B 1 416 ? 193.139 156.215 190.877 1.00 54.47 336 GLY B O 1
ATOM 11324 N N . TYR B 1 417 ? 192.607 157.895 192.281 1.00 52.64 337 TYR B N 1
ATOM 11325 C CA . TYR B 1 417 ? 193.909 157.873 192.941 1.00 48.23 337 TYR B CA 1
ATOM 11326 C C . TYR B 1 417 ? 194.021 156.749 193.965 1.00 51.26 337 TYR B C 1
ATOM 11327 O O . TYR B 1 417 ? 195.090 156.143 194.092 1.00 61.43 337 TYR B O 1
ATOM 11345 N N . SER B 1 418 ? 192.937 156.480 194.703 1.00 51.22 338 SER B N 1
ATOM 11346 C CA . SER B 1 418 ? 192.880 155.532 195.820 1.00 54.05 338 SER B CA 1
ATOM 11347 C C . SER B 1 418 ? 193.347 156.213 197.101 1.00 53.28 338 SER B C 1
ATOM 11348 O O . SER B 1 418 ? 193.951 157.289 197.056 1.00 55.97 338 SER B O 1
ATOM 11356 N N . ALA B 1 419 ? 193.062 155.594 198.250 1.00 54.20 339 ALA B N 1
ATOM 11357 C CA . ALA B 1 419 ? 193.293 156.258 199.530 1.00 48.07 339 ALA B CA 1
ATOM 11358 C C . ALA B 1 419 ? 194.777 156.468 199.802 1.00 46.37 339 ALA B C 1
ATOM 11359 O O . ALA B 1 419 ? 195.181 157.545 200.254 1.00 51.09 339 ALA B O 1
ATOM 11366 N N . LEU B 1 420 ? 195.604 155.451 199.553 1.00 41.68 340 LEU B N 1
ATOM 11367 C CA . LEU B 1 420 ? 197.024 155.570 199.864 1.00 42.05 340 LEU B CA 1
ATOM 11368 C C . LEU B 1 420 ? 197.682 156.639 199.005 1.00 46.80 340 LEU B C 1
ATOM 11369 O O . LEU B 1 420 ? 198.431 157.484 199.509 1.00 43.38 340 LEU B O 1
ATOM 11385 N N . ARG B 1 421 ? 197.411 156.615 197.702 1.00 48.14 341 ARG B N 1
ATOM 11386 C CA . ARG B 1 421 ? 198.086 157.533 196.796 1.00 40.76 341 ARG B CA 1
ATOM 11387 C C . ARG B 1 421 ? 197.601 158.962 196.994 1.00 39.20 341 ARG B C 1
ATOM 11388 O O . ARG B 1 421 ? 198.378 159.913 196.850 1.00 45.49 341 ARG B O 1
ATOM 11409 N N . ALA B 1 422 ? 196.318 159.136 197.314 1.00 36.43 342 ALA B N 1
ATOM 11410 C CA . ALA B 1 422 ? 195.806 160.470 197.601 1.00 37.25 342 ALA B CA 1
ATOM 11411 C C . ALA B 1 422 ? 196.473 161.062 198.837 1.00 44.92 342 ALA B C 1
ATOM 11412 O O . ALA B 1 422 ? 196.790 162.256 198.869 1.00 42.02 342 ALA B O 1
ATOM 11419 N N . GLY B 1 423 ? 196.690 160.242 199.868 1.00 44.04 343 GLY B N 1
ATOM 11420 C CA . GLY B 1 423 ? 197.348 160.736 201.066 1.00 39.63 343 GLY B CA 1
ATOM 11421 C C . GLY B 1 423 ? 198.793 161.129 200.823 1.00 37.59 343 GLY B C 1
ATOM 11422 O O . GLY B 1 423 ? 199.273 162.127 201.366 1.00 46.18 343 GLY B O 1
ATOM 11426 N N . VAL B 1 424 ? 199.508 160.348 200.012 1.00 36.92 344 VAL B N 1
ATOM 11427 C CA . VAL B 1 424 ? 200.888 160.690 199.685 1.00 40.98 344 VAL B CA 1
ATOM 11428 C C . VAL B 1 424 ? 200.933 161.871 198.724 1.00 46.83 344 VAL B C 1
ATOM 11429 O O . VAL B 1 424 ? 201.918 162.619 198.695 1.00 44.15 344 VAL B O 1
ATOM 11442 N N . GLY B 1 425 ? 199.884 162.063 197.926 1.00 43.29 345 GLY B N 1
ATOM 11443 C CA . GLY B 1 425 ? 199.819 163.199 197.028 1.00 37.73 345 GLY B CA 1
ATOM 11444 C C . GLY B 1 425 ? 199.450 164.511 197.682 1.00 38.10 345 GLY B C 1
ATOM 11445 O O . GLY B 1 425 ? 199.613 165.562 197.055 1.00 43.74 345 GLY B O 1
ATOM 11449 N N . PHE B 1 426 ? 198.950 164.478 198.917 1.00 32.76 346 PHE B N 1
ATOM 11450 C CA . PHE B 1 426 ? 198.649 165.681 199.680 1.00 31.95 346 PHE B CA 1
ATOM 11451 C C . PHE B 1 426 ? 199.760 166.065 200.647 1.00 41.10 346 PHE B C 1
ATOM 11452 O O . PHE B 1 426 ? 199.587 167.014 201.415 1.00 51.91 346 PHE B O 1
ATOM 11469 N N . ILE B 1 427 ? 200.887 165.347 200.646 1.00 37.80 347 ILE B N 1
ATOM 11470 C CA . ILE B 1 427 ? 202.020 165.753 201.481 1.00 31.32 347 ILE B CA 1
ATOM 11471 C C . ILE B 1 427 ? 202.502 167.151 201.126 1.00 40.36 347 ILE B C 1
ATOM 11472 O O . ILE B 1 427 ? 202.823 167.920 202.045 1.00 51.26 347 ILE B O 1
ATOM 11488 N N . PRO B 1 428 ? 202.602 167.551 199.853 1.00 37.49 348 PRO B N 1
ATOM 11489 C CA . PRO B 1 428 ? 203.012 168.936 199.562 1.00 32.16 348 PRO B CA 1
ATOM 11490 C C . PRO B 1 428 ? 202.117 169.990 200.188 1.00 34.98 348 PRO B C 1
ATOM 11491 O O . PRO B 1 428 ? 202.583 171.108 200.438 1.00 44.44 348 PRO B O 1
ATOM 11502 N N . PHE B 1 429 ? 200.843 169.680 200.441 1.00 30.33 349 PHE B N 1
ATOM 11503 C CA . PHE B 1 429 ? 199.973 170.640 201.112 1.00 32.03 349 PHE B CA 1
ATOM 11504 C C . PHE B 1 429 ? 200.480 170.954 202.513 1.00 35.72 349 PHE B C 1
ATOM 11505 O O . PHE B 1 429 ? 200.441 172.109 202.952 1.00 40.79 349 PHE B O 1
ATOM 11522 N N . VAL B 1 430 ? 200.958 169.936 203.231 1.00 39.17 350 VAL B N 1
ATOM 11523 C CA . VAL B 1 430 ? 201.436 170.145 204.594 1.00 38.95 350 VAL B CA 1
ATOM 11524 C C . VAL B 1 430 ? 202.687 171.014 204.594 1.00 35.29 350 VAL B C 1
ATOM 11525 O O . VAL B 1 430 ? 202.825 171.925 205.418 1.00 47.05 350 VAL B O 1
ATOM 11538 N N . ILE B 1 431 ? 203.621 170.745 203.679 1.00 34.63 351 ILE B N 1
ATOM 11539 C CA . ILE B 1 431 ? 204.836 171.552 203.601 1.00 38.12 351 ILE B CA 1
ATOM 11540 C C . ILE B 1 431 ? 204.492 172.986 203.220 1.00 40.82 351 ILE B C 1
ATOM 11541 O O . ILE B 1 431 ? 205.027 173.943 203.793 1.00 35.89 351 ILE B O 1
ATOM 11557 N N . ALA B 1 432 ? 203.599 173.157 202.244 1.00 41.40 352 ALA B N 1
ATOM 11558 C CA . ALA B 1 432 ? 203.127 174.492 201.898 1.00 30.11 352 ALA B CA 1
ATOM 11559 C C . ALA B 1 432 ? 202.380 175.126 203.063 1.00 39.71 352 ALA B C 1
ATOM 11560 O O . ALA B 1 432 ? 202.500 176.332 203.306 1.00 43.38 352 ALA B O 1
ATOM 11567 N N . MET B 1 433 ? 201.593 174.328 203.789 1.00 40.48 353 MET B N 1
ATOM 11568 C CA . MET B 1 433 ? 200.900 174.836 204.969 1.00 36.13 353 MET B CA 1
ATOM 11569 C C . MET B 1 433 ? 201.893 175.327 206.015 1.00 34.93 353 MET B C 1
ATOM 11570 O O . MET B 1 433 ? 201.698 176.389 206.616 1.00 34.52 353 MET B O 1
ATOM 11584 N N . GLY B 1 434 ? 202.964 174.566 206.245 1.00 36.12 354 GLY B N 1
ATOM 11585 C CA . GLY B 1 434 ? 203.939 174.962 207.247 1.00 34.31 354 GLY B CA 1
ATOM 11586 C C . GLY B 1 434 ? 204.643 176.259 206.898 1.00 35.35 354 GLY B C 1
ATOM 11587 O O . GLY B 1 434 ? 204.922 177.079 207.777 1.00 39.61 354 GLY B O 1
ATOM 11591 N N . ILE B 1 435 ? 204.948 176.459 205.614 1.00 35.53 355 ILE B N 1
ATOM 11592 C CA . ILE B 1 435 ? 205.619 177.685 205.190 1.00 35.16 355 ILE B CA 1
ATOM 11593 C C . ILE B 1 435 ? 204.731 178.895 205.446 1.00 30.02 355 ILE B C 1
ATOM 11594 O O . ILE B 1 435 ? 205.200 179.938 205.917 1.00 33.25 355 ILE B O 1
ATOM 11610 N N . GLY B 1 436 ? 203.439 178.782 205.135 1.00 29.65 356 GLY B N 1
ATOM 11611 C CA . GLY B 1 436 ? 202.529 179.882 205.410 1.00 25.79 356 GLY B CA 1
ATOM 11612 C C . GLY B 1 436 ? 202.393 180.167 206.893 1.00 36.83 356 GLY B C 1
ATOM 11613 O O . GLY B 1 436 ? 202.340 181.326 207.310 1.00 41.64 356 GLY B O 1
ATOM 11617 N N . LEU B 1 437 ? 202.326 179.114 207.709 1.00 42.09 357 LEU B N 1
ATOM 11618 C CA . LEU B 1 437 ? 202.220 179.296 209.153 1.00 33.99 357 LEU B CA 1
ATOM 11619 C C . LEU B 1 437 ? 203.473 179.954 209.718 1.00 30.89 357 LEU B C 1
ATOM 11620 O O . LEU B 1 437 ? 203.388 180.881 210.531 1.00 37.18 357 LEU B O 1
ATOM 11636 N N . GLY B 1 438 ? 204.649 179.484 209.300 1.00 25.22 358 GLY B N 1
ATOM 11637 C CA . GLY B 1 438 ? 205.885 180.033 209.833 1.00 24.51 358 GLY B CA 1
ATOM 11638 C C . GLY B 1 438 ? 206.095 181.487 209.455 1.00 35.55 358 GLY B C 1
ATOM 11639 O O . GLY B 1 438 ? 206.536 182.293 210.278 1.00 38.23 358 GLY B O 1
ATOM 11643 N N . VAL B 1 439 ? 205.793 181.840 208.205 1.00 39.15 359 VAL B N 1
ATOM 11644 C CA . VAL B 1 439 ? 205.940 183.224 207.763 1.00 29.61 359 VAL B CA 1
ATOM 11645 C C . VAL B 1 439 ? 204.976 184.128 208.519 1.00 32.34 359 VAL B C 1
ATOM 11646 O O . VAL B 1 439 ? 205.335 185.237 208.931 1.00 36.37 359 VAL B O 1
ATOM 11659 N N . SER B 1 440 ? 203.737 183.672 208.706 1.00 34.24 360 SER B N 1
ATOM 11660 C CA . SER B 1 440 ? 202.725 184.506 209.346 1.00 33.04 360 SER B CA 1
ATOM 11661 C C . SER B 1 440 ? 203.054 184.780 210.806 1.00 30.92 360 SER B C 1
ATOM 11662 O O . SER B 1 440 ? 202.715 185.849 211.324 1.00 37.45 360 SER B O 1
ATOM 11670 N N . SER B 1 441 ? 203.703 183.834 211.487 1.00 32.90 361 SER B N 1
ATOM 11671 C CA . SER B 1 441 ? 204.034 184.036 212.894 1.00 33.20 361 SER B CA 1
ATOM 11672 C C . SER B 1 441 ? 204.986 185.212 213.071 1.00 29.35 361 SER B C 1
ATOM 11673 O O . SER B 1 441 ? 204.879 185.965 214.045 1.00 37.29 361 SER B O 1
ATOM 11681 N N . GLN B 1 442 ? 205.929 185.382 212.142 1.00 34.93 362 GLN B N 1
ATOM 11682 C CA . GLN B 1 442 ? 206.853 186.509 212.223 1.00 43.37 362 GLN B CA 1
ATOM 11683 C C . GLN B 1 442 ? 206.170 187.816 211.839 1.00 36.83 362 GLN B C 1
ATOM 11684 O O . GLN B 1 442 ? 206.394 188.851 212.476 1.00 33.40 362 GLN B O 1
ATOM 11698 N N . LEU B 1 443 ? 205.333 187.789 210.801 1.00 36.45 363 LEU B N 1
ATOM 11699 C CA . LEU B 1 443 ? 204.702 189.005 210.303 1.00 34.36 363 LEU B CA 1
ATOM 11700 C C . LEU B 1 443 ? 203.576 189.505 211.195 1.00 36.76 363 LEU B C 1
ATOM 11701 O O . LEU B 1 443 ? 203.181 190.669 211.071 1.00 42.56 363 LEU B O 1
ATOM 11717 N N . VAL B 1 444 ? 203.051 188.665 212.090 1.00 35.77 364 VAL B N 1
ATOM 11718 C CA . VAL B 1 444 ? 201.889 189.057 212.876 1.00 33.42 364 VAL B CA 1
ATOM 11719 C C . VAL B 1 444 ? 202.209 190.181 213.854 1.00 34.23 364 VAL B C 1
ATOM 11720 O O . VAL B 1 444 ? 201.290 190.845 214.347 1.00 39.64 364 VAL B O 1
ATOM 11733 N N . SER B 1 445 ? 203.485 190.417 214.148 1.00 37.01 365 SER B N 1
ATOM 11734 C CA . SER B 1 445 ? 203.893 191.460 215.078 1.00 38.52 365 SER B CA 1
ATOM 11735 C C . SER B 1 445 ? 204.094 192.817 214.414 1.00 40.56 365 SER B C 1
ATOM 11736 O O . SER B 1 445 ? 204.408 193.784 215.116 1.00 47.37 365 SER B O 1
ATOM 11744 N N . ARG B 1 446 ? 203.924 192.917 213.094 1.00 39.89 366 ARG B N 1
ATOM 11745 C CA . ARG B 1 446 ? 204.153 194.168 212.376 1.00 37.48 366 ARG B CA 1
ATOM 11746 C C . ARG B 1 446 ? 202.950 194.561 211.528 1.00 38.77 366 ARG B C 1
ATOM 11747 O O . ARG B 1 446 ? 202.754 195.747 211.244 1.00 39.99 366 ARG B O 1
ATOM 11768 N N . PHE B 1 447 ? 202.141 193.584 211.122 1.00 36.87 367 PHE B N 1
ATOM 11769 C CA . PHE B 1 447 ? 200.962 193.815 210.301 1.00 35.03 367 PHE B CA 1
ATOM 11770 C C . PHE B 1 447 ? 199.722 193.351 211.048 1.00 39.88 367 PHE B C 1
ATOM 11771 O O . PHE B 1 447 ? 199.740 192.314 211.717 1.00 44.85 367 PHE B O 1
ATOM 11788 N N . SER B 1 448 ? 198.645 194.123 210.929 1.00 38.92 368 SER B N 1
ATOM 11789 C CA . SER B 1 448 ? 197.415 193.798 211.622 1.00 36.66 368 SER B CA 1
ATOM 11790 C C . SER B 1 448 ? 196.839 192.493 211.079 1.00 36.56 368 SER B C 1
ATOM 11791 O O . SER B 1 448 ? 197.138 192.096 209.952 1.00 42.94 368 SER B O 1
ATOM 11799 N N . PRO B 1 449 ? 196.015 191.795 211.867 1.00 41.83 369 PRO B N 1
ATOM 11800 C CA . PRO B 1 449 ? 195.403 190.560 211.353 1.00 36.84 369 PRO B CA 1
ATOM 11801 C C . PRO B 1 449 ? 194.511 190.780 210.145 1.00 35.02 369 PRO B C 1
ATOM 11802 O O . PRO B 1 449 ? 194.266 189.826 209.397 1.00 38.76 369 PRO B O 1
ATOM 11813 N N . ARG B 1 450 ? 194.019 192.001 209.928 1.00 35.88 370 ARG B N 1
ATOM 11814 C CA . ARG B 1 450 ? 193.125 192.250 208.801 1.00 35.30 370 ARG B CA 1
ATOM 11815 C C . ARG B 1 450 ? 193.833 192.016 207.471 1.00 39.17 370 ARG B C 1
ATOM 11816 O O . ARG B 1 450 ? 193.306 191.329 206.589 1.00 42.32 370 ARG B O 1
ATOM 11837 N N . VAL B 1 451 ? 195.030 192.583 207.304 1.00 34.47 371 VAL B N 1
ATOM 11838 C CA . VAL B 1 451 ? 195.719 192.474 206.021 1.00 35.77 371 VAL B CA 1
ATOM 11839 C C . VAL B 1 451 ? 196.245 191.059 205.810 1.00 31.84 371 VAL B C 1
ATOM 11840 O O . VAL B 1 451 ? 196.226 190.539 204.688 1.00 34.49 371 VAL B O 1
ATOM 11853 N N . LEU B 1 452 ? 196.730 190.415 206.874 1.00 36.36 372 LEU B N 1
ATOM 11854 C CA . LEU B 1 452 ? 197.266 189.064 206.737 1.00 34.22 372 LEU B CA 1
ATOM 11855 C C . LEU B 1 452 ? 196.180 188.074 206.338 1.00 29.71 372 LEU B C 1
ATOM 11856 O O . LEU B 1 452 ? 196.420 187.178 205.521 1.00 29.18 372 LEU B O 1
ATOM 11872 N N . THR B 1 453 ? 194.984 188.207 206.915 1.00 33.21 373 THR B N 1
ATOM 11873 C CA . THR B 1 453 ? 193.877 187.344 206.517 1.00 36.17 373 THR B CA 1
ATOM 11874 C C . THR B 1 453 ? 193.496 187.580 205.062 1.00 36.43 373 THR B C 1
ATOM 11875 O O . THR B 1 453 ? 193.262 186.627 204.310 1.00 38.39 373 THR B O 1
ATOM 11886 N N . ILE B 1 454 ? 193.427 188.846 204.647 1.00 38.21 374 ILE B N 1
ATOM 11887 C CA . ILE B 1 454 ? 193.124 189.157 203.254 1.00 35.41 374 ILE B CA 1
ATOM 11888 C C . ILE B 1 454 ? 194.270 188.723 202.350 1.00 34.17 374 ILE B C 1
ATOM 11889 O O . ILE B 1 454 ? 194.048 188.166 201.269 1.00 43.27 374 ILE B O 1
ATOM 11905 N N . GLY B 1 455 ? 195.509 188.979 202.771 1.00 34.73 375 GLY B N 1
ATOM 11906 C CA . GLY B 1 455 ? 196.647 188.628 201.940 1.00 24.67 375 GLY B CA 1
ATOM 11907 C C . GLY B 1 455 ? 196.767 187.133 201.713 1.00 27.39 375 GLY B C 1
ATOM 11908 O O . GLY B 1 455 ? 197.054 186.686 200.601 1.00 34.97 375 GLY B O 1
ATOM 11912 N N . GLY B 1 456 ? 196.557 186.340 202.765 1.00 38.20 376 GLY B N 1
ATOM 11913 C CA . GLY B 1 456 ? 196.612 184.896 202.612 1.00 35.30 376 GLY B CA 1
ATOM 11914 C C . GLY B 1 456 ? 195.492 184.350 201.747 1.00 36.29 376 GLY B C 1
ATOM 11915 O O . GLY B 1 456 ? 195.725 183.507 200.876 1.00 42.42 376 GLY B O 1
ATOM 11919 N N . GLY B 1 457 ? 194.265 184.820 201.973 1.00 32.93 377 GLY B N 1
ATOM 11920 C CA . GLY B 1 457 ? 193.135 184.321 201.209 1.00 36.98 377 GLY B CA 1
ATOM 11921 C C . GLY B 1 457 ? 193.174 184.713 199.747 1.00 38.13 377 GLY B C 1
ATOM 11922 O O . GLY B 1 457 ? 192.601 184.020 198.903 1.00 41.01 377 GLY B O 1
ATOM 11926 N N . TYR B 1 458 ? 193.827 185.832 199.428 1.00 34.88 378 TYR B N 1
ATOM 11927 C CA . TYR B 1 458 ? 193.982 186.223 198.030 1.00 31.13 378 TYR B CA 1
ATOM 11928 C C . TYR B 1 458 ? 194.756 185.165 197.256 1.00 35.22 378 TYR B C 1
ATOM 11929 O O . TYR B 1 458 ? 194.445 184.882 196.094 1.00 27.77 378 TYR B O 1
ATOM 11947 N N . LEU B 1 459 ? 195.771 184.567 197.883 1.00 30.35 379 LEU B N 1
ATOM 11948 C CA . LEU B 1 459 ? 196.464 183.449 197.252 1.00 35.38 379 LEU B CA 1
ATOM 11949 C C . LEU B 1 459 ? 195.542 182.245 197.101 1.00 35.59 379 LEU B C 1
ATOM 11950 O O . LEU B 1 459 ? 195.537 181.584 196.057 1.00 31.18 379 LEU B O 1
ATOM 11966 N N . LEU B 1 460 ? 194.754 181.945 198.136 1.00 43.44 380 LEU B N 1
ATOM 11967 C CA . LEU B 1 460 ? 193.827 180.820 198.059 1.00 42.13 380 LEU B CA 1
ATOM 11968 C C . LEU B 1 460 ? 192.778 181.051 196.982 1.00 40.07 380 LEU B C 1
ATOM 11969 O O . LEU B 1 460 ? 192.398 180.120 196.263 1.00 45.07 380 LEU B O 1
ATOM 11985 N N . PHE B 1 461 ? 192.293 182.286 196.863 1.00 33.72 381 PHE B N 1
ATOM 11986 C CA . PHE B 1 461 ? 191.244 182.586 195.896 1.00 36.93 381 PHE B CA 1
ATOM 11987 C C . PHE B 1 461 ? 191.713 182.316 194.472 1.00 36.22 381 PHE B C 1
ATOM 11988 O O . PHE B 1 461 ? 190.948 181.810 193.644 1.00 37.50 381 PHE B O 1
ATOM 12005 N N . GLY B 1 462 ? 192.969 182.646 194.168 1.00 40.54 382 GLY B N 1
ATOM 12006 C CA . GLY B 1 462 ? 193.505 182.342 192.852 1.00 36.79 382 GLY B CA 1
ATOM 12007 C C . GLY B 1 462 ? 193.650 180.853 192.608 1.00 32.73 382 GLY B C 1
ATOM 12008 O O . GLY B 1 462 ? 193.446 180.376 191.489 1.00 42.52 382 GLY B O 1
ATOM 12012 N N . ALA B 1 463 ? 194.015 180.098 193.647 1.00 36.77 383 ALA B N 1
ATOM 12013 C CA . ALA B 1 463 ? 194.201 178.659 193.487 1.00 34.64 383 ALA B CA 1
ATOM 12014 C C . ALA B 1 463 ? 192.892 177.968 193.128 1.00 30.32 383 ALA B C 1
ATOM 12015 O O . ALA B 1 463 ? 192.871 177.058 192.292 1.00 34.38 383 ALA B O 1
ATOM 12022 N N . MET B 1 464 ? 191.790 178.378 193.758 1.00 33.12 384 MET B N 1
ATOM 12023 C CA . MET B 1 464 ? 190.505 177.754 193.464 1.00 36.33 384 MET B CA 1
ATOM 12024 C C . MET B 1 464 ? 189.979 178.166 192.095 1.00 37.01 384 MET B C 1
ATOM 12025 O O . MET B 1 464 ? 189.300 177.374 191.433 1.00 39.18 384 MET B O 1
ATOM 12039 N N . LEU B 1 465 ? 190.267 179.393 191.658 1.00 36.86 385 LEU B N 1
ATOM 12040 C CA . LEU B 1 465 ? 189.871 179.804 190.315 1.00 30.72 385 LEU B CA 1
ATOM 12041 C C . LEU B 1 465 ? 190.613 179.004 189.253 1.00 31.27 385 LEU B C 1
ATOM 12042 O O . LEU B 1 465 ? 190.021 178.606 188.245 1.00 35.30 385 LEU B O 1
ATOM 12058 N N . TYR B 1 466 ? 191.910 178.762 189.456 1.00 35.50 386 TYR B N 1
ATOM 12059 C CA . TYR B 1 466 ? 192.661 177.960 188.497 1.00 29.50 386 TYR B CA 1
ATOM 12060 C C . TYR B 1 466 ? 192.107 176.545 188.413 1.00 36.84 386 TYR B C 1
ATOM 12061 O O . TYR B 1 466 ? 191.942 175.998 187.317 1.00 44.01 386 TYR B O 1
ATOM 12079 N N . GLY B 1 467 ? 191.814 175.933 189.562 1.00 40.68 387 GLY B N 1
ATOM 12080 C CA . GLY B 1 467 ? 191.274 174.587 189.554 1.00 34.62 387 GLY B CA 1
ATOM 12081 C C . GLY B 1 467 ? 189.908 174.503 188.904 1.00 34.41 387 GLY B C 1
ATOM 12082 O O . GLY B 1 467 ? 189.571 173.492 188.285 1.00 42.77 387 GLY B O 1
ATOM 12086 N N . SER B 1 468 ? 189.104 175.556 189.035 1.00 32.22 388 SER B N 1
ATOM 12087 C CA . SER B 1 468 ? 187.764 175.542 188.464 1.00 34.46 388 SER B CA 1
ATOM 12088 C C . SER B 1 468 ? 187.773 175.575 186.939 1.00 33.91 388 SER B C 1
ATOM 12089 O O . SER B 1 468 ? 186.744 175.269 186.328 1.00 34.74 388 SER B O 1
ATOM 12097 N N . PHE B 1 469 ? 188.901 175.931 186.312 1.00 39.84 389 PHE B N 1
ATOM 12098 C CA . PHE B 1 469 ? 188.976 176.079 184.863 1.00 33.99 389 PHE B CA 1
ATOM 12099 C C . PHE B 1 469 ? 189.844 175.041 184.162 1.00 36.74 389 PHE B C 1
ATOM 12100 O O . PHE B 1 469 ? 189.631 174.802 182.970 1.00 44.46 389 PHE B O 1
ATOM 12117 N N . PHE B 1 470 ? 190.804 174.425 184.852 1.00 33.98 390 PHE B N 1
ATOM 12118 C CA . PHE B 1 470 ? 191.826 173.594 184.209 1.00 40.19 390 PHE B CA 1
ATOM 12119 C C . PHE B 1 470 ? 192.036 172.288 184.970 1.00 45.43 390 PHE B C 1
ATOM 12120 O O . PHE B 1 470 ? 193.167 171.859 185.204 1.00 46.32 390 PHE B O 1
ATOM 12137 N N . MET B 1 471 ? 190.946 171.633 185.365 1.00 44.30 391 MET B N 1
ATOM 12138 C CA . MET B 1 471 ? 191.021 170.459 186.235 1.00 37.85 391 MET B CA 1
ATOM 12139 C C . MET B 1 471 ? 190.066 169.362 185.768 1.00 42.27 391 MET B C 1
ATOM 12140 O O . MET B 1 471 ? 189.269 168.829 186.540 1.00 54.43 391 MET B O 1
ATOM 12154 N N . HIS B 1 472 ? 190.130 169.016 184.487 1.00 46.36 392 HIS B N 1
ATOM 12155 C CA . HIS B 1 472 ? 189.332 167.916 183.968 1.00 40.94 392 HIS B CA 1
ATOM 12156 C C . HIS B 1 472 ? 189.986 166.577 184.310 1.00 43.04 392 HIS B C 1
ATOM 12157 O O . HIS B 1 472 ? 191.049 166.511 184.932 1.00 39.07 392 HIS B O 1
ATOM 12164 N N . ARG B 1 473 ? 189.338 165.490 183.898 1.00 54.53 393 ARG B N 1
ATOM 12165 C CA . ARG B 1 473 ? 189.842 164.152 184.180 1.00 45.64 393 ARG B CA 1
ATOM 12166 C C . ARG B 1 473 ? 191.004 163.810 183.259 1.00 46.79 393 ARG B C 1
ATOM 12167 O O . ARG B 1 473 ? 190.976 164.108 182.061 1.00 47.63 393 ARG B O 1
ATOM 12188 N N . GLY B 1 474 ? 192.027 163.173 183.826 1.00 50.12 394 GLY B N 1
ATOM 12189 C CA . GLY B 1 474 ? 193.155 162.686 183.062 1.00 50.77 394 GLY B CA 1
ATOM 12190 C C . GLY B 1 474 ? 194.345 163.616 182.974 1.00 44.42 394 GLY B C 1
ATOM 12191 O O . GLY B 1 474 ? 195.313 163.284 182.279 1.00 46.58 394 GLY B O 1
ATOM 12195 N N . VAL B 1 475 ? 194.316 164.760 183.648 1.00 46.43 395 VAL B N 1
ATOM 12196 C CA . VAL B 1 475 ? 195.432 165.702 183.599 1.00 51.95 395 VAL B CA 1
ATOM 12197 C C . VAL B 1 475 ? 196.601 165.117 184.385 1.00 48.11 395 VAL B C 1
ATOM 12198 O O . VAL B 1 475 ? 196.385 164.287 185.279 1.00 50.34 395 VAL B O 1
ATOM 12211 N N . PRO B 1 476 ? 197.841 165.510 184.101 1.00 44.90 396 PRO B N 1
ATOM 12212 C CA . PRO B 1 476 ? 198.975 164.987 184.870 1.00 46.53 396 PRO B CA 1
ATOM 12213 C C . PRO B 1 476 ? 199.012 165.567 186.276 1.00 53.92 396 PRO B C 1
ATOM 12214 O O . PRO B 1 476 ? 198.294 166.506 186.623 1.00 55.51 396 PRO B O 1
ATOM 12225 N N . TYR B 1 477 ? 199.881 164.978 187.098 1.00 54.71 397 TYR B N 1
ATOM 12226 C CA . TYR B 1 477 ? 199.934 165.320 188.515 1.00 48.74 397 TYR B CA 1
ATOM 12227 C C . TYR B 1 477 ? 200.793 166.553 188.771 1.00 48.27 397 TYR B C 1
ATOM 12228 O O . TYR B 1 477 ? 200.315 167.551 189.320 1.00 56.59 397 TYR B O 1
ATOM 12246 N N . PHE B 1 478 ? 202.067 166.498 188.383 1.00 55.29 398 PHE B N 1
ATOM 12247 C CA . PHE B 1 478 ? 203.024 167.507 188.835 1.00 62.50 398 PHE B CA 1
ATOM 12248 C C . PHE B 1 478 ? 202.670 168.923 188.398 1.00 62.09 398 PHE B C 1
ATOM 12249 O O . PHE B 1 478 ? 202.647 169.819 189.259 1.00 65.29 398 PHE B O 1
ATOM 12266 N N . PRO B 1 479 ? 202.400 169.211 187.126 1.00 53.40 399 PRO B N 1
ATOM 12267 C CA . PRO B 1 479 ? 202.099 170.602 186.765 1.00 52.42 399 PRO B CA 1
ATOM 12268 C C . PRO B 1 479 ? 200.729 171.071 187.232 1.00 57.70 399 PRO B C 1
ATOM 12269 O O . PRO B 1 479 ? 200.598 172.178 187.760 1.00 60.67 399 PRO B O 1
ATOM 12280 N N . ASN B 1 480 ? 199.703 170.239 187.056 1.00 53.07 400 ASN B N 1
ATOM 12281 C CA . ASN B 1 480 ? 198.324 170.691 187.212 1.00 50.27 400 ASN B CA 1
ATOM 12282 C C . ASN B 1 480 ? 197.816 170.585 188.647 1.00 50.30 400 ASN B C 1
ATOM 12283 O O . ASN B 1 480 ? 197.225 171.538 189.163 1.00 54.67 400 ASN B O 1
ATOM 12294 N N . LEU B 1 481 ? 198.023 169.443 189.302 1.00 50.98 401 LEU B N 1
ATOM 12295 C CA . LEU B 1 481 ? 197.405 169.194 190.599 1.00 49.16 401 LEU B CA 1
ATOM 12296 C C . LEU B 1 481 ? 198.255 169.645 191.781 1.00 46.64 401 LEU B C 1
ATOM 12297 O O . LEU B 1 481 ? 197.712 169.817 192.876 1.00 48.71 401 LEU B O 1
ATOM 12313 N N . VAL B 1 482 ? 199.555 169.847 191.599 1.00 43.50 402 VAL B N 1
ATOM 12314 C CA . VAL B 1 482 ? 200.433 170.178 192.720 1.00 43.85 402 VAL B CA 1
ATOM 12315 C C . VAL B 1 482 ? 200.440 171.673 193.001 1.00 51.38 402 VAL B C 1
ATOM 12316 O O . VAL B 1 482 ? 200.253 172.099 194.143 1.00 51.58 402 VAL B O 1
ATOM 12329 N N . MET B 1 483 ? 200.666 172.486 191.970 1.00 48.75 403 MET B N 1
ATOM 12330 C CA . MET B 1 483 ? 200.838 173.922 192.183 1.00 46.24 403 MET B CA 1
ATOM 12331 C C . MET B 1 483 ? 199.623 174.584 192.821 1.00 46.59 403 MET B C 1
ATOM 12332 O O . MET B 1 483 ? 199.807 175.350 193.783 1.00 49.07 403 MET B O 1
ATOM 12346 N N . PRO B 1 484 ? 198.385 174.369 192.358 1.00 40.96 404 PRO B N 1
ATOM 12347 C CA . PRO B 1 484 ? 197.248 174.980 193.070 1.00 41.08 404 PRO B CA 1
ATOM 12348 C C . PRO B 1 484 ? 197.112 174.511 194.507 1.00 40.78 404 PRO B C 1
ATOM 12349 O O . PRO B 1 484 ? 196.649 175.279 195.359 1.00 42.76 404 PRO B O 1
ATOM 12360 N N . ILE B 1 485 ? 197.497 173.269 194.805 1.00 43.75 405 ILE B N 1
ATOM 12361 C CA . ILE B 1 485 ? 197.463 172.792 196.183 1.00 43.37 405 ILE B CA 1
ATOM 12362 C C . ILE B 1 485 ? 198.541 173.481 197.010 1.00 40.30 405 ILE B C 1
ATOM 12363 O O . ILE B 1 485 ? 198.319 173.833 198.174 1.00 43.50 405 ILE B O 1
ATOM 12379 N N . VAL B 1 486 ? 199.726 173.677 196.429 1.00 39.87 406 VAL B N 1
ATOM 12380 C CA . VAL B 1 486 ? 200.808 174.344 197.148 1.00 41.74 406 VAL B CA 1
ATOM 12381 C C . VAL B 1 486 ? 200.475 175.813 197.377 1.00 37.95 406 VAL B C 1
ATOM 12382 O O . VAL B 1 486 ? 200.678 176.345 198.474 1.00 42.49 406 VAL B O 1
ATOM 12395 N N . VAL B 1 487 ? 199.968 176.496 196.349 1.00 34.12 407 VAL B N 1
ATOM 12396 C CA . VAL B 1 487 ? 199.616 177.904 196.498 1.00 35.63 407 VAL B CA 1
ATOM 12397 C C . VAL B 1 487 ? 198.483 178.068 197.503 1.00 37.90 407 VAL B C 1
ATOM 12398 O O . VAL B 1 487 ? 198.502 178.983 198.335 1.00 41.25 407 VAL B O 1
ATOM 12411 N N . GLY B 1 488 ? 197.476 177.197 197.438 1.00 38.74 408 GLY B N 1
ATOM 12412 C CA . GLY B 1 488 ? 196.376 177.285 198.383 1.00 35.61 408 GLY B CA 1
ATOM 12413 C C . GLY B 1 488 ? 196.812 177.032 199.813 1.00 39.33 408 GLY B C 1
ATOM 12414 O O . GLY B 1 488 ? 196.289 177.640 200.748 1.00 40.76 408 GLY B O 1
ATOM 12418 N N . GLY B 1 489 ? 197.774 176.127 200.003 1.00 44.98 409 GLY B N 1
ATOM 12419 C CA . GLY B 1 489 ? 198.246 175.836 201.346 1.00 34.89 409 GLY B CA 1
ATOM 12420 C C . GLY B 1 489 ? 198.925 177.024 201.998 1.00 34.22 409 GLY B C 1
ATOM 12421 O O . GLY B 1 489 ? 198.734 177.282 203.190 1.00 43.89 409 GLY B O 1
ATOM 12425 N N . ILE B 1 490 ? 199.729 177.761 201.231 1.00 39.94 410 ILE B N 1
ATOM 12426 C CA . ILE B 1 490 ? 200.396 178.943 201.767 1.00 33.33 410 ILE B CA 1
ATOM 12427 C C . ILE B 1 490 ? 199.376 180.022 202.107 1.00 28.51 410 ILE B C 1
ATOM 12428 O O . ILE B 1 490 ? 199.525 180.745 203.098 1.00 35.61 410 ILE B O 1
ATOM 12444 N N . GLY B 1 491 ? 198.330 180.156 201.291 1.00 31.74 411 GLY B N 1
ATOM 12445 C CA . GLY B 1 491 ? 197.300 181.136 201.588 1.00 37.25 411 GLY B CA 1
ATOM 12446 C C . GLY B 1 491 ? 196.524 180.808 202.849 1.00 36.10 411 GLY B C 1
ATOM 12447 O O . GLY B 1 491 ? 196.239 181.691 203.661 1.00 33.85 411 GLY B O 1
ATOM 12451 N N . ILE B 1 492 ? 196.167 179.536 203.029 1.00 40.86 412 ILE B N 1
ATOM 12452 C CA . ILE B 1 492 ? 195.457 179.127 204.236 1.00 39.27 412 ILE B CA 1
ATOM 12453 C C . ILE B 1 492 ? 196.351 179.286 205.458 1.00 37.41 412 ILE B C 1
ATOM 12454 O O . ILE B 1 492 ? 195.899 179.728 206.520 1.00 37.76 412 ILE B O 1
ATOM 12470 N N . GLY B 1 493 ? 197.629 178.923 205.334 1.00 34.25 413 GLY B N 1
ATOM 12471 C CA . GLY B 1 493 ? 198.536 179.053 206.462 1.00 27.34 413 GLY B CA 1
ATOM 12472 C C . GLY B 1 493 ? 198.696 180.490 206.921 1.00 35.44 413 GLY B C 1
ATOM 12473 O O . GLY B 1 493 ? 198.829 180.759 208.116 1.00 35.66 413 GLY B O 1
ATOM 12477 N N . MET B 1 494 ? 198.686 181.433 205.977 1.00 40.66 414 MET B N 1
ATOM 12478 C CA . MET B 1 494 ? 198.849 182.837 206.335 1.00 34.07 414 MET B CA 1
ATOM 12479 C C . MET B 1 494 ? 197.651 183.372 207.106 1.00 34.48 414 MET B C 1
ATOM 12480 O O . MET B 1 494 ? 197.819 184.216 207.993 1.00 37.93 414 MET B O 1
ATOM 12494 N N . ALA B 1 495 ? 196.445 182.902 206.792 1.00 40.24 415 ALA B N 1
ATOM 12495 C CA . ALA B 1 495 ? 195.228 183.476 207.354 1.00 35.55 415 ALA B CA 1
ATOM 12496 C C . ALA B 1 495 ? 194.818 182.852 208.682 1.00 34.53 415 ALA B C 1
ATOM 12497 O O . ALA B 1 495 ? 194.157 183.518 209.487 1.00 30.59 415 ALA B O 1
ATOM 12504 N N . VAL B 1 496 ? 195.188 181.596 208.938 1.00 38.42 416 VAL B N 1
ATOM 12505 C CA . VAL B 1 496 ? 194.720 180.928 210.150 1.00 39.78 416 VAL B CA 1
ATOM 12506 C C . VAL B 1 496 ? 195.385 181.517 211.391 1.00 37.61 416 VAL B C 1
ATOM 12507 O O . VAL B 1 496 ? 194.738 181.683 212.432 1.00 43.47 416 VAL B O 1
ATOM 12520 N N . VAL B 1 497 ? 196.681 181.830 211.313 1.00 34.13 417 VAL B N 1
ATOM 12521 C CA . VAL B 1 497 ? 197.403 182.288 212.503 1.00 37.84 417 VAL B CA 1
ATOM 12522 C C . VAL B 1 497 ? 196.867 183.618 213.022 1.00 36.09 417 VAL B C 1
ATOM 12523 O O . VAL B 1 497 ? 196.639 183.733 214.237 1.00 38.13 417 VAL B O 1
ATOM 12536 N N . PRO B 1 498 ? 196.665 184.652 212.194 1.00 39.41 418 PRO B N 1
ATOM 12537 C CA . PRO B 1 498 ? 196.055 185.883 212.728 1.00 34.08 418 PRO B CA 1
ATOM 12538 C C . PRO B 1 498 ? 194.667 185.676 213.310 1.00 32.24 418 PRO B C 1
ATOM 12539 O O . PRO B 1 498 ? 194.321 186.312 214.312 1.00 32.12 418 PRO B O 1
ATOM 12550 N N . LEU B 1 499 ? 193.856 184.806 212.705 1.00 37.06 419 LEU B N 1
ATOM 12551 C CA . LEU B 1 499 ? 192.492 184.614 213.190 1.00 35.75 419 LEU B CA 1
ATOM 12552 C C . LEU B 1 499 ? 192.477 183.933 214.551 1.00 36.81 419 LEU B C 1
ATOM 12553 O O . LEU B 1 499 ? 191.661 184.278 215.413 1.00 37.90 419 LEU B O 1
ATOM 12569 N N . THR B 1 500 ? 193.361 182.957 214.761 1.00 35.34 420 THR B N 1
ATOM 12570 C CA . THR B 1 500 ? 193.410 182.277 216.050 1.00 39.21 420 THR B CA 1
ATOM 12571 C C . THR B 1 500 ? 193.836 183.230 217.160 1.00 39.20 420 THR B C 1
ATOM 12572 O O . THR B 1 500 ? 193.280 183.199 218.264 1.00 37.58 420 THR B O 1
ATOM 12583 N N . LEU B 1 501 ? 194.824 184.085 216.886 1.00 35.52 421 LEU B N 1
ATOM 12584 C CA . LEU B 1 501 ? 195.304 185.015 217.903 1.00 32.15 421 LEU B CA 1
ATOM 12585 C C . LEU B 1 501 ? 194.232 186.027 218.285 1.00 28.72 421 LEU B C 1
ATOM 12586 O O . LEU B 1 501 ? 194.092 186.373 219.463 1.00 36.78 421 LEU B O 1
ATOM 12602 N N . SER B 1 502 ? 193.470 186.520 217.308 1.00 29.88 422 SER B N 1
ATOM 12603 C CA . SER B 1 502 ? 192.422 187.486 217.608 1.00 38.72 422 SER B CA 1
ATOM 12604 C C . SER B 1 502 ? 191.221 186.844 218.292 1.00 39.26 422 SER B C 1
ATOM 12605 O O . SER B 1 502 ? 190.424 187.555 218.911 1.00 38.14 422 SER B O 1
ATOM 12613 N N . ALA B 1 503 ? 191.072 185.522 218.195 1.00 43.11 423 ALA B N 1
ATOM 12614 C CA . ALA B 1 503 ? 189.972 184.835 218.858 1.00 40.14 423 ALA B CA 1
ATOM 12615 C C . ALA B 1 503 ? 190.194 184.666 220.355 1.00 46.23 423 ALA B C 1
ATOM 12616 O O . ALA B 1 503 ? 189.219 184.468 221.089 1.00 49.60 423 ALA B O 1
ATOM 12623 N N . ILE B 1 504 ? 191.442 184.740 220.822 1.00 42.81 424 ILE B N 1
ATOM 12624 C CA . ILE B 1 504 ? 191.770 184.561 222.233 1.00 38.89 424 ILE B CA 1
ATOM 12625 C C . ILE B 1 504 ? 192.389 185.838 222.788 1.00 44.23 424 ILE B C 1
ATOM 12626 O O . ILE B 1 504 ? 193.228 185.787 223.695 1.00 54.07 424 ILE B O 1
ATOM 12642 N N . ALA B 1 505 ? 191.981 186.989 222.258 1.00 40.54 425 ALA B N 1
ATOM 12643 C CA . ALA B 1 505 ? 192.587 188.270 222.595 1.00 40.05 425 ALA B CA 1
ATOM 12644 C C . ALA B 1 505 ? 191.746 188.994 223.640 1.00 47.75 425 ALA B C 1
ATOM 12645 O O . ALA B 1 505 ? 190.516 189.034 223.534 1.00 52.82 425 ALA B O 1
ATOM 12652 N N . GLY B 1 506 ? 192.413 189.561 224.646 1.00 49.11 426 GLY B N 1
ATOM 12653 C CA . GLY B 1 506 ? 191.757 190.400 225.631 1.00 44.02 426 GLY B CA 1
ATOM 12654 C C . GLY B 1 506 ? 190.688 189.708 226.451 1.00 43.83 426 GLY B C 1
ATOM 12655 O O . GLY B 1 506 ? 189.587 190.240 226.616 1.00 50.29 426 GLY B O 1
ATOM 12656 N N . VAL B 1 507 ? 191.007 188.528 226.976 1.00 47.78 427 VAL B N 1
ATOM 12657 C CA . VAL B 1 507 ? 190.046 187.675 227.675 1.00 51.54 427 VAL B CA 1
ATOM 12658 C C . VAL B 1 507 ? 190.399 187.546 229.157 1.00 52.03 427 VAL B C 1
ATOM 12659 O O . VAL B 1 507 ? 189.624 187.949 230.025 1.00 52.46 427 VAL B O 1
ATOM 12672 N N . GLY B 1 508 ? 191.569 187.002 229.461 1.00 57.89 428 GLY B N 1
ATOM 12673 C CA . GLY B 1 508 ? 191.998 186.749 230.822 1.00 58.54 428 GLY B CA 1
ATOM 12674 C C . GLY B 1 508 ? 192.161 185.271 231.118 1.00 57.88 428 GLY B C 1
ATOM 12675 O O . GLY B 1 508 ? 192.396 184.445 230.232 1.00 60.50 428 GLY B O 1
ATOM 12679 N N . PHE B 1 509 ? 192.048 184.941 232.409 1.00 55.95 429 PHE B N 1
ATOM 12680 C CA . PHE B 1 509 ? 192.177 183.574 232.894 1.00 57.06 429 PHE B CA 1
ATOM 12681 C C . PHE B 1 509 ? 190.894 183.010 233.484 1.00 58.31 429 PHE B C 1
ATOM 12682 O O . PHE B 1 509 ? 190.756 181.785 233.556 1.00 57.61 429 PHE B O 1
ATOM 12699 N N . ASP B 1 510 ? 189.963 183.861 233.906 1.00 60.79 430 ASP B N 1
ATOM 12700 C CA . ASP B 1 510 ? 188.692 183.417 234.463 1.00 57.62 430 ASP B CA 1
ATOM 12701 C C . ASP B 1 510 ? 187.599 183.277 233.413 1.00 56.19 430 ASP B C 1
ATOM 12702 O O . ASP B 1 510 ? 186.480 182.887 233.760 1.00 65.53 430 ASP B O 1
ATOM 12711 N N . GLN B 1 511 ? 187.888 183.592 232.143 1.00 49.62 431 GLN B N 1
ATOM 12712 C CA . GLN B 1 511 ? 186.907 183.435 231.075 1.00 50.39 431 GLN B CA 1
ATOM 12713 C C . GLN B 1 511 ? 187.508 182.828 229.814 1.00 46.19 431 GLN B C 1
ATOM 12714 O O . GLN B 1 511 ? 186.828 182.795 228.782 1.00 49.10 431 GLN B O 1
ATOM 12728 N N . ILE B 1 512 ? 188.756 182.359 229.854 1.00 40.79 432 ILE B N 1
ATOM 12729 C CA . ILE B 1 512 ? 189.361 181.779 228.660 1.00 37.67 432 ILE B CA 1
ATOM 12730 C C . ILE B 1 512 ? 188.760 180.413 228.359 1.00 39.65 432 ILE B C 1
ATOM 12731 O O . ILE B 1 512 ? 188.687 180.006 227.194 1.00 44.58 432 ILE B O 1
ATOM 12747 N N . GLY B 1 513 ? 188.339 179.682 229.388 1.00 40.81 433 GLY B N 1
ATOM 12748 C CA . GLY B 1 513 ? 187.732 178.385 229.214 1.00 35.77 433 GLY B CA 1
ATOM 12749 C C . GLY B 1 513 ? 186.547 178.408 228.271 1.00 41.06 433 GLY B C 1
ATOM 12750 O O . GLY B 1 513 ? 186.585 177.819 227.187 1.00 50.35 433 GLY B O 1
ATOM 12754 N N . PRO B 1 514 ? 185.462 179.080 228.665 1.00 43.99 434 PRO B N 1
ATOM 12755 C CA . PRO B 1 514 ? 184.279 179.118 227.789 1.00 47.80 434 PRO B CA 1
ATOM 12756 C C . PRO B 1 514 ? 184.527 179.769 226.440 1.00 40.61 434 PRO B C 1
ATOM 12757 O O . PRO B 1 514 ? 183.921 179.353 225.447 1.00 43.18 434 PRO B O 1
ATOM 12768 N N . VAL B 1 515 ? 185.394 180.780 226.367 1.00 45.84 435 VAL B N 1
ATOM 12769 C CA . VAL B 1 515 ? 185.630 181.455 225.094 1.00 49.98 435 VAL B CA 1
ATOM 12770 C C . VAL B 1 515 ? 186.350 180.527 224.124 1.00 49.99 435 VAL B C 1
ATOM 12771 O O . VAL B 1 515 ? 186.080 180.537 222.918 1.00 51.62 435 VAL B O 1
ATOM 12784 N N . SER B 1 516 ? 187.286 179.720 224.627 1.00 41.47 436 SER B N 1
ATOM 12785 C CA . SER B 1 516 ? 187.954 178.750 223.767 1.00 36.66 436 SER B CA 1
ATOM 12786 C C . SER B 1 516 ? 186.988 177.663 223.312 1.00 46.94 436 SER B C 1
ATOM 12787 O O . SER B 1 516 ? 187.065 177.195 222.171 1.00 51.88 436 SER B O 1
ATOM 12795 N N . ALA B 1 517 ? 186.077 177.244 224.192 1.00 45.44 437 ALA B N 1
ATOM 12796 C CA . ALA B 1 517 ? 185.096 176.233 223.816 1.00 37.43 437 ALA B CA 1
ATOM 12797 C C . ALA B 1 517 ? 184.160 176.748 222.731 1.00 43.60 437 ALA B C 1
ATOM 12798 O O . ALA B 1 517 ? 183.799 176.004 221.812 1.00 54.07 437 ALA B O 1
ATOM 12805 N N . ILE B 1 518 ? 183.754 178.016 222.822 1.00 43.05 438 ILE B N 1
ATOM 12806 C CA . ILE B 1 518 ? 182.865 178.587 221.815 1.00 38.14 438 ILE B CA 1
ATOM 12807 C C . ILE B 1 518 ? 183.563 178.643 220.463 1.00 36.88 438 ILE B C 1
ATOM 12808 O O . ILE B 1 518 ? 182.933 178.465 219.415 1.00 48.97 438 ILE B O 1
ATOM 12824 N N . ALA B 1 519 ? 184.873 178.898 220.465 1.00 42.69 439 ALA B N 1
ATOM 12825 C CA . ALA B 1 519 ? 185.609 178.999 219.208 1.00 41.41 439 ALA B CA 1
ATOM 12826 C C . ALA B 1 519 ? 185.616 177.675 218.454 1.00 40.31 439 ALA B C 1
ATOM 12827 O O . ALA B 1 519 ? 185.433 177.650 217.232 1.00 40.27 439 ALA B O 1
ATOM 12834 N N . LEU B 1 520 ? 185.830 176.562 219.159 1.00 43.99 440 LEU B N 1
ATOM 12835 C CA . LEU B 1 520 ? 185.875 175.268 218.488 1.00 44.31 440 LEU B CA 1
ATOM 12836 C C . LEU B 1 520 ? 184.496 174.797 218.043 1.00 38.43 440 LEU B C 1
ATOM 12837 O O . LEU B 1 520 ? 184.382 174.131 217.009 1.00 44.69 440 LEU B O 1
ATOM 12853 N N . MET B 1 521 ? 183.447 175.113 218.803 1.00 38.70 441 MET B N 1
ATOM 12854 C CA . MET B 1 521 ? 182.106 174.689 218.414 1.00 45.98 441 MET B CA 1
ATOM 12855 C C . MET B 1 521 ? 181.654 175.397 217.142 1.00 50.73 441 MET B C 1
ATOM 12856 O O . MET B 1 521 ? 181.044 174.779 216.261 1.00 53.72 441 MET B O 1
ATOM 12870 N N . LEU B 1 522 ? 181.922 176.701 217.037 1.00 42.19 442 LEU B N 1
ATOM 12871 C CA . LEU B 1 522 ? 181.548 177.432 215.829 1.00 38.35 442 LEU B CA 1
ATOM 12872 C C . LEU B 1 522 ? 182.342 176.945 214.624 1.00 45.99 442 LEU B C 1
ATOM 12873 O O . LEU B 1 522 ? 181.801 176.840 213.517 1.00 48.66 442 LEU B O 1
ATOM 12889 N N . GLN B 1 523 ? 183.630 176.651 214.816 1.00 41.07 443 GLN B N 1
ATOM 12890 C CA . GLN B 1 523 ? 184.447 176.141 213.719 1.00 40.74 443 GLN B CA 1
ATOM 12891 C C . GLN B 1 523 ? 183.904 174.811 213.209 1.00 44.37 443 GLN B C 1
ATOM 12892 O O . GLN B 1 523 ? 183.820 174.583 211.997 1.00 49.67 443 GLN B O 1
ATOM 12906 N N . SER B 1 524 ? 183.532 173.918 214.126 1.00 46.08 444 SER B N 1
ATOM 12907 C CA . SER B 1 524 ? 183.014 172.613 213.736 1.00 42.73 444 SER B CA 1
ATOM 12908 C C . SER B 1 524 ? 181.574 172.687 213.249 1.00 46.05 444 SER B C 1
ATOM 12909 O O . SER B 1 524 ? 181.193 171.936 212.346 1.00 54.41 444 SER B O 1
ATOM 12917 N N . LEU B 1 525 ? 180.762 173.570 213.832 1.00 39.67 445 LEU B N 1
ATOM 12918 C CA . LEU B 1 525 ? 179.358 173.652 213.442 1.00 41.55 445 LEU B CA 1
ATOM 12919 C C . LEU B 1 525 ? 179.206 174.190 212.024 1.00 49.04 445 LEU B C 1
ATOM 12920 O O . LEU B 1 525 ? 178.284 173.797 211.302 1.00 50.95 445 LEU B O 1
ATOM 12936 N N . GLY B 1 526 ? 180.096 175.093 211.608 1.00 46.56 446 GLY B N 1
ATOM 12937 C CA . GLY B 1 526 ? 180.022 175.640 210.266 1.00 44.20 446 GLY B CA 1
ATOM 12938 C C . GLY B 1 526 ? 180.417 174.664 209.178 1.00 46.42 446 GLY B C 1
ATOM 12939 O O . GLY B 1 526 ? 180.113 174.904 208.006 1.00 47.51 446 GLY B O 1
ATOM 12943 N N . GLY B 1 527 ? 181.090 173.574 209.536 1.00 45.86 447 GLY B N 1
ATOM 12944 C CA . GLY B 1 527 ? 181.495 172.578 208.575 1.00 47.84 447 GLY B CA 1
ATOM 12945 C C . GLY B 1 527 ? 180.317 171.926 207.879 1.00 44.24 447 GLY B C 1
ATOM 12946 O O . GLY B 1 527 ? 180.133 172.068 206.666 1.00 46.51 447 GLY B O 1
ATOM 12950 N N . PRO B 1 528 ? 179.500 171.187 208.633 1.00 37.95 448 PRO B N 1
ATOM 12951 C CA . PRO B 1 528 ? 178.365 170.488 208.008 1.00 41.73 448 PRO B CA 1
ATOM 12952 C C . PRO B 1 528 ? 177.386 171.402 207.292 1.00 46.02 448 PRO B C 1
ATOM 12953 O O . PRO B 1 528 ? 176.838 171.003 206.258 1.00 49.12 448 PRO B O 1
ATOM 12964 N N . LEU B 1 529 ? 177.141 172.611 207.804 1.00 44.81 449 LEU B N 1
ATOM 12965 C CA . LEU B 1 529 ? 176.128 173.469 207.195 1.00 44.18 449 LEU B CA 1
ATOM 12966 C C . LEU B 1 529 ? 176.538 173.901 205.794 1.00 45.50 449 LEU B C 1
ATOM 12967 O O . LEU B 1 529 ? 175.760 173.770 204.842 1.00 47.72 449 LEU B O 1
ATOM 12983 N N . VAL B 1 530 ? 177.756 174.422 205.647 1.00 42.74 450 VAL B N 1
ATOM 12984 C CA . VAL B 1 530 ? 178.200 174.876 204.334 1.00 39.40 450 VAL B CA 1
ATOM 12985 C C . VAL B 1 530 ? 178.329 173.696 203.380 1.00 42.36 450 VAL B C 1
ATOM 12986 O O . VAL B 1 530 ? 177.953 173.788 202.206 1.00 49.16 450 VAL B O 1
ATOM 12999 N N . LEU B 1 531 ? 178.854 172.570 203.866 1.00 43.49 451 LEU B N 1
ATOM 13000 C CA . LEU B 1 531 ? 179.018 171.404 203.004 1.00 42.40 451 LEU B CA 1
ATOM 13001 C C . LEU B 1 531 ? 177.670 170.863 202.546 1.00 42.48 451 LEU B C 1
ATOM 13002 O O . LEU B 1 531 ? 177.545 170.360 201.424 1.00 50.27 451 LEU B O 1
ATOM 13018 N N . ALA B 1 532 ? 176.652 170.944 203.404 1.00 30.08 452 ALA B N 1
ATOM 13019 C CA . ALA B 1 532 ? 175.323 170.493 203.008 1.00 36.65 452 ALA B CA 1
ATOM 13020 C C . ALA B 1 532 ? 174.801 171.302 201.829 1.00 44.73 452 ALA B C 1
ATOM 13021 O O . ALA B 1 532 ? 174.198 170.746 200.903 1.00 47.00 452 ALA B O 1
ATOM 13028 N N . VAL B 1 533 ? 175.018 172.618 201.847 1.00 40.45 453 VAL B N 1
ATOM 13029 C CA . VAL B 1 533 ? 174.605 173.454 200.725 1.00 31.83 453 VAL B CA 1
ATOM 13030 C C . VAL B 1 533 ? 175.398 173.098 199.473 1.00 36.40 453 VAL B C 1
ATOM 13031 O O . VAL B 1 533 ? 174.834 172.980 198.380 1.00 43.27 453 VAL B O 1
ATOM 13044 N N . ILE B 1 534 ? 176.714 172.927 199.609 1.00 34.58 454 ILE B N 1
ATOM 13045 C CA . ILE B 1 534 ? 177.557 172.665 198.445 1.00 35.32 454 ILE B CA 1
ATOM 13046 C C . ILE B 1 534 ? 177.176 171.339 197.799 1.00 37.49 454 ILE B C 1
ATOM 13047 O O . ILE B 1 534 ? 177.027 171.246 196.575 1.00 43.49 454 ILE B O 1
ATOM 13063 N N . GLN B 1 535 ? 177.009 170.293 198.610 1.00 38.04 455 GLN B N 1
ATOM 13064 C CA . GLN B 1 535 ? 176.710 168.976 198.055 1.00 37.30 455 GLN B CA 1
ATOM 13065 C C . GLN B 1 535 ? 175.373 168.960 197.329 1.00 37.04 455 GLN B C 1
ATOM 13066 O O . GLN B 1 535 ? 175.207 168.218 196.355 1.00 37.52 455 GLN B O 1
ATOM 13080 N N . ALA B 1 536 ? 174.408 169.762 197.784 1.00 39.55 456 ALA B N 1
ATOM 13081 C CA . ALA B 1 536 ? 173.146 169.877 197.061 1.00 44.28 456 ALA B CA 1
ATOM 13082 C C . ALA B 1 536 ? 173.360 170.486 195.681 1.00 43.39 456 ALA B C 1
ATOM 13083 O O . ALA B 1 536 ? 172.742 170.058 194.700 1.00 42.05 456 ALA B O 1
ATOM 13090 N N . VAL B 1 537 ? 174.229 171.495 195.589 1.00 42.01 457 VAL B N 1
ATOM 13091 C CA . VAL B 1 537 ? 174.502 172.136 194.306 1.00 35.74 457 VAL B CA 1
ATOM 13092 C C . VAL B 1 537 ? 175.170 171.158 193.348 1.00 40.86 457 VAL B C 1
ATOM 13093 O O . VAL B 1 537 ? 174.831 171.103 192.160 1.00 44.57 457 VAL B O 1
ATOM 13106 N N . ILE B 1 538 ? 176.139 170.382 193.839 1.00 40.40 458 ILE B N 1
ATOM 13107 C CA . ILE B 1 538 ? 176.832 169.429 192.976 1.00 39.01 458 ILE B CA 1
ATOM 13108 C C . ILE B 1 538 ? 175.858 168.372 192.470 1.00 38.19 458 ILE B C 1
ATOM 13109 O O . ILE B 1 538 ? 175.894 167.987 191.296 1.00 39.37 458 ILE B O 1
ATOM 13125 N N . THR B 1 539 ? 174.982 167.878 193.347 1.00 42.49 459 THR B N 1
ATOM 13126 C CA . THR B 1 539 ? 174.021 166.863 192.929 1.00 42.68 459 THR B CA 1
ATOM 13127 C C . THR B 1 539 ? 173.075 167.406 191.867 1.00 43.62 459 THR B C 1
ATOM 13128 O O . THR B 1 539 ? 172.789 166.726 190.876 1.00 46.79 459 THR B O 1
ATOM 13139 N N . SER B 1 540 ? 172.584 168.634 192.052 1.00 47.57 460 SER B N 1
ATOM 13140 C CA . SER B 1 540 ? 171.595 169.181 191.130 1.00 44.59 460 SER B CA 1
ATOM 13141 C C . SER B 1 540 ? 172.166 169.332 189.727 1.00 47.57 460 SER B C 1
ATOM 13142 O O . SER B 1 540 ? 171.499 169.002 188.740 1.00 55.16 460 SER B O 1
ATOM 13150 N N . ARG B 1 541 ? 173.397 169.831 189.614 1.00 48.57 461 ARG B N 1
ATOM 13151 C CA . ARG B 1 541 ? 173.983 170.055 188.300 1.00 48.93 461 ARG B CA 1
ATOM 13152 C C . ARG B 1 541 ? 174.433 168.765 187.630 1.00 47.14 461 ARG B C 1
ATOM 13153 O O . ARG B 1 541 ? 174.519 168.724 186.398 1.00 51.69 461 ARG B O 1
ATOM 13174 N N . THR B 1 542 ? 174.730 167.721 188.404 1.00 49.66 462 THR B N 1
ATOM 13175 C CA . THR B 1 542 ? 175.045 166.430 187.802 1.00 48.08 462 THR B CA 1
ATOM 13176 C C . THR B 1 542 ? 173.852 165.888 187.028 1.00 50.27 462 THR B C 1
ATOM 13177 O O . THR B 1 542 ? 174.014 165.297 185.955 1.00 50.57 462 THR B O 1
ATOM 13188 N N . LEU B 1 543 ? 172.643 166.071 187.563 1.00 51.33 463 LEU B N 1
ATOM 13189 C CA . LEU B 1 543 ? 171.443 165.693 186.826 1.00 51.77 463 LEU B CA 1
ATOM 13190 C C . LEU B 1 543 ? 171.199 166.633 185.652 1.00 53.44 463 LEU B C 1
ATOM 13191 O O . LEU B 1 543 ? 170.714 166.206 184.598 1.00 56.48 463 LEU B O 1
ATOM 13207 N N . TYR B 1 544 ? 171.520 167.918 185.818 1.00 53.42 464 TYR B N 1
ATOM 13208 C CA . TYR B 1 544 ? 171.287 168.883 184.748 1.00 53.47 464 TYR B CA 1
ATOM 13209 C C . TYR B 1 544 ? 172.115 168.552 183.514 1.00 52.88 464 TYR B C 1
ATOM 13210 O O . TYR B 1 544 ? 171.608 168.593 182.387 1.00 60.96 464 TYR B O 1
ATOM 13228 N N . LEU B 1 545 ? 173.391 168.221 183.703 1.00 47.13 465 LEU B N 1
ATOM 13229 C CA . LEU B 1 545 ? 174.243 167.824 182.590 1.00 51.53 465 LEU B CA 1
ATOM 13230 C C . LEU B 1 545 ? 173.951 166.413 182.098 1.00 51.34 465 LEU B C 1
ATOM 13231 O O . LEU B 1 545 ? 174.449 166.034 181.033 1.00 54.96 465 LEU B O 1
ATOM 13247 N N . GLY B 1 546 ? 173.168 165.634 182.841 1.00 48.92 466 GLY B N 1
ATOM 13248 C CA . GLY B 1 546 ? 172.883 164.258 182.491 1.00 50.52 466 GLY B CA 1
ATOM 13249 C C . GLY B 1 546 ? 173.720 163.297 183.308 1.00 55.26 466 GLY B C 1
ATOM 13250 O O . GLY B 1 546 ? 174.887 163.055 182.991 1.00 60.27 466 GLY B O 1
ATOM 13254 N N . GLY B 1 547 ? 173.131 162.735 184.357 1.00 59.56 467 GLY B N 1
ATOM 13255 C CA . GLY B 1 547 ? 173.870 161.854 185.240 1.00 57.38 467 GLY B CA 1
ATOM 13256 C C . GLY B 1 547 ? 172.923 161.144 186.179 1.00 58.98 467 GLY B C 1
ATOM 13257 O O . GLY B 1 547 ? 171.712 161.383 186.177 1.00 62.05 467 GLY B O 1
ATOM 13261 N N . THR B 1 548 ? 173.499 160.262 186.993 1.00 69.72 468 THR B N 1
ATOM 13262 C CA . THR B 1 548 ? 172.745 159.418 187.906 1.00 72.65 468 THR B CA 1
ATOM 13263 C C . THR B 1 548 ? 173.216 159.626 189.338 1.00 70.96 468 THR B C 1
ATOM 13264 O O . THR B 1 548 ? 174.370 159.990 189.587 1.00 74.43 468 THR B O 1
ATOM 13275 N N . THR B 1 549 ? 172.303 159.392 190.277 1.00 69.71 469 THR B N 1
ATOM 13276 C CA . THR B 1 549 ? 172.608 159.392 191.700 1.00 73.77 469 THR B CA 1
ATOM 13277 C C . THR B 1 549 ? 172.831 157.956 192.151 1.00 75.74 469 THR B C 1
ATOM 13278 O O . THR B 1 549 ? 171.978 157.092 191.925 1.00 78.07 469 THR B O 1
ATOM 13289 N N . GLY B 1 550 ? 173.973 157.706 192.785 1.00 78.18 470 GLY B N 1
ATOM 13290 C CA . GLY B 1 550 ? 174.311 156.378 193.234 1.00 79.95 470 GLY B CA 1
ATOM 13291 C C . GLY B 1 550 ? 175.804 156.124 193.201 1.00 79.72 470 GLY B C 1
ATOM 13292 O O . GLY B 1 550 ? 176.606 157.046 193.024 1.00 82.09 470 GLY B O 1
ATOM 13296 N N . PRO B 1 551 ? 176.208 154.865 193.381 1.00 82.31 471 PRO B N 1
ATOM 13297 C CA . PRO B 1 551 ? 177.641 154.548 193.362 1.00 85.12 471 PRO B CA 1
ATOM 13298 C C . PRO B 1 551 ? 178.288 154.916 192.035 1.00 82.28 471 PRO B C 1
ATOM 13299 O O . PRO B 1 551 ? 177.687 154.785 190.967 1.00 81.03 471 PRO B O 1
ATOM 13310 N N . VAL B 1 552 ? 179.537 155.383 192.120 1.00 71.08 472 VAL B N 1
ATOM 13311 C CA . VAL B 1 552 ? 180.273 155.841 190.943 1.00 71.75 472 VAL B CA 1
ATOM 13312 C C . VAL B 1 552 ? 180.757 154.696 190.068 1.00 70.58 472 VAL B C 1
ATOM 13313 O O . VAL B 1 552 ? 181.105 154.923 188.902 1.00 71.59 472 VAL B O 1
ATOM 13326 N N . LYS B 1 553 ? 180.755 153.464 190.576 1.00 80.32 473 LYS B N 1
ATOM 13327 C CA . LYS B 1 553 ? 181.292 152.335 189.827 1.00 82.15 473 LYS B CA 1
ATOM 13328 C C . LYS B 1 553 ? 180.376 151.860 188.705 1.00 80.14 473 LYS B C 1
ATOM 13329 O O . LYS B 1 553 ? 180.820 151.062 187.872 1.00 77.80 473 LYS B O 1
ATOM 13348 N N . PHE B 1 554 ? 179.124 152.322 188.655 1.00 82.95 474 PHE B N 1
ATOM 13349 C CA . PHE B 1 554 ? 178.149 151.867 187.669 1.00 81.92 474 PHE B CA 1
ATOM 13350 C C . PHE B 1 554 ? 177.809 152.955 186.651 1.00 80.71 474 PHE B C 1
ATOM 13351 O O . PHE B 1 554 ? 176.732 152.932 186.051 1.00 79.22 474 PHE B O 1
ATOM 13368 N N . MET B 1 555 ? 178.713 153.908 186.438 1.00 73.89 475 MET B N 1
ATOM 13369 C CA . MET B 1 555 ? 178.481 155.019 185.527 1.00 70.75 475 MET B CA 1
ATOM 13370 C C . MET B 1 555 ? 179.049 154.699 184.148 1.00 70.90 475 MET B C 1
ATOM 13371 O O . MET B 1 555 ? 179.949 153.868 184.001 1.00 76.03 475 MET B O 1
ATOM 13385 N N . ASN B 1 556 ? 178.507 155.372 183.132 1.00 69.69 476 ASN B N 1
ATOM 13386 C CA . ASN B 1 556 ? 178.683 154.959 181.743 1.00 70.16 476 ASN B CA 1
ATOM 13387 C C . ASN B 1 556 ? 179.918 155.552 181.067 1.00 75.22 476 ASN B C 1
ATOM 13388 O O . ASN B 1 556 ? 180.157 155.247 179.896 1.00 75.68 476 ASN B O 1
ATOM 13399 N N . ASP B 1 557 ? 180.701 156.377 181.763 1.00 70.01 477 ASP B N 1
ATOM 13400 C CA . ASP B 1 557 ? 181.807 157.195 181.273 1.00 70.77 477 ASP B CA 1
ATOM 13401 C C . ASP B 1 557 ? 181.302 158.446 180.558 1.00 66.64 477 ASP B C 1
ATOM 13402 O O . ASP B 1 557 ? 182.084 159.381 180.363 1.00 66.44 477 ASP B O 1
ATOM 13411 N N . VAL B 1 558 ? 180.019 158.527 180.215 1.00 61.32 478 VAL B N 1
ATOM 13412 C CA . VAL B 1 558 ? 179.402 159.766 179.760 1.00 64.97 478 VAL B CA 1
ATOM 13413 C C . VAL B 1 558 ? 178.720 160.371 180.979 1.00 63.42 478 VAL B C 1
ATOM 13414 O O . VAL B 1 558 ? 178.678 161.597 181.147 1.00 58.71 478 VAL B O 1
ATOM 13427 N N . GLN B 1 559 ? 178.205 159.503 181.853 1.00 68.17 479 GLN B N 1
ATOM 13428 C CA . GLN B 1 559 ? 177.670 159.927 183.137 1.00 65.94 479 GLN B CA 1
ATOM 13429 C C . GLN B 1 559 ? 178.760 160.278 184.140 1.00 62.26 479 GLN B C 1
ATOM 13430 O O . GLN B 1 559 ? 178.487 160.996 185.105 1.00 62.97 479 GLN B O 1
ATOM 13444 N N . LEU B 1 560 ? 179.981 159.781 183.940 1.00 54.78 480 LEU B N 1
ATOM 13445 C CA . LEU B 1 560 ? 181.097 160.161 184.798 1.00 53.81 480 LEU B CA 1
ATOM 13446 C C . LEU B 1 560 ? 181.620 161.549 184.459 1.00 54.86 480 LEU B C 1
ATOM 13447 O O . LEU B 1 560 ? 182.092 162.264 185.349 1.00 60.06 480 LEU B O 1
ATOM 13463 N N . ALA B 1 561 ? 181.557 161.939 183.183 1.00 50.50 481 ALA B N 1
ATOM 13464 C CA . ALA B 1 561 ? 182.011 163.268 182.790 1.00 44.61 481 ALA B CA 1
ATOM 13465 C C . ALA B 1 561 ? 181.140 164.352 183.410 1.00 42.74 481 ALA B C 1
ATOM 13466 O O . ALA B 1 561 ? 181.645 165.402 183.822 1.00 47.91 481 ALA B O 1
ATOM 13473 N N . ALA B 1 562 ? 179.828 164.119 183.478 1.00 44.64 482 ALA B N 1
ATOM 13474 C CA . ALA B 1 562 ? 178.936 165.100 184.086 1.00 46.24 482 ALA B CA 1
ATOM 13475 C C . ALA B 1 562 ? 179.270 165.304 185.557 1.00 48.31 482 ALA B C 1
ATOM 13476 O O . ALA B 1 562 ? 179.233 166.433 186.060 1.00 48.99 482 ALA B O 1
ATOM 13483 N N . LEU B 1 563 ? 179.595 164.221 186.264 1.00 43.63 483 LEU B N 1
ATOM 13484 C CA . LEU B 1 563 ? 179.986 164.340 187.663 1.00 34.76 483 LEU B CA 1
ATOM 13485 C C . LEU B 1 563 ? 181.259 165.165 187.806 1.00 42.63 483 LEU B C 1
ATOM 13486 O O . LEU B 1 563 ? 181.384 165.971 188.735 1.00 52.03 483 LEU B O 1
ATOM 13502 N N . ASP B 1 564 ? 182.217 164.974 186.896 1.00 39.33 484 ASP B N 1
ATOM 13503 C CA . ASP B 1 564 ? 183.448 165.758 186.928 1.00 38.65 484 ASP B CA 1
ATOM 13504 C C . ASP B 1 564 ? 183.152 167.247 186.801 1.00 41.06 484 ASP B C 1
ATOM 13505 O O . ASP B 1 564 ? 183.645 168.059 187.591 1.00 43.74 484 ASP B O 1
ATOM 13514 N N . HIS B 1 565 ? 182.356 167.628 185.801 1.00 43.02 485 HIS B N 1
ATOM 13515 C CA . HIS B 1 565 ? 182.057 169.040 185.603 1.00 34.87 485 HIS B CA 1
ATOM 13516 C C . HIS B 1 565 ? 181.231 169.603 186.750 1.00 39.28 485 HIS B C 1
ATOM 13517 O O . HIS B 1 565 ? 181.316 170.800 187.042 1.00 41.07 485 HIS B O 1
ATOM 13532 N N . ALA B 1 566 ? 180.426 168.763 187.405 1.00 43.97 486 ALA B N 1
ATOM 13533 C CA . ALA B 1 566 ? 179.641 169.230 188.541 1.00 40.87 486 ALA B CA 1
ATOM 13534 C C . ALA B 1 566 ? 180.537 169.645 189.701 1.00 39.55 486 ALA B C 1
ATOM 13535 O O . ALA B 1 566 ? 180.272 170.653 190.365 1.00 41.69 486 ALA B O 1
ATOM 13542 N N . TYR B 1 567 ? 181.599 168.880 189.965 1.00 32.48 487 TYR B N 1
ATOM 13543 C CA . TYR B 1 567 ? 182.475 169.199 191.088 1.00 32.09 487 TYR B CA 1
ATOM 13544 C C . TYR B 1 567 ? 183.183 170.531 190.884 1.00 38.90 487 TYR B C 1
ATOM 13545 O O . TYR B 1 567 ? 183.281 171.338 191.815 1.00 46.72 487 TYR B O 1
ATOM 13563 N N . THR B 1 568 ? 183.689 170.782 189.674 1.00 38.97 488 THR B N 1
ATOM 13564 C CA . THR B 1 568 ? 184.368 172.047 189.415 1.00 31.65 488 THR B CA 1
ATOM 13565 C C . THR B 1 568 ? 183.402 173.223 189.470 1.00 31.60 488 THR B C 1
ATOM 13566 O O . THR B 1 568 ? 183.796 174.326 189.861 1.00 33.14 488 THR B O 1
ATOM 13577 N N . TYR B 1 569 ? 182.144 173.016 189.072 1.00 36.88 489 TYR B N 1
ATOM 13578 C CA . TYR B 1 569 ? 181.145 174.067 189.230 1.00 31.42 489 TYR B CA 1
ATOM 13579 C C . TYR B 1 569 ? 180.917 174.387 190.701 1.00 37.97 489 TYR B C 1
ATOM 13580 O O . TYR B 1 569 ? 180.798 175.559 191.078 1.00 40.51 489 TYR B O 1
ATOM 13598 N N . GLY B 1 570 ? 180.848 173.358 191.547 1.00 32.83 490 GLY B N 1
ATOM 13599 C CA . GLY B 1 570 ? 180.699 173.576 192.974 1.00 29.91 490 GLY B CA 1
ATOM 13600 C C . GLY B 1 570 ? 181.890 174.254 193.615 1.00 36.29 490 GLY B C 1
ATOM 13601 O O . GLY B 1 570 ? 181.759 174.806 194.711 1.00 37.36 490 GLY B O 1
ATOM 13605 N N . LEU B 1 571 ? 183.052 174.221 192.958 1.00 32.69 491 LEU B N 1
ATOM 13606 C CA . LEU B 1 571 ? 184.212 174.938 193.473 1.00 31.46 491 LEU B CA 1
ATOM 13607 C C . LEU B 1 571 ? 184.032 176.446 193.350 1.00 34.03 491 LEU B C 1
ATOM 13608 O O . LEU B 1 571 ? 184.588 177.201 194.155 1.00 40.61 491 LEU B O 1
ATOM 13624 N N . LEU B 1 572 ? 183.271 176.903 192.352 1.00 34.29 492 LEU B N 1
ATOM 13625 C CA . LEU B 1 572 ? 182.940 178.322 192.267 1.00 28.68 492 LEU B CA 1
ATOM 13626 C C . LEU B 1 572 ? 182.076 178.753 193.444 1.00 33.90 492 LEU B C 1
ATOM 13627 O O . LEU B 1 572 ? 182.215 179.874 193.946 1.00 33.00 492 LEU B O 1
ATOM 13643 N N . TRP B 1 573 ? 181.165 177.884 193.885 1.00 38.65 493 TRP B N 1
ATOM 13644 C CA . TRP B 1 573 ? 180.340 178.202 195.045 1.00 35.66 493 TRP B CA 1
ATOM 13645 C C . TRP B 1 573 ? 181.188 178.332 196.303 1.00 40.45 493 TRP B C 1
ATOM 13646 O O . TRP B 1 573 ? 180.911 179.177 197.162 1.00 42.16 493 TRP B O 1
ATOM 13667 N N . VAL B 1 574 ? 182.220 177.499 196.436 1.00 38.72 494 VAL B N 1
ATOM 13668 C CA . VAL B 1 574 ? 183.130 177.631 197.568 1.00 33.81 494 VAL B CA 1
ATOM 13669 C C . VAL B 1 574 ? 183.880 178.954 197.490 1.00 38.83 494 VAL B C 1
ATOM 13670 O O . VAL B 1 574 ? 184.171 179.580 198.516 1.00 44.40 494 VAL B O 1
ATOM 13683 N N . ALA B 1 575 ? 184.212 179.398 196.275 1.00 39.05 495 ALA B N 1
ATOM 13684 C CA . ALA B 1 575 ? 184.883 180.684 196.115 1.00 37.52 495 ALA B CA 1
ATOM 13685 C C . ALA B 1 575 ? 183.982 181.833 196.545 1.00 38.12 495 ALA B C 1
ATOM 13686 O O . ALA B 1 575 ? 184.447 182.801 197.157 1.00 37.90 495 ALA B O 1
ATOM 13693 N N . GLY B 1 576 ? 182.690 181.752 196.225 1.00 39.26 496 GLY B N 1
ATOM 13694 C CA . GLY B 1 576 ? 181.767 182.787 196.660 1.00 42.20 496 GLY B CA 1
ATOM 13695 C C . GLY B 1 576 ? 181.654 182.866 198.169 1.00 40.46 496 GLY B C 1
ATOM 13696 O O . GLY B 1 576 ? 181.569 183.956 198.740 1.00 45.36 496 GLY B O 1
ATOM 13700 N N . ALA B 1 577 ? 181.646 181.711 198.837 1.00 40.10 497 ALA B N 1
ATOM 13701 C CA . ALA B 1 577 ? 181.597 181.699 200.294 1.00 36.23 497 ALA B CA 1
ATOM 13702 C C . ALA B 1 577 ? 182.858 182.311 200.890 1.00 43.01 497 ALA B C 1
ATOM 13703 O O . ALA B 1 577 ? 182.793 183.020 201.900 1.00 47.29 497 ALA B O 1
ATOM 13710 N N . ALA B 1 578 ? 184.016 182.048 200.279 1.00 43.88 498 ALA B N 1
ATOM 13711 C CA . ALA B 1 578 ? 185.261 182.629 200.769 1.00 39.75 498 ALA B CA 1
ATOM 13712 C C . ALA B 1 578 ? 185.263 184.147 200.638 1.00 41.37 498 ALA B C 1
ATOM 13713 O O . ALA B 1 578 ? 185.803 184.840 201.506 1.00 48.22 498 ALA B O 1
ATOM 13720 N N . ILE B 1 579 ? 184.669 184.679 199.567 1.00 43.10 499 ILE B N 1
ATOM 13721 C CA . ILE B 1 579 ? 184.619 186.127 199.385 1.00 39.50 499 ILE B CA 1
ATOM 13722 C C . ILE B 1 579 ? 183.830 186.776 200.515 1.00 40.25 499 ILE B C 1
ATOM 13723 O O . ILE B 1 579 ? 184.184 187.859 200.997 1.00 49.04 499 ILE B O 1
ATOM 13739 N N . ILE B 1 580 ? 182.748 186.130 200.954 1.00 41.80 500 ILE B N 1
ATOM 13740 C CA . ILE B 1 580 ? 181.931 186.691 202.028 1.00 46.96 500 ILE B CA 1
ATOM 13741 C C . ILE B 1 580 ? 182.720 186.734 203.331 1.00 42.90 500 ILE B C 1
ATOM 13742 O O . ILE B 1 580 ? 182.561 187.657 204.139 1.00 48.24 500 ILE B O 1
ATOM 13758 N N . VAL B 1 581 ? 183.574 185.736 203.560 1.00 38.78 501 VAL B N 1
ATOM 13759 C CA . VAL B 1 581 ? 184.422 185.739 204.748 1.00 40.91 501 VAL B CA 1
ATOM 13760 C C . VAL B 1 581 ? 185.360 186.939 204.720 1.00 44.38 501 VAL B C 1
ATOM 13761 O O . VAL B 1 581 ? 185.676 187.525 205.762 1.00 53.14 501 VAL B O 1
ATOM 13774 N N . GLY B 1 582 ? 185.835 187.309 203.529 1.00 38.69 502 GLY B N 1
ATOM 13775 C CA . GLY B 1 582 ? 186.770 188.419 203.420 1.00 38.84 502 GLY B CA 1
ATOM 13776 C C . GLY B 1 582 ? 186.159 189.761 203.759 1.00 37.29 502 GLY B C 1
ATOM 13777 O O . GLY B 1 582 ? 186.735 190.538 204.521 1.00 39.14 502 GLY B O 1
ATOM 13781 N N . GLY B 1 583 ? 184.994 190.059 203.187 1.00 42.82 503 GLY B N 1
ATOM 13782 C CA . GLY B 1 583 ? 184.348 191.323 203.483 1.00 52.64 503 GLY B CA 1
ATOM 13783 C C . GLY B 1 583 ? 183.975 191.436 204.945 1.00 47.53 503 GLY B C 1
ATOM 13784 O O . GLY B 1 583 ? 184.014 192.523 205.529 1.00 48.85 503 GLY B O 1
ATOM 13788 N N . MET B 1 584 ? 183.605 190.313 205.555 1.00 45.74 504 MET B N 1
ATOM 13789 C CA . MET B 1 584 ? 183.351 190.274 206.985 1.00 47.63 504 MET B CA 1
ATOM 13790 C C . MET B 1 584 ? 184.636 190.350 207.798 1.00 44.22 504 MET B C 1
ATOM 13791 O O . MET B 1 584 ? 184.587 190.725 208.972 1.00 50.17 504 MET B O 1
ATOM 13805 N N . ALA B 1 585 ? 185.780 190.021 207.197 1.00 33.97 505 ALA B N 1
ATOM 13806 C CA . ALA B 1 585 ? 187.067 190.162 207.862 1.00 34.80 505 ALA B CA 1
ATOM 13807 C C . ALA B 1 585 ? 187.637 191.570 207.757 1.00 41.28 505 ALA B C 1
ATOM 13808 O O . ALA B 1 585 ? 188.603 191.882 208.461 1.00 41.63 505 ALA B O 1
ATOM 13815 N N . LEU B 1 586 ? 187.076 192.423 206.897 1.00 47.35 506 LEU B N 1
ATOM 13816 C CA . LEU B 1 586 ? 187.490 193.819 206.841 1.00 38.12 506 LEU B CA 1
ATOM 13817 C C . LEU B 1 586 ? 187.039 194.612 208.060 1.00 36.41 506 LEU B C 1
ATOM 13818 O O . LEU B 1 586 ? 187.526 195.729 208.262 1.00 38.36 506 LEU B O 1
ATOM 13834 N N . PHE B 1 587 ? 186.131 194.066 208.868 1.00 40.63 507 PHE B N 1
ATOM 13835 C CA . PHE B 1 587 ? 185.582 194.744 210.033 1.00 43.04 507 PHE B CA 1
ATOM 13836 C C . PHE B 1 587 ? 186.253 194.316 211.335 1.00 44.02 507 PHE B C 1
ATOM 13837 O O . PHE B 1 587 ? 185.760 194.658 212.414 1.00 51.27 507 PHE B O 1
ATOM 13854 N N . ILE B 1 588 ? 187.364 193.581 211.262 1.00 38.72 508 ILE B N 1
ATOM 13855 C CA . ILE B 1 588 ? 188.006 193.075 212.474 1.00 40.56 508 ILE B CA 1
ATOM 13856 C C . ILE B 1 588 ? 188.580 194.229 213.291 1.00 47.36 508 ILE B C 1
ATOM 13857 O O . ILE B 1 588 ? 188.172 194.469 214.432 1.00 50.49 508 ILE B O 1
ATOM 13873 N N . GLY B 1 589 ? 189.533 194.958 212.718 1.00 39.68 509 GLY B N 1
ATOM 13874 C CA . GLY B 1 589 ? 190.009 196.177 213.343 1.00 42.19 509 GLY B CA 1
ATOM 13875 C C . GLY B 1 589 ? 190.912 195.998 214.542 1.00 37.31 509 GLY B C 1
ATOM 13876 O O . GLY B 1 589 ? 191.130 196.959 215.283 1.00 40.33 509 GLY B O 1
ATOM 13880 N N . TYR B 1 590 ? 191.451 194.802 214.759 1.00 47.90 510 TYR B N 1
ATOM 13881 C CA . TYR B 1 590 ? 192.444 194.601 215.804 1.00 39.38 510 TYR B CA 1
ATOM 13882 C C . TYR B 1 590 ? 193.800 195.116 215.340 1.00 43.55 510 TYR B C 1
ATOM 13883 O O . TYR B 1 590 ? 194.165 194.971 214.171 1.00 51.69 510 TYR B O 1
ATOM 13901 N N . THR B 1 591 ? 194.540 195.726 216.260 1.00 43.71 511 THR B N 1
ATOM 13902 C CA . THR B 1 591 ? 195.900 196.160 215.984 1.00 43.41 511 THR B CA 1
ATOM 13903 C C . THR B 1 591 ? 196.886 195.050 216.326 1.00 41.28 511 THR B C 1
ATOM 13904 O O . THR B 1 591 ? 196.574 194.155 217.117 1.00 39.50 511 THR B O 1
ATOM 13915 N N . PRO B 1 592 ? 198.095 195.068 215.752 1.00 43.81 512 PRO B N 1
ATOM 13916 C CA . PRO B 1 592 ? 199.092 194.052 216.129 1.00 40.65 512 PRO B CA 1
ATOM 13917 C C . PRO B 1 592 ? 199.577 194.171 217.563 1.00 40.01 512 PRO B C 1
ATOM 13918 O O . PRO B 1 592 ? 200.261 193.258 218.038 1.00 43.96 512 PRO B O 1
ATOM 13929 N N . GLN B 1 593 ? 199.260 195.263 218.260 1.00 47.83 513 GLN B N 1
ATOM 13930 C CA . GLN B 1 593 ? 199.614 195.389 219.669 1.00 42.82 513 GLN B CA 1
ATOM 13931 C C . GLN B 1 593 ? 198.718 194.534 220.556 1.00 43.98 513 GLN B C 1
ATOM 13932 O O . GLN B 1 593 ? 199.171 194.042 221.594 1.00 46.51 513 GLN B O 1
ATOM 13946 N N . GLN B 1 594 ? 197.456 194.346 220.168 1.00 40.18 514 GLN B N 1
ATOM 13947 C CA . GLN B 1 594 ? 196.506 193.641 221.021 1.00 39.31 514 GLN B CA 1
ATOM 13948 C C . GLN B 1 594 ? 196.601 192.130 220.844 1.00 40.18 514 GLN B C 1
ATOM 13949 O O . GLN B 1 594 ? 196.738 191.392 221.825 1.00 45.00 514 GLN B O 1
ATOM 13963 N N . VAL B 1 595 ? 196.523 191.649 219.602 1.00 36.55 515 VAL B N 1
ATOM 13964 C CA . VAL B 1 595 ? 196.561 190.208 219.366 1.00 33.69 515 VAL B CA 1
ATOM 13965 C C . VAL B 1 595 ? 197.952 189.651 219.642 1.00 33.01 515 VAL B C 1
ATOM 13966 O O . VAL B 1 595 ? 198.097 188.556 220.199 1.00 40.86 515 VAL B O 1
ATOM 13979 N N . ALA B 1 596 ? 198.993 190.387 219.266 1.00 40.07 516 ALA B N 1
ATOM 13980 C CA . ALA B 1 596 ? 200.370 189.943 219.435 1.00 42.78 516 ALA B CA 1
ATOM 13981 C C . ALA B 1 596 ? 201.181 191.113 219.974 1.00 43.92 516 ALA B C 1
ATOM 13982 O O . ALA B 1 596 ? 200.629 192.136 220.389 1.00 55.02 516 ALA B O 1
ATOM 13984 N N . HIS B 1 597 ? 202.504 190.957 219.974 1.00 49.62 517 HIS B N 1
ATOM 13985 C CA . HIS B 1 597 ? 203.433 192.038 220.304 1.00 61.25 517 HIS B CA 1
ATOM 13986 C C . HIS B 1 597 ? 203.153 192.592 221.706 1.00 56.24 517 HIS B C 1
ATOM 13987 O O . HIS B 1 597 ? 202.784 193.752 221.898 1.00 57.17 517 HIS B O 1
ATOM 13994 N N . ALA B 1 598 ? 203.331 191.713 222.685 1.00 45.17 518 ALA B N 1
ATOM 13995 C CA . ALA B 1 598 ? 203.160 192.088 224.083 1.00 43.05 518 ALA B CA 1
ATOM 13996 C C . ALA B 1 598 ? 204.352 191.643 224.921 1.00 40.39 518 ALA B C 1
ATOM 13997 O O . ALA B 1 598 ? 204.501 192.058 226.069 1.00 44.09 518 ALA B O 1
#

Secondary structure (DSSP, 8-state):
-HHHHHHHHHTHHHHHHHHHHHHHHHTHHHHHHHH--HHHHHHHHHHHHHHHHHHSHHHHHTHHHHT-HHHHHHHHHHHHHHHHHHHTT--SHHHHHHHHHHHHHHHHHHHHHHHHHHHHHS-TTHHHHHHHHHHHHHHHHHHHHHHHHHHHTTSS-THHHHHTHHHHHHHHHHHHHHH------------HHHHHHHHHHHHHHHHHHHHHHHH-TTSSSHHHHHHHHHHHHHHHHHHTTT-SS-SS-GGG--TTHHHHHHHHHHHHHHHHHHHHHHHHHHHHHTS---HHHHHHHTHHHHHHHHHHHHHHHHHTTTS-HHHHHHHHHHHHHHHHHHHTTS--TT--SIIIIIHHHHHHHHHHHHHHHHHHHHHTSS--SSSHHHHHHHHHHHHHHHHHHHHHHHHHHHHHHHHHTS---S-TTS--SSHHHHHHHHHHHHHHHHHHHHHHHHHHHTT----HHHHS--/-HHHHHHHHHTHHHHHHHHHHHHHHHTHHHHHHHH--HHHHHTHHHHHHHHHHHHSHHHHHHHHHHT-HHHHHHHHHHHHHHHHHHHHT--SHHHHHHHHHHHHHHHHHHHHHHHHHHHHHS-TTHHHHHHHHHHHHHHHHHHHHHHHHHHHGGGT-SHHHHTTHHHHHHHHHHHHHHH------------HHHHHHHHHHHHHHHHHHHHHHHH-TTSSSHHHHHHHHHHHHHHHHHHHHT-SS-SS-GGG--TTHHHHHHHHHHHHHHHHHHHHHHHHHHHHHTS---HHHHHHHTHHHHHHHHHHHHHHHHHTTTS-HHHHHHHHHHHHHHHHHHHHHS--TT--IIIIIIHHHHHHHHHHHHHHHHHHHHHTSS--SSSHHHHHHHHHHHHHHHHHHHHHHHHHHHHHHHHHHS--SS-GGG--SSHHHHHHHHHHHHHHHHHHHHHHHHHHHTT----HHHHS--

B-factor: mean 47.82, std 14.88, range [15.02, 113.79]

Solvent-accessible surface area: 41217 Å² total; per-residue (Å²): 243,89,89,111,20,8,10,61,0,3,0,0,2,28,14,0,18,33,0,2,49,25,3,3,100,36,1,23,87,66,4,47,137,91,26,93,16,70,87,53,8,109,54,85,5,43,29,0,21,64,30,20,33,10,1,43,2,19,44,2,6,11,43,6,10,30,70,1,24,45,137,3,1,34,77,0,1,35,64,0,5,103,2,0,59,92,0,4,88,0,194,54,46,58,28,2,32,103,4,8,53,32,0,0,38,0,0,0,28,0,6,1,5,2,8,3,10,2,6,29,59,19,205,61,2,114,39,26,8,37,4,0,11,42,17,13,26,12,44,14,66,0,42,13,63,0,25,41,24,0,7,40,74,14,135,108,28,2,64,150,0,4,81,36,3,34,77,32,0,102,82,13,36,140,36,0,171,89,25,7,220,60,54,152,109,163,110,53,163,60,18,68,77,1,2,117,32,5,32,84,13,25,36,12,48,38,56,10,102,42,16,0,90,95,110,30,134,161,59,45,76,7,108,31,21,29,123,64,15,123,59,5,40,78,35,19,72,102,47,12,200,129,22,143,44,29,4,12,2,99,105,17,39,149,145,100,34,9,83,34,0,8,45,0,19,55,38,27,4,0,10,53,85,0,12,68,43,18,53,23,73,18,2,70,50,4,24,55,29,71,15,79,134,3,0,77,18,26,77,38,37,33,112,3,15,34,95,0,4,37,68,0,18,128,48,0,41,166,62,26,4,73,25,9,16,24,31,0,26,50,67,22,36,16,12,8,22,82,9,5,44,72,22,104,151,56,19,76,77,141,73,31,16,22,93,18,31,36,55,5,1,47,0,16,0,31,15,40,0,0,24,28,1,1,5,4,4,72,24,42,85,83,29,1,2,2,1,0,0,28,8,25,35,37,80,49,91,0,2,56,85,18,18,52,82,5,78,63,20,15,66,70,75,7,101,174,76,39,24,61,108,40,79,45,167,146,36,107,108,114,56,31,47,7,18,6,100,0,32,29,64,1,33,34,117,3,4,36,19,24,59,108,16,19,34,49,1,44,154,7,54,20,60,20,101,100,0,0,103,88,237,89,90,104,22,8,10,61,0,3,0,0,3,22,18,0,18,34,0,2,47,28,3,6,98,37,3,15,80,63,5,54,132,102,28,87,14,65,113,58,5,122,56,93,6,40,34,6,17,67,41,20,32,14,1,35,3,15,48,1,6,14,33,6,15,21,62,0,20,24,137,5,0,30,76,0,2,31,62,0,10,114,5,0,65,77,0,2,84,0,209,68,48,58,23,3,36,100,1,7,54,37,0,0,42,0,0,0,25,0,4,1,5,2,9,2,11,1,6,32,59,18,165,36,2,118,37,17,6,38,4,1,12,42,18,19,24,20,38,13,72,0,39,16,73,0,24,38,19,2,2,48,49,30,127,113,35,6,64,157,4,5,51,34,2,36,81,32,0,102,81,10,41,144,37,0,155,91,20,4,172,75,59,153,110,163,113,58,162,60,19,68,70,0,7,117,31,5,33,81,13,30,38,12,26,44,57,8,134,47,13,0,89,94,116,30,136,158,62,40,78,8,111,30,19,27,118,71,14,118,56,6,41,81,37,18,73,118,45,11,198,129,26,126,26,33,3,13,4,102,102,15,41,145,156,106,37,9,72,35,0,7,46,0,20,55,42,26,10,0,11,62,84,0,12,68,43,15,50,18,66,18,2,70,51,4,33,57,50,75,19,54,132,2,0,59,16,26,77,36,40,33,110,2,14,36,96,0,3,36,70,1,15,125,47,0,42,159,64,29,3,69,24,9,15,26,30,0,26,50,65,23,34,15,11,9,22,87,10,17,43,69,22,112,111,63,22,82,81,148,68,29,17,17,91,22,31,36,55,5,0,46,0,14,0,33,15,39,0,0,22,31,0,1,5,4,4,74,20,42,98,84,41,2,2,3,1,0,1,20,8,19,41,32,81,46,89,0,2,74,105,21,17,63,85,5,75,62,20,11,69,70,78,5,97,169,77,38,21,66,100,48,84,38,175,165,33,109,86,113,51,26,47,6,18,9,102,0,33,24,70,1,28,38,114,2,6,35,18,25,60,111,16,18,31,46,0,50,144,5,55,20,66,35,98,96,1,0,102,75

InterPro domains:
  IPR011701 Major facilitator superfamily [PF07690] (61-449)
  IPR020846 Major facilitator superfamily domain [PS50850] (54-514)
  IPR036259 MFS transporter superfamily [G3DSA:1.20.1250.20] (299-520)
  IPR036259 MFS transporter superfamily [SSF103473] (37-512)